Protein AF-A0A944RXB1-F1 (afdb_monomer)

Secondary structure (DSSP, 8-state):
-EEEEETTS--TT-EEEEEEEEEEETTEEEEEEEETTPEESS------BPPHHHHHHHHHHTEEE--SHHHHHHHHTTTEEEEEEEGGGS----S-----PPP------GGGHHHHHH-PPS--------------------------------------S-TTPPEEETTTS-EEEEEEE-TTSSEEEEEEEE-TT-S---HHHHHHHHHHHH---S-B-HHHHHHHHHHHHHSTT--EEEEEEEEE--PPP---S-S--TTEE-GGGTT-S-GGG--HHHHHHHTT-S-HHHHHHT---B-EE-TT-EEEEEPPPPS----B-TTSPBPP----PPPB-TTEEE-SSEEEESSSEEEEESSSEEEE--EEE-TTSSEEEEEE--B-SSPP---HHHHHHHHHHTT--S-B-HHHHHHHHH---TTSPPEEEEEEE-B--BPPPPPEEEESS-SSPPS-PBPTTSPBPSTTTT-TTEE-TT-EEEEEEPPPPPBPEE-TTS-EEPPPPPP----EE-TTEEEETTTEEEEESSSEEEEEETTEEEEEEEEEE-S-BSTTT--EEESSEEEESSPBPTT-EEEESS-EEESS-BPTT-EEEESS-EEESS-EESTT-EEEESS-EEEEEEES-EEEESS-EEEEEEEEEEEEEESS-EEEPBPTTS-B-EEEEEEEEESSEEEESEE--TT-S-EEEEE-S-HHHHHHHHHHHHHHHHHHHHHHHHHHHHT-SS--HHHHHHHHHHS-GGGHHHHHHHHHHHHHHHHHHHHHHHHHHHHHHHHHHHHTT-EEEESSEE-TTEEEEETTEEEE-SS-EES-EEEEETTEEEE-

pLDDT: mean 74.97, std 18.64, range [21.77, 96.69]

Foldseek 3Di:
DKDKDFLVPDDALWWFQWAWDWDQDPNDIWIFTGTPPWAFQDPAPQTQTDDPVVNVVCNVVRTDHRHDPVSSVSVVVRRTTMTMTDPVNRHPDDPDDDDDDDDDDDDVDVPCLVDLLVDDDDDDDDDFDDDDDDDDDDDDDDDDDDDDDDDDDDDDDDDDPDQDDWAAFDPPRQWTWGWDADPVLFFIWTFKTAQNPDLPGALCRVVCCCCVVVLFDAAAPSVQSRVVRVVCNVPRNDMDGDGHTGGGFPDDDDDDPDDPQPFKDFCLCVQFPDPVLAQQVLQVVLLPDQDPVSSLVSQGEWAWDAFFDWGMFGHDDDPPDWGAGRNGDTDDDPDDDAAADAQWDCPPGTIGGHHTATWHRDSHTYGDAQWDAHPLQQFIWRKAGAYGGDHDADDLVRVVVVCVVVLQDAFADPPLSVVRRVPDDNPDRIDIGTGGGWWAKFAKAAKDWDFPADQPADFDDAALLLFGDCDNGPVVLFDAAFDWTTFTGAIAHIGWIAHSNRDIRHHHTYHGDDAQEDPQWDWDDVRTTITGRAGAGWHDDPSYIDGFHEAEAEEEQDPVNAEAAEAGHYEYLEEYDAPHEYAYLAEYAHNYEYDAHYHAHYNEEYEYREEHDYANAEYEHQYEYEHCEYENHEYAHAAEYEHRFEYYQYHYAEAYEYFKHARNVRHGQEYEHHAHEYQAEYGGQEYYDPVHQETEYEHEFHPVLVSVLVVLVVQLVVLVVLLVVLCVVQVHPDPDPVVVVVSLVPDDPVPNVVVVVSVVVNVRVVSVNPVSVVVNVVSLVVSVVSLQNHKYWHQAKYAFQYWYDGYHDIDGHNGIDGGWMWHQDPNHTDTD

Sequence (832 aa):
MRKRISIDELAPGMFVEAQVSGERDEGQLRHFLAPIDAVYAEETNKRARLTRRKYKQVAHSGGLLLSSQTHVEALRSTGLSVITINTDKGADVGAGVDTVGIPDDLAVDSANFTDILLGPEGGVTEPSTPAAQEEDCFLDVLESATAPRSDRLTSATPAVTGPNSRIPLGTSGKGWMKVETSADGQQAVLRVLSFGGDDTLGLEDVLQALEGSYGLRSGFDQTLISQLVAQAKSAPRHVIRGNFSVAEAQAPAAVAPASPPSNVEFTFLDGVEDADSLAFATLRTALALEDLDAILGLDPVTRGVIPGEKLAVTEQKSEDQSLLDIFGRQQEEEGPDLKAGEHVTLAGNSYVSEIFGYVCCLDELSVVSPLWLSPDGVEAYFIAFRQVGTPSVPTRQWLQQLCDQAGIIVGSRADAIDELTHGWPAQAEPRAILIASGTPPIPGQDAHISYEFDTALWPGAFLEDGSVDFHERNAYRCVERGQFIGTIHPATTGEPGRSVTGQTVEATDGEHDIFDLGENFRVEGDPKRLYARVDGSVRVRGNAVRLHEVIRVDGDVNFSMGNIDAGKDVYITGSIKPGFEIRLGGDLTIGGTIEGGAIVHAGGDVTVAGGIVGHDTKVVALGSVFAKFIQNASVIARLDVFAGNYLLNAEIRVGGRVVVRQTSDGRGGSIVGGQTLAGQRIDAWTVGSASTDRTIVGIVAPPETAAGVRKIEKTVEFCDQFVGRAFRTLGLETIDTTELKQLIDRTPKDERQPILTVLQQLKKATTTRARALEKRASLKNKSRKQLTGGEIHVRHIAHADVEIRISDQHITLDTDLDGPVFCWAENEVLAR

Mean predicted aligned error: 22.01 Å

Nearest PDB structures (foldseek):
  5n72-assembly1_A-2  TM=4.423E-01  e=2.961E+00  Legionella pneumophila

Solvent-accessible surface area (backbone atoms only — not comparable to full-atom values): 45235 Å² total; per-residue (Å²): 88,82,46,79,41,49,48,85,74,56,52,62,40,36,17,38,34,18,51,73,45,75,47,76,55,97,86,42,80,46,43,26,58,38,56,44,91,50,39,65,72,56,100,53,92,46,66,46,72,44,52,77,68,55,44,56,44,21,75,71,69,50,21,49,69,23,87,35,66,70,53,43,52,50,50,54,69,29,36,47,44,35,38,31,29,32,59,83,71,20,75,92,69,80,95,81,81,82,94,76,86,82,80,94,78,84,77,91,57,79,90,57,58,65,61,60,70,75,54,82,77,94,79,91,83,89,86,79,48,71,87,88,90,89,88,87,90,89,89,90,89,89,88,84,92,90,87,90,88,87,86,92,81,92,90,82,89,90,84,71,91,60,89,74,63,74,44,63,33,68,94,80,64,53,15,33,38,32,62,42,68,47,96,84,41,49,40,30,31,38,41,35,45,31,32,58,61,44,82,81,72,51,62,64,44,54,50,49,41,42,36,75,74,70,55,42,70,41,47,62,38,61,69,59,51,46,51,54,43,54,54,37,64,77,40,29,78,49,73,51,69,57,86,39,73,42,25,38,33,74,73,79,83,86,74,74,100,82,68,77,64,96,42,59,49,58,56,68,49,70,73,47,94,56,76,88,60,52,33,37,68,53,43,63,50,29,81,68,56,85,48,73,68,63,34,45,74,63,60,35,41,34,39,48,44,46,58,70,37,60,41,31,35,58,60,83,81,77,87,87,76,77,52,51,38,21,64,68,45,79,60,84,82,84,68,86,77,82,41,67,39,54,52,32,44,74,67,89,58,30,33,27,31,66,44,55,24,34,60,30,70,77,96,33,41,24,39,46,68,40,70,47,66,44,88,76,36,31,36,31,28,40,53,45,62,26,30,55,57,77,65,55,61,58,51,63,69,54,56,50,49,51,36,58,73,72,42,51,74,40,50,69,33,66,68,46,49,52,53,50,49,73,47,77,64,40,86,44,79,50,43,78,43,66,37,25,41,43,39,76,48,40,64,24,46,54,33,46,71,55,52,81,60,72,84,87,57,64,78,80,46,53,40,60,87,6,31,45,39,46,82,91,46,48,55,64,31,60,40,51,60,62,38,79,46,32,40,46,46,73,38,35,71,32,48,64,16,28,17,15,62,66,45,79,32,85,35,53,58,24,54,81,66,78,68,46,70,44,64,53,64,44,79,49,74,85,74,37,30,37,24,33,67,47,40,18,37,55,49,74,59,84,62,34,37,40,52,44,70,36,52,76,39,90,44,56,45,38,94,91,68,50,63,47,80,38,91,38,28,37,37,28,58,23,29,42,35,62,69,39,45,39,41,30,54,20,39,38,40,30,58,24,35,41,31,42,33,19,39,39,39,29,46,20,36,36,40,29,28,34,37,40,32,27,56,78,15,35,41,38,22,60,21,28,38,38,24,14,24,37,30,44,20,36,39,37,21,47,31,32,36,40,24,20,20,34,36,37,42,21,44,36,37,18,30,28,35,37,38,29,35,56,19,77,86,71,44,56,3,32,40,33,31,41,34,44,35,14,21,34,32,37,41,29,34,27,35,34,42,103,86,47,97,45,20,35,42,32,37,37,63,27,52,71,56,46,40,51,43,52,56,40,51,53,53,37,53,49,28,52,54,51,47,57,51,51,28,68,73,69,75,46,96,70,92,46,78,66,58,56,47,57,52,58,70,72,45,57,81,85,58,43,60,65,53,51,51,51,52,51,51,44,56,40,37,48,39,18,35,48,46,40,49,50,53,43,50,54,50,51,53,56,36,50,69,49,46,62,76,20,42,38,40,23,68,37,40,35,30,40,59,22,35,43,33,50,76,90,49,71,49,66,33,91,52,68,39,77,48,34,36,39,33,62,48,102,90,45,83,40,75,84

Structure (mmCIF, N/CA/C/O backbone):
data_AF-A0A944RXB1-F1
#
_entry.id   AF-A0A944RXB1-F1
#
loop_
_atom_site.group_PDB
_atom_site.id
_atom_site.type_symbol
_atom_site.label_atom_id
_atom_site.label_alt_id
_atom_site.label_comp_id
_atom_site.label_asym_id
_atom_site.label_entity_id
_atom_site.label_seq_id
_atom_site.pdbx_PDB_ins_code
_atom_site.Cartn_x
_atom_site.Cartn_y
_atom_site.Cartn_z
_atom_site.occupancy
_atom_site.B_iso_or_equiv
_atom_site.auth_seq_id
_atom_site.auth_comp_id
_atom_site.auth_asym_id
_atom_site.auth_atom_id
_atom_site.pdbx_PDB_model_num
ATOM 1 N N . MET A 1 1 ? -13.130 27.412 -18.222 1.00 60.78 1 MET A N 1
ATOM 2 C CA . MET A 1 1 ? -14.566 27.208 -18.020 1.00 60.78 1 MET A CA 1
ATOM 3 C C . MET A 1 1 ? -15.126 26.758 -19.359 1.00 60.78 1 MET A C 1
ATOM 5 O O . MET A 1 1 ? -14.737 27.298 -20.392 1.00 60.78 1 MET A O 1
ATOM 9 N N . ARG A 1 2 ? -15.992 25.741 -19.386 1.00 76.12 2 ARG A N 1
ATOM 10 C CA . ARG A 1 2 ? -16.635 25.310 -20.638 1.00 76.12 2 ARG A CA 1
ATOM 11 C C . ARG A 1 2 ? -17.836 26.207 -20.922 1.00 76.12 2 ARG A C 1
ATOM 13 O O . ARG A 1 2 ? -18.691 26.363 -20.055 1.00 76.12 2 ARG A O 1
ATOM 20 N N . LYS A 1 3 ? -17.906 26.781 -22.123 1.00 77.56 3 LYS A N 1
ATOM 21 C CA . LYS A 1 3 ? -19.024 27.619 -22.574 1.00 77.56 3 LYS A CA 1
ATOM 22 C C . LYS A 1 3 ? -19.459 27.169 -23.967 1.00 77.56 3 LYS A C 1
ATOM 24 O O . LYS A 1 3 ? -18.622 27.022 -24.853 1.00 77.56 3 LYS A O 1
ATOM 29 N N . ARG A 1 4 ? -20.763 26.975 -24.176 1.00 79.69 4 ARG A N 1
ATOM 30 C CA . ARG A 1 4 ? -21.334 26.852 -25.525 1.00 79.69 4 ARG A CA 1
ATOM 31 C C . ARG A 1 4 ? -21.560 28.255 -26.092 1.00 79.69 4 ARG A C 1
ATOM 33 O O . ARG A 1 4 ? -22.096 29.111 -25.389 1.00 79.69 4 ARG A O 1
ATOM 40 N N . ILE A 1 5 ? -21.129 28.484 -27.328 1.00 79.00 5 ILE A N 1
ATOM 41 C CA . ILE A 1 5 ? -21.289 29.753 -28.055 1.00 79.00 5 ILE A CA 1
ATOM 42 C C . ILE A 1 5 ? -21.868 29.499 -29.449 1.00 79.00 5 ILE A C 1
ATOM 44 O O . ILE A 1 5 ? -21.776 28.381 -29.967 1.00 79.00 5 ILE A O 1
ATOM 48 N N . SER A 1 6 ? -22.441 30.535 -30.063 1.00 81.25 6 SER A N 1
ATOM 49 C CA . SER A 1 6 ? -22.777 30.498 -31.490 1.00 81.25 6 SER A CA 1
ATOM 50 C C . SER A 1 6 ? -21.507 30.350 -32.335 1.00 81.25 6 SER A C 1
ATOM 52 O O . SER A 1 6 ? -20.464 30.918 -32.000 1.00 81.25 6 SER A O 1
ATOM 54 N N . ILE A 1 7 ? -21.594 29.649 -33.470 1.00 81.00 7 ILE A N 1
ATOM 55 C CA . ILE A 1 7 ? -20.501 29.598 -34.454 1.00 81.00 7 ILE A CA 1
ATOM 56 C C . ILE A 1 7 ? -20.120 31.002 -34.957 1.00 81.00 7 ILE A C 1
ATOM 58 O O . ILE A 1 7 ? -18.985 31.224 -35.383 1.00 81.00 7 ILE A O 1
ATOM 62 N N . ASP A 1 8 ? -21.049 31.961 -34.881 1.00 78.88 8 ASP A N 1
ATOM 63 C CA . ASP A 1 8 ? -20.826 33.330 -35.334 1.00 78.88 8 ASP A CA 1
ATOM 64 C C . ASP A 1 8 ? -20.051 34.203 -34.343 1.00 78.88 8 ASP A C 1
ATOM 66 O O . ASP A 1 8 ? -19.386 35.156 -34.758 1.00 78.88 8 ASP A O 1
ATOM 70 N N . GLU A 1 9 ? -20.044 33.821 -33.064 1.00 79.06 9 GLU A N 1
ATOM 71 C CA . GLU A 1 9 ? -19.208 34.412 -32.008 1.00 79.06 9 GLU A CA 1
ATOM 72 C C . GLU A 1 9 ? -17.772 33.854 -32.023 1.00 79.06 9 GLU A C 1
ATOM 74 O O . GLU A 1 9 ? -16.887 34.382 -31.349 1.00 79.06 9 GLU A O 1
ATOM 79 N N . LEU A 1 10 ? -17.523 32.789 -32.794 1.00 80.62 10 LEU A N 1
ATOM 80 C CA . LEU A 1 10 ? -16.235 32.108 -32.864 1.00 80.62 10 LEU A CA 1
ATOM 81 C C . LEU A 1 10 ? -15.167 33.014 -33.498 1.00 80.62 10 LEU A C 1
ATOM 83 O O . LEU A 1 10 ? -15.315 33.436 -34.649 1.00 80.62 10 LEU A O 1
ATOM 87 N N . ALA A 1 11 ? -14.076 33.260 -32.770 1.00 79.69 11 ALA A N 1
ATOM 88 C CA . ALA A 1 11 ? -12.974 34.135 -33.171 1.00 79.69 11 ALA A CA 1
ATOM 89 C C . ALA A 1 11 ? -11.601 33.437 -33.049 1.00 79.69 11 ALA A C 1
ATOM 91 O O . ALA A 1 11 ? -11.483 32.427 -32.345 1.00 79.69 11 ALA A O 1
ATOM 92 N N . PRO A 1 12 ? -10.543 33.953 -33.709 1.00 78.50 12 PRO A N 1
ATOM 93 C CA . PRO A 1 12 ? -9.188 33.453 -33.509 1.00 78.50 12 PRO A CA 1
ATOM 94 C C . PRO A 1 12 ? -8.734 33.584 -32.048 1.00 78.50 12 PRO A C 1
ATOM 96 O O . PRO A 1 12 ? -9.170 34.478 -31.329 1.00 78.50 12 PRO A O 1
ATOM 99 N N . GLY A 1 13 ? -7.861 32.678 -31.613 1.00 72.38 13 GLY A N 1
ATOM 100 C CA . GLY A 1 13 ? -7.421 32.541 -30.219 1.00 72.38 13 GLY A CA 1
ATOM 101 C C . GLY A 1 13 ? -8.259 31.551 -29.403 1.00 72.38 13 GLY A C 1
ATOM 102 O O . GLY A 1 13 ? -7.699 30.837 -28.580 1.00 72.38 13 GLY A O 1
ATOM 103 N N . MET A 1 14 ? -9.560 31.408 -29.680 1.00 78.62 14 MET A N 1
ATOM 104 C CA . MET A 1 14 ? -10.434 30.497 -28.926 1.00 78.62 14 MET A CA 1
ATOM 105 C C . MET A 1 14 ? -10.031 29.017 -29.069 1.00 78.62 14 MET A C 1
ATOM 107 O O . MET A 1 14 ? -9.608 28.568 -30.138 1.00 78.62 14 MET A O 1
ATOM 111 N N . PHE A 1 15 ? -10.221 28.235 -28.000 1.00 84.19 15 PHE A N 1
ATOM 112 C CA . PHE A 1 15 ? -10.010 26.784 -27.987 1.00 84.19 15 PHE A CA 1
ATOM 113 C C . PHE A 1 15 ? -11.347 26.038 -28.077 1.00 84.19 15 PHE A C 1
ATOM 115 O O . PHE A 1 15 ? -12.153 26.082 -27.147 1.00 84.19 15 PHE A O 1
ATOM 122 N N . VAL A 1 16 ? -11.573 25.340 -29.191 1.00 83.00 16 VAL A N 1
ATOM 123 C CA . VAL A 1 16 ? -12.751 24.489 -29.427 1.00 83.00 16 VAL A CA 1
ATOM 124 C C . VAL A 1 16 ? -12.484 23.099 -28.867 1.00 83.00 16 VAL A C 1
ATOM 126 O O . VAL A 1 16 ? -11.517 22.460 -29.280 1.00 83.00 16 VAL A O 1
ATOM 129 N N . GLU A 1 17 ? -13.339 22.594 -27.978 1.00 80.69 17 GLU A N 1
ATOM 130 C CA . GLU A 1 17 ? -13.211 21.210 -27.507 1.00 80.69 17 GLU A CA 1
ATOM 131 C C . GLU A 1 17 ? -13.762 20.225 -28.542 1.00 80.69 17 GLU A C 1
ATOM 133 O O . GLU A 1 17 ? -14.865 20.382 -29.071 1.00 80.69 17 GLU A O 1
ATOM 138 N N . ALA A 1 18 ? -12.953 19.221 -28.881 1.00 78.38 18 ALA A N 1
ATOM 139 C CA . ALA A 1 18 ? -13.205 18.343 -30.013 1.00 78.38 18 ALA A CA 1
ATOM 140 C C . ALA A 1 18 ? -12.446 17.023 -29.903 1.00 78.38 18 ALA A C 1
ATOM 142 O O . ALA A 1 18 ? -11.294 16.978 -29.476 1.00 78.38 18 ALA A O 1
ATOM 143 N N . GLN A 1 19 ? -13.084 15.966 -30.389 1.00 78.69 19 GLN A N 1
ATOM 144 C CA . GLN A 1 19 ? -12.459 14.683 -30.674 1.00 78.69 19 GLN A CA 1
ATOM 145 C C . GLN A 1 19 ? -12.122 14.579 -32.171 1.00 78.69 19 GLN A C 1
ATOM 147 O O . GLN A 1 19 ? -12.285 15.527 -32.950 1.00 78.69 19 GLN A O 1
ATOM 152 N N . VAL A 1 20 ? -11.639 13.409 -32.587 1.00 78.00 20 VAL A N 1
ATOM 153 C CA . VAL A 1 20 ? -11.336 13.096 -33.984 1.00 78.00 20 VAL A CA 1
ATOM 154 C C . VAL A 1 20 ? -12.223 11.948 -34.441 1.00 78.00 20 VAL A C 1
ATOM 156 O O . VAL A 1 20 ? -12.209 10.883 -33.832 1.00 78.00 20 VAL A O 1
ATOM 159 N N . SER A 1 21 ? -12.912 12.128 -35.567 1.00 74.94 21 SER A N 1
ATOM 160 C CA . SER A 1 21 ? -13.475 11.009 -36.329 1.00 74.94 21 SER A CA 1
ATOM 161 C C . SER A 1 21 ? -12.486 10.579 -37.418 1.00 74.94 21 SER A C 1
ATOM 163 O O . SER A 1 21 ? -11.883 11.412 -38.100 1.00 74.94 21 SER A O 1
ATOM 165 N N . GLY A 1 22 ? -12.269 9.271 -37.551 1.00 73.56 22 GLY A N 1
ATOM 166 C CA . GLY A 1 22 ? -11.424 8.676 -38.585 1.00 73.56 22 GLY A CA 1
ATOM 167 C C . GLY A 1 22 ? -12.264 7.806 -39.509 1.00 73.56 22 GLY A C 1
ATOM 168 O O . GLY A 1 22 ? -12.969 6.923 -39.035 1.00 73.56 22 GLY A O 1
ATOM 169 N N . GLU A 1 23 ? -12.179 8.039 -40.815 1.00 72.56 23 GLU A N 1
ATOM 170 C CA . GLU A 1 23 ? -12.969 7.321 -41.819 1.00 72.56 23 GLU A CA 1
ATOM 171 C C . GLU A 1 23 ? -12.046 6.781 -42.918 1.00 72.56 23 GLU A C 1
ATOM 173 O O . GLU A 1 23 ? -11.082 7.4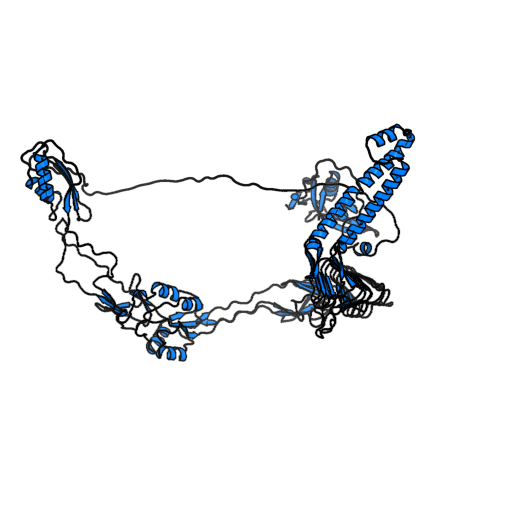44 -43.314 1.00 72.56 23 GLU A O 1
ATOM 178 N N . ARG A 1 24 ? -12.280 5.542 -43.367 1.00 64.25 24 ARG A N 1
ATOM 179 C CA . ARG A 1 24 ? -11.491 4.904 -44.432 1.00 64.25 24 ARG A CA 1
ATOM 180 C C . ARG A 1 24 ? -12.167 5.156 -45.771 1.00 64.25 24 ARG A C 1
ATOM 182 O O . ARG A 1 24 ? -13.247 4.638 -46.020 1.00 64.25 24 ARG A O 1
ATOM 189 N N . ASP A 1 25 ? -11.487 5.907 -46.622 1.00 53.84 25 ASP A N 1
ATOM 190 C CA . ASP A 1 25 ? -12.004 6.398 -47.894 1.00 53.84 25 ASP A CA 1
ATOM 191 C C . ASP A 1 25 ? -10.977 6.075 -48.992 1.00 53.84 25 ASP A C 1
ATOM 193 O O . ASP A 1 25 ? -9.809 6.467 -48.897 1.00 53.84 25 ASP A O 1
ATOM 197 N N . GLU A 1 26 ? -11.383 5.252 -49.964 1.00 53.62 26 GLU A N 1
ATOM 198 C CA . GLU A 1 26 ? -10.521 4.648 -51.000 1.00 53.62 26 GLU A CA 1
ATOM 199 C C . GLU A 1 26 ? -9.230 4.001 -50.445 1.00 53.62 26 GLU A C 1
ATOM 201 O O . GLU A 1 26 ? -8.145 4.095 -51.015 1.00 53.62 26 GLU A O 1
ATOM 206 N N . GLY A 1 27 ? -9.333 3.352 -49.279 1.00 56.06 27 GLY A N 1
ATOM 207 C CA . GLY A 1 27 ? -8.210 2.681 -48.611 1.00 56.06 27 GLY A CA 1
ATOM 208 C C . GLY A 1 27 ? -7.265 3.604 -47.828 1.00 56.06 27 GLY A C 1
ATOM 209 O O . GLY A 1 27 ? -6.419 3.104 -47.088 1.00 56.06 27 GLY A O 1
ATOM 210 N N . GLN A 1 28 ? -7.426 4.930 -47.902 1.00 56.81 28 GLN A N 1
ATOM 211 C CA . GLN A 1 28 ? -6.696 5.876 -47.053 1.00 56.81 28 GLN A CA 1
ATOM 212 C C . GLN A 1 28 ? -7.533 6.300 -45.841 1.00 56.81 28 GLN A C 1
ATOM 214 O O . GLN A 1 28 ? -8.705 6.652 -45.961 1.00 56.81 28 GLN A O 1
ATOM 219 N N . LEU A 1 29 ? -6.918 6.315 -44.656 1.00 66.12 29 LEU A N 1
ATOM 220 C CA . LEU A 1 29 ? -7.552 6.842 -43.448 1.00 66.12 29 LEU A CA 1
ATOM 221 C C . LEU A 1 29 ? -7.538 8.380 -43.485 1.00 66.12 29 LEU A C 1
ATOM 223 O O . LEU A 1 29 ? -6.471 9.000 -43.512 1.00 66.12 29 LEU A O 1
ATOM 227 N N . ARG A 1 30 ? -8.719 9.001 -43.484 1.00 72.94 30 ARG A N 1
ATOM 228 C CA . ARG A 1 30 ? -8.908 10.457 -43.456 1.00 72.94 30 ARG A CA 1
ATOM 229 C C . ARG A 1 30 ? -9.418 10.860 -42.067 1.00 72.94 30 ARG A C 1
ATOM 231 O O . ARG A 1 30 ? -10.350 10.258 -41.543 1.00 72.94 30 ARG A O 1
ATOM 238 N N . HIS A 1 31 ? -8.779 11.861 -41.459 1.00 75.06 31 HIS A N 1
ATOM 239 C CA . HIS A 1 31 ? -9.126 12.367 -40.126 1.00 75.06 31 HIS A CA 1
ATOM 240 C C . HIS A 1 31 ? -9.952 13.654 -40.231 1.00 75.06 31 HIS A C 1
ATOM 242 O O . HIS A 1 31 ? -9.622 14.540 -41.024 1.00 75.06 31 HIS A O 1
ATOM 248 N N . PHE A 1 32 ? -10.970 13.789 -39.386 1.00 77.88 32 PHE A N 1
ATOM 249 C CA . PHE A 1 32 ? -11.865 14.943 -39.330 1.00 77.88 32 PHE A CA 1
ATOM 250 C C . PHE A 1 32 ? -12.082 15.397 -37.883 1.00 77.88 32 PHE A C 1
ATOM 252 O O . PHE A 1 32 ? -12.059 14.586 -36.955 1.00 77.88 32 PHE A O 1
ATOM 259 N N . LEU A 1 33 ? -12.299 16.697 -37.686 1.00 73.88 33 LEU A N 1
ATOM 260 C CA . LEU A 1 33 ? -12.648 17.261 -36.386 1.00 73.88 33 LEU A CA 1
ATOM 261 C C . LEU A 1 33 ? -14.100 16.906 -36.037 1.00 73.88 33 LEU A C 1
ATOM 263 O O . LEU A 1 33 ? -14.995 17.136 -36.849 1.00 73.88 33 LEU A O 1
ATOM 267 N N . ALA A 1 34 ? -14.323 16.391 -34.830 1.00 77.62 34 ALA A N 1
ATOM 268 C CA . ALA A 1 34 ? -15.642 16.120 -34.263 1.00 77.62 34 ALA A CA 1
ATOM 269 C C . ALA A 1 34 ? -15.815 16.954 -32.974 1.00 77.62 34 ALA A C 1
ATOM 271 O O . ALA A 1 34 ? -15.414 16.499 -31.901 1.00 77.62 34 ALA A O 1
ATOM 272 N N . PRO A 1 35 ? -16.304 18.207 -33.063 1.00 74.12 35 PRO A N 1
ATOM 273 C CA . PRO A 1 35 ? -16.454 19.075 -31.896 1.00 74.12 35 PRO A CA 1
ATOM 274 C C . PRO A 1 35 ? -17.506 18.557 -30.904 1.00 74.12 35 PRO A C 1
ATOM 276 O O . PRO A 1 35 ? -18.531 18.006 -31.300 1.00 74.12 35 PRO A O 1
ATOM 279 N N . ILE A 1 36 ? -17.231 18.726 -29.608 1.00 73.31 36 ILE A N 1
ATOM 280 C CA . ILE A 1 36 ? -18.026 18.144 -28.516 1.00 73.31 36 ILE A CA 1
ATOM 281 C C . ILE A 1 36 ? -19.292 18.979 -28.272 1.00 73.31 36 ILE A C 1
ATOM 283 O O . ILE A 1 36 ? -19.246 20.213 -28.238 1.00 73.31 36 ILE A O 1
ATOM 287 N N . ASP A 1 37 ? -20.422 18.289 -28.100 1.00 66.75 37 ASP A N 1
ATOM 288 C CA . ASP A 1 37 ? -21.779 18.839 -27.948 1.00 66.75 37 ASP A CA 1
ATOM 289 C C . ASP A 1 37 ? -22.203 19.832 -29.048 1.00 66.75 37 ASP A C 1
ATOM 291 O O . ASP A 1 37 ? -23.021 20.727 -28.818 1.00 66.75 37 ASP A O 1
ATOM 295 N N . ALA A 1 38 ? -21.620 19.710 -30.241 1.00 71.44 38 ALA A N 1
ATOM 296 C CA . ALA A 1 38 ? -21.857 20.646 -31.325 1.00 71.44 38 ALA A CA 1
ATOM 297 C C . ALA A 1 38 ? -23.182 20.358 -32.050 1.00 71.44 38 ALA A C 1
ATOM 299 O O . ALA A 1 38 ? -23.498 19.212 -32.375 1.00 71.44 38 ALA A O 1
ATOM 300 N N . VAL A 1 39 ? -23.951 21.413 -32.321 1.00 72.00 39 VAL A N 1
ATOM 301 C CA . VAL A 1 39 ? -25.251 21.338 -33.003 1.00 72.00 39 VAL A CA 1
ATOM 302 C C . VAL A 1 39 ? -25.079 21.793 -34.450 1.00 72.00 39 VAL A C 1
ATOM 304 O O . VAL A 1 39 ? -24.391 22.780 -34.704 1.00 72.00 39 VAL A O 1
ATOM 307 N N . TYR A 1 40 ? -25.708 21.094 -35.394 1.00 70.38 40 TYR A N 1
ATOM 308 C CA . TYR A 1 40 ? -25.742 21.469 -36.811 1.00 70.38 40 TYR A CA 1
ATOM 309 C C . TYR A 1 40 ? -27.003 22.286 -37.133 1.00 70.38 40 TYR A C 1
ATOM 311 O O . TYR A 1 40 ? -28.066 22.048 -36.563 1.00 70.38 40 TYR A O 1
ATOM 319 N N . ALA A 1 41 ? -26.878 23.264 -38.031 1.00 60.41 41 ALA A N 1
ATOM 320 C CA . ALA A 1 41 ? -27.980 24.093 -38.527 1.00 60.41 41 ALA A CA 1
ATOM 321 C C . ALA A 1 41 ? -28.781 23.407 -39.649 1.00 60.41 41 ALA A C 1
ATOM 323 O O . ALA A 1 41 ? -29.984 23.617 -39.774 1.00 60.41 41 ALA A O 1
ATOM 324 N N . GLU A 1 42 ? -28.099 22.599 -40.464 1.00 60.69 42 GLU A N 1
ATOM 325 C CA . GLU A 1 42 ? -28.613 21.933 -41.665 1.00 60.69 42 GLU A CA 1
ATOM 326 C C . GLU A 1 42 ? -27.963 20.543 -41.810 1.00 60.69 42 GLU A C 1
ATOM 328 O O . GLU A 1 42 ? -26.859 20.317 -41.303 1.00 60.69 42 GLU A O 1
ATOM 333 N N . GLU A 1 43 ? -28.592 19.625 -42.555 1.00 53.84 43 GLU A N 1
ATOM 334 C CA . GLU A 1 43 ? -28.058 18.283 -42.860 1.00 53.84 43 GLU A CA 1
ATOM 335 C C . GLU A 1 43 ? -26.882 18.325 -43.863 1.00 53.84 43 GLU A C 1
ATOM 337 O O . GLU A 1 43 ? -26.951 17.823 -44.986 1.00 53.84 43 GLU A O 1
ATOM 342 N N . THR A 1 44 ? -25.763 18.942 -43.473 1.00 56.41 44 THR A N 1
ATOM 343 C CA . THR A 1 44 ? -24.567 19.046 -44.321 1.00 56.41 44 THR A CA 1
ATOM 344 C C . THR A 1 44 ? -23.484 18.046 -43.912 1.00 56.41 44 THR A C 1
ATOM 346 O O . THR A 1 44 ? -22.862 18.154 -42.861 1.00 56.41 44 THR A O 1
ATOM 349 N N . ASN A 1 45 ? -23.151 17.106 -44.804 1.00 57.22 45 ASN A N 1
ATOM 350 C CA . ASN A 1 45 ? -22.044 16.147 -44.620 1.00 57.22 45 ASN A CA 1
ATOM 351 C C . ASN A 1 45 ? -20.629 16.782 -44.711 1.00 57.22 45 ASN A C 1
ATOM 353 O O . ASN A 1 45 ? -19.639 16.101 -44.985 1.00 57.22 45 ASN A O 1
ATOM 357 N N . LYS A 1 46 ? -20.497 18.099 -44.502 1.00 63.03 46 LYS A N 1
ATOM 358 C CA . LYS A 1 46 ? -19.233 18.842 -44.611 1.00 63.03 46 LYS A CA 1
ATOM 359 C C . LYS A 1 46 ? -18.462 18.782 -43.292 1.00 63.03 46 LYS A C 1
ATOM 361 O O . LYS A 1 46 ? -18.671 19.605 -42.411 1.00 63.03 46 LYS A O 1
ATOM 366 N N . ARG A 1 47 ? -17.528 17.839 -43.153 1.00 68.25 47 ARG A N 1
ATOM 367 C CA . ARG A 1 47 ? -16.664 17.737 -41.959 1.00 68.25 47 ARG A CA 1
ATOM 368 C C . ARG A 1 47 ? -15.333 18.474 -42.141 1.00 68.25 47 ARG A C 1
ATOM 370 O O . ARG A 1 47 ? -14.705 18.387 -43.196 1.00 68.25 47 ARG A O 1
ATOM 377 N N . ALA A 1 48 ? -14.851 19.144 -41.092 1.00 71.88 48 ALA A N 1
ATOM 378 C CA . ALA A 1 48 ? -13.558 19.831 -41.112 1.00 71.88 48 ALA A CA 1
ATOM 379 C C . ALA A 1 48 ? -12.394 18.821 -41.131 1.00 71.88 48 ALA A C 1
ATOM 381 O O . ALA A 1 48 ? -12.047 18.225 -40.109 1.00 71.88 48 ALA A O 1
ATOM 382 N N . ARG A 1 49 ? -11.781 18.617 -42.303 1.00 72.00 49 ARG A N 1
ATOM 383 C CA . ARG A 1 49 ? -10.658 17.683 -42.492 1.00 72.00 49 ARG A CA 1
ATOM 384 C C . ARG A 1 49 ? -9.402 18.156 -41.754 1.00 72.00 49 ARG A C 1
ATOM 386 O O . ARG A 1 49 ? -8.959 19.292 -41.917 1.00 72.00 49 ARG A O 1
ATOM 393 N N . LEU A 1 50 ? -8.783 17.258 -40.992 1.00 65.06 50 LEU A N 1
ATOM 394 C CA . LEU A 1 50 ? -7.539 17.510 -40.266 1.00 65.06 50 LEU A CA 1
ATOM 395 C C . LEU A 1 50 ? -6.320 17.012 -41.051 1.00 65.06 50 LEU A C 1
ATOM 397 O O . LEU A 1 50 ? -6.319 15.934 -41.645 1.00 65.06 50 LEU A O 1
ATOM 401 N N . THR A 1 51 ? -5.237 17.789 -41.009 1.00 71.38 51 THR A N 1
ATOM 402 C CA . THR A 1 51 ? -3.905 17.320 -41.416 1.00 71.38 51 THR A CA 1
ATOM 403 C C . THR A 1 51 ? -3.333 16.399 -40.336 1.00 71.38 51 THR A C 1
ATOM 405 O O . THR A 1 51 ? -3.672 16.543 -39.164 1.00 71.38 51 THR A O 1
ATOM 408 N N . ARG A 1 52 ? -2.409 15.489 -40.683 1.00 58.06 52 ARG A N 1
ATOM 409 C CA . ARG A 1 52 ? -1.823 14.521 -39.726 1.00 58.06 52 ARG A CA 1
ATOM 410 C C . ARG A 1 52 ? -1.197 15.186 -38.479 1.00 58.06 52 ARG A C 1
ATOM 412 O O . ARG A 1 52 ? -1.263 14.618 -37.395 1.00 58.06 52 ARG A O 1
ATOM 419 N N . ARG A 1 53 ? -0.666 16.413 -38.616 1.00 61.56 53 ARG A N 1
ATOM 420 C CA . ARG A 1 53 ? -0.153 17.245 -37.506 1.00 61.56 53 ARG A CA 1
ATOM 421 C C . ARG A 1 53 ? -1.276 17.764 -36.596 1.00 61.56 53 ARG A C 1
ATOM 423 O O . ARG A 1 53 ? -1.175 17.615 -35.384 1.00 61.56 53 ARG A O 1
ATOM 430 N N . LYS A 1 54 ? -2.367 18.306 -37.160 1.00 62.53 54 LYS A N 1
ATOM 431 C CA . LYS A 1 54 ? -3.540 18.737 -36.371 1.00 62.53 54 LYS A CA 1
ATOM 432 C C . LYS A 1 54 ? -4.307 17.558 -35.765 1.00 62.53 54 LYS A C 1
ATOM 434 O O . LYS A 1 54 ? -4.856 17.701 -34.685 1.00 62.53 54 LYS A O 1
ATOM 439 N N . TYR A 1 55 ? -4.309 16.399 -36.425 1.00 71.56 55 TYR A N 1
ATOM 440 C CA . TYR A 1 55 ? -4.842 15.152 -35.876 1.00 71.56 55 TYR A CA 1
ATOM 441 C C . TYR A 1 55 ? -4.137 14.773 -34.564 1.00 71.56 55 TYR A C 1
ATOM 443 O O . TYR A 1 55 ? -4.804 14.705 -33.534 1.00 71.56 55 TYR A O 1
ATOM 451 N N . LYS A 1 56 ? -2.798 14.614 -34.589 1.00 64.94 56 LYS A N 1
ATOM 452 C CA . LYS A 1 56 ? -1.990 14.369 -33.378 1.00 64.94 56 LYS A CA 1
ATOM 453 C C . LYS A 1 56 ? -2.286 15.410 -32.290 1.00 64.94 56 LYS A C 1
ATOM 455 O O . LYS A 1 56 ? -2.472 15.045 -31.137 1.00 64.94 56 LYS A O 1
ATOM 460 N N . GLN A 1 57 ? -2.356 16.691 -32.668 1.00 68.25 57 GLN A N 1
ATOM 461 C CA . GLN A 1 57 ? -2.637 17.784 -31.736 1.00 68.25 57 GLN A CA 1
ATOM 462 C C . GLN A 1 57 ? -3.997 17.614 -31.044 1.00 68.25 57 GLN A C 1
ATOM 464 O O . GLN A 1 57 ? -4.029 17.520 -29.826 1.00 68.25 57 GLN A O 1
ATOM 469 N N . VAL A 1 58 ? -5.101 17.504 -31.794 1.00 71.19 58 VAL A N 1
ATOM 470 C CA . VAL A 1 58 ? -6.458 17.387 -31.220 1.00 71.19 58 VAL A CA 1
ATOM 471 C C . VAL A 1 58 ? -6.600 16.142 -30.346 1.00 71.19 58 VAL A C 1
ATOM 473 O O . VAL A 1 58 ? -7.164 16.235 -29.258 1.00 71.19 58 VAL A O 1
ATOM 476 N N . ALA A 1 59 ? -6.040 15.009 -30.781 1.00 68.25 59 ALA A N 1
ATOM 477 C CA . ALA A 1 59 ? -6.039 13.765 -30.012 1.00 68.25 59 ALA A CA 1
ATOM 478 C C . ALA A 1 59 ? -5.283 13.875 -28.671 1.00 68.25 59 ALA A C 1
ATOM 480 O O . ALA A 1 59 ? -5.598 13.139 -27.743 1.00 68.25 59 ALA A O 1
ATOM 481 N N . HIS A 1 60 ? -4.319 14.796 -28.557 1.00 67.81 60 HIS A N 1
ATOM 482 C CA . HIS A 1 60 ? -3.539 15.028 -27.339 1.00 67.81 60 HIS A CA 1
ATOM 483 C C . HIS A 1 60 ? -4.107 16.164 -26.463 1.00 67.81 60 HIS A C 1
ATOM 485 O O . HIS A 1 60 ? -4.114 16.047 -25.242 1.00 67.81 60 HIS A O 1
ATOM 491 N N . SER A 1 61 ? -4.614 17.257 -27.051 1.00 69.12 61 SER A N 1
ATOM 492 C CA . SER A 1 61 ? -5.140 18.416 -26.302 1.00 69.12 61 SER A CA 1
ATOM 493 C C . SER A 1 61 ? -6.644 18.372 -25.993 1.00 69.12 61 SER A C 1
ATOM 495 O O . SER A 1 61 ? -7.125 19.233 -25.248 1.00 69.12 61 SER A O 1
ATOM 497 N N . GLY A 1 62 ? -7.392 17.409 -26.548 1.00 76.62 62 GLY A N 1
ATOM 498 C CA . GLY A 1 62 ? -8.853 17.296 -26.395 1.00 76.62 62 GLY A CA 1
ATOM 499 C C . GLY A 1 62 ? -9.640 18.376 -27.149 1.00 76.62 62 GLY A C 1
ATOM 500 O O . GLY A 1 62 ? -10.756 18.732 -26.770 1.00 76.62 62 GLY A O 1
ATOM 501 N N . GLY A 1 63 ? -9.030 18.969 -28.176 1.00 79.50 63 GLY A N 1
ATOM 502 C CA . GLY A 1 63 ? -9.581 20.116 -28.892 1.00 79.50 63 GLY A CA 1
ATOM 503 C C . GLY A 1 63 ? -8.556 20.862 -29.740 1.00 79.50 63 GLY A C 1
ATOM 504 O O . GLY A 1 63 ? -7.380 20.494 -29.777 1.00 79.50 63 GLY A O 1
ATOM 505 N N . LEU A 1 64 ? -9.014 21.906 -30.432 1.00 80.88 64 LEU A N 1
ATOM 506 C CA . LEU A 1 64 ? -8.254 22.683 -31.409 1.00 80.88 64 LEU A CA 1
ATOM 507 C C . LEU A 1 64 ? -8.243 24.179 -31.057 1.00 80.88 64 LEU A C 1
ATOM 509 O O . LEU A 1 64 ? -9.294 24.816 -30.983 1.00 80.88 64 LEU A O 1
ATOM 513 N N . LEU A 1 65 ? -7.045 24.756 -30.937 1.00 81.19 65 LEU A N 1
ATOM 514 C CA . LEU A 1 65 ? -6.845 26.204 -30.835 1.00 81.19 65 LEU A CA 1
ATOM 515 C C . LEU A 1 65 ? -6.990 26.867 -32.216 1.00 81.19 65 LEU A C 1
ATOM 517 O O . LEU A 1 65 ? -6.331 26.467 -33.184 1.00 81.19 65 LEU A O 1
ATOM 521 N N . LEU A 1 66 ? -7.823 27.901 -32.324 1.00 78.69 66 LEU A N 1
ATOM 522 C CA . LEU A 1 66 ? -8.115 28.579 -33.589 1.00 78.69 66 LEU A CA 1
ATOM 523 C C . LEU A 1 66 ? -7.097 29.682 -33.893 1.00 78.69 66 LEU A C 1
ATOM 525 O O . LEU A 1 66 ? -7.377 30.868 -33.790 1.00 78.69 66 LEU A O 1
ATOM 529 N N . SER A 1 67 ? -5.895 29.296 -34.314 1.00 66.06 67 SER A N 1
ATOM 530 C CA . SER A 1 67 ? -4.785 30.238 -34.539 1.00 66.06 67 SER A CA 1
ATOM 531 C C . SER A 1 67 ? -4.909 31.188 -35.750 1.00 66.06 67 SER A C 1
ATOM 533 O O . SER A 1 67 ? -3.962 31.916 -36.030 1.00 66.06 67 SER A O 1
ATOM 535 N N . SER A 1 68 ? -6.010 31.179 -36.516 1.00 73.75 68 SER A N 1
ATOM 536 C CA . SER A 1 68 ? -6.187 32.082 -37.671 1.00 73.75 68 SER A CA 1
ATOM 537 C C . SER A 1 68 ? -7.650 32.241 -38.100 1.00 73.75 68 SER A C 1
ATOM 539 O O . SER A 1 68 ? -8.472 31.353 -37.857 1.00 73.75 68 SER A O 1
ATOM 541 N N . GLN A 1 69 ? -7.946 33.331 -38.819 1.00 74.62 69 GLN A N 1
ATOM 542 C CA . GLN A 1 69 ? -9.250 33.601 -39.445 1.00 74.62 69 GLN A CA 1
ATOM 543 C C . GLN A 1 69 ? -9.722 32.424 -40.320 1.00 74.62 69 GLN A C 1
ATOM 545 O O . GLN A 1 69 ? -10.847 31.950 -40.193 1.00 74.62 69 GLN A O 1
ATOM 550 N N . THR A 1 70 ? -8.815 31.859 -41.120 1.00 72.81 70 THR A N 1
ATOM 551 C CA . THR A 1 70 ? -9.087 30.736 -42.030 1.00 72.81 70 THR A CA 1
ATOM 552 C C . THR A 1 70 ? -9.501 29.460 -41.286 1.00 72.81 70 THR A C 1
ATOM 554 O O . THR A 1 70 ? -10.207 28.620 -41.838 1.00 72.81 70 THR A O 1
ATOM 557 N N . HIS A 1 71 ? -9.097 29.288 -40.020 1.00 74.00 71 HIS A N 1
ATOM 558 C CA . HIS A 1 71 ? -9.563 28.174 -39.184 1.00 74.00 71 HIS A CA 1
ATOM 559 C C . HIS A 1 71 ? -10.998 28.388 -38.677 1.00 74.00 71 HIS A C 1
ATOM 561 O O . HIS A 1 71 ? -11.757 27.423 -38.605 1.00 74.00 71 HIS A O 1
ATOM 567 N N . VAL A 1 72 ? -11.378 29.633 -38.373 1.00 78.19 72 VAL A N 1
ATOM 568 C CA . VAL A 1 72 ? -12.756 30.011 -38.012 1.00 78.19 72 VAL A CA 1
ATOM 569 C C . VAL A 1 72 ? -13.686 29.819 -39.214 1.00 78.19 72 VAL A C 1
ATOM 571 O O . VAL A 1 72 ? -14.713 29.154 -39.102 1.00 78.19 72 VAL A O 1
ATOM 574 N N . GLU A 1 73 ? -13.298 30.334 -40.381 1.00 76.12 73 GLU A N 1
ATOM 575 C CA . GLU A 1 73 ? -14.049 30.211 -41.640 1.00 76.12 73 GLU A CA 1
ATOM 576 C C . GLU A 1 73 ? -14.231 28.746 -42.060 1.00 76.12 73 GLU A C 1
ATOM 578 O O . GLU A 1 73 ? -15.335 28.332 -42.421 1.00 76.12 73 GLU A O 1
ATOM 583 N N . ALA A 1 74 ? -13.179 27.926 -41.935 1.00 75.00 74 ALA A N 1
ATOM 584 C CA . ALA A 1 74 ? -13.259 26.493 -42.202 1.00 75.00 74 ALA A CA 1
ATOM 585 C C . ALA A 1 74 ? -14.290 25.785 -41.304 1.00 75.00 74 ALA A C 1
ATOM 587 O O . ALA A 1 74 ? -15.004 24.912 -41.795 1.00 75.00 74 ALA A O 1
ATOM 588 N N . LEU A 1 75 ? -14.421 26.172 -40.028 1.00 76.25 75 LEU A N 1
ATOM 589 C CA . LEU A 1 75 ? -15.447 25.620 -39.136 1.00 76.25 75 LEU A CA 1
ATOM 590 C C . LEU A 1 75 ? -16.849 26.142 -39.463 1.00 76.25 75 LEU A C 1
ATOM 592 O O . LEU A 1 75 ? -17.769 25.332 -39.558 1.00 76.25 75 LEU A O 1
ATOM 596 N N . ARG A 1 76 ? -17.024 27.439 -39.745 1.00 79.56 76 ARG A N 1
ATOM 597 C CA . ARG A 1 76 ? -18.318 27.980 -40.211 1.00 79.56 76 ARG A CA 1
ATOM 598 C C . ARG A 1 76 ? -18.804 27.275 -41.488 1.00 79.56 76 ARG A C 1
ATOM 600 O O . ARG A 1 76 ? -19.991 26.998 -41.627 1.00 79.56 76 ARG A O 1
ATOM 607 N N . SER A 1 77 ? -17.890 26.857 -42.371 1.00 75.50 77 SER A N 1
ATOM 608 C CA . SER A 1 77 ? -18.224 26.095 -43.588 1.00 75.50 77 SER A CA 1
ATOM 609 C C . SER A 1 77 ? -18.768 24.667 -43.361 1.00 75.50 77 SER A C 1
ATOM 611 O O . SER A 1 77 ? -19.230 24.041 -44.318 1.00 75.50 77 SER A O 1
ATOM 613 N N . THR A 1 78 ? -18.742 24.158 -42.119 1.00 71.50 78 THR A N 1
ATOM 614 C CA . THR A 1 78 ? -19.259 22.822 -41.745 1.00 71.50 78 THR A CA 1
ATOM 615 C C . THR A 1 78 ? -20.738 22.792 -41.349 1.00 71.50 78 THR A C 1
ATOM 617 O O . THR A 1 78 ? -21.253 21.723 -41.040 1.00 71.50 78 THR A O 1
ATOM 620 N N . GLY A 1 79 ? -21.434 23.936 -41.349 1.00 69.62 79 GLY A N 1
ATOM 621 C CA . GLY A 1 79 ? -22.868 23.987 -41.033 1.00 69.62 79 GLY A CA 1
ATOM 622 C C . GLY A 1 79 ? -23.209 23.803 -39.549 1.00 69.62 79 GLY A C 1
ATOM 623 O O . GLY A 1 79 ? -24.357 23.516 -39.220 1.00 69.62 79 GLY A O 1
ATOM 624 N N . LEU A 1 80 ? -22.236 23.960 -38.648 1.00 79.25 80 LEU A N 1
ATOM 625 C CA . LEU A 1 80 ? -22.457 24.020 -37.200 1.00 79.25 80 LEU A CA 1
ATOM 626 C C . LEU A 1 80 ? -23.134 25.338 -36.801 1.00 79.25 80 LEU A C 1
ATOM 628 O O . LEU A 1 80 ? -22.737 26.388 -37.290 1.00 79.25 80 LEU A O 1
ATOM 632 N N . SER A 1 81 ? -24.103 25.296 -35.885 1.00 78.56 81 SER A N 1
ATOM 633 C CA . SER A 1 81 ? -24.761 26.472 -35.292 1.00 78.56 81 SER A CA 1
ATOM 634 C C . SER A 1 81 ? -24.215 26.820 -33.905 1.00 78.56 81 SER A C 1
ATOM 636 O O . SER A 1 81 ? -23.991 27.992 -33.606 1.00 78.56 81 SER A O 1
ATOM 638 N N . VAL A 1 82 ? -23.969 25.813 -33.062 1.00 78.94 82 VAL A N 1
ATOM 639 C CA . VAL A 1 82 ? -23.504 25.971 -31.672 1.00 78.94 82 VAL A CA 1
ATOM 640 C C . VAL A 1 82 ? -22.330 25.035 -31.415 1.00 78.94 82 VAL A C 1
ATOM 642 O O . VAL A 1 82 ? -22.350 23.882 -31.844 1.00 78.94 82 VAL A O 1
ATOM 645 N N . ILE A 1 83 ? -21.310 25.523 -30.705 1.00 81.81 83 ILE A N 1
ATOM 646 C CA . ILE A 1 83 ? -20.069 24.785 -30.443 1.00 81.81 83 ILE A CA 1
ATOM 647 C C . ILE A 1 83 ? -19.557 25.023 -29.014 1.00 81.81 83 ILE A C 1
ATOM 649 O O . ILE A 1 83 ? -19.752 26.100 -28.444 1.00 81.81 83 ILE A O 1
ATOM 653 N N . THR A 1 84 ? -18.897 24.022 -28.425 1.00 80.69 84 THR A N 1
ATOM 654 C CA . THR A 1 84 ? -18.313 24.119 -27.077 1.00 80.69 84 THR A CA 1
ATOM 655 C C . THR A 1 84 ? -16.871 24.620 -27.137 1.00 80.69 84 THR A C 1
ATOM 657 O O . THR A 1 84 ? -16.012 24.006 -27.774 1.00 80.69 84 THR A O 1
ATOM 660 N N . ILE A 1 85 ? -16.588 25.715 -26.430 1.00 82.25 85 ILE A N 1
ATOM 661 C CA . ILE A 1 85 ? -15.236 26.244 -26.223 1.00 82.25 85 ILE A CA 1
ATOM 662 C C . ILE A 1 85 ? -14.805 26.125 -24.757 1.00 82.25 85 ILE A C 1
ATOM 664 O O . ILE A 1 85 ? -15.639 26.099 -23.846 1.00 82.25 85 ILE A O 1
ATOM 668 N N . ASN A 1 86 ? -13.493 26.101 -24.526 1.00 76.88 86 ASN A N 1
ATOM 669 C CA . ASN A 1 86 ? -12.904 26.217 -23.194 1.00 76.88 86 ASN A CA 1
ATOM 670 C C . ASN A 1 86 ? -12.157 27.548 -23.072 1.00 76.88 86 ASN A C 1
ATOM 672 O O . ASN A 1 86 ? -11.156 27.769 -23.753 1.00 76.88 86 ASN A O 1
ATOM 676 N N . THR A 1 87 ? -12.661 28.435 -22.214 1.00 65.94 87 THR A N 1
ATOM 677 C CA . THR A 1 87 ? -12.144 29.804 -22.055 1.00 65.94 87 THR A CA 1
ATOM 678 C C . THR A 1 87 ? -10.696 29.836 -21.579 1.00 65.94 87 THR A C 1
ATOM 680 O O . THR A 1 87 ? -9.915 30.651 -22.057 1.00 65.94 87 THR A O 1
ATOM 683 N N . ASP A 1 88 ? -10.316 28.909 -20.699 1.00 67.56 88 ASP A N 1
ATOM 684 C CA . ASP A 1 88 ? -9.045 28.963 -19.958 1.00 67.56 88 ASP A CA 1
ATOM 685 C C . ASP A 1 88 ? -7.869 28.444 -20.799 1.00 67.56 88 ASP A C 1
ATOM 687 O O . ASP A 1 88 ? -6.718 28.545 -20.401 1.00 67.56 88 ASP A O 1
ATOM 691 N N . LYS A 1 89 ? -8.166 27.874 -21.975 1.00 65.88 89 LYS A N 1
ATOM 692 C CA . LYS A 1 89 ? -7.186 27.443 -22.982 1.00 65.88 89 LYS A CA 1
ATOM 693 C C . LYS A 1 89 ? -7.173 28.360 -24.214 1.00 65.88 89 LYS A C 1
ATOM 695 O O . LYS A 1 89 ? -6.534 28.025 -25.207 1.00 65.88 89 LYS A O 1
ATOM 700 N N . GLY A 1 90 ? -7.949 29.449 -24.200 1.00 53.06 90 GLY A N 1
ATOM 701 C CA . GLY A 1 90 ? -8.377 30.176 -25.400 1.00 53.06 90 GLY A CA 1
ATOM 702 C C . GLY A 1 90 ? -7.919 31.633 -25.508 1.00 53.06 90 GLY A C 1
ATOM 703 O O . GLY A 1 90 ? -8.605 32.401 -26.182 1.00 53.06 90 GLY A O 1
ATOM 704 N N . ALA A 1 91 ? -6.836 32.033 -24.825 1.00 48.12 91 ALA A N 1
ATOM 705 C CA . ALA A 1 91 ? -6.425 33.442 -24.738 1.00 48.12 91 ALA A CA 1
ATOM 706 C C . ALA A 1 91 ? -4.898 33.724 -24.750 1.00 48.12 91 ALA A C 1
ATOM 708 O O . ALA A 1 91 ? -4.511 34.869 -24.538 1.00 48.12 91 ALA A O 1
ATOM 709 N N . ASP A 1 92 ? -4.035 32.749 -25.070 1.00 41.78 92 ASP A N 1
ATOM 710 C CA . ASP A 1 92 ? -2.561 32.903 -25.036 1.00 41.78 92 ASP A CA 1
ATOM 711 C C . ASP A 1 92 ? -1.897 32.934 -26.428 1.00 41.78 92 ASP A C 1
ATOM 713 O O . ASP A 1 92 ? -1.025 32.125 -26.751 1.00 41.78 92 ASP A O 1
ATOM 717 N N . VAL A 1 93 ? -2.304 33.872 -27.295 1.00 37.38 93 VAL A N 1
ATOM 718 C CA . VAL A 1 93 ? -1.589 34.146 -28.560 1.00 37.38 93 VAL A CA 1
ATOM 719 C C . VAL A 1 93 ? -1.517 35.648 -28.844 1.00 37.38 93 VAL A C 1
ATOM 721 O O . VAL A 1 93 ? -2.419 36.232 -29.444 1.00 37.38 93 VAL A O 1
ATOM 724 N N . GLY A 1 94 ? -0.390 36.266 -28.482 1.00 28.53 94 GLY A N 1
ATOM 725 C CA . GLY A 1 94 ? 0.019 37.548 -29.059 1.00 28.53 94 GLY A CA 1
ATOM 726 C C . GLY A 1 94 ? 0.312 37.402 -30.560 1.00 28.53 94 GLY A C 1
ATOM 727 O O . GLY A 1 94 ? 0.825 36.375 -31.008 1.00 28.53 94 GLY A O 1
ATOM 728 N N . ALA A 1 95 ? -0.032 38.411 -31.362 1.00 30.28 95 ALA A N 1
ATOM 729 C CA . ALA A 1 95 ? 0.047 38.318 -32.819 1.00 30.28 95 ALA A CA 1
ATOM 730 C C . ALA A 1 95 ? 1.502 38.297 -33.338 1.00 30.28 95 ALA A C 1
ATOM 732 O O . ALA A 1 95 ? 2.150 39.338 -33.422 1.00 30.28 95 ALA A O 1
ATOM 733 N N . GLY A 1 96 ? 1.994 37.118 -33.738 1.00 31.20 96 GLY A N 1
ATOM 734 C CA . GLY A 1 96 ? 3.303 36.972 -34.387 1.00 31.20 96 GLY A CA 1
ATOM 735 C C . GLY A 1 96 ? 3.859 35.547 -34.370 1.00 31.20 96 GLY A C 1
ATOM 736 O O . GLY A 1 96 ? 4.779 35.261 -33.611 1.00 31.20 96 GLY A O 1
ATOM 737 N N . VAL A 1 97 ? 3.330 34.650 -35.213 1.00 26.59 97 VAL A N 1
ATOM 738 C CA . VAL A 1 97 ? 3.851 33.276 -35.362 1.00 26.59 97 VAL A CA 1
ATOM 739 C C . VAL A 1 97 ? 4.026 32.918 -36.838 1.00 26.59 97 VAL A C 1
ATOM 741 O O . VAL A 1 97 ? 3.085 32.478 -37.498 1.00 26.59 97 VAL A O 1
ATOM 744 N N . ASP A 1 98 ? 5.253 33.061 -37.340 1.00 25.09 98 ASP A N 1
ATOM 745 C CA . ASP A 1 98 ? 5.668 32.458 -38.609 1.00 25.09 98 ASP A CA 1
ATOM 746 C C . ASP A 1 98 ? 5.788 30.931 -38.479 1.00 25.09 98 ASP A C 1
ATOM 748 O O . ASP A 1 98 ? 6.219 30.386 -37.458 1.00 25.09 98 ASP A O 1
ATOM 752 N N . THR A 1 99 ? 5.416 30.206 -39.534 1.00 31.70 99 THR A N 1
ATOM 753 C CA . THR A 1 99 ? 5.384 28.740 -39.504 1.00 31.70 99 THR A CA 1
ATOM 754 C C . THR A 1 99 ? 6.766 28.122 -39.704 1.00 31.70 99 THR A C 1
ATOM 756 O O . THR A 1 99 ? 7.258 28.046 -40.830 1.00 31.70 99 THR A O 1
ATOM 759 N N . VAL A 1 100 ? 7.340 27.554 -38.639 1.00 25.05 100 VAL A N 1
ATOM 760 C CA . VAL A 1 100 ? 8.503 26.650 -38.720 1.00 25.05 100 VAL A CA 1
ATOM 761 C C . VAL A 1 100 ? 8.097 25.213 -38.346 1.00 25.05 100 VAL A C 1
ATOM 763 O O . VAL A 1 100 ? 7.169 24.966 -37.565 1.00 25.05 100 VAL A O 1
ATOM 766 N N . GLY A 1 101 ? 8.734 24.234 -38.993 1.00 25.53 101 GLY A N 1
ATOM 767 C CA . GLY A 1 101 ? 8.431 22.811 -38.838 1.00 25.53 101 GLY A CA 1
ATOM 768 C C . GLY A 1 101 ? 8.965 22.207 -37.535 1.00 25.53 101 GLY A C 1
ATOM 769 O O . GLY A 1 101 ? 10.058 22.543 -37.090 1.00 25.53 101 GLY A O 1
ATOM 770 N N . ILE A 1 102 ? 8.202 21.268 -36.971 1.00 28.67 102 ILE A N 1
ATOM 771 C CA . ILE A 1 102 ? 8.672 20.335 -35.938 1.00 28.67 102 ILE A CA 1
ATOM 772 C C . ILE A 1 102 ? 9.339 19.150 -36.654 1.00 28.67 102 ILE A C 1
ATOM 774 O O . ILE A 1 102 ? 8.674 18.531 -37.490 1.00 28.67 102 ILE A O 1
ATOM 778 N N . PRO A 1 103 ? 10.595 18.795 -36.339 1.00 27.19 103 PRO A N 1
ATOM 779 C CA . PRO A 1 103 ? 11.084 17.430 -36.482 1.00 27.19 103 PRO A CA 1
ATOM 780 C C . PRO A 1 103 ? 10.488 16.587 -35.344 1.00 27.19 103 PRO A C 1
ATOM 782 O O . PRO A 1 103 ? 10.704 16.904 -34.175 1.00 27.19 103 PRO A O 1
ATOM 785 N N . ASP A 1 104 ? 9.726 15.543 -35.673 1.00 36.97 104 ASP A N 1
ATOM 786 C CA . ASP A 1 104 ? 9.254 14.556 -34.692 1.00 36.97 104 ASP A CA 1
ATOM 787 C C . ASP A 1 104 ? 10.462 13.730 -34.199 1.00 36.97 104 ASP A C 1
ATOM 789 O O . ASP A 1 104 ? 10.848 12.784 -34.879 1.00 36.97 104 ASP A O 1
ATOM 793 N N . ASP A 1 105 ? 11.056 14.076 -33.047 1.00 36.09 105 ASP A N 1
ATOM 794 C CA . ASP A 1 105 ? 11.729 13.114 -32.150 1.00 36.09 105 ASP A CA 1
ATOM 795 C C . ASP A 1 105 ? 12.006 13.727 -30.752 1.00 36.09 105 ASP A C 1
ATOM 797 O O . ASP A 1 105 ? 12.435 14.877 -30.668 1.00 36.09 105 ASP A O 1
ATOM 801 N N . LEU A 1 106 ? 11.832 12.945 -29.669 1.00 30.98 106 LEU A N 1
ATOM 802 C CA . LEU A 1 106 ? 11.927 13.299 -28.220 1.00 30.98 106 LEU A CA 1
ATOM 803 C C . LEU A 1 106 ? 10.624 13.618 -27.447 1.00 30.98 106 LEU A C 1
ATOM 805 O O . LEU A 1 106 ? 10.684 14.240 -26.383 1.00 30.98 106 LEU A O 1
ATOM 809 N N . ALA A 1 107 ? 9.483 13.071 -27.869 1.00 27.08 107 ALA A N 1
ATOM 810 C CA . ALA A 1 107 ? 8.551 12.534 -26.871 1.00 27.08 107 ALA A CA 1
ATOM 811 C C . ALA A 1 107 ? 9.161 11.251 -26.270 1.00 27.08 107 ALA A C 1
ATOM 813 O O . ALA A 1 107 ? 9.810 10.490 -26.990 1.00 27.08 107 ALA A O 1
ATOM 814 N N . VAL A 1 108 ? 8.970 11.006 -24.970 1.00 29.50 108 VAL A N 1
ATOM 815 C CA . VAL A 1 108 ? 9.191 9.674 -24.374 1.00 29.50 108 VAL A CA 1
ATOM 816 C C . VAL A 1 108 ? 7.837 8.972 -24.345 1.00 29.50 108 VAL A C 1
ATOM 818 O O . VAL A 1 108 ? 7.224 8.801 -23.296 1.00 29.50 108 VAL A O 1
ATOM 821 N N . ASP A 1 109 ? 7.349 8.632 -25.537 1.00 27.28 109 ASP A N 1
ATOM 822 C CA . ASP A 1 109 ? 6.253 7.679 -25.683 1.00 27.28 109 ASP A CA 1
ATOM 823 C C . ASP A 1 109 ? 6.804 6.268 -25.415 1.00 27.28 109 ASP A C 1
ATOM 825 O O . ASP A 1 109 ? 7.921 5.935 -25.826 1.00 27.28 109 ASP A O 1
ATOM 829 N N . SER A 1 110 ? 6.015 5.418 -24.756 1.00 33.84 110 SER A N 1
ATOM 830 C CA . SER A 1 110 ? 6.404 4.046 -24.380 1.00 33.84 110 SER A CA 1
ATOM 831 C C . SER A 1 110 ? 6.808 3.162 -25.570 1.00 33.84 110 SER A C 1
ATOM 833 O O . SER A 1 110 ? 7.571 2.214 -25.396 1.00 33.84 110 SER A O 1
ATOM 835 N N . ALA A 1 111 ? 6.364 3.507 -26.782 1.00 32.97 111 ALA A N 1
ATOM 836 C CA . ALA A 1 111 ? 6.606 2.764 -28.019 1.00 32.97 111 ALA A CA 1
ATOM 837 C C . ALA A 1 111 ? 8.089 2.610 -28.425 1.00 32.97 111 ALA A C 1
ATOM 839 O O . ALA A 1 111 ? 8.397 1.691 -29.175 1.00 32.97 111 ALA A O 1
ATOM 840 N N . ASN A 1 112 ? 9.001 3.464 -27.938 1.00 38.66 112 ASN A N 1
ATOM 841 C CA . ASN A 1 112 ? 10.427 3.439 -28.316 1.00 38.66 112 ASN A CA 1
ATOM 842 C C . ASN A 1 112 ? 11.374 2.999 -27.174 1.00 38.66 112 ASN A C 1
ATOM 844 O O . ASN A 1 112 ? 12.582 3.214 -27.263 1.00 38.66 112 ASN A O 1
ATOM 848 N N . PHE A 1 113 ? 10.870 2.407 -26.084 1.00 37.28 113 PHE A N 1
ATOM 849 C CA . PHE A 1 113 ? 11.704 2.030 -24.928 1.00 37.28 113 PHE A CA 1
ATOM 850 C C . PHE A 1 113 ? 12.753 0.948 -25.260 1.00 37.28 113 PHE A C 1
ATOM 852 O O . PHE A 1 113 ? 13.905 1.041 -24.834 1.00 37.28 113 PHE A O 1
ATOM 859 N N . THR A 1 114 ? 12.376 -0.050 -26.062 1.00 38.84 114 THR A N 1
ATOM 860 C CA . THR A 1 114 ? 13.197 -1.224 -26.414 1.00 38.84 114 THR A CA 1
ATOM 861 C C . THR A 1 114 ? 14.398 -0.880 -27.297 1.00 38.84 114 THR A C 1
ATOM 863 O O . THR A 1 114 ? 15.529 -1.260 -26.985 1.00 38.84 114 THR A O 1
ATOM 866 N N . ASP A 1 115 ? 14.189 -0.097 -28.357 1.00 39.16 115 ASP A N 1
ATOM 867 C CA . ASP A 1 115 ? 15.224 0.225 -29.352 1.00 39.16 115 ASP A CA 1
ATOM 868 C C . ASP A 1 115 ? 16.393 1.032 -28.754 1.00 39.16 115 ASP A C 1
ATOM 870 O O . ASP A 1 115 ? 17.550 0.883 -29.161 1.00 39.16 115 ASP A O 1
ATOM 874 N N . ILE A 1 116 ? 16.122 1.870 -27.745 1.00 38.50 116 ILE A N 1
ATOM 875 C CA . ILE A 1 116 ? 17.151 2.690 -27.083 1.00 38.50 116 ILE A CA 1
ATOM 876 C C . ILE A 1 116 ? 18.043 1.825 -26.167 1.00 38.50 116 ILE A C 1
ATOM 878 O O . ILE A 1 116 ? 19.227 2.133 -25.993 1.00 38.50 116 ILE A O 1
ATOM 882 N N . LEU A 1 117 ? 17.505 0.732 -25.613 1.00 40.06 117 LEU A N 1
ATOM 883 C CA . LEU A 1 117 ? 18.243 -0.201 -24.755 1.00 40.06 117 LEU A CA 1
ATOM 884 C C . LEU A 1 117 ? 19.168 -1.118 -25.567 1.00 40.06 117 LEU A C 1
ATOM 886 O O . LEU A 1 117 ? 20.335 -1.272 -25.202 1.00 40.06 117 LEU A O 1
ATOM 890 N N . LEU A 1 118 ? 18.676 -1.669 -26.682 1.00 38.81 118 LEU A N 1
ATOM 891 C CA . LEU A 1 118 ? 19.444 -2.569 -27.555 1.00 38.81 118 LEU A CA 1
ATOM 892 C C . LEU A 1 118 ? 20.544 -1.823 -28.332 1.00 38.81 118 LEU A C 1
ATOM 894 O O . LEU A 1 118 ? 21.683 -2.285 -28.403 1.00 38.81 118 LEU A O 1
ATOM 898 N N . GLY A 1 119 ? 20.241 -0.614 -28.813 1.00 31.98 119 GLY A N 1
ATOM 899 C CA . GLY A 1 119 ? 21.183 0.252 -29.518 1.00 31.98 119 GLY A CA 1
ATOM 900 C C . GLY A 1 119 ? 21.238 0.006 -31.037 1.00 31.98 119 GLY A C 1
ATOM 901 O O . GLY A 1 119 ? 21.018 -1.111 -31.495 1.00 31.98 119 GLY A O 1
ATOM 902 N N . PRO A 1 120 ? 21.529 1.049 -31.839 1.00 32.53 120 PRO A N 1
ATOM 903 C CA . PRO A 1 120 ? 21.428 0.966 -33.293 1.00 32.53 120 PRO A CA 1
ATOM 904 C C . PRO A 1 120 ? 22.705 0.429 -33.953 1.00 32.53 120 PRO A C 1
ATOM 906 O O . PRO A 1 120 ? 23.807 0.906 -33.655 1.00 32.53 120 PRO A O 1
ATOM 909 N N . GLU A 1 121 ? 22.537 -0.456 -34.939 1.00 28.67 121 GLU A N 1
ATOM 910 C CA . GLU A 1 121 ? 23.483 -0.556 -36.056 1.00 28.67 121 GLU A CA 1
ATOM 911 C C . GLU A 1 121 ? 23.417 0.710 -36.942 1.00 28.67 121 GLU A C 1
ATOM 913 O O . GLU A 1 121 ? 22.555 1.575 -36.778 1.00 28.67 121 GLU A O 1
ATOM 918 N N . GLY A 1 122 ? 24.403 0.890 -37.822 1.00 29.16 122 GLY A N 1
ATOM 919 C CA . GLY A 1 122 ? 24.774 2.209 -38.347 1.00 29.16 122 GLY A CA 1
ATOM 920 C C . GLY A 1 122 ? 23.723 2.938 -39.202 1.00 29.16 122 GLY A C 1
ATOM 921 O O . GLY A 1 122 ? 23.334 2.470 -40.266 1.00 29.16 122 GLY A O 1
ATOM 922 N N . GLY A 1 123 ? 23.393 4.173 -38.807 1.00 24.86 123 GLY A N 1
ATOM 923 C CA . GLY A 1 123 ? 22.661 5.151 -39.620 1.00 24.86 123 GLY A CA 1
ATOM 924 C C . GLY A 1 123 ? 22.787 6.560 -39.027 1.00 24.86 123 GLY A C 1
ATOM 925 O O . GLY A 1 123 ? 22.540 6.750 -37.839 1.00 24.86 123 GLY A O 1
ATOM 926 N N . VAL A 1 124 ? 23.218 7.548 -39.822 1.00 27.56 124 VAL A N 1
ATOM 927 C CA . VAL A 1 124 ? 23.527 8.913 -39.343 1.00 27.56 124 VAL A CA 1
ATOM 928 C C . VAL A 1 124 ? 22.555 9.939 -39.924 1.00 27.56 124 VAL A C 1
ATOM 930 O O . VAL A 1 124 ? 22.576 10.190 -41.126 1.00 27.56 124 VAL A O 1
ATOM 933 N N . THR A 1 125 ? 21.788 10.604 -39.057 1.00 24.14 125 THR A N 1
ATOM 934 C CA . THR A 1 125 ? 21.046 11.842 -39.364 1.00 24.14 125 THR A CA 1
ATOM 935 C C . THR A 1 125 ? 20.962 12.749 -38.135 1.00 24.14 125 THR A C 1
ATOM 937 O O . THR A 1 125 ? 20.716 12.276 -37.026 1.00 24.14 125 THR A O 1
ATOM 940 N N . GLU A 1 126 ? 21.146 14.054 -38.335 1.00 29.72 126 GLU A N 1
ATOM 941 C CA . GLU A 1 126 ? 21.162 15.075 -37.277 1.00 29.72 126 GLU A CA 1
ATOM 942 C C . GLU A 1 126 ? 19.764 15.608 -36.926 1.00 29.72 126 GLU A C 1
ATOM 944 O O . GLU A 1 126 ? 18.962 15.879 -37.824 1.00 29.72 126 GLU A O 1
ATOM 949 N N . PRO A 1 127 ? 19.516 15.914 -35.641 1.00 27.48 127 PRO A N 1
ATOM 950 C CA . PRO A 1 127 ? 18.663 17.051 -35.297 1.00 27.48 127 PRO A CA 1
ATOM 951 C C . PRO A 1 127 ? 19.292 17.999 -34.257 1.00 27.48 127 PRO A C 1
ATOM 953 O O . PRO A 1 127 ? 20.255 17.678 -33.565 1.00 27.48 127 PRO A O 1
ATOM 956 N N . SER A 1 128 ? 18.722 19.204 -34.160 1.00 23.03 128 SER A N 1
ATOM 957 C CA . SER A 1 128 ? 19.326 20.381 -33.513 1.00 23.03 128 SER A CA 1
ATOM 958 C C . SER A 1 128 ? 18.524 20.957 -32.336 1.00 23.03 128 SER A C 1
ATOM 960 O O . SER A 1 128 ? 17.298 20.876 -32.330 1.00 23.03 128 SER A O 1
ATOM 962 N N . THR A 1 129 ? 19.202 21.646 -31.414 1.00 28.27 129 THR A N 1
ATOM 963 C CA . THR A 1 129 ? 18.725 22.026 -30.070 1.00 28.27 129 THR A CA 1
ATOM 964 C C . THR A 1 129 ? 18.321 23.517 -29.904 1.00 28.27 129 THR A C 1
ATOM 966 O O . THR A 1 129 ? 18.908 24.379 -30.567 1.00 28.27 129 THR A O 1
ATOM 969 N N . PRO A 1 130 ? 17.373 23.844 -28.985 1.00 29.31 130 PRO A N 1
ATOM 970 C CA . PRO A 1 130 ? 16.903 25.201 -28.637 1.00 29.31 130 PRO A CA 1
ATOM 971 C C . PRO A 1 130 ? 17.396 25.694 -27.243 1.00 29.31 130 PRO A C 1
ATOM 973 O O . PRO A 1 130 ? 18.329 25.124 -26.692 1.00 29.31 130 PRO A O 1
ATOM 976 N N . ALA A 1 131 ? 16.757 26.729 -26.674 1.00 25.17 131 ALA A N 1
ATOM 977 C CA . ALA A 1 131 ? 16.854 27.288 -25.303 1.00 25.17 131 ALA A CA 1
ATOM 978 C C . ALA A 1 131 ? 15.610 28.205 -25.068 1.00 25.17 131 ALA A C 1
ATOM 980 O O . ALA A 1 131 ? 15.012 28.584 -26.074 1.00 25.17 131 ALA A O 1
ATOM 981 N N . ALA A 1 132 ? 15.151 28.633 -23.877 1.00 26.59 132 ALA A N 1
ATOM 982 C CA . ALA A 1 132 ? 15.270 28.199 -22.464 1.00 26.59 132 ALA A CA 1
ATOM 983 C C . ALA A 1 132 ? 14.293 29.052 -21.579 1.00 26.59 132 ALA A C 1
ATOM 985 O O . ALA A 1 132 ? 13.550 29.854 -22.140 1.00 26.59 132 ALA A O 1
ATOM 986 N N . GLN A 1 133 ? 14.392 28.938 -20.239 1.00 24.27 133 GLN A N 1
ATOM 987 C CA . GLN A 1 133 ? 13.809 29.776 -19.151 1.00 24.27 133 GLN A CA 1
ATOM 988 C C . GLN A 1 133 ? 12.511 29.296 -18.452 1.00 24.27 133 GLN A C 1
ATOM 990 O O . GLN A 1 133 ? 11.928 28.296 -18.862 1.00 24.27 133 GLN A O 1
ATOM 995 N N . GLU A 1 134 ? 12.222 29.908 -17.289 1.00 24.95 134 GLU A N 1
ATOM 996 C CA . GLU A 1 134 ? 11.704 29.271 -16.054 1.00 24.95 134 GLU A CA 1
ATOM 997 C C . GLU A 1 134 ? 10.696 30.152 -15.266 1.00 24.95 134 GLU A C 1
ATOM 999 O O . GLU A 1 134 ? 10.598 31.358 -15.496 1.00 24.95 134 GLU A O 1
ATOM 1004 N N . GLU A 1 135 ? 10.010 29.530 -14.296 1.00 25.11 135 GLU A N 1
ATOM 1005 C CA . GLU A 1 135 ? 8.891 30.005 -13.448 1.00 25.11 135 GLU A CA 1
ATOM 1006 C C . GLU A 1 135 ? 9.068 29.407 -12.020 1.00 25.11 135 GLU A C 1
ATOM 1008 O O . GLU A 1 135 ? 9.670 28.337 -11.910 1.00 25.11 135 GLU A O 1
ATOM 1013 N N . ASP A 1 136 ? 8.580 29.915 -10.876 1.00 26.53 136 ASP A N 1
ATOM 1014 C CA . ASP A 1 136 ? 8.002 31.201 -10.409 1.00 26.53 136 ASP A CA 1
ATOM 1015 C C . ASP A 1 136 ? 8.072 31.221 -8.838 1.00 26.53 136 ASP A C 1
ATOM 1017 O O . ASP A 1 136 ? 8.396 30.183 -8.250 1.00 26.53 136 ASP A O 1
ATOM 1021 N N . CYS A 1 137 ? 7.802 32.336 -8.124 1.00 22.02 137 CYS A N 1
ATOM 1022 C CA . CYS A 1 137 ? 7.666 32.334 -6.645 1.00 22.02 137 CYS A CA 1
ATOM 1023 C C . CYS A 1 137 ? 6.835 33.506 -6.048 1.00 22.02 137 CYS A C 1
ATOM 1025 O O . CYS A 1 137 ? 6.944 34.645 -6.495 1.00 22.02 137 CYS A O 1
ATOM 1027 N N . PHE A 1 138 ? 6.056 33.244 -4.982 1.00 22.88 138 PHE A N 1
ATOM 1028 C CA . PHE A 1 138 ? 4.913 34.076 -4.540 1.00 22.88 138 PHE A CA 1
ATOM 1029 C C . PHE A 1 138 ? 4.844 34.268 -3.003 1.00 22.88 138 PHE A C 1
ATOM 1031 O O . PHE A 1 138 ? 4.982 33.278 -2.284 1.00 22.88 138 PHE A O 1
ATOM 1038 N N . LEU A 1 139 ? 4.555 35.482 -2.489 1.00 21.77 139 LEU A N 1
ATOM 1039 C CA . LEU A 1 139 ? 4.082 35.732 -1.102 1.00 21.77 139 LEU A CA 1
ATOM 1040 C C . LEU A 1 139 ? 3.685 37.208 -0.849 1.00 21.77 139 LEU A C 1
ATOM 1042 O O . LEU A 1 139 ? 4.468 38.086 -1.189 1.00 21.77 139 LEU A O 1
ATOM 1046 N N . ASP A 1 140 ? 2.499 37.456 -0.259 1.00 22.73 140 ASP A N 1
ATOM 1047 C CA . ASP A 1 140 ? 2.202 38.462 0.804 1.00 22.73 140 ASP A CA 1
ATOM 1048 C C . ASP A 1 140 ? 0.682 38.720 0.969 1.00 22.73 140 ASP A C 1
ATOM 1050 O O . ASP A 1 140 ? -0.025 38.924 -0.017 1.00 22.73 140 ASP A O 1
ATOM 1054 N N . VAL A 1 141 ? 0.175 38.760 2.217 1.00 22.48 141 VAL A N 1
ATOM 1055 C CA . VAL A 1 141 ? -1.197 39.204 2.589 1.00 22.48 141 VAL A CA 1
ATOM 1056 C C . VAL A 1 141 ? -1.238 39.720 4.039 1.00 22.48 141 VAL A C 1
ATOM 1058 O O . VAL A 1 141 ? -0.948 38.947 4.948 1.00 22.48 141 VAL A O 1
ATOM 1061 N N . LEU A 1 142 ? -1.689 40.966 4.276 1.00 23.23 142 LEU A N 1
ATOM 1062 C CA . LEU A 1 142 ? -2.227 41.470 5.564 1.00 23.23 142 LEU A CA 1
ATOM 1063 C C . LEU A 1 142 ? -2.766 42.917 5.420 1.00 23.23 142 LEU A C 1
ATOM 1065 O O . LEU A 1 142 ? -1.975 43.768 5.040 1.00 23.23 142 LEU A O 1
ATOM 1069 N N . GLU A 1 143 ? -4.031 43.223 5.790 1.00 22.64 143 GLU A N 1
ATOM 1070 C CA . GLU A 1 143 ? -4.413 44.502 6.462 1.00 22.64 143 GLU A CA 1
ATOM 1071 C C . GLU A 1 143 ? -5.902 44.660 6.907 1.00 22.64 143 GLU A C 1
ATOM 1073 O O . GLU A 1 143 ? -6.836 44.384 6.165 1.00 22.64 143 GLU A O 1
ATOM 1078 N N . SER A 1 144 ? -6.079 45.217 8.119 1.00 24.02 144 SER A N 1
ATOM 1079 C CA . SER A 1 144 ? -7.138 46.119 8.663 1.00 24.02 144 SER A CA 1
ATOM 1080 C C . SER A 1 144 ? -8.683 45.878 8.584 1.00 24.02 144 SER A C 1
ATOM 1082 O O . SER A 1 144 ? -9.352 46.138 7.594 1.00 24.02 144 SER A O 1
ATOM 1084 N N . ALA A 1 145 ? -9.260 45.558 9.759 1.00 23.97 145 ALA A N 1
ATOM 1085 C CA . ALA A 1 145 ? -10.283 46.295 10.555 1.00 23.97 145 ALA A CA 1
ATOM 1086 C C . ALA A 1 145 ? -11.574 46.955 9.968 1.00 23.97 145 ALA A C 1
ATOM 1088 O O . ALA A 1 145 ? -11.507 47.858 9.141 1.00 23.97 145 ALA A O 1
ATOM 1089 N N . THR A 1 146 ? -12.740 46.711 10.614 1.00 24.86 146 THR A N 1
ATOM 1090 C CA . THR A 1 146 ? -13.561 47.683 11.426 1.00 24.86 146 THR A CA 1
ATOM 1091 C C . THR A 1 146 ? -14.955 47.126 11.830 1.00 24.86 146 THR A C 1
ATOM 1093 O O . THR A 1 146 ? -15.437 46.175 11.224 1.00 24.86 146 THR A O 1
ATOM 1096 N N . ALA A 1 147 ? -15.615 47.702 12.859 1.00 25.77 147 ALA A N 1
ATOM 1097 C CA . ALA A 1 147 ? -16.991 47.358 13.293 1.00 25.77 147 ALA A CA 1
ATOM 1098 C C . ALA A 1 147 ? -17.726 48.527 14.029 1.00 25.77 147 ALA A C 1
ATOM 1100 O O . ALA A 1 147 ? -17.046 49.340 14.662 1.00 25.77 147 ALA A O 1
ATOM 1101 N N . PRO A 1 148 ? -19.080 48.633 13.987 1.00 29.66 148 PRO A N 1
ATOM 1102 C CA . PRO A 1 148 ? -19.866 49.721 14.609 1.00 29.66 148 PRO A CA 1
ATOM 1103 C C . PRO A 1 148 ? -20.636 49.343 15.908 1.00 29.66 148 PRO A C 1
ATOM 1105 O O . PRO A 1 148 ? -20.661 48.189 16.325 1.00 29.66 148 PRO A O 1
ATOM 1108 N N . ARG A 1 149 ? -21.301 50.334 16.539 1.00 24.83 149 ARG A N 1
ATOM 1109 C CA . ARG A 1 149 ? -22.135 50.230 17.769 1.00 24.83 149 ARG A CA 1
ATOM 1110 C C . ARG A 1 149 ? -23.602 50.659 17.544 1.00 24.83 149 ARG A C 1
ATOM 1112 O O . ARG A 1 149 ? -23.883 51.403 16.609 1.00 24.83 149 ARG A O 1
ATOM 1119 N N . SER A 1 150 ? -24.490 50.305 18.482 1.00 27.23 150 SER A N 1
ATOM 1120 C CA . SER A 1 150 ? -25.837 50.887 18.690 1.00 27.23 150 SER A CA 1
ATOM 1121 C C . SER A 1 150 ? -26.128 51.119 20.194 1.00 27.23 150 SER A C 1
ATOM 1123 O O . SER A 1 150 ? -25.290 50.777 21.025 1.00 27.23 150 SER A O 1
ATOM 1125 N N . ASP A 1 151 ? -27.256 51.758 20.547 1.00 26.11 151 ASP A N 1
ATOM 1126 C CA . ASP A 1 151 ? -27.462 52.489 21.825 1.00 26.11 151 ASP A CA 1
ATOM 1127 C C . ASP A 1 151 ? -28.965 52.554 22.257 1.00 26.11 151 ASP A C 1
ATOM 1129 O O . ASP A 1 151 ? -29.810 52.214 21.426 1.00 26.11 151 ASP A O 1
ATOM 1133 N N . ARG A 1 152 ? -29.288 53.096 23.466 1.00 24.95 152 ARG A N 1
ATOM 1134 C CA . ARG A 1 152 ? -30.628 53.468 24.064 1.00 24.95 152 ARG A CA 1
ATOM 1135 C C . ARG A 1 152 ? -31.422 52.394 24.872 1.00 24.95 152 ARG A C 1
ATOM 1137 O O . ARG A 1 152 ? -31.340 51.230 24.515 1.00 24.95 152 ARG A O 1
ATOM 1144 N N . LEU A 1 153 ? -32.303 52.672 25.875 1.00 25.83 153 LEU A N 1
ATOM 1145 C CA . LEU A 1 153 ? -32.555 53.778 26.868 1.00 25.83 153 LEU A CA 1
ATOM 1146 C C . LEU A 1 153 ? -33.681 53.393 27.904 1.00 25.83 153 LEU A C 1
ATOM 1148 O O . LEU A 1 153 ? -34.433 52.462 27.640 1.00 25.83 153 LEU A O 1
ATOM 1152 N N . THR A 1 154 ? -33.909 54.221 28.958 1.00 26.17 154 THR A N 1
ATOM 1153 C CA . THR A 1 154 ? -35.171 54.422 29.780 1.00 26.17 154 THR A CA 1
ATOM 1154 C C . THR A 1 154 ? -35.732 53.285 30.689 1.00 26.17 154 THR A C 1
ATOM 1156 O O . THR A 1 154 ? -35.413 52.133 30.448 1.00 26.17 154 THR A O 1
ATOM 1159 N N . SER A 1 155 ? -36.655 53.463 31.677 1.00 27.00 155 SER A N 1
ATOM 1160 C CA . SER A 1 155 ? -36.942 54.469 32.770 1.00 27.00 155 SER A CA 1
ATOM 1161 C C . SER A 1 155 ? -38.350 54.230 33.417 1.00 27.00 155 SER A C 1
ATOM 1163 O O . SER A 1 155 ? -39.213 53.763 32.683 1.00 27.00 155 SER A O 1
ATOM 1165 N N . ALA A 1 156 ? -38.777 54.657 34.630 1.00 25.64 156 ALA A N 1
ATOM 1166 C CA . ALA A 1 156 ? -38.162 54.951 35.950 1.00 25.64 156 ALA A CA 1
ATOM 1167 C C . ALA A 1 156 ? -39.240 55.391 37.015 1.00 25.64 156 ALA A C 1
ATOM 1169 O O . ALA A 1 156 ? -40.065 56.241 36.694 1.00 25.64 156 ALA A O 1
ATOM 1170 N N . THR A 1 157 ? -39.148 54.909 38.277 1.00 30.67 157 THR A N 1
ATOM 1171 C CA . THR A 1 157 ? -39.804 55.385 39.554 1.00 30.67 157 THR A CA 1
ATOM 1172 C C . THR A 1 157 ? -41.355 55.357 39.695 1.00 30.67 157 THR A C 1
ATOM 1174 O O . THR A 1 157 ? -42.060 55.516 38.702 1.00 30.67 157 THR A O 1
ATOM 1177 N N . PRO A 1 158 ? -41.923 55.114 40.911 1.00 31.64 158 PRO A N 1
ATOM 1178 C CA . PRO A 1 158 ? -42.134 56.140 41.973 1.00 31.64 158 PRO A CA 1
ATOM 1179 C C . PRO A 1 158 ? -41.932 55.606 43.427 1.00 31.64 158 PRO A C 1
ATOM 1181 O O . PRO A 1 158 ? -41.853 54.406 43.631 1.00 31.64 158 PRO A O 1
ATOM 1184 N N . ALA A 1 159 ? -41.964 56.347 44.541 1.00 26.52 159 ALA A N 1
ATOM 1185 C CA . ALA A 1 159 ? -41.692 57.743 44.908 1.00 26.52 159 ALA A CA 1
ATOM 1186 C C . ALA A 1 159 ? -41.957 57.891 46.438 1.00 26.52 159 ALA A C 1
ATOM 1188 O O . ALA A 1 159 ? -42.989 58.419 46.848 1.00 26.52 159 ALA A O 1
ATOM 1189 N N . VAL A 1 160 ? -41.053 57.402 47.298 1.00 33.91 160 VAL A N 1
ATOM 1190 C CA . VAL A 1 160 ? -41.085 57.705 48.752 1.00 33.91 160 VAL A CA 1
ATOM 1191 C C . VAL A 1 160 ? -40.667 59.167 48.981 1.00 33.91 160 VAL A C 1
ATOM 1193 O O . VAL A 1 160 ? -39.888 59.713 48.195 1.00 33.91 160 VAL A O 1
ATOM 1196 N N . THR A 1 161 ? -41.159 59.819 50.044 1.00 41.50 161 THR A N 1
ATOM 1197 C CA . THR A 1 161 ? -40.694 61.155 50.472 1.00 41.50 161 THR A CA 1
ATOM 1198 C C . THR A 1 161 ? -39.177 61.150 50.650 1.00 41.50 161 THR A C 1
ATOM 1200 O O . THR A 1 161 ? -38.654 60.505 51.554 1.00 41.50 161 THR A O 1
ATOM 1203 N N . GLY A 1 162 ? -38.473 61.809 49.725 1.00 35.84 162 GLY A N 1
ATOM 1204 C CA . GLY A 1 162 ? -37.074 61.489 49.446 1.00 35.84 162 GLY A CA 1
ATOM 1205 C C . GLY A 1 162 ? -36.080 61.842 50.565 1.00 35.84 162 GLY A C 1
ATOM 1206 O O . GLY A 1 162 ? -36.332 62.772 51.336 1.00 35.84 162 GLY A O 1
ATOM 1207 N N . PRO A 1 163 ? -34.900 61.183 50.597 1.00 47.28 163 PRO A N 1
ATOM 1208 C CA . PRO A 1 163 ? -33.873 61.301 51.646 1.00 47.28 163 PRO A CA 1
ATOM 1209 C C . PRO A 1 163 ? -33.079 62.624 51.574 1.00 47.28 163 PRO A C 1
ATOM 1211 O O . PRO A 1 163 ? -31.849 62.655 51.531 1.00 47.28 163 PRO A O 1
ATOM 1214 N N . ASN A 1 164 ? -33.782 63.753 51.478 1.00 52.53 164 ASN A N 1
ATOM 1215 C CA . ASN A 1 164 ? -33.239 65.107 51.329 1.00 52.53 164 ASN A CA 1
ATOM 1216 C C . ASN A 1 164 ? -34.135 66.213 51.924 1.00 52.53 164 ASN A C 1
ATOM 1218 O O . ASN A 1 164 ? -33.781 67.391 51.831 1.00 52.53 164 ASN A O 1
ATOM 1222 N N . SER A 1 165 ? -35.267 65.878 52.552 1.00 58.59 165 SER A N 1
ATOM 1223 C CA . SER A 1 165 ? -36.087 66.850 53.284 1.00 58.59 165 SER A CA 1
ATOM 1224 C C . SER A 1 165 ? -35.317 67.455 54.461 1.00 58.59 165 SER A C 1
ATOM 1226 O O . SER A 1 165 ? -34.757 66.735 55.284 1.00 58.59 165 SER A O 1
ATOM 1228 N N . ARG A 1 166 ? -35.318 68.788 54.568 1.00 68.81 166 ARG A N 1
ATOM 1229 C CA . ARG A 1 166 ? -34.855 69.487 55.775 1.00 68.81 166 ARG A CA 1
ATOM 1230 C C . ARG A 1 166 ? -35.973 69.444 56.805 1.00 68.81 166 ARG A C 1
ATOM 1232 O O . ARG A 1 166 ? -37.044 69.983 56.534 1.00 68.81 166 ARG A O 1
ATOM 1239 N N . ILE A 1 167 ? -35.724 68.841 57.960 1.00 76.75 167 ILE A N 1
ATOM 1240 C CA . ILE A 1 167 ? -36.705 68.791 59.049 1.00 76.75 167 ILE A CA 1
ATOM 1241 C C . ILE A 1 167 ? -36.375 69.919 60.038 1.00 76.75 167 ILE A C 1
ATOM 1243 O O . ILE A 1 167 ? -35.222 69.998 60.473 1.00 76.75 167 ILE A O 1
ATOM 1247 N N . PRO A 1 168 ? -37.318 70.834 60.339 1.00 74.94 168 PRO A N 1
ATOM 1248 C CA . PRO A 1 168 ? -37.078 71.946 61.253 1.00 74.94 168 PRO A CA 1
ATOM 1249 C C . PRO A 1 168 ? -36.882 71.456 62.693 1.00 74.94 168 PRO A C 1
ATOM 1251 O O . PRO A 1 168 ? -37.384 70.403 63.074 1.00 74.94 168 PRO A O 1
ATOM 1254 N N . LEU A 1 169 ? -36.157 72.241 63.488 1.00 74.44 169 LEU A N 1
ATOM 1255 C CA . LEU A 1 169 ? -35.910 71.989 64.908 1.00 74.44 169 LEU A CA 1
ATOM 1256 C C . LEU A 1 169 ? -36.660 73.004 65.771 1.00 74.44 169 LEU A C 1
ATOM 1258 O O . LEU A 1 169 ? -36.650 74.204 65.475 1.00 74.44 169 LEU A O 1
ATOM 1262 N N . GLY A 1 170 ? -37.275 72.505 66.845 1.00 65.88 170 GLY A N 1
ATOM 1263 C CA . GLY A 1 170 ? -38.082 73.288 67.777 1.00 65.88 170 GLY A CA 1
ATOM 1264 C C . GLY A 1 170 ? -39.275 73.999 67.124 1.00 65.88 170 GLY A C 1
ATOM 1265 O O . GLY A 1 170 ? -39.634 73.782 65.966 1.00 65.88 170 GLY A O 1
ATOM 1266 N N . THR A 1 171 ? -39.904 74.898 67.879 1.00 61.25 171 THR A N 1
ATOM 1267 C CA . THR A 1 171 ? -41.083 75.664 67.429 1.00 61.25 171 THR A CA 1
ATOM 1268 C C . THR A 1 171 ? -40.740 76.943 66.658 1.00 61.25 171 THR A C 1
ATOM 1270 O O . THR A 1 171 ? -41.637 77.585 66.114 1.00 61.25 171 THR A O 1
ATOM 1273 N N . SER A 1 172 ? -39.461 77.334 66.581 1.00 62.47 172 SER A N 1
ATOM 1274 C CA . SER A 1 172 ? -39.036 78.593 65.950 1.00 62.47 172 SER A CA 1
ATOM 1275 C C . SER A 1 172 ? -38.837 78.508 64.433 1.00 62.47 172 SER A C 1
ATOM 1277 O O . SER A 1 172 ? -38.788 79.544 63.767 1.00 62.47 172 SER A O 1
ATOM 1279 N N . GLY A 1 173 ? -38.689 77.296 63.883 1.00 63.25 173 GLY A N 1
ATOM 1280 C CA . GLY A 1 173 ? -38.504 77.048 62.447 1.00 63.25 173 GLY A CA 1
ATOM 1281 C C . GLY A 1 173 ? -37.183 77.559 61.851 1.00 63.25 173 GLY A C 1
ATOM 1282 O O . GLY A 1 173 ? -37.030 77.550 60.630 1.00 63.25 173 GLY A O 1
ATOM 1283 N N . LYS A 1 174 ? -36.235 78.026 62.679 1.00 70.56 174 LYS A N 1
ATOM 1284 C CA . LYS A 1 174 ? -34.928 78.552 62.233 1.00 70.56 174 LYS A CA 1
ATOM 1285 C C . LYS A 1 174 ? -33.858 77.470 62.145 1.00 70.56 174 LYS A C 1
ATOM 1287 O O . LYS A 1 174 ? -33.080 77.449 61.189 1.00 70.56 174 LYS A O 1
ATOM 1292 N N . GLY A 1 175 ? -33.815 76.590 63.143 1.00 77.56 175 GLY A N 1
ATOM 1293 C CA . GLY A 1 175 ? -32.968 75.407 63.118 1.00 77.56 175 GLY A CA 1
ATOM 1294 C C . GLY A 1 175 ? -33.548 74.327 62.210 1.00 77.56 175 GLY A C 1
ATOM 1295 O O . GLY A 1 175 ? -34.759 74.261 62.002 1.00 77.56 175 GLY A O 1
ATOM 1296 N N . TRP A 1 176 ? -32.683 73.479 61.664 1.00 81.50 176 TRP A N 1
ATOM 1297 C CA . TRP A 1 176 ? -33.067 72.296 60.900 1.00 81.50 176 TRP A CA 1
ATOM 1298 C C . TRP A 1 176 ? -31.953 71.247 60.895 1.00 81.50 176 TRP A C 1
ATOM 1300 O O . TRP A 1 176 ? -30.764 71.562 61.017 1.00 81.50 176 TRP A O 1
ATOM 1310 N N . MET A 1 177 ? -32.347 69.993 60.693 1.00 82.69 177 MET A N 1
ATOM 1311 C CA . MET A 1 177 ? -31.443 68.865 60.484 1.00 82.69 177 MET A CA 1
ATOM 1312 C C . MET A 1 177 ? -31.762 68.106 59.190 1.00 82.69 177 MET A C 1
ATOM 1314 O O . MET A 1 177 ? -32.862 68.207 58.636 1.00 82.69 177 MET A O 1
ATOM 1318 N N . LYS A 1 178 ? -30.789 67.323 58.721 1.00 81.00 178 LYS A N 1
ATOM 1319 C CA . LYS A 1 178 ? -30.975 66.279 57.711 1.00 81.00 178 LYS A CA 1
ATOM 1320 C C . LYS A 1 178 ? -30.294 64.991 58.183 1.00 81.00 178 LYS A C 1
ATOM 1322 O O . LYS A 1 178 ? -29.082 64.996 58.412 1.00 81.00 178 LYS A O 1
ATOM 1327 N N . VAL A 1 179 ? -31.060 63.908 58.240 1.00 79.56 179 VAL A N 1
ATOM 1328 C CA . VAL A 1 179 ? -30.609 62.544 58.555 1.00 79.56 179 VAL A CA 1
ATOM 1329 C C . VAL A 1 179 ? -30.962 61.628 57.381 1.00 79.56 179 VAL A C 1
ATOM 1331 O O . VAL A 1 179 ? -31.936 61.871 56.668 1.00 79.56 179 VAL A O 1
ATOM 1334 N N . GLU A 1 180 ? -30.139 60.614 57.141 1.00 77.38 180 GLU A N 1
ATOM 1335 C CA . GLU A 1 180 ? -30.385 59.536 56.183 1.00 77.38 180 GLU A CA 1
ATOM 1336 C C . GLU A 1 180 ? -30.381 58.209 56.947 1.00 77.38 180 GLU A C 1
ATOM 1338 O O . GLU A 1 180 ? -29.386 57.873 57.586 1.00 77.38 180 GLU A O 1
ATOM 1343 N N . THR A 1 181 ? -31.486 57.471 56.903 1.00 74.38 181 THR A N 1
ATOM 1344 C CA . THR A 1 181 ? -31.572 56.100 57.419 1.00 74.38 181 THR A CA 1
ATOM 1345 C C . THR A 1 181 ? -31.209 55.106 56.319 1.00 74.38 181 THR A C 1
ATOM 1347 O O . THR A 1 181 ? -31.546 55.318 55.151 1.00 74.38 181 THR A O 1
ATOM 1350 N N . SER A 1 182 ? -30.519 54.026 56.683 1.00 71.25 182 SER A N 1
ATOM 1351 C CA . SER A 1 182 ? -30.293 52.901 55.774 1.00 71.25 182 SER A CA 1
ATOM 1352 C C . SER A 1 182 ? -31.600 52.132 55.533 1.00 71.25 182 SER A C 1
ATOM 1354 O O . SER A 1 182 ? -32.495 52.116 56.381 1.00 71.25 182 SER A O 1
ATOM 1356 N N . ALA A 1 183 ? -31.729 51.518 54.355 1.00 59.16 183 ALA A N 1
ATOM 1357 C CA . ALA A 1 183 ? -32.953 50.830 53.926 1.00 59.16 183 ALA A CA 1
ATOM 1358 C C . ALA A 1 183 ? -33.202 49.499 54.666 1.00 59.16 183 ALA A C 1
ATOM 1360 O O . ALA A 1 183 ? -34.322 48.998 54.669 1.00 59.16 183 ALA A O 1
ATOM 1361 N N . ASP A 1 184 ? -32.157 48.963 55.294 1.00 60.00 184 ASP A N 1
ATOM 1362 C CA . ASP A 1 184 ? -32.124 47.755 56.128 1.00 60.00 184 ASP A CA 1
ATOM 1363 C C . ASP A 1 184 ? -32.486 48.008 57.608 1.00 60.00 184 ASP A C 1
ATOM 1365 O O . ASP A 1 184 ? -32.604 47.060 58.379 1.00 60.00 184 ASP A O 1
ATOM 1369 N N . GLY A 1 185 ? -32.637 49.271 58.030 1.00 64.81 185 GLY A N 1
ATOM 1370 C CA . GLY A 1 185 ? -32.858 49.628 59.435 1.00 64.81 185 GLY A CA 1
ATOM 1371 C C . GLY A 1 185 ? -31.657 49.402 60.365 1.00 64.81 185 GLY A C 1
ATOM 1372 O O . GLY A 1 185 ? -31.832 49.401 61.581 1.00 64.81 185 GLY A O 1
ATOM 1373 N N . GLN A 1 186 ? -30.443 49.242 59.830 1.00 70.69 186 GLN A N 1
ATOM 1374 C CA . GLN A 1 186 ? -29.231 49.019 60.626 1.00 70.69 186 GLN A CA 1
ATOM 1375 C C . GLN A 1 186 ? -28.579 50.319 61.118 1.00 70.69 186 GLN A C 1
ATOM 1377 O O . GLN A 1 186 ? -27.996 50.327 62.196 1.00 70.69 186 GLN A O 1
ATOM 1382 N N . GLN A 1 187 ? -28.653 51.429 60.371 1.00 76.81 187 GLN A N 1
ATOM 1383 C CA . GLN A 1 187 ? -27.989 52.691 60.752 1.00 76.81 187 GLN A CA 1
ATOM 1384 C C . GLN A 1 187 ? -28.771 53.954 60.353 1.00 76.81 187 GLN A C 1
ATOM 1386 O O . GLN A 1 187 ? -29.492 53.980 59.351 1.00 76.81 187 GLN A O 1
ATOM 1391 N N . ALA A 1 188 ? -28.564 55.037 61.107 1.00 77.88 188 ALA A N 1
ATOM 1392 C CA . ALA A 1 188 ? -29.048 56.385 60.823 1.00 77.88 188 ALA A CA 1
ATOM 1393 C C . ALA A 1 188 ? -27.905 57.410 60.899 1.00 77.88 188 ALA A C 1
ATOM 1395 O O . ALA A 1 188 ? -27.308 57.626 61.954 1.00 77.88 188 ALA A O 1
ATOM 1396 N N . VAL A 1 189 ? -27.630 58.086 59.780 1.00 79.19 189 VAL A N 1
ATOM 1397 C CA . VAL A 1 189 ? -26.503 59.014 59.622 1.00 79.19 189 VAL A CA 1
ATOM 1398 C C . VAL A 1 189 ? -27.002 60.452 59.493 1.00 79.19 189 VAL A C 1
ATOM 1400 O O . VAL A 1 189 ? -27.617 60.840 58.496 1.00 79.19 189 VAL A O 1
ATOM 1403 N N . LEU A 1 190 ? -26.695 61.288 60.482 1.00 80.50 190 LEU A N 1
ATOM 1404 C CA . LEU A 1 190 ? -26.896 62.729 60.411 1.00 80.50 190 LEU A CA 1
ATOM 1405 C C . LEU A 1 190 ? -25.881 63.338 59.436 1.00 80.50 190 LEU A C 1
ATOM 1407 O O . LEU A 1 190 ? -24.665 63.248 59.615 1.00 80.50 190 LEU A O 1
ATOM 1411 N N . ARG A 1 191 ? -26.406 63.999 58.400 1.00 83.06 191 ARG A N 1
ATOM 1412 C CA . ARG A 1 191 ? -25.621 64.663 57.349 1.00 83.06 191 ARG A CA 1
ATOM 1413 C C . ARG A 1 191 ? -25.429 66.152 57.603 1.00 83.06 191 ARG A C 1
ATOM 1415 O O . ARG A 1 191 ? -24.397 66.716 57.237 1.00 83.06 191 ARG A O 1
ATOM 1422 N N . VAL A 1 192 ? -26.445 66.811 58.168 1.00 80.19 192 VAL A N 1
ATOM 1423 C CA . VAL A 1 192 ? -26.460 68.267 58.385 1.00 80.19 192 VAL A CA 1
ATOM 1424 C C . VAL A 1 192 ? -27.186 68.622 59.679 1.00 80.19 192 VAL A C 1
ATOM 1426 O O . VAL A 1 192 ? -28.286 68.126 59.917 1.00 80.19 192 VAL A O 1
ATOM 1429 N N . LEU A 1 193 ? -26.612 69.543 60.456 1.00 81.62 193 LEU A N 1
ATOM 1430 C CA . LEU A 1 193 ? -27.250 70.189 61.606 1.00 81.62 193 LEU A CA 1
ATOM 1431 C C . LEU A 1 193 ? -26.986 71.701 61.569 1.00 81.62 193 LEU A C 1
ATOM 1433 O O . LEU A 1 193 ? -25.852 72.141 61.366 1.00 81.62 193 LEU A O 1
ATOM 1437 N N . SER A 1 194 ? -28.016 72.519 61.780 1.00 80.31 194 SER A N 1
ATOM 1438 C CA . SER A 1 194 ? -27.851 73.955 62.027 1.00 80.31 194 SER A CA 1
ATOM 1439 C C . SER A 1 194 ? -28.965 74.483 62.917 1.00 80.31 194 SER A C 1
ATOM 1441 O O . SER A 1 194 ? -30.122 74.112 62.748 1.00 80.31 194 SER A O 1
ATOM 1443 N N . PHE A 1 195 ? -28.626 75.382 63.840 1.00 81.56 195 PHE A N 1
ATOM 1444 C CA . PHE A 1 195 ? -29.592 76.042 64.723 1.00 81.56 195 PHE A CA 1
ATOM 1445 C C . PHE A 1 195 ? -30.063 77.407 64.185 1.00 81.56 195 PHE A C 1
ATOM 1447 O O . PHE A 1 195 ? -30.945 78.028 64.767 1.00 81.56 195 PHE A O 1
ATOM 1454 N N . GLY A 1 196 ? -29.526 77.883 63.053 1.00 71.62 196 GLY A N 1
ATOM 1455 C CA . GLY A 1 196 ? -30.045 79.070 62.356 1.00 71.62 196 GLY A CA 1
ATOM 1456 C C . GLY A 1 196 ? -29.959 80.391 63.138 1.00 71.62 196 GLY A C 1
ATOM 1457 O O . GLY A 1 196 ? -30.671 81.340 62.811 1.00 71.62 196 GLY A O 1
ATOM 1458 N N . GLY A 1 197 ? -29.098 80.472 64.156 1.00 68.06 197 GLY A N 1
ATOM 1459 C CA . GLY A 1 197 ? -29.033 81.594 65.095 1.00 68.06 197 GLY A CA 1
ATOM 1460 C C . GLY A 1 197 ? -30.057 81.528 66.233 1.00 68.06 197 GLY A C 1
ATOM 1461 O O . GLY A 1 197 ? -30.439 82.581 66.741 1.00 68.06 197 GLY A O 1
ATOM 1462 N N . ASP A 1 198 ? -30.537 80.334 66.587 1.00 74.00 198 ASP A N 1
ATOM 1463 C CA . ASP A 1 198 ? -31.413 80.094 67.734 1.00 74.00 198 ASP A CA 1
ATOM 1464 C C . ASP A 1 198 ? -30.672 79.357 68.860 1.00 74.00 198 ASP A C 1
ATOM 1466 O O . ASP A 1 198 ? -30.399 78.160 68.776 1.00 74.00 198 ASP A O 1
ATOM 1470 N N . ASP A 1 199 ? -30.343 80.087 69.925 1.00 69.94 199 ASP A N 1
ATOM 1471 C CA . ASP A 1 199 ? -29.572 79.557 71.054 1.00 69.94 199 ASP A CA 1
ATOM 1472 C C . ASP A 1 199 ? -30.421 78.676 71.997 1.00 69.94 199 ASP A C 1
ATOM 1474 O O . ASP A 1 199 ? -29.869 77.988 72.866 1.00 69.94 199 ASP A O 1
ATOM 1478 N N . THR A 1 200 ? -31.754 78.671 71.831 1.00 73.44 200 THR A N 1
ATOM 1479 C CA . THR A 1 200 ? -32.681 77.922 72.700 1.00 73.44 200 THR A CA 1
ATOM 1480 C C . THR A 1 200 ? -32.652 76.416 72.438 1.00 73.44 200 THR A C 1
ATOM 1482 O O . THR A 1 200 ? -32.671 75.649 73.398 1.00 73.44 200 THR A O 1
ATOM 1485 N N . LEU A 1 201 ? -32.484 75.999 71.177 1.00 78.19 201 LEU A N 1
ATOM 1486 C CA . LEU A 1 201 ? -32.479 74.595 70.742 1.00 78.19 201 LEU A CA 1
ATOM 1487 C C . LEU A 1 201 ? -31.441 73.755 71.499 1.00 78.19 201 LEU A C 1
ATOM 1489 O O . LEU A 1 201 ? -30.278 74.148 71.607 1.00 78.19 201 LEU A O 1
ATOM 1493 N N . GLY A 1 202 ? -31.845 72.609 72.040 1.00 78.69 202 GLY A N 1
ATOM 1494 C CA . GLY A 1 202 ? -31.040 71.739 72.896 1.00 78.69 202 GLY A CA 1
ATOM 1495 C C . GLY A 1 202 ? -30.775 70.343 72.328 1.00 78.69 202 GLY A C 1
ATOM 1496 O O . GLY A 1 202 ? -30.943 70.074 71.141 1.00 78.69 202 GLY A O 1
ATOM 1497 N N . LEU A 1 203 ? -30.336 69.444 73.215 1.00 81.31 203 LEU A N 1
ATOM 1498 C CA . LEU A 1 203 ? -30.200 68.013 72.922 1.00 81.31 203 LEU A CA 1
ATOM 1499 C C . LEU A 1 203 ? -31.578 67.355 72.758 1.00 81.31 203 LEU A C 1
ATOM 1501 O O . LEU A 1 203 ? -31.766 66.529 71.870 1.00 81.31 203 LEU A O 1
ATOM 1505 N N . GLU A 1 204 ? -32.545 67.781 73.570 1.00 79.25 204 GLU A N 1
ATOM 1506 C CA . GLU A 1 204 ? -33.922 67.283 73.563 1.00 79.25 204 GLU A CA 1
ATOM 1507 C C . GLU A 1 204 ? -34.633 67.581 72.231 1.00 79.25 204 GLU A C 1
ATOM 1509 O O . GLU A 1 204 ? -35.211 66.664 71.660 1.00 79.25 204 GLU A O 1
ATOM 1514 N N . ASP A 1 205 ? -34.502 68.785 71.652 1.00 79.56 205 ASP A N 1
ATOM 1515 C CA . ASP A 1 205 ? -35.061 69.102 70.322 1.00 79.56 205 ASP A CA 1
ATOM 1516 C C . ASP A 1 205 ? -34.497 68.205 69.205 1.00 79.56 205 ASP A C 1
ATOM 1518 O O . ASP A 1 205 ? -35.195 67.858 68.251 1.00 79.56 205 ASP A O 1
ATOM 1522 N N . VAL A 1 206 ? -33.214 67.841 69.306 1.00 78.81 206 VAL A N 1
ATOM 1523 C CA . VAL A 1 206 ? -32.518 67.006 68.316 1.00 78.81 206 VAL A CA 1
ATOM 1524 C C . VAL A 1 206 ? -32.943 65.542 68.446 1.00 78.81 206 VAL A C 1
ATOM 1526 O O . VAL A 1 206 ? -33.222 64.911 67.428 1.00 78.81 206 VAL A O 1
ATOM 1529 N N . LEU A 1 207 ? -33.067 65.021 69.671 1.00 79.44 207 LEU A N 1
ATOM 1530 C CA . LEU A 1 207 ? -33.596 63.676 69.930 1.00 79.44 207 LEU A CA 1
ATOM 1531 C C . LEU A 1 207 ? -35.087 63.571 69.563 1.00 79.44 207 LEU A C 1
ATOM 1533 O O . LEU A 1 207 ? -35.475 62.651 68.850 1.00 79.44 207 LEU A O 1
ATOM 1537 N N . GLN A 1 208 ? -35.909 64.558 69.930 1.00 78.75 208 GLN A N 1
ATOM 1538 C CA . GLN A 1 208 ? -37.337 64.582 69.597 1.00 78.75 208 GLN A CA 1
ATOM 1539 C C . GLN A 1 208 ? -37.584 64.635 68.079 1.00 78.75 208 GLN A C 1
ATOM 1541 O O . GLN A 1 208 ? -38.550 64.049 67.589 1.00 78.75 208 GLN A O 1
ATOM 1546 N N . ALA A 1 209 ? -36.708 65.290 67.309 1.00 78.69 209 ALA A N 1
ATOM 1547 C CA . ALA A 1 209 ? -36.765 65.258 65.849 1.00 78.69 209 ALA A CA 1
ATOM 1548 C C . ALA A 1 209 ? -36.355 63.888 65.268 1.00 78.69 209 ALA A C 1
ATOM 1550 O O . ALA A 1 209 ? -36.992 63.420 64.321 1.00 78.69 209 ALA A O 1
ATOM 1551 N N . LEU A 1 210 ? -35.341 63.224 65.839 1.00 77.88 210 LEU A N 1
ATOM 1552 C CA . LEU A 1 210 ? -34.929 61.866 65.452 1.00 77.88 210 LEU A CA 1
ATOM 1553 C C . LEU A 1 210 ? -36.047 60.840 65.705 1.00 77.88 210 LEU A C 1
ATOM 1555 O O . LEU A 1 210 ? -36.421 60.104 64.791 1.00 77.88 210 LEU A O 1
ATOM 1559 N N . GLU A 1 211 ? -36.632 60.841 66.902 1.00 76.50 211 GLU A N 1
ATOM 1560 C CA . GLU A 1 211 ? -37.735 59.945 67.266 1.00 76.50 211 GLU A CA 1
ATOM 1561 C C . GLU A 1 211 ? -39.028 60.283 66.509 1.00 76.50 211 GLU A C 1
ATOM 1563 O O . GLU A 1 211 ? -39.638 59.427 65.869 1.00 76.50 211 GLU A O 1
ATOM 1568 N N . GLY A 1 212 ? -39.455 61.547 66.557 1.00 70.81 212 GLY A N 1
ATOM 1569 C CA . GLY A 1 212 ? -40.775 61.968 66.088 1.00 70.81 212 GLY A CA 1
ATOM 1570 C C . GLY A 1 212 ? -40.895 62.193 64.581 1.00 70.81 212 GLY A C 1
ATOM 1571 O O . GLY A 1 212 ? -41.999 62.097 64.052 1.00 70.81 212 GLY A O 1
ATOM 1572 N N . SER A 1 213 ? -39.793 62.506 63.885 1.00 73.62 213 SER A N 1
ATOM 1573 C CA . SER A 1 213 ? -39.809 62.821 62.442 1.00 73.62 213 SER A CA 1
ATOM 1574 C C . SER A 1 213 ? -39.024 61.841 61.566 1.00 73.62 213 SER A C 1
ATOM 1576 O O . SER A 1 213 ? -39.339 61.731 60.382 1.00 73.62 213 SER A O 1
ATOM 1578 N N . TYR A 1 214 ? -38.042 61.117 62.119 1.00 69.88 214 TYR A N 1
ATOM 1579 C CA . TYR A 1 214 ? -37.349 60.015 61.428 1.00 69.88 214 TYR A CA 1
ATOM 1580 C C . TYR A 1 214 ? -37.746 58.622 61.958 1.00 69.88 214 TYR A C 1
ATOM 1582 O O . TYR A 1 214 ? -37.376 57.620 61.352 1.00 69.88 214 TYR A O 1
ATOM 1590 N N . GLY A 1 215 ? -38.542 58.540 63.032 1.00 69.12 215 GLY A N 1
ATOM 1591 C CA . GLY A 1 215 ? -39.166 57.300 63.516 1.00 69.12 215 GLY A CA 1
ATOM 1592 C C . GLY A 1 215 ? -38.273 56.388 64.363 1.00 69.12 215 GLY A C 1
ATOM 1593 O O . GLY A 1 215 ? -38.715 55.299 64.727 1.00 69.12 215 GLY A O 1
ATOM 1594 N N . LEU A 1 216 ? -37.043 56.810 64.664 1.00 76.44 216 LEU A N 1
ATOM 1595 C CA . LEU A 1 216 ? -36.038 56.026 65.394 1.00 76.44 216 LEU A CA 1
ATOM 1596 C C . LEU A 1 216 ? -36.474 55.765 66.848 1.00 76.44 216 LEU A C 1
ATOM 1598 O O . LEU A 1 216 ? -37.117 56.614 67.463 1.00 76.44 216 LEU A O 1
ATOM 1602 N N . ARG A 1 217 ? -36.129 54.599 67.409 1.00 69.75 217 ARG A N 1
ATOM 1603 C CA . ARG A 1 217 ? -36.530 54.186 68.774 1.00 69.75 217 ARG A CA 1
ATOM 1604 C C . ARG A 1 217 ? -35.407 53.615 69.642 1.00 69.75 217 ARG A C 1
ATOM 1606 O O . ARG A 1 217 ? -35.586 53.497 70.852 1.00 69.75 217 ARG A O 1
ATOM 1613 N N . SER A 1 218 ? -34.279 53.253 69.046 1.00 68.19 218 SER A N 1
ATOM 1614 C CA . SER A 1 218 ? -33.192 52.492 69.675 1.00 68.19 218 SER A CA 1
ATOM 1615 C C . SER A 1 218 ? -31.843 52.877 69.056 1.00 68.19 218 SER A C 1
ATOM 1617 O O . SER A 1 218 ? -31.787 53.516 68.006 1.00 68.19 218 SER A O 1
ATOM 1619 N N . GLY A 1 219 ? -30.742 52.510 69.720 1.00 68.94 219 GLY A N 1
ATOM 1620 C CA . GLY A 1 219 ? -29.393 52.613 69.146 1.00 68.94 219 GLY A CA 1
ATOM 1621 C C . GLY A 1 219 ? -28.710 53.987 69.194 1.00 68.94 219 GLY A C 1
ATOM 1622 O O . GLY A 1 219 ? -27.628 54.126 68.633 1.00 68.94 219 GLY A O 1
ATOM 1623 N N . PHE A 1 220 ? -29.306 55.006 69.826 1.00 76.44 220 PHE A N 1
ATOM 1624 C CA . PHE A 1 220 ? -28.797 56.387 69.788 1.00 76.44 220 PHE A CA 1
ATOM 1625 C C . PHE A 1 220 ? -27.416 56.589 70.446 1.00 76.44 220 PHE A C 1
ATOM 1627 O O . PHE A 1 220 ? -27.275 56.407 71.658 1.00 76.44 220 PHE A O 1
ATOM 1634 N N . ASP A 1 221 ? -26.442 57.133 69.705 1.00 78.25 221 ASP A N 1
ATOM 1635 C CA . ASP A 1 221 ? -25.192 57.655 70.288 1.00 78.25 221 ASP A CA 1
ATOM 1636 C C . ASP A 1 221 ? -25.426 59.051 70.890 1.00 78.25 221 ASP A C 1
ATOM 1638 O O . ASP A 1 221 ? -25.112 60.097 70.310 1.00 78.25 221 ASP A O 1
ATOM 1642 N N . GLN A 1 222 ? -25.998 59.074 72.095 1.00 77.94 222 GLN A N 1
ATOM 1643 C CA . GLN A 1 222 ? -26.240 60.312 72.842 1.00 77.94 222 GLN A CA 1
ATOM 1644 C C . GLN A 1 222 ? -24.948 61.107 73.098 1.00 77.94 222 GLN A C 1
ATOM 1646 O O . GLN A 1 222 ? -24.981 62.340 73.137 1.00 77.94 222 GLN A O 1
ATOM 1651 N N . THR A 1 223 ? -23.803 60.429 73.228 1.00 79.94 223 THR A N 1
ATOM 1652 C CA . THR A 1 223 ? -22.486 61.057 73.388 1.00 79.94 223 THR A CA 1
ATOM 1653 C C . THR A 1 223 ? -22.134 61.905 72.170 1.00 79.94 223 THR A C 1
ATOM 1655 O O . THR A 1 223 ? -21.892 63.106 72.319 1.00 79.94 223 THR A O 1
ATOM 1658 N N . LEU A 1 224 ? -22.171 61.331 70.967 1.00 80.38 224 LEU A N 1
ATOM 1659 C CA . LEU A 1 224 ? -21.857 62.029 69.722 1.00 80.38 224 LEU A CA 1
ATOM 1660 C C . LEU A 1 224 ? -22.895 63.117 69.412 1.00 80.38 224 LEU A C 1
ATOM 1662 O O . LEU A 1 224 ? -22.519 64.249 69.096 1.00 80.38 224 LEU A O 1
ATOM 1666 N N . ILE A 1 225 ? -24.192 62.835 69.591 1.00 81.56 225 ILE A N 1
ATOM 1667 C CA . ILE A 1 225 ? -25.259 63.834 69.405 1.00 81.56 225 ILE A CA 1
ATOM 1668 C C . ILE A 1 225 ? -25.045 65.038 70.345 1.00 81.56 225 ILE A C 1
ATOM 1670 O O . ILE A 1 225 ? -25.149 66.186 69.906 1.00 81.56 225 ILE A O 1
ATOM 1674 N N . SER A 1 226 ? -24.674 64.815 71.613 1.00 81.38 226 SER A N 1
ATOM 1675 C CA . SER A 1 226 ? -24.418 65.908 72.566 1.00 81.38 226 SER A CA 1
ATOM 1676 C C . SER A 1 226 ? -23.219 66.783 72.170 1.00 81.38 226 SER A C 1
ATOM 1678 O O . SER A 1 226 ? -23.278 68.007 72.319 1.00 81.38 226 SER A O 1
ATOM 1680 N N . GLN A 1 227 ? -22.168 66.193 71.585 1.00 82.06 227 GLN A N 1
ATOM 1681 C CA . GLN A 1 227 ? -21.013 66.932 71.063 1.00 82.06 227 GLN A CA 1
ATOM 1682 C C . GLN A 1 227 ? -21.397 67.803 69.860 1.00 82.06 227 GLN A C 1
ATOM 1684 O O . GLN A 1 227 ? -21.025 68.977 69.811 1.00 82.06 227 GLN A O 1
ATOM 1689 N N . LEU A 1 228 ? -22.198 67.273 68.927 1.00 82.19 228 LEU A N 1
ATOM 1690 C CA . LEU A 1 228 ? -22.716 68.034 67.783 1.00 82.19 228 LEU A CA 1
ATOM 1691 C C . LEU A 1 228 ? -23.597 69.213 68.221 1.00 82.19 228 LEU A C 1
ATOM 1693 O O . LEU A 1 228 ? -23.481 70.310 67.676 1.00 82.19 228 LEU A O 1
ATOM 1697 N N . VAL A 1 229 ? -24.441 69.017 69.237 1.00 82.50 229 VAL A N 1
ATOM 1698 C CA . VAL A 1 229 ? -25.283 70.074 69.822 1.00 82.50 229 VAL A CA 1
ATOM 1699 C C . VAL A 1 229 ? -24.436 71.144 70.518 1.00 82.50 229 VAL A C 1
ATOM 1701 O O . VAL A 1 229 ? -24.675 72.338 70.326 1.00 82.50 229 VAL A O 1
ATOM 1704 N N . ALA A 1 230 ? -23.406 70.753 71.273 1.00 81.19 230 ALA A N 1
ATOM 1705 C CA . ALA A 1 230 ? -22.476 71.696 71.895 1.00 81.19 230 ALA A CA 1
ATOM 1706 C C . ALA A 1 230 ? -21.687 72.508 70.847 1.00 81.19 230 ALA A C 1
ATOM 1708 O O . ALA A 1 230 ? -21.511 73.719 71.000 1.00 81.19 230 ALA A O 1
ATOM 1709 N N . GLN A 1 231 ? -21.270 71.870 69.748 1.00 79.69 231 GLN A N 1
ATOM 1710 C CA . GLN A 1 231 ? -20.619 72.535 68.617 1.00 79.69 231 GLN A CA 1
ATOM 1711 C C . GLN A 1 231 ? -21.578 73.476 67.865 1.00 79.69 231 GLN A C 1
ATOM 1713 O O . GLN A 1 231 ? -21.165 74.547 67.422 1.00 79.69 231 GLN A O 1
ATOM 1718 N N . ALA A 1 232 ? -22.863 73.125 67.753 1.00 78.88 232 ALA A N 1
ATOM 1719 C CA . ALA A 1 232 ? -23.872 74.002 67.165 1.00 78.88 232 ALA A CA 1
ATOM 1720 C C . ALA A 1 232 ? -24.103 75.252 68.032 1.00 78.88 232 ALA A C 1
ATOM 1722 O O . ALA A 1 232 ? -24.142 76.359 67.497 1.00 78.88 232 ALA A O 1
ATOM 1723 N N . LYS A 1 233 ? -24.171 75.107 69.365 1.00 77.69 233 LYS A N 1
ATOM 1724 C CA . LYS A 1 233 ? -24.317 76.240 70.300 1.00 77.69 233 LYS A CA 1
ATOM 1725 C C . LYS A 1 233 ? -23.093 77.157 70.365 1.00 77.69 233 LYS A C 1
ATOM 1727 O O . LYS A 1 233 ? -23.262 78.350 70.592 1.00 77.69 233 LYS A O 1
ATOM 1732 N N . SER A 1 234 ? -21.872 76.653 70.167 1.00 75.06 234 SER A N 1
ATOM 1733 C CA . SER A 1 234 ? -20.669 77.506 70.186 1.00 75.06 234 SER A CA 1
ATOM 1734 C C . SER A 1 234 ? -20.523 78.386 68.937 1.00 75.06 234 SER A C 1
ATOM 1736 O O . SER A 1 234 ? -19.841 79.411 68.981 1.00 75.06 234 SER A O 1
ATOM 1738 N N . ALA A 1 235 ? -21.197 78.031 67.838 1.00 73.06 235 ALA A N 1
ATOM 1739 C CA . ALA A 1 235 ? -21.230 78.799 66.597 1.00 73.06 235 ALA A CA 1
ATOM 1740 C C . ALA A 1 235 ? -22.643 78.782 65.965 1.00 73.06 235 ALA A C 1
ATOM 1742 O O . ALA A 1 235 ? -22.830 78.196 64.897 1.00 73.06 235 ALA A O 1
ATOM 1743 N N . PRO A 1 236 ? -23.649 79.460 66.555 1.00 62.59 236 PRO A N 1
ATOM 1744 C CA . PRO A 1 236 ? -25.074 79.233 66.253 1.00 62.59 236 PRO A CA 1
ATOM 1745 C C . PRO A 1 236 ? -25.516 79.624 64.832 1.00 62.59 236 PRO A C 1
ATOM 1747 O O . PRO A 1 236 ? -26.579 79.205 64.372 1.00 62.59 236 PRO A O 1
ATOM 1750 N N . ARG A 1 237 ? -24.700 80.395 64.096 1.00 62.78 237 ARG A N 1
ATOM 1751 C CA . ARG A 1 237 ? -24.900 80.709 62.664 1.00 62.78 237 ARG A CA 1
ATOM 1752 C C . ARG A 1 237 ? -24.197 79.744 61.700 1.00 62.78 237 ARG A C 1
ATOM 1754 O O . ARG A 1 237 ? -24.314 79.914 60.489 1.00 62.78 237 ARG A O 1
ATOM 1761 N N . HIS A 1 238 ? -23.442 78.771 62.204 1.00 74.38 238 HIS A N 1
ATOM 1762 C CA . HIS A 1 238 ? -22.744 77.793 61.380 1.00 74.38 238 HIS A CA 1
ATOM 1763 C C . HIS A 1 238 ? -23.679 76.649 60.946 1.00 74.38 238 HIS A C 1
ATOM 1765 O O . HIS A 1 238 ? -24.749 76.419 61.517 1.00 74.38 238 HIS A O 1
ATOM 1771 N N . VAL A 1 239 ? -23.272 75.923 59.906 1.00 78.00 239 VAL A N 1
ATOM 1772 C CA . VAL A 1 239 ? -23.950 74.710 59.434 1.00 78.00 239 VAL A CA 1
ATOM 1773 C C . VAL A 1 239 ? -22.958 73.567 59.560 1.00 78.00 239 VAL A C 1
ATOM 1775 O O . VAL A 1 239 ? -21.998 73.492 58.791 1.00 78.00 239 VAL A O 1
ATOM 1778 N N . ILE A 1 240 ? -23.174 72.692 60.538 1.00 77.94 240 ILE A N 1
ATOM 1779 C CA . ILE A 1 240 ? -22.393 71.466 60.691 1.00 77.94 240 ILE A CA 1
ATOM 1780 C C . ILE A 1 240 ? -22.783 70.526 59.549 1.00 77.94 240 ILE A C 1
ATOM 1782 O O . ILE A 1 240 ? -23.967 70.334 59.266 1.00 77.94 240 ILE A O 1
ATOM 1786 N N . ARG A 1 241 ? -21.781 69.958 58.877 1.00 77.50 241 ARG A N 1
ATOM 1787 C CA . ARG A 1 241 ? -21.937 68.941 57.832 1.00 77.50 241 ARG A CA 1
ATOM 1788 C C . ARG A 1 241 ? -20.912 67.840 58.060 1.00 77.50 241 ARG A C 1
ATOM 1790 O O . ARG A 1 241 ? -19.769 68.148 58.389 1.00 77.50 241 ARG A O 1
ATOM 1797 N N . GLY A 1 242 ? -21.309 66.593 57.861 1.00 75.88 242 GLY A N 1
ATOM 1798 C CA . GLY A 1 242 ? -20.442 65.429 58.028 1.00 75.88 242 GLY A CA 1
ATOM 1799 C C . GLY A 1 242 ? -21.212 64.131 57.815 1.00 75.88 242 GLY A C 1
ATOM 1800 O O . GLY A 1 242 ? -22.325 64.153 57.298 1.00 75.88 242 GLY A O 1
ATOM 1801 N N . ASN A 1 243 ? -20.613 63.015 58.217 1.00 79.31 243 ASN A N 1
ATOM 1802 C CA . ASN A 1 243 ? -21.216 61.686 58.163 1.00 79.31 243 ASN A CA 1
ATOM 1803 C C . ASN A 1 243 ? -21.254 61.138 59.590 1.00 79.31 243 ASN A C 1
ATOM 1805 O O . ASN A 1 243 ? -20.386 60.364 59.982 1.00 79.31 243 ASN A O 1
ATOM 1809 N N . PHE A 1 244 ? -22.195 61.628 60.389 1.00 80.19 244 PHE A N 1
ATOM 1810 C CA . PHE A 1 244 ? -22.269 61.314 61.810 1.00 80.19 244 PHE A CA 1
ATOM 1811 C C . PHE A 1 244 ? -23.283 60.202 62.033 1.00 80.19 244 PHE A C 1
ATOM 1813 O O . PHE A 1 244 ? -24.478 60.441 61.875 1.00 80.19 244 PHE A O 1
ATOM 1820 N N . SER A 1 245 ? -22.829 59.001 62.381 1.00 80.25 245 SER A N 1
ATOM 1821 C CA . SER A 1 245 ? -23.749 57.959 62.838 1.00 80.25 245 SER A CA 1
ATOM 1822 C C . SER A 1 245 ? -24.382 58.417 64.152 1.00 80.25 245 SER A C 1
ATOM 1824 O O . SER A 1 245 ? -23.669 58.815 65.073 1.00 80.25 245 SER A O 1
ATOM 1826 N N . VAL A 1 246 ? -25.713 58.478 64.198 1.00 79.00 246 VAL A N 1
ATOM 1827 C CA . VAL A 1 246 ? -26.477 58.971 65.360 1.00 79.00 246 VAL A CA 1
ATOM 1828 C C . VAL A 1 246 ? -27.395 57.910 65.955 1.00 79.00 246 VAL A C 1
ATOM 1830 O O . VAL A 1 246 ? -27.786 58.055 67.110 1.00 79.00 246 VAL A O 1
ATOM 1833 N N . ALA A 1 247 ? -27.695 56.841 65.215 1.00 78.50 247 ALA A N 1
ATOM 1834 C CA . ALA A 1 247 ? -28.211 55.595 65.770 1.00 78.50 247 ALA A CA 1
ATOM 1835 C C . ALA A 1 247 ? -27.715 54.396 64.951 1.00 78.50 247 ALA A C 1
ATOM 1837 O O . ALA A 1 247 ? -27.697 54.466 63.721 1.00 78.50 247 ALA A O 1
ATOM 1838 N N . GLU A 1 248 ? -27.361 53.304 65.626 1.00 74.00 248 GLU A N 1
ATOM 1839 C CA . GLU A 1 248 ? -26.995 52.024 65.005 1.00 74.00 248 GLU A CA 1
ATOM 1840 C C . GLU A 1 248 ? -27.723 50.863 65.695 1.00 74.00 248 GLU A C 1
ATOM 1842 O O . GLU A 1 248 ? -27.948 50.890 66.907 1.00 74.00 248 GLU A O 1
ATOM 1847 N N . ALA A 1 249 ? -28.111 49.847 64.926 1.00 65.12 249 ALA A N 1
ATOM 1848 C CA . ALA A 1 249 ? -28.672 48.611 65.449 1.00 65.12 249 ALA A CA 1
ATOM 1849 C C . ALA A 1 249 ? -27.602 47.853 66.241 1.00 65.12 249 ALA A C 1
ATOM 1851 O O . ALA A 1 249 ? -26.403 47.939 65.961 1.00 65.12 249 ALA A O 1
ATOM 1852 N N . GLN A 1 250 ? -28.032 47.106 67.254 1.00 57.00 250 GLN A N 1
ATOM 1853 C CA . GLN A 1 250 ? -27.104 46.402 68.127 1.00 57.00 250 GLN A CA 1
ATOM 1854 C C . GLN A 1 250 ? -26.620 45.120 67.437 1.00 57.00 250 GLN A C 1
ATOM 1856 O O . GLN A 1 250 ? -27.269 44.080 67.512 1.00 57.00 250 GLN A O 1
ATOM 1861 N N . ALA A 1 251 ? -25.504 45.244 66.714 1.00 46.19 251 ALA A N 1
ATOM 1862 C CA . ALA A 1 251 ? -25.027 44.241 65.768 1.00 46.19 251 ALA A CA 1
ATOM 1863 C C . ALA A 1 251 ? -24.872 42.832 66.389 1.00 46.19 251 ALA A C 1
ATOM 1865 O O . ALA A 1 251 ? -24.272 42.709 67.465 1.00 46.19 251 ALA A O 1
ATOM 1866 N N . PRO A 1 252 ? -25.337 41.765 65.706 1.00 47.56 252 PRO A N 1
ATOM 1867 C CA . PRO A 1 252 ? -25.030 40.394 66.099 1.00 47.56 252 PRO A CA 1
ATOM 1868 C C . PRO A 1 252 ? -23.516 40.150 66.057 1.00 47.56 252 PRO A C 1
ATOM 1870 O O . PRO A 1 252 ? -22.794 40.696 65.218 1.00 47.56 252 PRO A O 1
ATOM 1873 N N . ALA A 1 253 ? -23.018 39.312 66.967 1.00 36.38 253 ALA A N 1
ATOM 1874 C CA . ALA A 1 253 ? -21.607 38.947 66.994 1.00 36.38 253 ALA A CA 1
ATOM 1875 C C . ALA A 1 253 ? -21.251 38.142 65.732 1.00 36.38 253 ALA A C 1
ATOM 1877 O O . ALA A 1 253 ? -21.804 37.070 65.501 1.00 36.38 253 ALA A O 1
ATOM 1878 N N . ALA A 1 254 ? -20.329 38.663 64.918 1.00 33.59 254 ALA A N 1
ATOM 1879 C CA . ALA A 1 254 ? -20.004 38.090 63.615 1.00 33.59 254 ALA A CA 1
ATOM 1880 C C . ALA A 1 254 ? -19.411 36.671 63.727 1.00 33.59 254 ALA A C 1
ATOM 1882 O O . ALA A 1 254 ? -18.242 36.495 64.080 1.00 33.59 254 ALA A O 1
ATOM 1883 N N . VAL A 1 255 ? -20.215 35.664 63.383 1.00 38.03 255 VAL A N 1
ATOM 1884 C CA . VAL A 1 255 ? -19.767 34.281 63.175 1.00 38.03 255 VAL A CA 1
ATOM 1885 C C . VAL A 1 255 ? -19.082 34.185 61.807 1.00 38.03 255 VAL A C 1
ATOM 1887 O O . VAL A 1 255 ? -19.541 34.774 60.829 1.00 38.03 255 VAL A O 1
ATOM 1890 N N . ALA A 1 256 ? -17.956 33.473 61.732 1.00 29.17 256 ALA A N 1
ATOM 1891 C CA . ALA A 1 256 ? -17.177 33.367 60.501 1.00 29.17 256 ALA A CA 1
ATOM 1892 C C . ALA A 1 256 ? -17.884 32.480 59.448 1.00 29.17 256 ALA A C 1
ATOM 1894 O O . ALA A 1 256 ? -18.407 31.423 59.805 1.00 29.17 256 ALA A O 1
ATOM 1895 N N . PRO A 1 257 ? -17.863 32.845 58.150 1.00 36.69 257 PRO A N 1
ATOM 1896 C CA . PRO A 1 257 ? -18.564 32.114 57.090 1.00 36.69 257 PRO A CA 1
ATOM 1897 C C . PRO A 1 257 ? -17.774 30.876 56.610 1.00 36.69 257 PRO A C 1
ATOM 1899 O O . PRO A 1 257 ? -17.365 30.808 55.454 1.00 36.69 257 PRO A O 1
ATOM 1902 N N . ALA A 1 258 ? -17.510 29.922 57.511 1.00 34.44 258 ALA A N 1
ATOM 1903 C CA . ALA A 1 258 ? -16.831 28.651 57.209 1.00 34.44 258 ALA A CA 1
ATOM 1904 C C . ALA A 1 258 ? -17.095 27.569 58.285 1.00 34.44 258 ALA A C 1
ATOM 1906 O O . ALA A 1 258 ? -16.170 26.983 58.848 1.00 34.44 258 ALA A O 1
ATOM 1907 N N . SER A 1 259 ? -18.356 27.332 58.644 1.00 33.78 259 SER A N 1
ATOM 1908 C CA . SER A 1 259 ? -18.754 26.244 59.554 1.00 33.78 259 SER A CA 1
ATOM 1909 C C . SER A 1 259 ? -20.128 25.704 59.147 1.00 33.78 259 SER A C 1
ATOM 1911 O O . SER A 1 259 ? -20.943 26.496 58.664 1.00 33.78 259 SER A O 1
ATOM 1913 N N . PRO A 1 260 ? -20.403 24.395 59.317 1.00 40.53 260 PRO A N 1
ATOM 1914 C CA . PRO A 1 260 ? -21.731 23.841 59.066 1.00 40.53 260 PRO A CA 1
ATOM 1915 C C . PRO A 1 260 ? -22.785 24.517 59.963 1.00 40.53 260 PRO A C 1
ATOM 1917 O O . PRO A 1 260 ? -22.436 25.029 61.034 1.00 40.53 260 PRO A O 1
ATOM 1920 N N . PRO A 1 261 ? -24.065 24.542 59.546 1.00 49.12 261 PRO A N 1
ATOM 1921 C CA . PRO A 1 261 ? -25.130 25.181 60.312 1.00 49.12 261 PRO A CA 1
ATOM 1922 C C . PRO A 1 261 ? -25.202 24.577 61.719 1.00 49.12 261 PRO A C 1
ATOM 1924 O O . PRO A 1 261 ? -25.377 23.372 61.886 1.00 49.12 261 PRO A O 1
ATOM 1927 N N . SER A 1 262 ? -25.045 25.423 62.742 1.00 47.25 262 SER A N 1
ATOM 1928 C CA . SER A 1 262 ? -24.816 25.028 64.145 1.00 47.25 262 SER A CA 1
ATOM 1929 C C . SER A 1 262 ? -26.043 24.450 64.865 1.00 47.25 262 SER A C 1
ATOM 1931 O O . SER A 1 262 ? -26.101 24.429 66.092 1.00 47.25 262 SER A O 1
ATOM 1933 N N . ASN A 1 263 ? -27.018 23.994 64.088 1.00 60.03 263 ASN A N 1
ATOM 1934 C CA . ASN A 1 263 ? -28.255 23.349 64.488 1.00 60.03 263 ASN A CA 1
ATOM 1935 C C . ASN A 1 263 ? -28.507 22.040 63.713 1.00 60.03 263 ASN A C 1
ATOM 1937 O O . ASN A 1 263 ? -29.630 21.552 63.756 1.00 60.03 263 ASN A O 1
ATOM 1941 N N . VAL A 1 264 ? -27.526 21.479 62.990 1.00 68.19 264 VAL A N 1
ATOM 1942 C CA . VAL A 1 264 ? -27.673 20.201 62.263 1.00 68.19 264 VAL A CA 1
ATOM 1943 C C . VAL A 1 264 ? -26.561 19.215 62.637 1.00 68.19 264 VAL A C 1
ATOM 1945 O O . VAL A 1 264 ? -25.379 19.495 62.452 1.00 68.19 264 VAL A O 1
ATOM 1948 N N . GLU A 1 265 ? -26.953 18.040 63.127 1.00 78.44 265 GLU A N 1
ATOM 1949 C CA . GLU A 1 265 ? -26.081 16.905 63.450 1.00 78.44 265 GLU A CA 1
ATOM 1950 C C . GLU A 1 265 ? -26.189 15.840 62.343 1.00 78.44 265 GLU A C 1
ATOM 1952 O O . GLU A 1 265 ? -27.277 15.336 62.062 1.00 78.44 265 GLU A O 1
ATOM 1957 N N . PHE A 1 266 ? -25.076 15.502 61.685 1.00 82.12 266 PHE A N 1
ATOM 1958 C CA . PHE A 1 266 ? -25.042 14.583 60.537 1.00 82.12 266 PHE A CA 1
ATOM 1959 C C . PHE A 1 266 ? -24.728 13.138 60.959 1.00 82.12 266 PHE A C 1
ATOM 1961 O O . PHE A 1 266 ? -23.586 12.690 60.874 1.00 82.12 266 PHE A O 1
ATOM 1968 N N . THR A 1 267 ? -25.750 12.381 61.364 1.00 79.75 267 THR A N 1
ATOM 1969 C CA . THR A 1 267 ? -25.613 10.988 61.836 1.00 79.75 267 THR A CA 1
ATOM 1970 C C . THR A 1 267 ? -25.026 10.016 60.801 1.00 79.75 267 THR A C 1
ATOM 1972 O O . THR A 1 267 ? -24.507 8.968 61.174 1.00 79.75 267 THR A O 1
ATOM 1975 N N . PHE A 1 268 ? -25.030 10.328 59.495 1.00 78.44 268 PHE A N 1
ATOM 1976 C CA . PHE A 1 268 ? -24.339 9.470 58.514 1.00 78.44 268 PHE A CA 1
ATOM 1977 C C . PHE A 1 268 ? -22.802 9.469 58.666 1.00 78.44 268 PHE A C 1
ATOM 1979 O O . PHE A 1 268 ? -22.153 8.542 58.170 1.00 78.44 268 PHE A O 1
ATOM 1986 N N . LEU A 1 269 ? -22.232 10.470 59.355 1.00 78.81 269 LEU A N 1
ATOM 1987 C CA . LEU A 1 269 ? -20.803 10.575 59.681 1.00 78.81 269 LEU A CA 1
ATOM 1988 C C . LEU A 1 269 ? -20.403 9.788 60.945 1.00 78.81 269 LEU A C 1
ATOM 1990 O O . LEU A 1 269 ? -19.214 9.711 61.254 1.00 78.81 269 LEU A O 1
ATOM 1994 N N . ASP A 1 270 ? -21.348 9.174 61.665 1.00 69.81 270 ASP A N 1
ATOM 1995 C CA . ASP A 1 270 ? -21.045 8.385 62.863 1.00 69.81 270 ASP A CA 1
ATOM 1996 C C . ASP A 1 270 ? -20.114 7.204 62.526 1.00 69.81 270 ASP A C 1
ATOM 1998 O O . ASP A 1 270 ? -20.492 6.246 61.847 1.00 69.81 270 ASP A O 1
ATOM 2002 N N . GLY A 1 271 ? -18.868 7.271 63.009 1.00 63.12 271 GLY A N 1
ATOM 2003 C CA . GLY A 1 271 ? -17.822 6.282 62.716 1.00 63.12 271 GLY A CA 1
ATOM 2004 C C . GLY A 1 271 ? -17.044 6.511 61.411 1.00 63.12 271 GLY A C 1
ATOM 2005 O O . GLY A 1 271 ? -16.305 5.621 60.991 1.00 63.12 271 GLY A O 1
ATOM 2006 N N . VAL A 1 272 ? -17.182 7.680 60.778 1.00 71.12 272 VAL A N 1
ATOM 2007 C CA . VAL A 1 272 ? -16.336 8.141 59.665 1.00 71.12 272 VAL A CA 1
ATOM 2008 C C . VAL A 1 272 ? -15.202 9.000 60.239 1.00 71.12 272 VAL A C 1
ATOM 2010 O O . VAL A 1 272 ? -15.459 10.040 60.837 1.00 71.12 272 VAL A O 1
ATOM 2013 N N . GLU A 1 273 ? -13.942 8.569 60.091 1.00 62.75 273 GLU A N 1
ATOM 2014 C CA . GLU A 1 273 ? -12.784 9.272 60.687 1.00 62.75 273 GLU A CA 1
ATOM 2015 C C . GLU A 1 273 ? -12.450 10.611 60.002 1.00 62.75 273 GLU A C 1
ATOM 2017 O O . GLU A 1 273 ? -11.877 11.495 60.636 1.00 62.75 273 GLU A O 1
ATOM 2022 N N . ASP A 1 274 ? -12.813 10.764 58.726 1.00 67.75 274 ASP A N 1
ATOM 2023 C CA . ASP A 1 274 ? -12.575 11.961 57.916 1.00 67.75 274 ASP A CA 1
ATOM 2024 C C . ASP A 1 274 ? -13.782 12.226 57.001 1.00 67.75 274 ASP A C 1
ATOM 2026 O O . ASP A 1 274 ? -14.064 11.449 56.084 1.00 67.75 274 ASP A O 1
ATOM 2030 N N . ALA A 1 275 ? -14.513 13.313 57.257 1.00 63.78 275 ALA A N 1
ATOM 2031 C CA . ALA A 1 275 ? -15.693 13.692 56.481 1.00 63.78 275 ALA A CA 1
ATOM 2032 C C . ALA A 1 275 ? -15.342 14.239 55.084 1.00 63.78 275 ALA A C 1
ATOM 2034 O O . ALA A 1 275 ? -16.123 14.044 54.151 1.00 63.78 275 ALA A O 1
ATOM 2035 N N . ASP A 1 276 ? -14.158 14.841 54.914 1.00 65.44 276 ASP A N 1
ATOM 2036 C CA . ASP A 1 276 ? -13.689 15.377 53.628 1.00 65.44 276 ASP A CA 1
ATOM 2037 C C . ASP A 1 276 ? -13.281 14.249 52.655 1.00 65.44 276 ASP A C 1
ATOM 2039 O O . ASP A 1 276 ? -13.082 14.482 51.461 1.00 65.44 276 ASP A O 1
ATOM 2043 N N . SER A 1 277 ? -13.214 12.999 53.136 1.00 69.12 277 SER A N 1
ATOM 2044 C CA . SER A 1 277 ? -12.980 11.813 52.302 1.00 69.12 277 SER A CA 1
ATOM 2045 C C . SER A 1 277 ? -14.166 11.423 51.404 1.00 69.12 277 SER A C 1
ATOM 2047 O O . SER A 1 277 ? -13.977 10.658 50.456 1.00 69.12 277 SER A O 1
ATOM 2049 N N . LEU A 1 278 ? -15.381 11.929 51.661 1.00 78.00 278 LEU A N 1
ATOM 2050 C CA . LEU A 1 278 ? -16.587 11.559 50.910 1.00 78.00 278 LEU A CA 1
ATOM 2051 C C . LEU A 1 278 ? -16.703 12.344 49.594 1.00 78.00 278 LEU A C 1
ATOM 2053 O O . LEU A 1 278 ? -17.001 13.538 49.557 1.00 78.00 278 LEU A O 1
ATOM 2057 N N . ALA A 1 279 ? -16.515 11.646 48.474 1.00 83.25 279 ALA A N 1
ATOM 2058 C CA . ALA A 1 279 ? -16.359 12.246 47.151 1.00 83.25 279 ALA A CA 1
ATOM 2059 C C . ALA A 1 279 ? -17.705 12.579 46.463 1.00 83.25 279 ALA A C 1
ATOM 2061 O O . ALA A 1 279 ? -17.962 12.137 45.342 1.00 83.25 279 ALA A O 1
ATOM 2062 N N . PHE A 1 280 ? -18.581 13.355 47.117 1.00 86.25 280 PHE A N 1
ATOM 2063 C CA . PHE A 1 280 ? -19.974 13.590 46.689 1.00 86.25 280 PHE A CA 1
ATOM 2064 C C . PHE A 1 280 ? -20.132 14.068 45.232 1.00 86.25 280 PHE A C 1
ATOM 2066 O O . PHE A 1 280 ? -20.999 13.571 44.510 1.00 86.25 280 PHE A O 1
ATOM 2073 N N . ALA A 1 281 ? -19.287 15.001 44.779 1.00 85.25 281 ALA A N 1
ATOM 2074 C CA . ALA A 1 281 ? -19.314 15.499 43.401 1.00 85.25 281 ALA A CA 1
ATOM 2075 C C . ALA A 1 281 ? -18.850 14.437 42.386 1.00 85.25 281 ALA A C 1
ATOM 2077 O O . ALA A 1 281 ? -19.437 14.305 41.311 1.00 85.25 281 ALA A O 1
ATOM 2078 N N . THR A 1 282 ? -17.839 13.638 42.741 1.00 86.31 282 THR A N 1
ATOM 2079 C CA . THR A 1 282 ? -17.336 12.529 41.917 1.00 86.31 282 THR A CA 1
ATOM 2080 C C . THR A 1 282 ? -18.377 11.419 41.795 1.00 86.31 282 THR A C 1
ATOM 2082 O O . THR A 1 282 ? -18.620 10.950 40.692 1.00 86.31 282 THR A O 1
ATOM 2085 N N . LEU A 1 283 ? -19.055 11.059 42.891 1.00 88.19 283 LEU A N 1
ATOM 2086 C CA . LEU A 1 283 ? -20.155 10.085 42.916 1.00 88.19 283 LEU A CA 1
ATOM 2087 C C . LEU A 1 283 ? -21.284 10.465 41.944 1.00 88.19 283 LEU A C 1
ATOM 2089 O O . LEU A 1 283 ? -21.679 9.659 41.103 1.00 88.19 283 LEU A O 1
ATOM 2093 N N . ARG A 1 284 ? -21.768 11.711 42.033 1.00 87.19 284 ARG A N 1
ATOM 2094 C CA . ARG A 1 284 ? -22.829 12.237 41.159 1.00 87.19 284 ARG A CA 1
ATOM 2095 C C . ARG A 1 284 ? -22.378 12.396 39.702 1.00 87.19 284 ARG A C 1
ATOM 2097 O O . ARG A 1 284 ? -23.211 12.327 38.807 1.00 87.19 284 ARG A O 1
ATOM 2104 N N . THR A 1 285 ? -21.080 12.589 39.462 1.00 88.12 285 THR A N 1
ATOM 2105 C CA . THR A 1 285 ? -20.506 12.593 38.107 1.00 88.12 285 THR A CA 1
ATOM 2106 C C . THR A 1 285 ? -20.420 11.176 37.542 1.00 88.12 285 THR A C 1
ATOM 2108 O O . THR A 1 285 ? -20.815 10.961 36.404 1.00 88.12 285 THR A O 1
ATOM 2111 N N . ALA A 1 286 ? -19.951 10.205 38.334 1.00 87.81 286 ALA A N 1
ATOM 2112 C CA . ALA A 1 286 ? -19.767 8.823 37.904 1.00 87.81 286 ALA A CA 1
ATOM 2113 C C . ALA A 1 286 ? -21.095 8.187 37.480 1.00 87.81 286 ALA A C 1
ATOM 2115 O O . ALA A 1 286 ? -21.220 7.754 36.344 1.00 87.81 286 ALA A O 1
ATOM 2116 N N . LEU A 1 287 ? -22.124 8.215 38.333 1.00 85.75 287 LEU A N 1
ATOM 2117 C CA . LEU A 1 287 ? -23.425 7.594 38.029 1.00 85.75 287 LEU A CA 1
ATOM 2118 C C . LEU A 1 287 ? -24.231 8.303 36.916 1.00 85.75 287 LEU A C 1
ATOM 2120 O O . LEU A 1 287 ? -25.329 7.860 36.591 1.00 85.75 287 LEU A O 1
ATOM 2124 N N . ALA A 1 288 ? -23.689 9.368 36.315 1.00 86.88 288 ALA A N 1
ATOM 2125 C CA . ALA A 1 288 ? -24.253 10.073 35.163 1.00 86.88 288 ALA A CA 1
ATOM 2126 C C . ALA A 1 288 ? -23.516 9.788 33.832 1.00 86.88 288 ALA A C 1
ATOM 2128 O O . ALA A 1 288 ? -23.819 10.430 32.826 1.00 86.88 288 ALA A O 1
ATOM 2129 N N . LEU A 1 289 ? -22.539 8.871 33.810 1.00 90.19 289 LEU A N 1
ATOM 2130 C CA . LEU A 1 289 ? -21.808 8.479 32.597 1.00 90.19 289 LEU A CA 1
ATOM 2131 C C . LEU A 1 289 ? -22.495 7.332 31.834 1.00 90.19 289 LEU A C 1
ATOM 2133 O O . LEU A 1 289 ? -23.193 6.501 32.411 1.00 90.19 289 LEU A O 1
ATOM 2137 N N . GLU A 1 290 ? -22.235 7.273 30.526 1.00 88.62 290 GLU A N 1
ATOM 2138 C CA . GLU A 1 290 ? -22.737 6.242 29.599 1.00 88.62 290 GLU A CA 1
ATOM 2139 C C . GLU A 1 290 ? -21.756 5.065 29.392 1.00 88.62 290 GLU A C 1
ATOM 2141 O O . GLU A 1 290 ? -22.124 4.071 28.769 1.00 88.62 290 GLU A O 1
ATOM 2146 N N . ASP A 1 291 ? -20.527 5.154 29.917 1.00 89.25 291 ASP A N 1
ATOM 2147 C CA . ASP A 1 291 ? -19.476 4.131 29.793 1.00 89.25 291 ASP A CA 1
ATOM 2148 C C . ASP A 1 291 ? -19.106 3.522 31.152 1.00 89.25 291 ASP A C 1
ATOM 2150 O O . ASP A 1 291 ? -18.701 4.228 32.077 1.00 89.25 291 ASP A O 1
ATOM 2154 N N . LEU A 1 292 ? -19.200 2.196 31.250 1.00 88.06 292 LEU A N 1
ATOM 2155 C CA . LEU A 1 292 ? -19.036 1.443 32.490 1.00 88.06 292 LEU A CA 1
ATOM 2156 C C . LEU A 1 292 ? -17.598 1.482 33.030 1.00 88.06 292 LEU A C 1
ATOM 2158 O O . LEU A 1 292 ? -17.409 1.592 34.244 1.00 88.06 292 LEU A O 1
ATOM 2162 N N . ASP A 1 293 ? -16.591 1.455 32.154 1.00 87.75 293 ASP A N 1
ATOM 2163 C CA . ASP A 1 293 ? -15.186 1.515 32.574 1.00 87.75 293 ASP A CA 1
ATOM 2164 C C . ASP A 1 293 ? -14.837 2.910 33.124 1.00 87.75 293 ASP A C 1
ATOM 2166 O O . ASP A 1 293 ? -14.151 3.022 34.145 1.00 87.75 293 ASP A O 1
ATOM 2170 N N . ALA A 1 294 ? -15.378 3.984 32.533 1.00 88.94 294 ALA A N 1
ATOM 2171 C CA . ALA A 1 294 ? -15.254 5.339 33.072 1.00 88.94 294 ALA A CA 1
ATOM 2172 C C . ALA A 1 294 ? -15.973 5.533 34.426 1.00 88.94 294 ALA A C 1
ATOM 2174 O O . ALA A 1 294 ? -15.455 6.254 35.282 1.00 88.94 294 ALA A O 1
ATOM 2175 N N . ILE A 1 295 ? -17.118 4.873 34.664 1.00 89.00 295 ILE A N 1
ATOM 2176 C CA . ILE A 1 295 ? -17.803 4.877 35.976 1.00 89.00 295 ILE A CA 1
ATOM 2177 C C . ILE A 1 295 ? -16.896 4.275 37.053 1.00 89.00 295 ILE A C 1
ATOM 2179 O O . ILE A 1 295 ? -16.708 4.869 38.117 1.00 89.00 295 ILE A O 1
ATOM 2183 N N . LEU A 1 296 ? -16.329 3.096 36.781 1.00 88.94 296 LEU A N 1
ATOM 2184 C CA . LEU A 1 296 ? -15.483 2.379 37.736 1.00 88.94 296 LEU A CA 1
ATOM 2185 C C . LEU A 1 296 ? -14.134 3.085 37.942 1.00 88.94 296 LEU A C 1
ATOM 2187 O O . LEU A 1 296 ? -13.659 3.170 39.073 1.00 88.94 296 LEU A O 1
ATOM 2191 N N . GLY A 1 297 ? -13.556 3.664 36.885 1.00 87.19 297 GLY A N 1
ATOM 2192 C CA . GLY A 1 297 ? -12.281 4.388 36.929 1.00 87.19 297 GLY A CA 1
ATOM 2193 C C . GLY A 1 297 ? -12.286 5.688 37.745 1.00 87.19 297 GLY A C 1
ATOM 2194 O O . GLY A 1 297 ? -11.215 6.165 38.121 1.00 87.19 297 GLY A O 1
ATOM 2195 N N . LEU A 1 298 ? -13.459 6.257 38.052 1.00 88.44 298 LEU A N 1
ATOM 2196 C CA . LEU A 1 298 ? -13.588 7.410 38.956 1.00 88.44 298 LEU A CA 1
ATOM 2197 C C . LEU A 1 298 ? -13.509 7.033 40.446 1.00 88.44 298 LEU A C 1
ATOM 2199 O O . LEU A 1 298 ? -13.230 7.908 41.266 1.00 88.44 298 LEU A O 1
ATOM 2203 N N . ASP A 1 299 ? -13.770 5.764 40.781 1.00 86.75 299 ASP A N 1
ATOM 2204 C CA . ASP A 1 299 ? -13.661 5.143 42.112 1.00 86.75 299 ASP A CA 1
ATOM 2205 C C . ASP A 1 299 ? -13.985 6.064 43.323 1.00 86.75 299 ASP A C 1
ATOM 2207 O O . ASP A 1 299 ? -13.154 6.234 44.231 1.00 86.75 299 ASP A O 1
ATOM 2211 N N . PRO A 1 300 ? -15.177 6.702 43.354 1.00 88.31 300 PRO A N 1
ATOM 2212 C CA . PRO A 1 300 ? -15.570 7.592 44.436 1.00 88.31 300 PRO A CA 1
ATOM 2213 C C . PRO A 1 300 ? -15.627 6.851 45.775 1.00 88.31 300 PRO A C 1
ATOM 2215 O O . PRO A 1 300 ? -16.166 5.751 45.895 1.00 88.31 300 PRO A O 1
ATOM 2218 N N . VAL A 1 301 ? -15.114 7.503 46.815 1.00 86.81 301 VAL A N 1
ATOM 2219 C CA . VAL A 1 301 ? -15.242 7.056 48.203 1.00 86.81 301 VAL A CA 1
ATOM 2220 C C . VAL A 1 301 ? -16.622 7.477 48.718 1.00 86.81 301 VAL A C 1
ATOM 2222 O O . VAL A 1 301 ? -16.962 8.662 48.686 1.00 86.81 301 VAL A O 1
ATOM 2225 N N . THR A 1 302 ? -17.437 6.508 49.147 1.00 88.31 302 THR A N 1
ATOM 2226 C CA . THR A 1 302 ? -18.867 6.708 49.458 1.00 88.31 302 THR A CA 1
ATOM 2227 C C . THR A 1 302 ? -19.250 6.280 50.879 1.00 88.31 302 THR A C 1
ATOM 2229 O O . THR A 1 302 ? -18.512 5.568 51.560 1.00 88.31 302 THR A O 1
ATOM 2232 N N . ARG A 1 303 ? -20.461 6.651 51.309 1.00 88.56 303 ARG A N 1
ATOM 2233 C CA . ARG A 1 303 ? -21.172 6.053 52.449 1.00 88.56 303 ARG A CA 1
ATOM 2234 C C . ARG A 1 303 ? -22.483 5.472 51.922 1.00 88.56 303 ARG A C 1
ATOM 2236 O O . ARG A 1 303 ? -23.359 6.227 51.502 1.00 88.56 303 ARG A O 1
ATOM 2243 N N . GLY A 1 304 ? -22.597 4.145 51.904 1.00 87.81 304 GLY A N 1
ATOM 2244 C CA . GLY A 1 304 ? -23.853 3.467 51.589 1.00 87.81 304 GLY A CA 1
ATOM 2245 C C . GLY A 1 304 ? -24.798 3.505 52.789 1.00 87.81 304 GLY A C 1
ATOM 2246 O O . GLY A 1 304 ? -24.345 3.370 53.929 1.00 87.81 304 GLY A O 1
ATOM 2247 N N . VAL A 1 305 ? -26.096 3.672 52.548 1.00 89.94 305 VAL A N 1
ATOM 2248 C CA . VAL A 1 305 ? -27.153 3.729 53.575 1.00 89.94 305 VAL A CA 1
ATOM 2249 C C . VAL A 1 305 ? -28.339 2.836 53.216 1.00 89.94 305 VAL A C 1
ATOM 2251 O O . VAL A 1 305 ? -28.532 2.508 52.045 1.00 89.94 305 VAL A O 1
ATOM 2254 N N . ILE A 1 306 ? -29.124 2.428 54.216 1.00 89.62 306 ILE A N 1
ATOM 2255 C CA . ILE A 1 306 ? -30.312 1.569 54.053 1.00 89.62 306 ILE A CA 1
ATOM 2256 C C . ILE A 1 306 ? -31.639 2.361 54.136 1.00 89.62 306 ILE A C 1
ATOM 2258 O O . ILE A 1 306 ? -31.681 3.419 54.771 1.00 89.62 306 ILE A O 1
ATOM 2262 N N . PRO A 1 307 ? -32.757 1.849 53.575 1.00 89.56 307 PRO A N 1
ATOM 2263 C CA . PRO A 1 307 ? -34.080 2.445 53.768 1.00 89.56 307 PRO A CA 1
ATOM 2264 C C . PRO A 1 307 ? -34.421 2.582 55.258 1.00 89.56 307 PRO A C 1
ATOM 2266 O O . PRO A 1 307 ? -34.339 1.610 56.012 1.00 89.56 307 PRO A O 1
ATOM 2269 N N . GLY A 1 308 ? -34.822 3.778 55.686 1.00 86.69 308 GLY A N 1
ATOM 2270 C CA . GLY A 1 308 ? -35.110 4.090 57.088 1.00 86.69 308 GLY A CA 1
ATOM 2271 C C . GLY A 1 308 ? -33.896 4.499 57.936 1.00 86.69 308 GLY A C 1
ATOM 2272 O O . GLY A 1 308 ? -34.076 4.817 59.113 1.00 86.69 308 GLY A O 1
ATOM 2273 N N . GLU A 1 309 ? -32.678 4.527 57.383 1.00 88.88 309 GLU A N 1
ATOM 2274 C CA . GLU A 1 309 ? -31.493 5.038 58.084 1.00 88.88 309 GLU A CA 1
ATOM 2275 C C . GLU A 1 309 ? -31.561 6.564 58.251 1.00 88.88 309 GLU A C 1
ATOM 2277 O O . GLU A 1 309 ? -31.944 7.291 57.329 1.00 88.88 309 GLU A O 1
ATOM 2282 N N . LYS A 1 310 ? -31.191 7.054 59.441 1.00 88.69 310 LYS A N 1
ATOM 2283 C CA . LYS A 1 310 ? -31.114 8.489 59.733 1.00 88.69 310 LYS A CA 1
ATOM 2284 C C . LYS A 1 310 ? -29.825 9.082 59.180 1.00 88.69 310 LYS A C 1
ATOM 2286 O O . LYS A 1 310 ? -28.735 8.605 59.487 1.00 88.69 310 LYS A O 1
ATOM 2291 N N . LEU A 1 311 ? -29.966 10.167 58.432 1.00 87.94 311 LEU A N 1
ATOM 2292 C CA . LEU A 1 311 ? -28.867 10.867 57.775 1.00 87.94 311 LEU A CA 1
ATOM 2293 C C . LEU A 1 311 ? -28.444 12.123 58.549 1.00 87.94 311 LEU A C 1
ATOM 2295 O O . LEU A 1 311 ? -27.252 12.374 58.709 1.00 87.94 311 LEU A O 1
ATOM 2299 N N . ALA A 1 312 ? -29.416 12.894 59.042 1.00 85.81 312 ALA A N 1
ATOM 2300 C CA . ALA A 1 312 ? -29.179 14.088 59.849 1.00 85.81 312 ALA A CA 1
ATOM 2301 C C . ALA A 1 312 ? -30.342 14.373 60.816 1.00 85.81 312 ALA A C 1
ATOM 2303 O O . ALA A 1 312 ? -31.462 13.894 60.617 1.00 85.81 312 ALA A O 1
ATOM 2304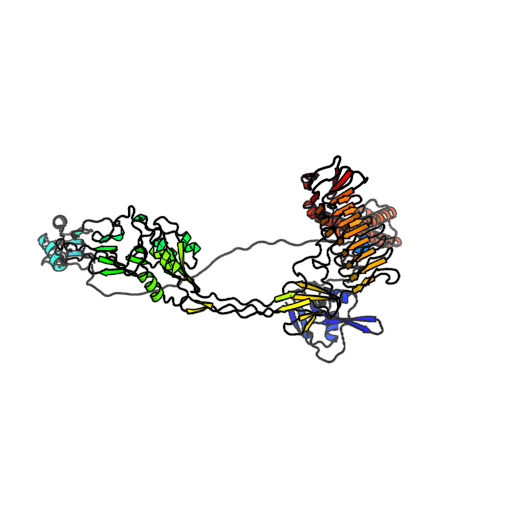 N N . VAL A 1 313 ? -30.091 15.179 61.845 1.00 82.88 313 VAL A N 1
ATOM 2305 C CA . VAL A 1 313 ? -31.052 15.636 62.864 1.00 82.88 313 VAL A CA 1
ATOM 2306 C C . VAL A 1 313 ? -30.891 17.147 63.043 1.00 82.88 313 VAL A C 1
ATOM 2308 O O . VAL A 1 313 ? -29.773 17.648 62.979 1.00 82.88 313 VAL A O 1
ATOM 2311 N N . THR A 1 314 ? -31.984 17.880 63.264 1.00 76.75 314 THR A N 1
ATOM 2312 C CA . THR A 1 314 ? -31.943 19.338 63.477 1.00 76.75 314 THR A CA 1
ATOM 2313 C C . THR A 1 314 ? -32.296 19.691 64.927 1.00 76.75 314 THR A C 1
ATOM 2315 O O . THR A 1 314 ? -33.228 19.129 65.495 1.00 76.75 314 THR A O 1
ATOM 2318 N N . GLU A 1 315 ? -31.585 20.629 65.550 1.00 60.62 315 GLU A N 1
ATOM 2319 C CA . GLU A 1 315 ? -31.936 21.183 66.864 1.00 60.62 315 GLU A CA 1
ATOM 2320 C C . GLU A 1 315 ? -32.725 22.495 66.731 1.00 60.62 315 GLU A C 1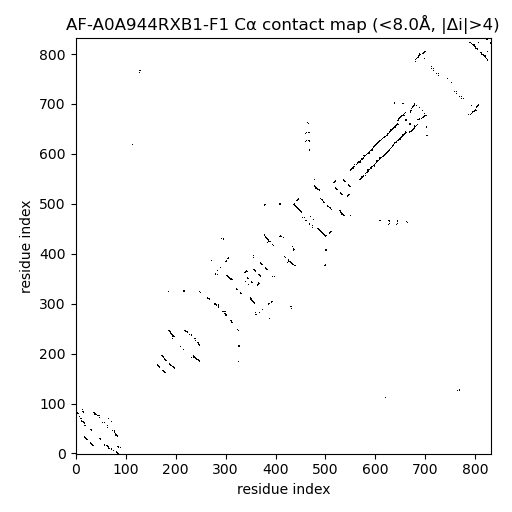
ATOM 2322 O O . GLU A 1 315 ? -32.420 23.351 65.898 1.00 60.62 315 GLU A O 1
ATOM 2327 N N . GLN A 1 316 ? -33.729 22.691 67.590 1.00 50.97 316 GLN A N 1
ATOM 2328 C CA . GLN A 1 316 ? -34.423 23.975 67.719 1.00 50.97 316 GLN A CA 1
ATOM 2329 C C . GLN A 1 316 ? -33.718 24.840 68.772 1.00 50.97 316 GLN A C 1
ATOM 2331 O O . GLN A 1 316 ? -33.640 24.457 69.940 1.00 50.97 316 GLN A O 1
ATOM 2336 N N . LYS A 1 317 ? -33.232 26.025 68.377 1.00 44.62 317 LYS A N 1
ATOM 2337 C CA . LYS A 1 317 ? -32.712 27.030 69.322 1.00 44.62 317 LYS A CA 1
ATOM 2338 C C . LYS A 1 317 ? -33.823 27.525 70.256 1.00 44.62 317 LYS A C 1
ATOM 2340 O O . LYS A 1 317 ? -34.960 27.717 69.834 1.00 44.62 317 LYS A O 1
ATOM 2345 N N . SER A 1 318 ? -33.473 27.778 71.515 1.00 35.16 318 SER A N 1
ATOM 2346 C CA . SER A 1 318 ? -34.369 28.369 72.513 1.00 35.16 318 SER A CA 1
ATOM 2347 C C . SER A 1 318 ? -34.653 29.854 72.238 1.00 35.16 318 SER A C 1
ATOM 2349 O O . SER A 1 318 ? -33.767 30.601 71.834 1.00 35.16 318 SER A O 1
ATOM 2351 N N . GLU A 1 319 ? -35.886 30.288 72.515 1.00 39.66 319 GLU A N 1
ATOM 2352 C CA . GLU A 1 319 ? -36.493 31.561 72.067 1.00 39.66 319 GLU A CA 1
ATOM 2353 C C . GLU A 1 319 ? -35.862 32.869 72.620 1.00 39.66 319 GLU A C 1
ATOM 2355 O O . GLU A 1 319 ? -36.298 33.963 72.270 1.00 39.66 319 GLU A O 1
ATOM 2360 N N . ASP A 1 320 ? -34.854 32.801 73.494 1.00 41.50 320 ASP A N 1
ATOM 2361 C CA . ASP A 1 320 ? -34.530 33.868 74.465 1.00 41.50 320 ASP A CA 1
ATOM 2362 C C . ASP A 1 320 ? -33.415 34.855 74.023 1.00 41.50 320 ASP A C 1
ATOM 2364 O O . ASP A 1 320 ? -32.706 35.418 74.858 1.00 41.50 320 ASP A O 1
ATOM 2368 N N . GLN A 1 321 ? -33.205 35.053 72.709 1.00 45.22 321 GLN A N 1
ATOM 2369 C CA . GLN A 1 321 ? -32.193 35.987 72.158 1.00 45.22 321 GLN A CA 1
ATOM 2370 C C . GLN A 1 321 ? -32.647 36.752 70.892 1.00 45.22 321 GLN A C 1
ATOM 2372 O O . GLN A 1 321 ? -31.939 36.788 69.887 1.00 45.22 321 GLN A O 1
ATOM 2377 N N . SER A 1 322 ? -33.811 37.413 70.918 1.00 41.31 322 SER A N 1
ATOM 2378 C CA . SER A 1 322 ? -34.231 38.291 69.808 1.00 41.31 322 SER A CA 1
ATOM 2379 C C . SER A 1 322 ? -33.500 39.645 69.816 1.00 41.31 322 SER A C 1
ATOM 2381 O O . SER A 1 322 ? -33.677 40.434 70.750 1.00 41.31 322 SER A O 1
ATOM 2383 N N . LEU A 1 323 ? -32.746 39.957 68.758 1.00 52.38 323 LEU A N 1
ATOM 2384 C CA . LEU A 1 323 ? -32.205 41.302 68.514 1.00 52.38 323 LEU A CA 1
ATOM 2385 C C . LEU A 1 323 ? -33.271 42.232 67.894 1.00 52.38 323 LEU A C 1
ATOM 2387 O O . LEU A 1 323 ? -34.218 41.781 67.245 1.00 52.38 323 LEU A O 1
ATOM 2391 N N . LEU A 1 324 ? -33.120 43.541 68.127 1.00 56.50 324 LEU A N 1
ATOM 2392 C CA . LEU A 1 324 ? -34.063 44.590 67.716 1.00 56.50 324 LEU A CA 1
ATOM 2393 C C . LEU A 1 324 ? -33.390 45.613 66.785 1.00 56.50 324 LEU A C 1
ATOM 2395 O O . LEU A 1 324 ? -32.277 46.064 67.066 1.00 56.50 324 LEU A O 1
ATOM 2399 N N . ASP A 1 325 ? -34.090 46.023 65.723 1.00 62.53 325 ASP A N 1
ATOM 2400 C CA . ASP A 1 325 ? -33.635 47.078 64.799 1.00 62.53 325 ASP A CA 1
ATOM 2401 C C . ASP A 1 325 ? -33.701 48.495 65.426 1.00 62.53 325 ASP A C 1
ATOM 2403 O O . ASP A 1 325 ? -34.212 48.682 66.538 1.00 62.53 325 ASP A O 1
ATOM 2407 N N . ILE A 1 326 ? -33.217 49.530 64.716 1.00 64.81 326 ILE A N 1
ATOM 2408 C CA . ILE A 1 326 ? -33.267 50.940 65.185 1.00 64.81 326 ILE A CA 1
ATOM 2409 C C . ILE A 1 326 ? -34.692 51.523 65.286 1.00 64.81 326 ILE A C 1
ATOM 2411 O O . ILE A 1 326 ? -34.876 52.651 65.755 1.00 64.81 326 ILE A O 1
ATOM 2415 N N . PHE A 1 327 ? -35.705 50.782 64.831 1.00 64.94 327 PHE A N 1
ATOM 2416 C CA . PHE A 1 327 ? -37.120 51.154 64.835 1.00 64.94 327 PHE A CA 1
ATOM 2417 C C . PHE A 1 327 ? -37.944 50.365 65.873 1.00 64.94 327 PHE A C 1
ATOM 2419 O O . PHE A 1 327 ? -39.131 50.654 66.052 1.00 64.94 327 PHE A O 1
ATOM 2426 N N . GLY A 1 328 ? -37.326 49.422 66.595 1.00 59.72 328 GLY A N 1
ATOM 2427 C CA . GLY A 1 328 ? -37.952 48.597 67.629 1.00 59.72 328 GLY A CA 1
ATOM 2428 C C . GLY A 1 328 ? -38.710 47.371 67.106 1.00 59.72 328 GLY A C 1
ATOM 2429 O O . GLY A 1 328 ? -39.668 46.942 67.749 1.00 59.72 328 GLY A O 1
ATOM 2430 N N . ARG A 1 329 ? -38.331 46.825 65.945 1.00 61.31 329 ARG A N 1
ATOM 2431 C CA . ARG A 1 329 ? -38.879 45.578 65.383 1.00 61.31 329 ARG A CA 1
ATOM 2432 C C . ARG A 1 329 ? -37.969 44.395 65.700 1.00 61.31 329 ARG A C 1
ATOM 2434 O O . ARG A 1 329 ? -36.750 44.544 65.713 1.00 61.31 329 ARG A O 1
ATOM 2441 N N . GLN A 1 330 ? -38.568 43.227 65.916 1.00 57.50 330 GLN A N 1
ATOM 2442 C CA . GLN A 1 330 ? -37.845 41.958 66.009 1.00 57.50 330 GLN A CA 1
ATOM 2443 C C . GLN A 1 330 ? -37.348 41.545 64.619 1.00 57.50 330 GLN A C 1
ATOM 2445 O O . GLN A 1 330 ? -38.084 41.688 63.640 1.00 57.50 330 GLN A O 1
ATOM 2450 N N . GLN A 1 331 ? -36.125 41.021 64.543 1.00 47.28 331 GLN A N 1
ATOM 2451 C CA . GLN A 1 331 ? -35.667 40.251 63.389 1.00 47.28 331 GLN A CA 1
ATOM 2452 C C . GLN A 1 331 ? -35.866 38.756 63.662 1.00 47.28 331 GLN A C 1
ATOM 2454 O O . GLN A 1 331 ? -35.439 38.256 64.701 1.00 47.28 331 GLN A O 1
ATOM 2459 N N . GLU A 1 332 ? -36.480 38.053 62.715 1.00 45.66 332 GLU A N 1
ATOM 2460 C CA . GLU A 1 332 ? -36.389 36.596 62.611 1.00 45.66 332 GLU A CA 1
ATOM 2461 C C . GLU A 1 332 ? -35.118 36.271 61.808 1.00 45.66 332 GLU A C 1
ATOM 2463 O O . GLU A 1 332 ? -34.946 36.765 60.692 1.00 45.66 332 GLU A O 1
ATOM 2468 N N . GLU A 1 333 ? -34.203 35.483 62.378 1.00 42.03 333 GLU A N 1
ATOM 2469 C CA . GLU A 1 333 ? -33.080 34.907 61.629 1.00 42.03 333 GLU A CA 1
ATOM 2470 C C . GLU A 1 333 ? -33.507 33.547 61.060 1.00 42.03 333 GLU A C 1
ATOM 2472 O O . GLU A 1 333 ? -33.421 32.526 61.743 1.00 42.03 333 GLU A O 1
ATOM 2477 N N . GLU A 1 334 ? -33.943 33.522 59.796 1.00 42.19 334 GLU A N 1
ATOM 2478 C CA . GLU A 1 334 ? -33.994 32.279 59.019 1.00 42.19 334 GLU A CA 1
ATOM 2479 C C . GLU A 1 334 ? -32.556 31.770 58.812 1.00 42.19 334 GLU A C 1
ATOM 2481 O O . GLU A 1 334 ? -31.816 32.239 57.944 1.00 42.19 334 GLU A O 1
ATOM 2486 N N . GLY A 1 335 ? -32.140 30.817 59.650 1.00 43.59 335 GLY A N 1
ATOM 2487 C CA . GLY A 1 335 ? -30.945 30.016 59.396 1.00 43.59 335 GLY A CA 1
ATOM 2488 C C . GLY A 1 335 ? -31.122 29.161 58.132 1.00 43.59 335 GLY A C 1
ATOM 2489 O O . GLY A 1 335 ? -32.252 28.853 57.758 1.00 43.59 335 GLY A O 1
ATOM 2490 N N . PRO A 1 336 ? -30.034 28.763 57.450 1.00 46.22 336 PRO A N 1
ATOM 2491 C CA . PRO A 1 336 ? -30.140 27.984 56.222 1.00 46.22 336 PRO A CA 1
ATOM 2492 C C . PRO A 1 336 ? -30.647 26.563 56.512 1.00 46.22 336 PRO A C 1
ATOM 2494 O O . PRO A 1 336 ? -29.885 25.704 56.958 1.00 46.22 336 PRO A O 1
ATOM 2497 N N . ASP A 1 337 ? -31.925 26.317 56.222 1.00 62.09 337 ASP A N 1
ATOM 2498 C CA . ASP A 1 337 ? -32.516 24.978 56.259 1.00 62.09 337 ASP A CA 1
ATOM 2499 C C . ASP A 1 337 ? -31.794 24.035 55.285 1.00 62.09 337 ASP A C 1
ATOM 2501 O O . ASP A 1 337 ? -31.697 24.293 54.079 1.00 62.09 337 ASP A O 1
ATOM 2505 N N . LEU A 1 338 ? -31.323 22.903 55.814 1.00 73.25 338 LEU A N 1
ATOM 2506 C CA . LEU A 1 338 ? -30.811 21.798 55.010 1.00 73.25 338 LEU A CA 1
ATOM 2507 C C . LEU A 1 338 ? -31.956 21.223 54.168 1.00 73.25 338 LEU A C 1
ATOM 2509 O O . LEU A 1 338 ? -32.952 20.743 54.701 1.00 73.25 338 LEU A O 1
ATOM 2513 N N . LYS A 1 339 ? -31.816 21.235 52.845 1.00 81.81 339 LYS A N 1
ATOM 2514 C CA . LYS A 1 339 ? -32.854 20.699 51.958 1.00 81.81 339 LYS A CA 1
ATOM 2515 C C . LYS A 1 339 ? -32.760 19.181 51.874 1.00 81.81 339 LYS A C 1
ATOM 2517 O O . LYS A 1 339 ? -31.674 18.635 51.686 1.00 81.81 339 LYS A O 1
ATOM 2522 N N . ALA A 1 340 ? -33.907 18.515 51.978 1.00 85.69 340 ALA A N 1
ATOM 2523 C CA . ALA A 1 340 ? -34.053 17.125 51.565 1.00 85.69 340 ALA A CA 1
ATOM 2524 C C . ALA A 1 340 ? -34.145 17.082 50.033 1.00 85.69 340 ALA A C 1
ATOM 2526 O O . ALA A 1 340 ? -35.043 17.703 49.461 1.00 85.69 340 ALA A O 1
ATOM 2527 N N . GLY A 1 341 ? -33.196 16.395 49.402 1.00 86.50 341 GLY A N 1
ATOM 2528 C CA . GLY A 1 341 ? -33.146 16.175 47.961 1.00 86.50 341 GLY A CA 1
ATOM 2529 C C . GLY A 1 341 ? -33.688 14.799 47.574 1.00 86.50 341 GLY A C 1
ATOM 2530 O O . GLY A 1 341 ? -34.628 14.280 48.179 1.00 86.50 341 GLY A O 1
ATOM 2531 N N . GLU A 1 342 ? -33.095 14.193 46.549 1.00 88.38 342 GLU A N 1
ATOM 2532 C CA . GLU A 1 342 ? -33.590 12.942 45.973 1.00 88.38 342 GLU A CA 1
ATOM 2533 C C . GLU A 1 342 ? -33.476 11.760 46.958 1.00 88.38 342 GLU A C 1
ATOM 2535 O O . GLU A 1 342 ? -32.444 11.556 47.603 1.00 88.38 342 GLU A O 1
ATOM 2540 N N . HIS A 1 343 ? -34.563 10.990 47.081 1.00 91.00 343 HIS A N 1
ATOM 2541 C CA . HIS A 1 343 ? -34.715 9.830 47.972 1.00 91.00 343 HIS A CA 1
ATOM 2542 C C . HIS A 1 343 ? -34.467 10.082 49.476 1.00 91.00 343 HIS A C 1
ATOM 2544 O O . HIS A 1 343 ? -34.127 9.154 50.219 1.00 91.00 343 HIS A O 1
ATOM 2550 N N . VAL A 1 344 ? -34.669 11.316 49.952 1.00 90.06 344 VAL A N 1
ATOM 2551 C CA . VAL A 1 344 ? -34.574 11.683 51.376 1.00 90.06 344 VAL A CA 1
ATOM 2552 C C . VAL A 1 344 ? -35.866 12.347 51.845 1.00 90.06 344 VAL A C 1
ATOM 2554 O O . VAL A 1 344 ? -36.406 13.229 51.185 1.00 90.06 344 VAL A O 1
ATOM 2557 N N . THR A 1 345 ? -36.356 11.963 53.027 1.00 89.88 345 THR A N 1
ATOM 2558 C CA . THR A 1 345 ? -37.560 12.550 53.640 1.00 89.88 345 THR A CA 1
ATOM 2559 C C . THR A 1 345 ? -37.289 13.119 55.029 1.00 89.88 345 THR A C 1
ATOM 2561 O O . THR A 1 345 ? -36.500 12.576 55.805 1.00 89.88 345 THR A O 1
ATOM 2564 N N . LEU A 1 346 ? -37.969 14.220 55.368 1.00 85.56 346 LEU A N 1
ATOM 2565 C CA . LEU A 1 346 ? -37.921 14.827 56.699 1.00 85.56 346 LEU A CA 1
ATOM 2566 C C . LEU A 1 346 ? -38.982 14.188 57.612 1.00 85.56 346 LEU A C 1
ATOM 2568 O O . LEU A 1 346 ? -40.146 14.590 57.643 1.00 85.56 346 LEU A O 1
ATOM 2572 N N . ALA A 1 347 ? -38.571 13.181 58.379 1.00 81.81 347 ALA A N 1
ATOM 2573 C CA . ALA A 1 347 ? -39.403 12.479 59.349 1.00 81.81 347 ALA A CA 1
ATOM 2574 C C . ALA A 1 347 ? -39.496 13.272 60.668 1.00 81.81 347 ALA A C 1
ATOM 2576 O O . ALA A 1 347 ? -38.873 12.944 61.682 1.00 81.81 347 ALA A O 1
ATOM 2577 N N . GLY A 1 348 ? -40.273 14.357 60.646 1.00 81.75 348 GLY A N 1
ATOM 2578 C CA . GLY A 1 348 ? -40.470 15.259 61.781 1.00 81.75 348 GLY A CA 1
ATOM 2579 C C . GLY A 1 348 ? -39.282 16.195 61.989 1.00 81.75 348 GLY A C 1
ATOM 2580 O O . GLY A 1 348 ? -39.352 17.353 61.603 1.00 81.75 348 GLY A O 1
ATOM 2581 N N . ASN A 1 349 ? -38.206 15.691 62.595 1.00 80.88 349 ASN A N 1
ATOM 2582 C CA . ASN A 1 349 ? -36.992 16.464 62.896 1.00 80.88 349 ASN A CA 1
ATOM 2583 C C . ASN A 1 349 ? -35.704 15.656 62.612 1.00 80.88 349 ASN A C 1
ATOM 2585 O O . ASN A 1 349 ? -34.669 15.817 63.258 1.00 80.88 349 ASN A O 1
ATOM 2589 N N . SER A 1 350 ? -35.791 14.683 61.701 1.00 84.69 350 SER A N 1
ATOM 2590 C CA . SER A 1 350 ? -34.665 13.873 61.228 1.00 84.69 350 SER A CA 1
ATOM 2591 C C . SER A 1 350 ? -34.821 13.590 59.736 1.00 84.69 350 SER A C 1
ATOM 2593 O O . SER A 1 350 ? -35.911 13.232 59.295 1.00 84.69 350 SER A O 1
ATOM 2595 N N . TYR A 1 351 ? -33.734 13.705 58.983 1.00 88.00 351 TYR A N 1
ATOM 2596 C CA . TYR A 1 351 ? -33.647 13.330 57.573 1.00 88.00 351 TYR A CA 1
ATOM 2597 C C . TYR A 1 351 ? -33.405 11.822 57.476 1.00 88.00 351 TYR A C 1
ATOM 2599 O O . TYR A 1 351 ? -32.551 11.288 58.188 1.00 88.00 351 TYR A O 1
ATOM 2607 N N . VAL A 1 352 ? -34.171 11.132 56.634 1.00 90.38 352 VAL A N 1
ATOM 2608 C CA . VAL A 1 352 ? -34.214 9.665 56.550 1.00 90.38 352 VAL A CA 1
ATOM 2609 C C . VAL A 1 352 ? -34.158 9.220 55.089 1.00 90.38 352 VAL A C 1
ATOM 2611 O O . VAL A 1 352 ? -34.854 9.794 54.252 1.00 90.38 352 VAL A O 1
ATOM 2614 N N . SER A 1 353 ? -33.353 8.197 54.785 1.00 91.44 353 SER A N 1
ATOM 2615 C CA . SER A 1 353 ? -33.275 7.617 53.434 1.00 91.44 353 SER A CA 1
ATOM 2616 C C . SER A 1 353 ? -34.529 6.809 53.083 1.00 91.44 353 SER A C 1
ATOM 2618 O O . SER A 1 353 ? -34.980 5.979 53.878 1.00 91.44 353 SER A O 1
ATOM 2620 N N . GLU A 1 354 ? -35.062 6.989 51.875 1.00 89.69 354 GLU A N 1
ATOM 2621 C CA . GLU A 1 354 ? -36.149 6.163 51.329 1.00 89.69 354 GLU A CA 1
ATOM 2622 C C . GLU A 1 354 ? -35.651 4.852 50.698 1.00 89.69 354 GLU A C 1
ATOM 2624 O O . GLU A 1 354 ? -36.377 3.856 50.682 1.00 89.69 354 GLU A O 1
ATOM 2629 N N . ILE A 1 355 ? -34.417 4.839 50.181 1.00 90.25 355 ILE A N 1
ATOM 2630 C CA . ILE A 1 355 ? -33.847 3.725 49.406 1.00 90.25 355 ILE A CA 1
ATOM 2631 C C . ILE A 1 355 ? -32.564 3.176 50.042 1.00 90.25 355 ILE A C 1
ATOM 2633 O O . ILE A 1 355 ? -32.036 3.735 51.005 1.00 90.25 355 ILE A O 1
ATOM 2637 N N . PHE A 1 356 ? -32.043 2.080 49.483 1.00 90.88 356 PHE A N 1
ATOM 2638 C CA . PHE A 1 356 ? -30.623 1.777 49.611 1.00 90.88 356 PHE A CA 1
ATOM 2639 C C . PHE A 1 356 ? -29.853 2.557 48.540 1.00 90.88 356 PHE A C 1
ATOM 2641 O O . PHE A 1 356 ? -30.232 2.537 47.369 1.00 90.88 356 PHE A O 1
ATOM 2648 N N . GLY A 1 357 ? -28.761 3.211 48.922 1.00 91.12 357 GLY A N 1
ATOM 2649 C CA . GLY A 1 357 ? -27.935 3.964 47.983 1.00 91.12 357 GLY A CA 1
ATOM 2650 C C . GLY A 1 357 ? -26.798 4.710 48.661 1.00 91.12 357 GLY A C 1
ATOM 2651 O O . GLY A 1 357 ? -26.478 4.450 49.820 1.00 91.12 357 GLY A O 1
ATOM 2652 N N . TYR A 1 358 ? -26.183 5.634 47.930 1.00 91.56 358 TYR A N 1
ATOM 2653 C CA . TYR A 1 358 ? -25.007 6.381 48.367 1.00 91.56 358 TYR A CA 1
ATOM 2654 C C . TYR A 1 358 ? -25.366 7.816 48.754 1.00 91.56 358 TYR A C 1
ATOM 2656 O O . TYR A 1 358 ? -25.952 8.546 47.955 1.00 91.56 358 TYR A O 1
ATOM 2664 N N . VAL A 1 359 ? -24.998 8.240 49.966 1.00 90.25 359 VAL A N 1
ATOM 2665 C CA . VAL A 1 359 ? -25.265 9.609 50.440 1.00 90.25 359 VAL A CA 1
ATOM 2666 C C . VAL A 1 359 ? -24.516 10.626 49.577 1.00 90.25 359 VAL A C 1
ATOM 2668 O O . VAL A 1 359 ? -23.310 10.501 49.361 1.00 90.25 359 VAL A O 1
ATOM 2671 N N . CYS A 1 360 ? -25.225 11.658 49.124 1.00 88.62 360 CYS A N 1
ATOM 2672 C CA . CYS A 1 360 ? -24.678 12.804 48.408 1.00 88.62 360 CYS A CA 1
ATOM 2673 C C . CYS A 1 360 ? -25.180 14.090 49.076 1.00 88.62 360 CYS A C 1
ATOM 2675 O O . CYS A 1 360 ? -26.376 14.373 49.052 1.00 88.62 360 CYS A O 1
ATOM 2677 N N . CYS A 1 361 ? -24.274 14.857 49.685 1.00 85.06 361 CYS A N 1
ATOM 2678 C CA . CYS A 1 361 ? -24.589 16.140 50.311 1.00 85.06 361 CYS A CA 1
ATOM 2679 C C . CYS A 1 361 ? -23.825 17.253 49.580 1.00 85.06 361 CYS A C 1
ATOM 2681 O O . CYS A 1 361 ? -22.619 17.405 49.765 1.00 85.06 361 CYS A O 1
ATOM 2683 N N . LEU A 1 362 ? -24.522 17.989 48.712 1.00 81.25 362 LEU A N 1
ATOM 2684 C CA . LEU A 1 362 ? -23.978 19.135 47.967 1.00 81.25 362 LEU A CA 1
ATOM 2685 C C . LEU A 1 362 ? -24.779 20.392 48.342 1.00 81.25 362 LEU A C 1
ATOM 2687 O O . LEU A 1 362 ? -24.623 20.892 49.452 1.00 81.25 362 LEU A O 1
ATOM 2691 N N . ASP A 1 363 ? -25.677 20.861 47.473 1.00 79.81 363 ASP A N 1
ATOM 2692 C CA . ASP A 1 363 ? -26.639 21.934 47.788 1.00 79.81 363 ASP A CA 1
ATOM 2693 C C . ASP A 1 363 ? -27.827 21.443 48.648 1.00 79.81 363 ASP A C 1
ATOM 2695 O O . ASP A 1 363 ? -28.557 22.234 49.248 1.00 79.81 363 ASP A O 1
ATOM 2699 N N . GLU A 1 364 ? -28.030 20.125 48.680 1.00 86.94 364 GLU A N 1
ATOM 2700 C CA . GLU A 1 364 ? -29.100 19.406 49.373 1.00 86.94 364 GLU A CA 1
ATOM 2701 C C . GLU A 1 364 ? -28.626 17.991 49.750 1.00 86.94 364 GLU A C 1
ATOM 2703 O O . GLU A 1 364 ? -27.658 17.475 49.178 1.00 86.94 364 GLU A O 1
ATOM 2708 N N . LEU A 1 365 ? -29.298 17.369 50.720 1.00 87.56 365 LEU A N 1
ATOM 2709 C CA . LEU A 1 365 ? -29.009 16.020 51.205 1.00 87.56 365 LEU A CA 1
ATOM 2710 C C . LEU A 1 365 ? -29.852 14.997 50.434 1.00 87.56 365 LEU A C 1
ATOM 2712 O O . LEU A 1 365 ? -31.065 14.926 50.627 1.00 87.56 365 LEU A O 1
ATOM 2716 N N . SER A 1 366 ? -29.198 14.207 49.582 1.00 90.81 366 SER A N 1
ATOM 2717 C CA . SER A 1 366 ? -29.803 13.182 48.717 1.00 90.81 366 SER A CA 1
ATOM 2718 C C . SER A 1 366 ? -29.173 11.801 48.941 1.00 90.81 366 SER A C 1
ATOM 2720 O O . SER A 1 366 ? -28.077 11.688 49.500 1.00 90.81 366 SER A O 1
ATOM 2722 N N . VAL A 1 367 ? -29.822 10.745 48.448 1.00 91.25 367 VAL A N 1
ATOM 2723 C CA . VAL A 1 367 ? -29.267 9.383 48.376 1.00 91.25 367 VAL A CA 1
ATOM 2724 C C . VAL A 1 367 ? -29.376 8.870 46.942 1.00 91.25 367 VAL A C 1
ATOM 2726 O O . VAL A 1 367 ? -30.469 8.661 46.431 1.00 91.25 367 VAL A O 1
ATOM 2729 N N . VAL A 1 368 ? -28.236 8.661 46.285 1.00 91.38 368 VAL A N 1
ATOM 2730 C CA . VAL A 1 368 ? -28.170 8.257 44.874 1.00 91.38 368 VAL A CA 1
ATOM 2731 C C . VAL A 1 368 ? -28.300 6.738 44.753 1.00 91.38 368 VAL A C 1
ATOM 2733 O O . VAL A 1 368 ? -27.608 5.992 45.451 1.00 91.38 368 VAL A O 1
ATOM 2736 N N . SER A 1 369 ? -29.174 6.275 43.858 1.00 91.44 369 SER A N 1
ATOM 2737 C CA . SER A 1 369 ? -29.362 4.848 43.568 1.00 91.44 369 SER A CA 1
ATOM 2738 C C . SER A 1 369 ? -28.088 4.211 42.979 1.00 91.44 369 SER A C 1
ATOM 2740 O O . SER A 1 369 ? -27.451 4.824 42.125 1.00 91.44 369 SER A O 1
ATOM 2742 N N . PRO A 1 370 ? -27.719 2.974 43.368 1.00 90.56 370 PRO A N 1
ATOM 2743 C CA . PRO A 1 370 ? -26.597 2.235 42.780 1.00 90.56 370 PRO A CA 1
ATOM 2744 C C . PRO A 1 370 ? -26.961 1.540 41.454 1.00 90.56 370 PRO A C 1
ATOM 2746 O O . PRO A 1 370 ? -26.127 0.836 40.887 1.00 90.56 370 PRO A O 1
ATOM 2749 N N . LEU A 1 371 ? -28.210 1.661 40.985 1.00 91.06 371 LEU A N 1
ATOM 2750 C CA . LEU A 1 371 ? -28.652 1.085 39.716 1.00 91.06 371 LEU A CA 1
ATOM 2751 C C . LEU A 1 371 ? -28.159 1.927 38.539 1.00 91.06 371 LEU A C 1
ATOM 2753 O O . LEU A 1 371 ? -28.451 3.118 38.463 1.00 91.06 371 LEU A O 1
ATOM 2757 N N . TRP A 1 372 ? -27.523 1.270 37.577 1.00 91.94 372 TRP A N 1
ATOM 2758 C CA . TRP A 1 372 ? -27.199 1.827 36.271 1.00 91.94 372 TRP A CA 1
ATOM 2759 C C . TRP A 1 372 ? -27.793 0.947 35.164 1.00 91.94 372 TRP A C 1
ATOM 2761 O O . TRP A 1 372 ? -27.802 -0.282 35.272 1.00 91.94 372 TRP A O 1
ATOM 2771 N N . LEU A 1 373 ? -28.309 1.571 34.108 1.00 90.00 373 LEU A N 1
ATOM 2772 C CA . LEU A 1 373 ? -28.823 0.898 32.913 1.00 90.00 373 LEU A CA 1
ATOM 2773 C C . LEU A 1 373 ? -27.935 1.274 31.727 1.00 90.00 373 LEU A C 1
ATOM 2775 O O . LEU A 1 373 ? -27.537 2.433 31.613 1.00 90.00 373 LEU A O 1
ATOM 2779 N N . SER A 1 374 ? -27.660 0.321 30.838 1.00 89.25 374 SER A N 1
ATOM 2780 C CA . SER A 1 374 ? -26.918 0.609 29.611 1.00 89.25 374 SER A CA 1
ATOM 2781 C C . SER A 1 374 ? -27.686 1.596 28.711 1.00 89.25 374 SER A C 1
ATOM 2783 O O . SER A 1 374 ? -28.922 1.612 28.743 1.00 89.25 374 SER A O 1
ATOM 2785 N N . PRO A 1 375 ? -27.008 2.404 27.869 1.00 85.69 375 PRO A N 1
ATOM 2786 C CA . PRO A 1 375 ? -27.677 3.385 27.001 1.00 85.69 375 PRO A CA 1
ATOM 2787 C C . PRO A 1 375 ? -28.680 2.788 25.996 1.00 85.69 375 PRO A C 1
ATOM 2789 O O . PRO A 1 375 ? -29.613 3.469 25.576 1.00 85.69 375 PRO A O 1
ATOM 2792 N N . ASP A 1 376 ? -28.518 1.514 25.626 1.00 81.62 376 ASP A N 1
ATOM 2793 C CA . ASP A 1 376 ? -29.453 0.744 24.789 1.00 81.62 376 ASP A CA 1
ATOM 2794 C C . ASP A 1 376 ? -30.561 0.024 25.593 1.00 81.62 376 ASP A C 1
ATOM 2796 O O . ASP A 1 376 ? -31.461 -0.596 25.021 1.00 81.62 376 ASP A O 1
ATOM 2800 N N . GLY A 1 377 ? -30.500 0.080 26.927 1.00 83.38 377 GLY A N 1
ATOM 2801 C CA . GLY A 1 377 ? -31.391 -0.616 27.853 1.00 83.38 377 GLY A CA 1
ATOM 2802 C C . GLY A 1 377 ? -31.286 -2.145 27.826 1.00 83.38 377 GLY A C 1
ATOM 2803 O O . GLY A 1 377 ? -32.149 -2.815 28.402 1.00 83.38 377 GLY A O 1
ATOM 2804 N N . VAL A 1 378 ? -30.293 -2.729 27.149 1.00 87.19 378 VAL A N 1
ATOM 2805 C CA . VAL A 1 378 ? -30.118 -4.188 27.065 1.00 87.19 378 VAL A CA 1
ATOM 2806 C C . VAL A 1 378 ? -29.587 -4.770 28.375 1.00 87.19 378 VAL A C 1
ATOM 2808 O O . VAL A 1 378 ? -29.893 -5.923 28.666 1.00 87.19 378 VAL A O 1
ATOM 2811 N N . GLU A 1 379 ? -28.888 -3.999 29.211 1.00 90.88 379 GLU A N 1
ATOM 2812 C CA . GLU A 1 379 ? -28.280 -4.484 30.454 1.00 90.88 379 GLU A CA 1
ATOM 2813 C C . GLU A 1 379 ? -28.546 -3.567 31.659 1.00 90.88 379 GLU A C 1
ATOM 2815 O O . GLU A 1 379 ? -28.686 -2.349 31.539 1.00 90.88 379 GLU A O 1
ATOM 2820 N N . ALA A 1 380 ? -28.619 -4.173 32.846 1.00 91.25 380 ALA A N 1
ATOM 2821 C CA . ALA A 1 380 ? -28.797 -3.493 34.122 1.00 91.25 380 ALA A CA 1
ATOM 2822 C C . ALA A 1 380 ? -27.724 -3.938 35.116 1.00 91.25 380 ALA A C 1
ATOM 2824 O O . ALA A 1 380 ? -27.598 -5.127 35.427 1.00 91.25 380 ALA A O 1
ATOM 2825 N N . TYR A 1 381 ? -26.992 -2.970 35.656 1.00 91.62 381 TYR A N 1
ATOM 2826 C CA . TYR A 1 381 ? -25.891 -3.175 36.584 1.00 91.62 381 TYR A CA 1
ATOM 2827 C C . TYR A 1 381 ? -26.181 -2.545 37.944 1.00 91.62 381 TYR A C 1
ATOM 2829 O O . TYR A 1 381 ? -26.749 -1.461 38.051 1.00 91.62 381 TYR A O 1
ATOM 2837 N N . PHE A 1 382 ? -25.723 -3.210 38.997 1.00 91.69 382 PHE A N 1
ATOM 2838 C CA . PHE A 1 382 ? -25.523 -2.609 40.307 1.00 91.69 382 PHE A CA 1
ATOM 2839 C C . PHE A 1 382 ? -24.067 -2.141 40.399 1.00 91.69 382 PHE A C 1
ATOM 2841 O O . PHE A 1 382 ? -23.148 -2.957 40.287 1.00 91.69 382 PHE A O 1
ATOM 2848 N N . ILE A 1 383 ? -23.846 -0.842 40.594 1.00 91.44 383 ILE A N 1
ATOM 2849 C CA . ILE A 1 383 ? -22.514 -0.245 40.734 1.00 91.44 383 ILE A CA 1
ATOM 2850 C C . ILE A 1 383 ? -22.129 -0.239 42.218 1.00 91.44 383 ILE A C 1
ATOM 2852 O O . ILE A 1 383 ? -22.619 0.567 43.005 1.00 91.44 383 ILE A O 1
ATOM 2856 N N . ALA A 1 384 ? -21.256 -1.167 42.603 1.00 89.88 384 ALA A N 1
ATOM 2857 C CA . ALA A 1 384 ? -20.747 -1.335 43.957 1.00 89.88 384 ALA A CA 1
ATOM 2858 C C . ALA A 1 384 ? -19.438 -0.547 44.147 1.00 89.88 384 ALA A C 1
ATOM 2860 O O . ALA A 1 384 ? -18.352 -1.059 43.877 1.00 89.88 384 ALA A O 1
ATOM 2861 N N . PHE A 1 385 ? -19.535 0.697 44.624 1.00 89.31 385 PHE A N 1
ATOM 2862 C CA . PHE A 1 385 ? -18.388 1.519 45.032 1.00 89.31 385 PHE A CA 1
ATOM 2863 C C . PHE A 1 385 ? -17.834 1.144 46.422 1.00 89.31 385 PHE A C 1
ATOM 2865 O O . PHE A 1 385 ? -18.492 0.461 47.222 1.00 89.31 385 PHE A O 1
ATOM 2872 N N . ARG A 1 386 ? -16.630 1.653 46.729 1.00 86.69 386 ARG A N 1
ATOM 2873 C CA . ARG A 1 386 ? -15.997 1.595 48.060 1.00 86.69 386 ARG A CA 1
ATOM 2874 C C . ARG A 1 386 ? -16.817 2.349 49.104 1.00 86.69 386 ARG A C 1
ATOM 2876 O O . ARG A 1 386 ? -17.313 3.445 48.836 1.00 86.69 386 ARG A O 1
ATOM 2883 N N . GLN A 1 387 ? -16.913 1.782 50.307 1.00 85.69 387 GLN A N 1
ATOM 2884 C CA . GLN A 1 387 ? -17.676 2.347 51.426 1.00 85.69 387 GLN A CA 1
ATOM 2885 C C . GLN A 1 387 ? -16.771 2.691 52.618 1.00 85.69 387 GLN A C 1
ATOM 2887 O O . GLN A 1 387 ? -15.885 1.914 52.971 1.00 85.69 387 GLN A O 1
ATOM 2892 N N . VAL A 1 388 ? -17.029 3.826 53.272 1.00 82.62 388 VAL A N 1
ATOM 2893 C CA . VAL A 1 388 ? -16.395 4.233 54.540 1.00 82.62 388 VAL A CA 1
ATOM 2894 C C . VAL A 1 388 ? -17.285 3.858 55.730 1.00 82.62 388 VAL A C 1
ATOM 2896 O O . VAL A 1 388 ? -18.512 3.876 55.631 1.00 82.62 388 VAL A O 1
ATOM 2899 N N . GLY A 1 389 ? -16.665 3.541 56.869 1.00 77.31 389 GLY A N 1
ATOM 2900 C CA . GLY A 1 389 ? -17.362 3.142 58.092 1.00 77.31 389 GLY A CA 1
ATOM 2901 C C . GLY A 1 389 ? -17.827 1.683 58.048 1.00 77.31 389 GLY A C 1
ATOM 2902 O O . GLY A 1 389 ? -17.123 0.807 57.543 1.00 77.31 389 GLY A O 1
ATOM 2903 N N . THR A 1 390 ? -19.012 1.407 58.597 1.00 76.25 390 THR A N 1
ATOM 2904 C CA . THR A 1 390 ? -19.641 0.081 58.475 1.00 76.25 390 THR A CA 1
ATOM 2905 C C . THR A 1 390 ? -20.342 -0.011 57.115 1.00 76.25 390 THR A C 1
ATOM 2907 O O . THR A 1 390 ? -21.225 0.808 56.865 1.00 76.25 390 THR A O 1
ATOM 2910 N N . PRO A 1 391 ? -19.989 -0.965 56.231 1.00 77.50 391 PRO A N 1
ATOM 2911 C CA . PRO A 1 391 ? -20.591 -1.048 54.905 1.00 77.50 391 PRO A CA 1
ATOM 2912 C C . PRO A 1 391 ? -22.060 -1.473 54.996 1.00 77.50 391 PRO A C 1
ATOM 2914 O O . PRO A 1 391 ? -22.385 -2.513 55.572 1.00 77.50 391 PRO A O 1
ATOM 2917 N N . SER A 1 392 ? -22.940 -0.691 54.378 1.00 83.44 392 SER A N 1
ATOM 2918 C CA . SER A 1 392 ? -24.352 -1.043 54.232 1.00 83.44 392 SER A CA 1
ATOM 2919 C C . SER A 1 392 ? -24.523 -2.073 53.118 1.00 83.44 392 SER A C 1
ATOM 2921 O O . SER A 1 392 ? -23.887 -1.973 52.066 1.00 83.44 392 SER A O 1
ATOM 2923 N N . VAL A 1 393 ? -25.419 -3.041 53.329 1.00 85.25 393 VAL A N 1
ATOM 2924 C CA . VAL A 1 393 ? -25.700 -4.145 52.395 1.00 85.25 393 VAL A CA 1
ATOM 2925 C C . VAL A 1 393 ? -27.182 -4.113 51.990 1.00 85.25 393 VAL A C 1
ATOM 2927 O O . VAL A 1 393 ? -28.041 -4.027 52.873 1.00 85.25 393 VAL A O 1
ATOM 2930 N N . PRO A 1 394 ? -27.521 -4.180 50.688 1.00 87.81 394 PRO A N 1
ATOM 2931 C CA . PRO A 1 394 ? -28.909 -4.172 50.236 1.00 87.81 394 PRO A CA 1
ATOM 2932 C C . PRO A 1 394 ? -29.613 -5.499 50.562 1.00 87.81 394 PRO A C 1
ATOM 2934 O O . PRO A 1 394 ? -29.030 -6.579 50.476 1.00 87.81 394 PRO A O 1
ATOM 2937 N N . THR A 1 395 ? -30.903 -5.443 50.906 1.00 88.38 395 THR A N 1
ATOM 2938 C CA . THR A 1 395 ? -31.697 -6.660 51.160 1.00 88.38 395 THR A CA 1
ATOM 2939 C C . THR A 1 395 ? -32.248 -7.251 49.861 1.00 88.38 395 THR A C 1
ATOM 2941 O O . THR A 1 395 ? -32.552 -6.516 48.921 1.00 88.38 395 THR A O 1
ATOM 2944 N N . ARG A 1 396 ? -32.464 -8.577 49.817 1.00 86.94 396 ARG A N 1
ATOM 2945 C CA . ARG A 1 396 ? -33.034 -9.260 48.637 1.00 86.94 396 ARG A CA 1
ATOM 2946 C C . ARG A 1 396 ? -34.367 -8.651 48.200 1.00 86.94 396 ARG A C 1
ATOM 2948 O O . ARG A 1 396 ? -34.583 -8.436 47.014 1.00 86.94 396 ARG A O 1
ATOM 2955 N N . GLN A 1 397 ? -35.235 -8.357 49.169 1.00 86.88 397 GLN A N 1
ATOM 2956 C CA . GLN A 1 397 ? -36.539 -7.748 48.918 1.00 86.88 397 GLN A CA 1
ATOM 2957 C C . GLN A 1 397 ? -36.393 -6.352 48.299 1.00 86.88 397 GLN A C 1
ATOM 2959 O O . GLN A 1 397 ? -37.112 -6.042 47.354 1.00 86.88 397 GLN A O 1
ATOM 2964 N N . TRP A 1 398 ? -35.453 -5.535 48.786 1.00 87.50 398 TRP A N 1
ATOM 2965 C CA . TRP A 1 398 ? -35.209 -4.216 48.205 1.00 87.50 398 TRP A CA 1
ATOM 2966 C C . TRP A 1 398 ? -34.611 -4.310 46.793 1.00 87.50 398 TRP A C 1
ATOM 2968 O O . TRP A 1 398 ? -35.068 -3.596 45.913 1.00 87.50 398 TRP A O 1
ATOM 2978 N N . LEU A 1 399 ? -33.675 -5.232 46.529 1.00 86.94 399 LEU A N 1
ATOM 2979 C CA . LEU A 1 399 ? -33.138 -5.451 45.172 1.00 86.94 399 LEU A CA 1
ATOM 2980 C C . LEU A 1 399 ? -34.222 -5.894 44.176 1.00 86.94 399 LEU A C 1
ATOM 2982 O O . LEU A 1 399 ? -34.206 -5.473 43.023 1.00 86.94 399 LEU A O 1
ATOM 2986 N N . GLN A 1 400 ? -35.184 -6.708 44.619 1.00 85.44 400 GLN A N 1
ATOM 2987 C CA . GLN A 1 400 ? -36.346 -7.078 43.807 1.00 85.44 400 GLN A CA 1
ATOM 2988 C C . GLN A 1 400 ? -37.253 -5.866 43.552 1.00 85.44 400 GLN A C 1
ATOM 2990 O O . GLN A 1 400 ? -37.571 -5.583 42.402 1.00 85.44 400 GLN A O 1
ATOM 2995 N N . GLN A 1 401 ? -37.574 -5.087 44.590 1.00 86.19 401 GLN A N 1
ATOM 2996 C CA . GLN A 1 401 ? -38.369 -3.859 44.460 1.00 86.19 401 GLN A CA 1
ATOM 2997 C C . GLN A 1 401 ? -37.691 -2.796 43.579 1.00 86.19 401 GLN A C 1
ATOM 2999 O O . GLN A 1 401 ? -38.382 -2.111 42.834 1.00 86.19 401 GLN A O 1
ATOM 3004 N N . LEU A 1 402 ? -36.361 -2.683 43.619 1.00 86.75 402 LEU A N 1
ATOM 3005 C CA . LEU A 1 402 ? -35.564 -1.829 42.736 1.00 86.75 402 LEU A CA 1
ATOM 3006 C C . LEU A 1 402 ? -35.720 -2.256 41.269 1.00 86.75 402 LEU A C 1
ATOM 3008 O O . LEU A 1 402 ? -35.953 -1.410 40.411 1.00 86.75 402 LEU A O 1
ATOM 3012 N N . CYS A 1 403 ? -35.641 -3.562 40.985 1.00 85.50 403 CYS A N 1
ATOM 3013 C CA . CYS A 1 403 ? -35.873 -4.096 39.641 1.00 85.50 403 CYS A CA 1
ATOM 3014 C C . CYS A 1 403 ? -37.310 -3.825 39.166 1.00 85.50 403 CYS A C 1
ATOM 3016 O O . CYS A 1 403 ? -37.501 -3.343 38.051 1.00 85.50 403 CYS A O 1
ATOM 3018 N N . ASP A 1 404 ? -38.308 -4.070 40.023 1.00 84.94 404 ASP A N 1
ATOM 3019 C CA . ASP A 1 404 ? -39.723 -3.814 39.725 1.00 84.94 404 ASP A CA 1
ATOM 3020 C C . ASP A 1 404 ? -39.985 -2.318 39.444 1.00 84.94 404 ASP A C 1
ATOM 3022 O O . ASP A 1 404 ? -40.683 -1.975 38.489 1.00 84.94 404 ASP A O 1
ATOM 3026 N N . GLN A 1 405 ? -39.402 -1.415 40.245 1.00 83.81 405 GLN A N 1
ATOM 3027 C CA . GLN A 1 405 ? -39.535 0.043 40.102 1.00 83.81 405 GLN A CA 1
ATOM 3028 C C . GLN A 1 405 ? -38.817 0.586 38.861 1.00 83.81 405 GLN A C 1
ATOM 3030 O O . GLN A 1 405 ? -39.351 1.465 38.186 1.00 83.81 405 GLN A O 1
ATOM 3035 N N . ALA A 1 406 ? -37.648 0.036 38.525 1.00 82.00 406 ALA A N 1
ATOM 3036 C CA . ALA A 1 406 ? -36.932 0.331 37.285 1.00 82.00 406 ALA A CA 1
ATOM 3037 C C . ALA A 1 406 ? -37.590 -0.291 36.036 1.00 82.00 406 ALA A C 1
ATOM 3039 O O . ALA A 1 406 ? -37.137 -0.061 34.915 1.00 82.00 406 ALA A O 1
ATOM 3040 N N . GLY A 1 407 ? -38.650 -1.089 36.209 1.00 82.06 407 GLY A N 1
ATOM 3041 C CA . GLY A 1 407 ? -39.359 -1.742 35.115 1.00 82.06 407 GLY A CA 1
ATOM 3042 C C . GLY A 1 407 ? -38.563 -2.864 34.450 1.00 82.06 407 GLY A C 1
ATOM 3043 O O . GLY A 1 407 ? -38.755 -3.106 33.263 1.00 82.06 407 GLY A O 1
ATOM 3044 N N . ILE A 1 408 ? -37.674 -3.547 35.177 1.00 85.69 408 ILE A N 1
ATOM 3045 C CA . ILE A 1 408 ? -36.919 -4.711 34.692 1.00 85.69 408 ILE A CA 1
ATOM 3046 C C . ILE A 1 408 ? -37.864 -5.924 34.647 1.00 85.69 408 ILE A C 1
ATOM 3048 O O . ILE A 1 408 ? -38.194 -6.513 35.672 1.00 85.69 408 ILE A O 1
ATOM 3052 N N . ILE A 1 409 ? -38.314 -6.298 33.445 1.00 77.44 409 ILE A N 1
ATOM 3053 C CA . ILE A 1 409 ? -39.313 -7.363 33.220 1.00 77.44 409 ILE A CA 1
ATOM 3054 C C . ILE A 1 409 ? -38.647 -8.699 32.854 1.00 77.44 409 ILE A C 1
ATOM 3056 O O . ILE A 1 409 ? -39.209 -9.767 33.105 1.00 77.44 409 ILE A O 1
ATOM 3060 N N . VAL A 1 410 ? -37.471 -8.663 32.219 1.00 73.94 410 VAL A N 1
ATOM 3061 C CA . VAL A 1 410 ? -36.820 -9.839 31.620 1.00 73.94 410 VAL A CA 1
ATOM 3062 C C . VAL A 1 410 ? -35.355 -9.923 32.049 1.00 73.94 410 VAL A C 1
ATOM 3064 O O . VAL A 1 410 ? -34.678 -8.908 32.174 1.00 73.94 410 VAL A O 1
ATOM 3067 N N . GLY A 1 411 ? -34.858 -11.149 32.247 1.00 75.19 411 GLY A N 1
ATOM 3068 C CA . GLY A 1 411 ? -33.417 -11.411 32.345 1.00 75.19 411 GLY A CA 1
ATOM 3069 C C . GLY A 1 411 ? -32.772 -11.199 33.715 1.00 75.19 411 GLY A C 1
ATOM 3070 O O . GLY A 1 411 ? -31.547 -11.208 33.805 1.00 75.19 411 GLY A O 1
ATOM 3071 N N . SER A 1 412 ? -33.559 -11.022 34.781 1.00 84.44 412 SER A N 1
ATOM 3072 C CA . SER A 1 412 ? -33.054 -10.816 36.146 1.00 84.44 412 SER A CA 1
ATOM 3073 C C . SER A 1 412 ? -32.184 -11.982 36.642 1.00 84.44 412 SER A C 1
ATOM 3075 O O . SER A 1 412 ? -32.630 -13.134 36.684 1.00 84.44 412 SER A O 1
ATOM 3077 N N . ARG A 1 413 ? -30.965 -11.671 37.082 1.00 85.69 413 ARG A N 1
ATOM 3078 C CA . ARG A 1 413 ? -29.939 -12.612 37.539 1.00 85.69 413 ARG A CA 1
ATOM 3079 C C . ARG A 1 413 ? -30.035 -12.859 39.040 1.00 85.69 413 ARG A C 1
ATOM 3081 O O . ARG A 1 413 ? -29.500 -12.117 39.861 1.00 85.69 413 ARG A O 1
ATOM 3088 N N . ALA A 1 414 ? -30.746 -13.926 39.401 1.00 83.25 414 ALA A N 1
ATOM 3089 C CA . ALA A 1 414 ? -30.949 -14.325 40.794 1.00 83.25 414 ALA A CA 1
ATOM 3090 C C . ALA A 1 414 ? -29.631 -14.623 41.536 1.00 83.25 414 ALA A C 1
ATOM 3092 O O . ALA A 1 414 ? -29.551 -14.370 42.733 1.00 83.25 414 ALA A O 1
ATOM 3093 N N . ASP A 1 415 ? -28.612 -15.103 40.820 1.00 85.50 415 ASP A N 1
ATOM 3094 C CA . ASP A 1 415 ? -27.250 -15.336 41.305 1.00 85.50 415 ASP A CA 1
ATOM 3095 C C . ASP A 1 415 ? -26.535 -14.031 41.691 1.00 85.50 415 ASP A C 1
ATOM 3097 O O . ASP A 1 415 ? -25.999 -13.934 42.793 1.00 85.50 415 ASP A O 1
ATOM 3101 N N . ALA A 1 416 ? -26.603 -13.005 40.838 1.00 85.50 416 ALA A N 1
ATOM 3102 C CA . ALA A 1 416 ? -26.037 -11.683 41.114 1.00 85.50 416 ALA A CA 1
ATOM 3103 C C . ALA A 1 416 ? -26.775 -10.959 42.258 1.00 85.50 416 ALA A C 1
ATOM 3105 O O . ALA A 1 416 ? -26.154 -10.324 43.110 1.00 85.50 416 ALA A O 1
ATOM 3106 N N . ILE A 1 417 ? -28.105 -11.101 42.323 1.00 85.19 417 ILE A N 1
ATOM 3107 C CA . ILE A 1 417 ? -28.915 -10.597 43.442 1.00 85.19 417 ILE A CA 1
ATOM 3108 C C . ILE A 1 417 ? -28.520 -11.296 44.753 1.00 85.19 417 ILE A C 1
ATOM 3110 O O . ILE A 1 417 ? -28.403 -10.632 45.780 1.00 85.19 417 ILE A O 1
ATOM 3114 N N . ASP A 1 418 ? -28.292 -12.613 44.740 1.00 85.19 418 ASP A N 1
ATOM 3115 C CA . ASP A 1 418 ? -27.842 -13.337 45.931 1.00 85.19 418 ASP A CA 1
ATOM 3116 C C . ASP A 1 418 ? -26.420 -12.924 46.357 1.00 85.19 418 ASP A C 1
ATOM 3118 O O . ASP A 1 418 ? -26.208 -12.701 47.550 1.00 85.19 418 ASP A O 1
ATOM 3122 N N . GLU A 1 419 ? -25.476 -12.726 45.427 1.00 85.44 419 GLU A N 1
ATOM 3123 C CA . GLU A 1 419 ? -24.129 -12.197 45.725 1.00 85.44 419 GLU A CA 1
ATOM 3124 C C . GLU A 1 419 ? -24.197 -10.849 46.465 1.00 85.44 419 GLU A C 1
ATOM 3126 O O . GLU A 1 419 ? -23.640 -10.715 47.557 1.00 85.44 419 GLU A O 1
ATOM 3131 N N . LEU A 1 420 ? -24.963 -9.886 45.937 1.00 85.31 420 LEU A N 1
ATOM 3132 C CA . LEU A 1 420 ? -25.125 -8.552 46.532 1.00 85.31 420 LEU A CA 1
ATOM 3133 C C . LEU A 1 420 ? -25.632 -8.590 47.983 1.00 85.31 420 LEU A C 1
ATOM 3135 O O . LEU A 1 420 ? -25.219 -7.765 48.798 1.00 85.31 420 LEU A O 1
ATOM 3139 N N . THR A 1 421 ? -26.487 -9.557 48.332 1.00 85.00 421 THR A N 1
ATOM 3140 C CA . THR A 1 421 ? -27.053 -9.679 49.692 1.00 85.00 421 THR A CA 1
ATOM 3141 C C . THR A 1 421 ? -26.103 -10.273 50.731 1.00 85.00 421 THR A C 1
ATOM 3143 O O . THR A 1 421 ? -26.371 -10.153 51.927 1.00 85.00 421 THR A O 1
ATOM 3146 N N . HIS A 1 422 ? -24.987 -10.878 50.311 1.00 82.31 422 HIS A N 1
ATOM 3147 C CA . HIS A 1 422 ? -23.925 -11.313 51.227 1.00 82.31 422 HIS A CA 1
ATOM 3148 C C . HIS A 1 422 ? -22.951 -10.171 51.576 1.00 82.31 422 HIS A C 1
ATOM 3150 O O . HIS A 1 422 ? -22.181 -10.300 52.529 1.00 82.31 422 HIS A O 1
ATOM 3156 N N . GLY A 1 423 ? -23.029 -9.047 50.852 1.00 69.38 423 GLY A N 1
ATOM 3157 C CA . GLY A 1 423 ? -22.192 -7.863 51.030 1.00 69.38 423 GLY A CA 1
ATOM 3158 C C . GLY A 1 423 ? -20.818 -7.980 50.365 1.00 69.38 423 GLY A C 1
ATOM 3159 O O . GLY A 1 423 ? -20.220 -9.053 50.296 1.00 69.38 423 GLY A O 1
ATOM 3160 N N . TRP A 1 424 ? -20.292 -6.846 49.895 1.00 73.12 424 TRP A N 1
ATOM 3161 C CA . TRP A 1 424 ? -18.920 -6.735 49.394 1.00 73.12 424 TRP A CA 1
ATOM 3162 C C . TRP A 1 424 ? -17.998 -6.113 50.458 1.00 73.12 424 TRP A C 1
ATOM 3164 O O . TRP A 1 424 ? -18.466 -5.353 51.311 1.00 73.12 424 TRP A O 1
ATOM 3174 N N . PRO A 1 425 ? -16.683 -6.411 50.453 1.00 68.75 425 PRO A N 1
ATOM 3175 C CA . PRO A 1 425 ? -15.748 -5.787 51.385 1.00 68.75 425 PRO A CA 1
ATOM 3176 C C . PRO A 1 425 ? -15.694 -4.267 51.187 1.00 68.75 425 PRO A C 1
ATOM 3178 O O . PRO A 1 425 ? -15.558 -3.798 50.061 1.00 68.75 425 PRO A O 1
ATOM 3181 N N . ALA A 1 426 ? -15.710 -3.499 52.280 1.00 62.75 426 ALA A N 1
ATOM 3182 C CA . ALA A 1 426 ? -15.701 -2.029 52.246 1.00 62.75 426 ALA A CA 1
ATOM 3183 C C . ALA A 1 426 ? -14.520 -1.425 51.447 1.00 62.75 426 ALA A C 1
ATOM 3185 O O . ALA A 1 426 ? -14.671 -0.386 50.808 1.00 62.75 426 ALA A O 1
ATOM 3186 N N . GLN A 1 427 ? -13.368 -2.110 51.458 1.00 62.38 427 GLN A N 1
ATOM 3187 C CA . GLN A 1 427 ? -12.138 -1.747 50.737 1.00 62.38 427 GLN A CA 1
ATOM 3188 C C . GLN A 1 427 ? -11.932 -2.517 49.414 1.00 62.38 427 GLN A C 1
ATOM 3190 O O . GLN A 1 427 ? -10.828 -2.503 48.873 1.00 62.38 427 GLN A O 1
ATOM 3195 N N . ALA A 1 428 ? -12.940 -3.227 48.896 1.00 68.88 428 ALA A N 1
ATOM 3196 C CA . ALA A 1 428 ? -12.841 -3.837 47.570 1.00 68.88 428 ALA A CA 1
ATOM 3197 C C . ALA A 1 428 ? -12.828 -2.760 46.474 1.00 68.88 428 ALA A C 1
ATOM 3199 O O . ALA A 1 428 ? -13.536 -1.764 46.583 1.00 68.88 428 ALA A O 1
ATOM 3200 N N . GLU A 1 429 ? -12.055 -2.984 45.411 1.00 79.88 429 GLU A N 1
ATOM 3201 C CA . GLU A 1 429 ? -12.114 -2.181 44.180 1.00 79.88 429 GLU A CA 1
ATOM 3202 C C . GLU A 1 429 ? -13.560 -2.102 43.650 1.00 79.88 429 GLU A C 1
ATOM 3204 O O . GLU A 1 429 ? -14.313 -3.072 43.821 1.00 79.88 429 GLU A O 1
ATOM 3209 N N . PRO A 1 430 ? -13.963 -0.980 43.023 1.00 85.56 430 PRO A N 1
ATOM 3210 C CA . PRO A 1 430 ? -15.334 -0.773 42.573 1.00 85.56 430 PRO A CA 1
ATOM 3211 C C . PRO A 1 430 ? -15.721 -1.791 41.495 1.00 85.56 430 PRO A C 1
ATOM 3213 O O . PRO A 1 430 ? -14.905 -2.170 40.654 1.00 85.56 430 PRO A O 1
ATOM 3216 N N . ARG A 1 431 ? -16.977 -2.250 41.511 1.00 89.19 431 ARG A N 1
ATOM 3217 C CA . ARG A 1 431 ? -17.464 -3.303 40.602 1.00 89.19 431 ARG A CA 1
ATOM 3218 C C . ARG A 1 431 ? -18.829 -2.987 40.023 1.00 89.19 431 ARG A C 1
ATOM 3220 O O . ARG A 1 431 ? -19.737 -2.605 40.751 1.00 89.19 431 ARG A O 1
ATOM 3227 N N . ALA A 1 432 ? -18.995 -3.268 38.738 1.00 90.69 432 ALA A N 1
ATOM 3228 C CA . ALA A 1 432 ? -20.300 -3.357 38.105 1.00 90.69 432 ALA A CA 1
ATOM 3229 C C . ALA A 1 432 ? -20.781 -4.816 38.129 1.00 90.69 432 ALA A C 1
ATOM 3231 O O . ALA A 1 432 ? -20.137 -5.703 37.569 1.00 90.69 432 ALA A O 1
ATOM 3232 N N . ILE A 1 433 ? -21.907 -5.075 38.791 1.00 89.81 433 ILE A N 1
ATOM 3233 C CA . ILE A 1 433 ? -22.497 -6.411 38.939 1.00 89.81 433 ILE A CA 1
ATOM 3234 C C . ILE A 1 433 ? -23.757 -6.478 38.073 1.00 89.81 433 ILE A C 1
ATOM 3236 O O . ILE A 1 433 ? -24.734 -5.785 38.344 1.00 89.81 433 ILE A O 1
ATOM 3240 N N . LEU A 1 434 ? -23.731 -7.293 37.015 1.00 90.38 434 LEU A N 1
ATOM 3241 C CA . LEU A 1 434 ? -24.839 -7.445 36.063 1.00 90.38 434 LEU A CA 1
ATOM 3242 C C . LEU A 1 434 ? -26.034 -8.143 36.737 1.00 90.38 434 LEU A C 1
ATOM 3244 O O . LEU A 1 434 ? -26.002 -9.355 36.954 1.00 90.38 434 LEU A O 1
ATOM 3248 N N . ILE A 1 435 ? -27.089 -7.388 37.053 1.00 90.50 435 ILE A N 1
ATOM 3249 C CA . ILE A 1 435 ? -28.294 -7.879 37.744 1.00 90.50 435 ILE A CA 1
ATOM 3250 C C . ILE A 1 435 ? -29.461 -8.197 36.801 1.00 90.50 435 ILE A C 1
ATOM 3252 O O . ILE A 1 435 ? -30.343 -8.960 37.191 1.00 90.50 435 ILE A O 1
ATOM 3256 N N . ALA A 1 436 ? -29.467 -7.692 35.564 1.00 88.81 436 ALA A N 1
ATOM 3257 C CA . ALA A 1 436 ? -30.337 -8.192 34.496 1.00 88.81 436 ALA A CA 1
ATOM 3258 C C . ALA A 1 436 ? -29.717 -7.969 33.109 1.00 88.81 436 ALA A C 1
ATOM 3260 O O . ALA A 1 436 ? -28.989 -7.003 32.912 1.00 88.81 436 ALA A O 1
ATOM 3261 N N . SER A 1 437 ? -30.021 -8.847 32.150 1.00 88.56 437 SER A N 1
ATOM 3262 C CA . SER A 1 437 ? -29.585 -8.722 30.750 1.00 88.56 437 SER A CA 1
ATOM 3263 C C . SER A 1 437 ? -30.680 -9.232 29.808 1.00 88.56 437 SER A C 1
ATOM 3265 O O . SER A 1 437 ? -31.300 -10.264 30.069 1.00 88.56 437 SER A O 1
ATOM 3267 N N . GLY A 1 438 ? -30.974 -8.463 28.763 1.00 86.50 438 GLY A N 1
ATOM 3268 C CA . GLY A 1 438 ? -32.066 -8.679 27.820 1.00 86.50 438 GLY A CA 1
ATOM 3269 C C . GLY A 1 438 ? -31.679 -9.608 26.669 1.00 86.50 438 GLY A C 1
ATOM 3270 O O . GLY A 1 438 ? -31.250 -10.745 26.855 1.00 86.50 438 GLY A O 1
ATOM 3271 N N . THR A 1 439 ? -31.890 -9.153 25.439 1.00 85.69 439 THR A N 1
ATOM 3272 C CA . THR A 1 439 ? -31.451 -9.843 24.220 1.00 85.69 439 THR A CA 1
ATOM 3273 C C . THR A 1 439 ? -30.877 -8.790 23.275 1.00 85.69 439 THR A C 1
ATOM 3275 O O . THR A 1 439 ? -31.644 -7.948 22.814 1.00 85.69 439 THR A O 1
ATOM 3278 N N . PRO A 1 440 ? -29.562 -8.767 23.001 1.00 81.94 440 PRO A N 1
ATOM 3279 C CA . PRO A 1 440 ? -28.976 -7.731 22.155 1.00 81.94 440 PRO A CA 1
ATOM 3280 C C . PRO A 1 440 ? -29.488 -7.830 20.705 1.00 81.94 440 PRO A C 1
ATOM 3282 O O . PRO A 1 440 ? -29.785 -8.937 20.245 1.00 81.94 440 PRO A O 1
ATOM 3285 N N . PRO A 1 441 ? -29.596 -6.703 19.977 1.00 86.19 441 PRO A N 1
ATOM 3286 C CA . PRO A 1 441 ? -29.878 -6.715 18.544 1.00 86.19 441 PRO A CA 1
ATOM 3287 C C . PRO A 1 441 ? -28.722 -7.354 17.764 1.00 86.19 441 PRO A C 1
ATOM 3289 O O . PRO A 1 441 ? -27.555 -7.213 18.133 1.00 86.19 441 PRO A O 1
ATOM 3292 N N . ILE A 1 442 ? -29.037 -8.021 16.653 1.00 87.81 442 ILE A N 1
ATOM 3293 C CA . ILE A 1 442 ? -28.041 -8.584 15.734 1.00 87.81 442 ILE A CA 1
ATOM 3294 C C . ILE A 1 442 ? -27.998 -7.694 14.484 1.00 87.81 442 ILE A C 1
ATOM 3296 O O . ILE A 1 442 ? -28.995 -7.643 13.761 1.00 87.81 442 ILE A O 1
ATOM 3300 N N . PRO A 1 443 ? -26.891 -6.982 14.202 1.00 85.38 443 PRO A N 1
ATOM 3301 C CA . PRO A 1 443 ? -26.789 -6.153 13.006 1.00 85.38 443 PRO A CA 1
ATOM 3302 C C . PRO A 1 443 ? -26.788 -7.007 11.731 1.00 85.38 443 PRO A C 1
ATOM 3304 O O . PRO A 1 443 ? -26.278 -8.131 11.710 1.00 85.38 443 PRO A O 1
ATOM 3307 N N . GLY A 1 444 ? -27.350 -6.453 10.659 1.00 86.81 444 GLY A N 1
ATOM 3308 C CA . GLY A 1 444 ? -27.299 -7.035 9.325 1.00 86.81 444 GLY A CA 1
ATOM 3309 C C . GLY A 1 444 ? -25.879 -7.062 8.756 1.00 86.81 444 GLY A C 1
ATOM 3310 O O . GLY A 1 444 ? -24.994 -6.331 9.196 1.00 86.81 444 GLY A O 1
ATOM 3311 N N . GLN A 1 445 ? -25.655 -7.922 7.763 1.00 85.19 445 GLN A N 1
ATOM 3312 C CA . GLN A 1 445 ? -24.392 -7.991 7.027 1.00 85.19 445 GLN A CA 1
ATOM 3313 C C . GLN A 1 445 ? -24.488 -7.165 5.747 1.00 85.19 445 GLN A C 1
ATOM 3315 O O . GLN A 1 445 ? -25.484 -7.269 5.030 1.00 85.19 445 GLN A O 1
ATOM 3320 N N . ASP A 1 446 ? -23.447 -6.396 5.438 1.00 87.88 446 ASP A N 1
ATOM 3321 C CA . ASP A 1 446 ? -23.364 -5.606 4.207 1.00 87.88 446 ASP A CA 1
ATOM 3322 C C . ASP A 1 446 ? -23.350 -6.491 2.953 1.00 87.88 446 ASP A C 1
ATOM 3324 O O . ASP A 1 446 ? -22.893 -7.646 2.961 1.00 87.88 446 ASP A O 1
ATOM 3328 N N . ALA A 1 447 ? -23.820 -5.930 1.837 1.00 85.94 447 ALA A N 1
ATOM 3329 C CA . ALA A 1 447 ? -23.683 -6.585 0.545 1.00 85.94 447 ALA A CA 1
ATOM 3330 C C . ALA A 1 447 ? -22.194 -6.765 0.210 1.00 85.94 447 ALA A C 1
ATOM 3332 O O . ALA A 1 447 ? -21.398 -5.839 0.339 1.00 85.94 447 ALA A O 1
ATOM 3333 N N . HIS A 1 448 ? -21.807 -7.946 -0.272 1.00 86.88 448 HIS A N 1
ATOM 3334 C CA . HIS A 1 448 ? -20.415 -8.245 -0.620 1.00 86.88 448 HIS A CA 1
ATOM 3335 C C . HIS A 1 448 ? -20.318 -9.258 -1.766 1.00 86.88 448 HIS A C 1
ATOM 3337 O O . HIS A 1 448 ? -21.273 -9.967 -2.085 1.00 86.88 448 HIS A O 1
ATOM 3343 N N . ILE A 1 449 ? -19.144 -9.350 -2.397 1.00 86.00 449 ILE A N 1
ATOM 3344 C CA . ILE A 1 449 ? -18.847 -10.405 -3.375 1.00 86.00 449 ILE A CA 1
ATOM 3345 C C . ILE A 1 449 ? -17.866 -11.396 -2.752 1.00 86.00 449 ILE A C 1
ATOM 3347 O O . ILE A 1 449 ? -16.718 -11.057 -2.473 1.00 86.00 449 ILE A O 1
ATOM 3351 N N . SER A 1 450 ? -18.311 -12.639 -2.584 1.00 87.12 450 SER A N 1
ATOM 3352 C CA . SER A 1 450 ? -17.452 -13.775 -2.256 1.00 87.12 450 SER A CA 1
ATOM 3353 C C . SER A 1 450 ? -16.827 -14.290 -3.549 1.00 87.12 450 SER A C 1
ATOM 3355 O O . SER A 1 450 ? -17.459 -15.033 -4.304 1.00 87.12 450 SER A O 1
ATOM 3357 N N . TYR A 1 451 ? -15.609 -13.835 -3.837 1.00 84.62 451 TYR A N 1
ATOM 3358 C CA . TYR A 1 451 ? -14.812 -14.284 -4.979 1.00 84.62 451 TYR A CA 1
ATOM 3359 C C . TYR A 1 451 ? -14.230 -15.684 -4.732 1.00 84.62 451 TYR A C 1
ATOM 3361 O O . TYR A 1 451 ? -13.884 -16.028 -3.606 1.00 84.62 451 TYR A O 1
ATOM 3369 N N . GLU A 1 452 ? -14.045 -16.454 -5.804 1.00 80.25 452 GLU A N 1
ATOM 3370 C CA . GLU A 1 452 ? -13.339 -17.749 -5.797 1.00 80.25 452 GLU A CA 1
ATOM 3371 C C . GLU A 1 452 ? -11.800 -17.573 -5.701 1.00 80.25 452 GLU A C 1
ATOM 3373 O O . GLU A 1 452 ? -11.047 -18.543 -5.686 1.00 80.25 452 GLU A O 1
ATOM 3378 N N . PHE A 1 453 ? -11.312 -16.326 -5.651 1.00 70.31 453 PHE A N 1
ATOM 3379 C CA . PHE A 1 453 ? -9.902 -15.958 -5.498 1.00 70.31 453 PHE A CA 1
ATOM 3380 C C . PHE A 1 453 ? -9.726 -14.830 -4.467 1.00 70.31 453 PHE A C 1
ATOM 3382 O O . PHE A 1 453 ? -10.604 -13.987 -4.287 1.00 70.31 453 PHE A O 1
ATOM 3389 N N . ASP A 1 454 ? -8.559 -14.771 -3.824 1.00 62.19 454 ASP A N 1
ATOM 3390 C CA . ASP A 1 454 ? -8.211 -13.716 -2.863 1.00 62.19 454 ASP A CA 1
ATOM 3391 C C . ASP A 1 454 ? -8.018 -12.356 -3.571 1.00 62.19 454 ASP A C 1
ATOM 3393 O O . ASP A 1 454 ? -7.199 -12.212 -4.483 1.00 62.19 454 ASP A O 1
ATOM 3397 N N . THR A 1 455 ? -8.763 -11.327 -3.161 1.00 58.50 455 THR A N 1
ATOM 3398 C CA . THR A 1 455 ? -8.685 -9.976 -3.741 1.00 58.50 455 THR A CA 1
ATOM 3399 C C . THR A 1 455 ? -7.524 -9.131 -3.212 1.00 58.50 455 THR A C 1
ATOM 3401 O O . THR A 1 455 ? -7.119 -8.183 -3.890 1.00 58.50 455 THR A O 1
ATOM 3404 N N . ALA A 1 456 ? -6.958 -9.463 -2.048 1.00 49.38 456 ALA A N 1
ATOM 3405 C CA . ALA A 1 456 ? -5.977 -8.646 -1.333 1.00 49.38 456 ALA A CA 1
ATOM 3406 C C . ALA A 1 456 ? -4.532 -8.812 -1.844 1.00 49.38 456 ALA A C 1
ATOM 3408 O O . ALA A 1 456 ? -3.654 -8.015 -1.507 1.00 49.38 456 ALA A O 1
ATOM 3409 N N . LEU A 1 457 ? -4.266 -9.846 -2.648 1.00 44.00 457 LEU A N 1
ATOM 3410 C CA . LEU A 1 457 ? -2.909 -10.264 -3.005 1.00 44.00 457 LEU A CA 1
ATOM 3411 C C . LEU A 1 457 ? -2.404 -9.688 -4.339 1.00 44.00 457 LEU A C 1
ATOM 3413 O O . LEU A 1 457 ? -3.054 -9.807 -5.383 1.00 44.00 457 LEU A O 1
ATOM 3417 N N . TRP A 1 458 ? -1.201 -9.108 -4.270 1.00 44.41 458 TRP A N 1
ATOM 3418 C CA . TRP A 1 458 ? -0.365 -8.617 -5.376 1.00 44.41 458 TRP A CA 1
ATOM 3419 C C . TRP A 1 458 ? 0.509 -9.773 -5.916 1.00 44.41 458 TRP A C 1
ATOM 3421 O O . TRP A 1 458 ? 0.981 -10.576 -5.105 1.00 44.41 458 TRP A O 1
ATOM 3431 N N . PRO A 1 459 ? 0.779 -9.880 -7.235 1.00 42.25 459 PRO A N 1
ATOM 3432 C CA . PRO A 1 459 ? 1.713 -10.882 -7.770 1.00 42.25 459 PRO A CA 1
ATOM 3433 C C . PRO A 1 459 ? 3.108 -10.786 -7.122 1.00 42.25 459 PRO A C 1
ATOM 3435 O O . PRO A 1 459 ? 3.621 -9.694 -6.888 1.00 42.25 459 PRO A O 1
ATOM 3438 N N . GLY A 1 460 ? 3.739 -11.929 -6.829 1.00 49.50 460 GLY A N 1
ATOM 3439 C CA . GLY A 1 460 ? 5.045 -11.979 -6.143 1.00 49.50 460 GLY A CA 1
ATOM 3440 C C . GLY A 1 460 ? 5.064 -12.712 -4.794 1.00 49.50 460 GLY A C 1
ATOM 3441 O O . GLY A 1 460 ? 6.011 -12.556 -4.008 1.00 49.50 460 GLY A O 1
ATOM 3442 N N . ALA A 1 461 ? 4.053 -13.538 -4.516 1.00 53.47 461 ALA A N 1
ATOM 3443 C CA . ALA A 1 461 ? 4.249 -14.701 -3.659 1.00 53.47 461 ALA A CA 1
ATOM 3444 C C . ALA A 1 461 ? 5.169 -15.696 -4.391 1.00 53.47 461 ALA A C 1
ATOM 3446 O O . ALA A 1 461 ? 4.919 -16.057 -5.541 1.00 53.47 461 ALA A O 1
ATOM 3447 N N . PHE A 1 462 ? 6.249 -16.105 -3.729 1.00 62.22 462 PHE A N 1
ATOM 3448 C CA . PHE A 1 462 ? 7.041 -17.250 -4.165 1.00 62.22 462 PHE A CA 1
ATOM 3449 C C . PHE A 1 462 ? 6.627 -18.440 -3.304 1.00 62.22 462 PHE A C 1
ATOM 3451 O O . PHE A 1 462 ? 6.423 -18.264 -2.100 1.00 62.22 462 PHE A O 1
ATOM 3458 N N . LEU A 1 463 ? 6.517 -19.619 -3.915 1.00 69.50 463 LEU A N 1
ATOM 3459 C CA . LEU A 1 463 ? 6.397 -20.883 -3.198 1.00 69.50 463 LEU A CA 1
ATOM 3460 C C . LEU A 1 463 ? 7.613 -21.104 -2.295 1.00 69.50 463 LEU A C 1
ATOM 3462 O O . LEU A 1 463 ? 8.679 -20.513 -2.485 1.00 69.50 463 LEU A O 1
ATOM 3466 N N . GLU A 1 464 ? 7.467 -22.044 -1.368 1.00 71.00 464 GLU A N 1
ATOM 3467 C CA . GLU A 1 464 ? 8.553 -22.569 -0.542 1.00 71.00 464 GLU A CA 1
ATOM 3468 C C . GLU A 1 464 ? 9.815 -22.936 -1.345 1.00 71.00 464 GLU A C 1
ATOM 3470 O O . GLU A 1 464 ? 10.924 -22.612 -0.924 1.00 71.00 464 GLU A O 1
ATOM 3475 N N . ASP A 1 465 ? 9.652 -23.519 -2.539 1.00 69.56 465 ASP A N 1
ATOM 3476 C CA . ASP A 1 465 ? 10.744 -23.921 -3.439 1.00 69.56 465 ASP A CA 1
ATOM 3477 C C . ASP A 1 465 ? 11.306 -22.779 -4.322 1.00 69.56 465 ASP A C 1
ATOM 3479 O O . ASP A 1 465 ? 12.155 -22.996 -5.199 1.00 69.56 465 ASP A O 1
ATOM 3483 N N . GLY A 1 466 ? 10.818 -21.555 -4.109 1.00 64.19 466 GLY A N 1
ATOM 3484 C CA . GLY A 1 466 ? 11.205 -20.343 -4.821 1.00 64.19 466 GLY A CA 1
ATOM 3485 C C . GLY A 1 466 ? 10.528 -20.140 -6.179 1.00 64.19 466 GLY A C 1
ATOM 3486 O O . GLY A 1 466 ? 10.796 -19.126 -6.821 1.00 64.19 466 GLY A O 1
ATOM 3487 N N . SER A 1 467 ? 9.677 -21.054 -6.666 1.00 67.75 467 SER A N 1
ATOM 3488 C CA . SER A 1 467 ? 8.872 -20.795 -7.879 1.00 67.75 467 SER A CA 1
ATOM 3489 C C . SER A 1 467 ? 7.955 -19.598 -7.658 1.00 67.75 467 SER A C 1
ATOM 3491 O O . SER A 1 467 ? 7.516 -19.373 -6.531 1.00 67.75 467 SER A O 1
ATOM 3493 N N . VAL A 1 468 ? 7.611 -18.845 -8.706 1.00 67.81 468 VAL A N 1
ATOM 3494 C CA . VAL A 1 468 ? 6.453 -17.941 -8.591 1.00 67.81 468 VAL A CA 1
ATOM 3495 C C . VAL A 1 468 ? 5.225 -18.814 -8.346 1.00 67.81 468 VAL A C 1
ATOM 3497 O O . VAL A 1 468 ? 5.022 -19.791 -9.066 1.00 67.81 468 VAL A O 1
ATOM 3500 N N . ASP A 1 469 ? 4.429 -18.493 -7.328 1.00 61.00 469 ASP A N 1
ATOM 3501 C CA . ASP A 1 469 ? 3.161 -19.183 -7.133 1.00 61.00 469 ASP A CA 1
ATOM 3502 C C . ASP A 1 469 ? 2.077 -18.564 -8.019 1.00 61.00 469 ASP A C 1
ATOM 3504 O O . ASP A 1 469 ? 1.814 -17.362 -7.961 1.00 61.00 469 ASP A O 1
ATOM 3508 N N . PHE A 1 470 ? 1.421 -19.405 -8.814 1.00 56.03 470 PHE A N 1
ATOM 3509 C CA . PHE A 1 470 ? 0.252 -19.012 -9.597 1.00 56.03 470 PHE A CA 1
ATOM 3510 C C . PHE A 1 470 ? -1.047 -19.406 -8.901 1.00 56.03 470 PHE A C 1
ATOM 3512 O O . PHE A 1 470 ? -2.071 -18.764 -9.138 1.00 56.03 470 PHE A O 1
ATOM 3519 N N . HIS A 1 471 ? -1.001 -20.455 -8.073 1.00 41.69 471 HIS A N 1
ATOM 3520 C CA . HIS A 1 471 ? -2.138 -21.299 -7.736 1.00 41.69 471 HIS A CA 1
ATOM 3521 C C . HIS A 1 471 ? -2.725 -21.022 -6.349 1.00 41.69 471 HIS A C 1
ATOM 3523 O O . HIS A 1 471 ? -3.947 -21.064 -6.215 1.00 41.69 471 HIS A O 1
ATOM 3529 N N . GLU A 1 472 ? -1.918 -20.723 -5.330 1.00 39.03 472 GLU A N 1
ATOM 3530 C CA . GLU A 1 472 ? -2.440 -20.337 -4.010 1.00 39.03 472 GLU A CA 1
ATOM 3531 C C . GLU A 1 472 ? -2.682 -18.821 -3.919 1.00 39.03 472 GLU A C 1
ATOM 3533 O O . GLU A 1 472 ? -3.572 -18.381 -3.192 1.00 39.03 472 GLU A O 1
ATOM 3538 N N . ARG A 1 473 ? -1.901 -17.998 -4.644 1.00 45.69 473 ARG A N 1
ATOM 3539 C CA . ARG A 1 473 ? -1.856 -16.531 -4.461 1.00 45.69 473 ARG A CA 1
ATOM 3540 C C . ARG A 1 473 ? -1.899 -15.703 -5.755 1.00 45.69 473 ARG A C 1
ATOM 3542 O O . ARG A 1 473 ? -1.106 -14.788 -5.966 1.00 45.69 473 ARG A O 1
ATOM 3549 N N . ASN A 1 474 ? -2.963 -15.924 -6.531 1.00 41.44 474 ASN A N 1
ATOM 3550 C CA . ASN A 1 474 ? -3.621 -14.889 -7.351 1.00 41.44 474 ASN A CA 1
ATOM 3551 C C . ASN A 1 474 ? -2.907 -14.396 -8.635 1.00 41.44 474 ASN A C 1
ATOM 3553 O O . ASN A 1 474 ? -3.179 -13.286 -9.099 1.00 41.44 474 ASN A O 1
ATOM 3557 N N . ALA A 1 475 ? -2.062 -15.216 -9.274 1.00 40.94 475 ALA A N 1
ATOM 3558 C CA . ALA A 1 475 ? -1.725 -14.991 -10.691 1.00 40.94 475 ALA A CA 1
ATOM 3559 C C . ALA A 1 475 ? -2.858 -15.466 -11.631 1.00 40.94 475 ALA A C 1
ATOM 3561 O O . ALA A 1 475 ? -3.026 -14.921 -12.724 1.00 40.94 475 ALA A O 1
ATOM 3562 N N . TYR A 1 476 ? -3.705 -16.403 -11.177 1.00 45.91 476 TYR A N 1
ATOM 3563 C CA . TYR A 1 476 ? -4.967 -16.815 -11.822 1.00 45.91 476 TYR A CA 1
ATOM 3564 C C . TYR A 1 476 ? -6.078 -15.745 -11.794 1.00 45.91 476 TYR A C 1
ATOM 3566 O O . TYR A 1 476 ? -7.262 -16.043 -11.661 1.00 45.91 476 TYR A O 1
ATOM 3574 N N . ARG A 1 477 ? -5.721 -14.477 -12.018 1.00 58.56 477 ARG A N 1
ATOM 3575 C CA . ARG A 1 477 ? -6.685 -13.472 -12.486 1.00 58.56 477 ARG A CA 1
ATOM 3576 C C . ARG A 1 477 ? -7.142 -13.775 -13.913 1.00 58.56 477 ARG A C 1
ATOM 3578 O O . ARG A 1 477 ? -8.234 -13.360 -14.285 1.00 58.56 477 ARG A O 1
ATOM 3585 N N . CYS A 1 478 ? -6.335 -14.510 -14.686 1.00 68.06 478 CYS A N 1
ATOM 3586 C CA . CYS A 1 478 ? -6.722 -15.075 -15.977 1.00 68.06 478 CYS A CA 1
ATOM 3587 C C . CYS A 1 478 ? -7.821 -16.138 -15.803 1.00 68.06 478 CYS A C 1
ATOM 3589 O O . CYS A 1 478 ? -7.529 -17.269 -15.418 1.00 68.06 478 CYS A O 1
ATOM 3591 N N . VAL A 1 479 ? -9.063 -15.769 -16.116 1.00 77.62 479 VAL A N 1
ATOM 3592 C CA . VAL A 1 479 ? -10.230 -16.659 -16.161 1.00 77.62 479 VAL A CA 1
ATOM 3593 C C . VAL A 1 479 ? -10.557 -17.063 -17.598 1.00 77.62 479 VAL A C 1
ATOM 3595 O O . VAL A 1 479 ? -10.398 -16.269 -18.527 1.00 77.62 479 VAL A O 1
ATOM 3598 N N . GLU A 1 480 ? -11.034 -18.292 -17.780 1.00 83.75 480 GLU A N 1
ATOM 3599 C CA . GLU A 1 480 ? -11.544 -18.802 -19.057 1.00 83.75 480 GLU A CA 1
ATOM 3600 C C . GLU A 1 480 ? -12.968 -18.303 -19.339 1.00 83.75 480 GLU A C 1
ATOM 3602 O O . GLU A 1 480 ? -13.780 -18.077 -18.434 1.00 83.75 480 GLU A O 1
ATOM 3607 N N . ARG A 1 481 ? -13.324 -18.187 -20.619 1.00 88.25 481 ARG A N 1
ATOM 3608 C CA . ARG A 1 481 ? -14.678 -17.836 -21.051 1.00 88.25 481 ARG A CA 1
ATOM 3609 C C . ARG A 1 481 ? -15.718 -18.819 -20.494 1.00 88.25 481 ARG A C 1
ATOM 3611 O O . ARG A 1 481 ? -15.810 -19.968 -20.914 1.00 88.25 481 ARG A O 1
ATOM 3618 N N . GLY A 1 482 ? -16.598 -18.314 -19.630 1.00 88.56 482 GLY A N 1
ATOM 3619 C CA . GLY A 1 482 ? -17.650 -19.083 -18.962 1.00 88.56 482 GLY A CA 1
ATOM 3620 C C . GLY A 1 482 ? -17.293 -19.555 -17.550 1.00 88.56 482 GLY A C 1
ATOM 3621 O O . GLY A 1 482 ? -18.183 -20.049 -16.858 1.00 88.56 482 GLY A O 1
ATOM 3622 N N . GLN A 1 483 ? -16.049 -19.362 -17.099 1.00 88.12 483 GLN A N 1
ATOM 3623 C CA . GLN A 1 483 ? -15.611 -19.677 -15.739 1.00 88.12 483 GLN A CA 1
ATOM 3624 C C . GLN A 1 483 ? -16.395 -18.869 -14.691 1.00 88.12 483 GLN A C 1
ATOM 3626 O O . GLN A 1 483 ? -16.779 -17.716 -14.917 1.00 88.12 483 GLN A O 1
ATOM 3631 N N . PHE A 1 484 ? -16.642 -19.504 -13.544 1.00 88.81 484 PHE A N 1
ATOM 3632 C CA . PHE A 1 484 ? -17.235 -18.895 -12.355 1.00 88.81 484 PHE A CA 1
ATOM 3633 C C . PHE A 1 484 ? -16.195 -18.057 -11.598 1.00 88.81 484 PHE A C 1
ATOM 3635 O O . PHE A 1 484 ? -15.051 -18.477 -11.454 1.00 88.81 484 PHE A O 1
ATOM 3642 N N . ILE A 1 485 ? -16.600 -16.874 -11.135 1.00 88.12 485 ILE A N 1
ATOM 3643 C CA . ILE A 1 485 ? -15.726 -15.890 -10.472 1.00 88.12 485 ILE A CA 1
ATOM 3644 C C . ILE A 1 485 ? -16.082 -15.712 -8.993 1.00 88.12 485 ILE A C 1
ATOM 3646 O O . ILE A 1 485 ? -15.205 -15.398 -8.193 1.00 88.12 485 ILE A O 1
ATOM 3650 N N . GLY A 1 486 ? -17.358 -15.857 -8.630 1.00 89.38 486 GLY A N 1
ATOM 3651 C CA . GLY A 1 486 ? -17.830 -15.609 -7.270 1.00 89.38 486 GLY A CA 1
ATOM 3652 C C . GLY A 1 486 ? -19.338 -15.393 -7.165 1.00 89.38 486 GLY A C 1
ATOM 3653 O O . GLY A 1 486 ? -20.049 -15.296 -8.171 1.00 89.38 486 GLY A O 1
ATOM 3654 N N . THR A 1 487 ? -19.826 -15.299 -5.931 1.00 90.75 487 THR A N 1
ATOM 3655 C CA . THR A 1 487 ? -21.238 -15.039 -5.605 1.00 90.75 487 THR A CA 1
ATOM 3656 C C . THR A 1 487 ? -21.397 -13.627 -5.053 1.00 90.75 487 THR A C 1
ATOM 3658 O O . THR A 1 487 ? -20.604 -13.185 -4.228 1.00 90.75 487 THR A O 1
ATOM 3661 N N . ILE A 1 488 ? -22.427 -12.915 -5.508 1.00 89.31 488 ILE A N 1
ATOM 3662 C CA . ILE A 1 488 ? -22.816 -11.599 -5.001 1.00 89.31 488 ILE A CA 1
ATOM 3663 C C . ILE A 1 488 ? -23.875 -11.821 -3.921 1.00 89.31 488 ILE A C 1
ATOM 3665 O O . ILE A 1 488 ? -25.004 -12.222 -4.221 1.00 89.31 488 ILE A O 1
ATOM 3669 N N . HIS A 1 489 ? -23.501 -11.560 -2.676 1.00 87.56 489 HIS A N 1
ATOM 3670 C CA . HIS A 1 489 ? -24.374 -11.636 -1.516 1.00 87.56 489 HIS A CA 1
ATOM 3671 C C . HIS A 1 489 ? -25.077 -10.280 -1.334 1.00 87.56 489 HIS A C 1
ATOM 3673 O O . HIS A 1 489 ? -24.398 -9.252 -1.269 1.00 87.56 489 HIS A O 1
ATOM 3679 N N . PRO A 1 490 ? -26.423 -10.232 -1.313 1.00 85.75 490 PRO A N 1
ATOM 3680 C CA . PRO A 1 490 ? -27.144 -9.020 -0.939 1.00 85.75 490 PRO A CA 1
ATOM 3681 C C . PRO A 1 490 ? -26.970 -8.757 0.559 1.00 85.75 490 PRO A C 1
ATOM 3683 O O . PRO A 1 490 ? -26.743 -9.695 1.324 1.00 85.75 490 PRO A O 1
ATOM 3686 N N . ALA A 1 491 ? -27.130 -7.501 0.974 1.00 87.44 491 ALA A N 1
ATOM 3687 C CA . ALA A 1 491 ? -27.140 -7.175 2.393 1.00 87.44 491 ALA A CA 1
ATOM 3688 C C . ALA A 1 491 ? -28.334 -7.834 3.098 1.00 87.44 491 ALA A C 1
ATOM 3690 O O . ALA A 1 491 ? -29.405 -7.985 2.496 1.00 87.44 491 ALA A O 1
ATOM 3691 N N . THR A 1 492 ? -28.163 -8.199 4.366 1.00 87.50 492 THR A N 1
ATOM 3692 C CA . THR A 1 492 ? -29.248 -8.726 5.201 1.00 87.50 492 THR A CA 1
ATOM 3693 C C . THR A 1 492 ? -29.840 -7.630 6.076 1.00 87.50 492 THR A C 1
ATOM 3695 O O . THR A 1 492 ? -29.149 -6.691 6.474 1.00 87.50 492 THR A O 1
ATOM 3698 N N . THR A 1 493 ? -31.116 -7.778 6.425 1.00 86.50 493 THR A N 1
ATOM 3699 C CA . THR A 1 493 ? -31.702 -7.004 7.521 1.00 86.50 493 THR A CA 1
ATOM 3700 C C . THR A 1 493 ? -31.084 -7.418 8.856 1.00 86.50 493 THR A C 1
ATOM 3702 O O . THR A 1 493 ? -30.599 -8.549 8.983 1.00 86.50 493 THR A O 1
ATOM 3705 N N . GLY A 1 494 ? -31.115 -6.529 9.845 1.00 86.50 494 GLY A N 1
ATOM 3706 C CA . GLY A 1 494 ? -30.806 -6.880 11.231 1.00 86.50 494 GLY A CA 1
ATOM 3707 C C . GLY A 1 494 ? -31.944 -7.667 11.896 1.00 86.50 494 GLY A C 1
ATOM 3708 O O . GLY A 1 494 ? -33.093 -7.614 11.455 1.00 86.50 494 GLY A O 1
ATOM 3709 N N . GLU A 1 495 ? -31.640 -8.391 12.976 1.00 87.19 495 GLU A N 1
ATOM 3710 C CA . GLU A 1 495 ? -32.656 -8.989 13.854 1.00 87.19 495 GLU A CA 1
ATOM 3711 C C . GLU A 1 495 ? -32.801 -8.126 15.123 1.00 87.19 495 GLU A C 1
ATOM 3713 O O . GLU A 1 495 ? -31.826 -7.976 15.868 1.00 87.19 495 GLU A O 1
ATOM 3718 N N . PRO A 1 496 ? -33.978 -7.521 15.382 1.00 86.19 496 PRO A N 1
ATOM 3719 C CA . PRO A 1 496 ? -34.149 -6.574 16.479 1.00 86.19 496 PRO A CA 1
ATOM 3720 C C . PRO A 1 496 ? -34.077 -7.257 17.850 1.00 86.19 496 PRO A C 1
ATOM 3722 O O . PRO A 1 496 ? -34.641 -8.331 18.076 1.00 86.19 496 PRO A O 1
ATOM 3725 N N . GLY A 1 497 ? -33.394 -6.591 18.776 1.00 85.94 497 GLY A N 1
ATOM 3726 C CA . GLY A 1 497 ? -33.196 -7.028 20.151 1.00 85.94 497 GLY A CA 1
ATOM 3727 C C . GLY A 1 497 ? -34.347 -6.645 21.080 1.00 85.94 497 GLY A C 1
ATOM 3728 O O . GLY A 1 497 ? -35.388 -6.119 20.676 1.00 85.94 497 GLY A O 1
ATOM 3729 N N . ARG A 1 498 ? -34.144 -6.887 22.374 1.00 87.12 498 ARG A N 1
ATOM 3730 C CA . ARG A 1 498 ? -35.096 -6.578 23.436 1.00 87.12 498 ARG A CA 1
ATOM 3731 C C . ARG A 1 498 ? -34.399 -6.126 24.719 1.00 87.12 498 ARG A C 1
ATOM 3733 O O . ARG A 1 498 ? -33.555 -6.845 25.251 1.00 87.12 498 ARG A O 1
ATOM 3740 N N . SER A 1 499 ? -34.799 -4.969 25.238 1.00 87.31 499 SER A N 1
ATOM 3741 C CA . SER A 1 499 ? -34.272 -4.386 26.477 1.00 87.31 499 SER A CA 1
ATOM 3742 C C . SER A 1 499 ? -34.667 -5.196 27.725 1.00 87.31 499 SER A C 1
ATOM 3744 O O . SER A 1 499 ? -35.632 -5.971 27.693 1.00 87.31 499 SER A O 1
ATOM 3746 N N . VAL A 1 500 ? -34.011 -4.955 28.869 1.00 87.00 500 VAL A N 1
ATOM 3747 C CA . VAL A 1 500 ? -34.464 -5.480 30.180 1.00 87.00 500 VAL A CA 1
ATOM 3748 C C . VAL A 1 500 ? -35.873 -4.989 30.537 1.00 87.00 500 VAL A C 1
ATOM 3750 O O . VAL A 1 500 ? -36.647 -5.704 31.176 1.00 87.00 500 VAL A O 1
ATOM 3753 N N . THR A 1 501 ? -36.239 -3.798 30.048 1.00 83.56 501 THR A N 1
ATOM 3754 C CA . THR A 1 501 ? -37.580 -3.198 30.162 1.00 83.56 501 THR A CA 1
ATOM 3755 C C . THR A 1 501 ? -38.601 -3.779 29.176 1.00 83.56 501 THR A C 1
ATOM 3757 O O . THR A 1 501 ? -39.756 -3.356 29.132 1.00 83.56 501 THR A O 1
ATOM 3760 N N . GLY A 1 502 ? -38.207 -4.776 28.377 1.00 80.12 502 GLY A N 1
ATOM 3761 C CA . GLY A 1 502 ? -39.075 -5.502 27.454 1.00 80.12 502 GLY A CA 1
ATOM 3762 C C . GLY A 1 502 ? -39.457 -4.742 26.178 1.00 80.12 502 GLY A C 1
ATOM 3763 O O . GLY A 1 502 ? -40.276 -5.269 25.414 1.00 80.12 502 GLY A O 1
ATOM 3764 N N . GLN A 1 503 ? -38.880 -3.559 25.947 1.00 84.19 503 GLN A N 1
ATOM 3765 C CA . GLN A 1 503 ? -38.999 -2.763 24.721 1.00 84.19 503 GLN A CA 1
ATOM 3766 C C . GLN A 1 503 ? -38.166 -3.383 23.591 1.00 84.19 503 GLN A C 1
ATOM 3768 O O . GLN A 1 503 ? -37.254 -4.166 23.848 1.00 84.19 503 GLN A O 1
ATOM 3773 N N . THR A 1 504 ? -38.491 -3.058 22.339 1.00 85.12 504 THR A N 1
ATOM 3774 C CA . THR A 1 504 ? -37.724 -3.528 21.170 1.00 85.12 504 THR A CA 1
ATOM 3775 C C . THR A 1 504 ? -36.524 -2.612 20.953 1.00 85.12 504 THR A C 1
ATOM 3777 O O . THR A 1 504 ? -36.680 -1.395 21.011 1.00 85.12 504 THR A O 1
ATOM 3780 N N . VAL A 1 505 ? -35.349 -3.195 20.720 1.00 84.25 505 VAL A N 1
ATOM 3781 C CA . VAL A 1 505 ? -34.125 -2.467 20.363 1.00 84.25 505 VAL A CA 1
ATOM 3782 C C . VAL A 1 505 ? -33.895 -2.691 18.874 1.00 84.25 505 VAL A C 1
ATOM 3784 O O . VAL A 1 505 ? -33.644 -3.819 18.452 1.00 84.25 505 VAL A O 1
ATOM 3787 N N . GLU A 1 506 ? -34.043 -1.641 18.071 1.00 84.25 506 GLU A N 1
ATOM 3788 C CA . GLU A 1 506 ? -33.887 -1.738 16.617 1.00 84.25 506 GLU A CA 1
ATOM 3789 C C . GLU A 1 506 ? -32.458 -2.157 16.243 1.00 84.25 506 GLU A C 1
ATOM 3791 O O . GLU A 1 506 ? -31.482 -1.688 16.833 1.00 84.25 506 GLU A O 1
ATOM 3796 N N . ALA A 1 507 ? -32.336 -3.035 15.249 1.00 85.44 507 ALA A N 1
ATOM 3797 C CA . ALA A 1 507 ? -31.051 -3.430 14.685 1.00 85.44 507 ALA A CA 1
ATOM 3798 C C . ALA A 1 507 ? -30.729 -2.597 13.436 1.00 85.44 507 ALA A C 1
ATOM 3800 O O . ALA A 1 507 ? -31.622 -2.189 12.696 1.00 85.44 507 ALA A O 1
ATOM 3801 N N . THR A 1 508 ? -29.444 -2.369 13.171 1.00 85.69 508 THR A N 1
ATOM 3802 C CA . THR A 1 508 ? -28.990 -1.763 11.913 1.00 85.69 508 THR A CA 1
ATOM 3803 C C . THR A 1 508 ? -29.018 -2.795 10.787 1.00 85.69 508 THR A C 1
ATOM 3805 O O . THR A 1 508 ? -28.345 -3.822 10.888 1.00 85.69 508 THR A O 1
ATOM 3808 N N . ASP A 1 509 ? -29.750 -2.520 9.708 1.00 87.94 509 ASP A N 1
ATOM 3809 C CA . ASP A 1 509 ? -29.641 -3.270 8.450 1.00 87.94 509 ASP A CA 1
ATOM 3810 C C . ASP A 1 509 ? -28.260 -3.054 7.799 1.00 87.94 509 ASP A C 1
ATOM 3812 O O . ASP A 1 509 ? -27.658 -1.992 7.964 1.00 87.94 509 ASP A O 1
ATOM 3816 N N . GLY A 1 510 ? -27.766 -4.043 7.045 1.00 83.00 510 GLY A N 1
ATOM 3817 C CA . GLY A 1 510 ? -26.497 -3.929 6.313 1.00 83.00 510 GLY A CA 1
ATOM 3818 C C . GLY A 1 510 ? -26.597 -3.058 5.053 1.00 83.00 510 GLY A C 1
ATOM 3819 O O . GLY A 1 510 ? -27.650 -2.979 4.411 1.00 83.00 510 GLY A O 1
ATOM 3820 N N . GLU A 1 511 ? -25.493 -2.430 4.644 1.00 82.69 511 GLU A N 1
ATOM 3821 C CA . GLU A 1 511 ? -25.483 -1.499 3.513 1.00 82.69 511 GLU A CA 1
ATOM 3822 C C . GLU A 1 511 ? -25.715 -2.192 2.155 1.00 82.69 511 GLU A C 1
ATOM 3824 O O . GLU A 1 511 ? -25.062 -3.169 1.770 1.00 82.69 511 GLU A O 1
ATOM 3829 N N . HIS A 1 512 ? -26.655 -1.643 1.377 1.00 79.06 512 HIS A N 1
ATOM 3830 C CA . HIS A 1 512 ? -26.967 -2.064 0.007 1.00 79.06 512 HIS A CA 1
ATOM 3831 C C . HIS A 1 512 ? -25.930 -1.542 -1.005 1.00 79.06 512 HIS A C 1
ATOM 3833 O O . HIS A 1 512 ? -26.202 -0.625 -1.783 1.00 79.06 512 HIS A O 1
ATOM 3839 N N . ASP A 1 513 ? -24.746 -2.149 -1.005 1.00 73.19 513 ASP A N 1
ATOM 3840 C CA . ASP A 1 513 ? -23.637 -1.771 -1.885 1.00 73.19 513 ASP A CA 1
ATOM 3841 C C . ASP A 1 513 ? -23.925 -2.011 -3.389 1.00 73.19 513 ASP A C 1
ATOM 3843 O O . ASP A 1 513 ? -24.628 -2.947 -3.792 1.00 73.19 513 ASP A O 1
ATOM 3847 N N . ILE A 1 514 ? -23.359 -1.152 -4.242 1.00 73.81 514 ILE A N 1
ATOM 3848 C CA . ILE A 1 514 ? -23.532 -1.147 -5.699 1.00 73.81 514 ILE A CA 1
ATOM 3849 C C . ILE A 1 514 ? -22.200 -1.499 -6.370 1.00 73.81 514 ILE A C 1
ATOM 3851 O O . ILE A 1 514 ? -21.372 -0.637 -6.666 1.00 73.81 514 ILE A O 1
ATOM 3855 N N . PHE A 1 515 ? -22.023 -2.784 -6.677 1.00 81.75 515 PHE A N 1
ATOM 3856 C CA . PHE A 1 515 ? -20.840 -3.273 -7.387 1.00 81.75 515 PHE A CA 1
ATOM 3857 C C . PHE A 1 515 ? -20.783 -2.769 -8.836 1.00 81.75 515 PHE A C 1
ATOM 3859 O O . PHE A 1 515 ? -21.645 -3.085 -9.662 1.00 81.75 515 PHE A O 1
ATOM 3866 N N . ASP A 1 516 ? -19.715 -2.043 -9.162 1.00 85.88 516 ASP A N 1
ATOM 3867 C CA . ASP A 1 516 ? -19.374 -1.596 -10.513 1.00 85.88 516 ASP A CA 1
ATOM 3868 C C . ASP A 1 516 ? -18.765 -2.765 -11.305 1.00 85.88 516 ASP A C 1
ATOM 3870 O O . ASP A 1 516 ? -17.554 -2.881 -11.515 1.00 85.88 516 ASP A O 1
ATOM 3874 N N . LEU A 1 517 ? -19.644 -3.684 -11.710 1.00 86.44 517 LEU A N 1
ATOM 3875 C CA . LEU A 1 517 ? -19.324 -4.790 -12.604 1.00 86.44 517 LEU A CA 1
ATOM 3876 C C . LEU A 1 517 ? -19.165 -4.256 -14.028 1.00 86.44 517 LEU A C 1
ATOM 3878 O O . LEU A 1 517 ? -20.138 -3.885 -14.686 1.00 86.44 517 LEU A O 1
ATOM 3882 N N . GLY A 1 518 ? -17.926 -4.226 -14.509 1.00 80.94 518 GLY A N 1
ATOM 3883 C CA . GLY A 1 518 ? -17.611 -3.726 -15.837 1.00 80.94 518 GLY A CA 1
ATOM 3884 C C . GLY A 1 518 ? -18.032 -4.632 -16.995 1.00 80.94 518 GLY A C 1
ATOM 3885 O O . GLY A 1 518 ? -18.803 -5.586 -16.878 1.00 80.94 518 GLY A O 1
ATOM 3886 N N . GLU A 1 519 ? -17.473 -4.322 -18.160 1.00 80.94 519 GLU A N 1
ATOM 3887 C CA . GLU A 1 519 ? -17.659 -5.123 -19.365 1.00 80.94 519 GLU A CA 1
ATOM 3888 C C . GLU A 1 519 ? -17.118 -6.554 -19.189 1.00 80.94 519 GLU A C 1
ATOM 3890 O O . GLU A 1 519 ? -16.318 -6.849 -18.300 1.00 80.94 519 GLU A O 1
ATOM 3895 N N . ASN A 1 520 ? -17.582 -7.453 -20.058 1.00 88.25 520 ASN A N 1
ATOM 3896 C CA . ASN A 1 520 ? -17.233 -8.876 -20.095 1.00 88.25 520 ASN A CA 1
ATOM 3897 C C . ASN A 1 520 ? -17.712 -9.761 -18.924 1.00 88.25 520 ASN A C 1
ATOM 3899 O O . ASN A 1 520 ? -17.454 -10.963 -18.960 1.00 88.25 520 ASN A O 1
ATOM 3903 N N . PHE A 1 521 ? -18.505 -9.261 -17.971 1.00 90.06 521 PHE A N 1
ATOM 3904 C CA . PHE A 1 521 ? -19.163 -10.110 -16.962 1.00 90.06 521 PHE A CA 1
ATOM 3905 C C . PHE A 1 521 ? -20.589 -10.546 -17.329 1.00 90.06 521 PHE A C 1
ATOM 3907 O O . PHE A 1 521 ? -21.333 -9.872 -18.050 1.00 90.06 521 PHE A O 1
ATOM 3914 N N . ARG A 1 522 ? -20.998 -11.704 -16.811 1.00 91.44 522 ARG A N 1
ATOM 3915 C CA . ARG A 1 522 ? -22.342 -12.284 -16.921 1.00 91.44 522 ARG A CA 1
ATOM 3916 C C . ARG A 1 522 ? -22.823 -12.644 -15.515 1.00 91.44 522 ARG A C 1
ATOM 3918 O O . ARG A 1 522 ? -22.138 -13.389 -14.825 1.00 91.44 522 ARG A O 1
ATOM 3925 N N . VAL A 1 523 ? -23.967 -12.099 -15.100 1.00 90.75 523 VAL A N 1
ATOM 3926 C CA . VAL A 1 523 ? -24.566 -12.348 -13.778 1.00 90.75 523 VAL A CA 1
ATOM 3927 C C . VAL A 1 523 ? -25.849 -13.146 -13.960 1.00 90.75 523 VAL A C 1
ATOM 3929 O O . VAL A 1 523 ? -26.738 -12.703 -14.686 1.00 90.75 523 VAL A O 1
ATOM 3932 N N . GLU A 1 524 ? -25.938 -14.314 -13.329 1.00 90.88 524 GLU A N 1
ATOM 3933 C CA . GLU A 1 524 ? -27.065 -15.246 -13.470 1.00 90.88 524 GLU A CA 1
ATOM 3934 C C . GLU A 1 524 ? -27.398 -15.941 -12.140 1.00 90.88 524 GLU A C 1
ATOM 3936 O O . GLU A 1 524 ? -26.533 -16.108 -11.281 1.00 90.88 524 GLU A O 1
ATOM 3941 N N . GLY A 1 525 ? -28.649 -16.389 -11.996 1.00 84.25 525 GLY A N 1
ATOM 3942 C CA . GLY A 1 525 ? -29.123 -17.148 -10.834 1.00 84.25 525 GLY A CA 1
ATOM 3943 C C . GLY A 1 525 ? -29.503 -16.307 -9.611 1.00 84.25 525 GLY A C 1
ATOM 3944 O O . GLY A 1 525 ? -29.389 -15.081 -9.609 1.00 84.25 525 GLY A O 1
ATOM 3945 N N . ASP A 1 526 ? -29.973 -17.013 -8.583 1.00 82.62 526 ASP A N 1
ATOM 3946 C CA . ASP A 1 526 ? -30.274 -16.496 -7.249 1.00 82.62 526 ASP A CA 1
ATOM 3947 C C . ASP A 1 526 ? -29.754 -17.522 -6.209 1.00 82.62 526 ASP A C 1
ATOM 3949 O O . ASP A 1 526 ? -30.165 -18.687 -6.279 1.00 82.62 526 ASP A O 1
ATOM 3953 N N . PRO A 1 527 ? -28.792 -17.177 -5.324 1.00 79.69 527 PRO A N 1
ATOM 3954 C CA . PRO A 1 527 ? -28.066 -15.906 -5.275 1.00 79.69 527 PRO A CA 1
ATOM 3955 C C . PRO A 1 527 ? -27.294 -15.627 -6.574 1.00 79.69 527 PRO A C 1
ATOM 3957 O O . PRO A 1 527 ? -26.911 -16.543 -7.308 1.00 79.69 527 PRO A O 1
ATOM 3960 N N . LYS A 1 528 ? -27.075 -14.342 -6.862 1.00 88.44 528 LYS A N 1
ATOM 3961 C CA . LYS A 1 528 ? -26.467 -13.852 -8.108 1.00 88.44 528 LYS A CA 1
ATOM 3962 C C . LYS A 1 528 ? -25.023 -14.346 -8.250 1.00 88.44 528 LYS A C 1
ATOM 3964 O O . LYS A 1 528 ? -24.165 -13.991 -7.447 1.00 88.44 528 LYS A O 1
ATOM 3969 N N . ARG A 1 529 ? -24.726 -15.112 -9.300 1.00 91.12 529 ARG A N 1
ATOM 3970 C CA . ARG A 1 529 ? -23.386 -15.657 -9.586 1.00 91.12 529 ARG A CA 1
ATOM 3971 C C . ARG A 1 529 ? -22.715 -14.928 -10.741 1.00 91.12 529 ARG A C 1
ATOM 3973 O O . ARG A 1 529 ? -23.347 -14.684 -11.768 1.00 91.12 529 ARG A O 1
ATOM 3980 N N . LEU A 1 530 ? -21.435 -14.611 -10.571 1.00 90.75 530 LEU A N 1
ATOM 3981 C CA . LEU A 1 530 ? -20.607 -13.879 -11.525 1.00 90.75 530 LEU A CA 1
ATOM 3982 C C . LEU A 1 530 ? -19.802 -14.850 -12.406 1.00 90.75 530 LEU A C 1
ATOM 3984 O O . LEU A 1 530 ? -19.120 -15.741 -11.899 1.00 90.75 530 LEU A O 1
ATOM 3988 N N . TYR A 1 531 ? -19.865 -14.661 -13.725 1.00 91.56 531 TYR A N 1
ATOM 3989 C CA . TYR A 1 531 ? -19.181 -15.477 -14.734 1.00 91.56 531 TYR A CA 1
ATOM 3990 C C . TYR A 1 531 ? -18.469 -14.619 -15.789 1.00 91.56 531 TYR A C 1
ATOM 3992 O O . TYR A 1 531 ? -18.944 -13.539 -16.153 1.00 91.56 531 TYR A O 1
ATOM 4000 N N . ALA A 1 532 ? -17.368 -15.129 -16.340 1.00 91.25 532 ALA A N 1
ATOM 4001 C CA . ALA A 1 532 ? -16.635 -14.500 -17.441 1.00 91.25 532 ALA A CA 1
ATOM 4002 C C . ALA A 1 532 ? -17.339 -14.688 -18.803 1.00 91.25 532 ALA A C 1
ATOM 4004 O O . ALA A 1 532 ? -17.878 -15.760 -19.089 1.00 91.25 532 ALA A O 1
ATOM 4005 N N . ARG A 1 533 ? -17.309 -13.677 -19.686 1.00 89.38 533 ARG A N 1
ATOM 4006 C CA . ARG A 1 533 ? -17.764 -13.780 -21.096 1.00 89.38 533 ARG A CA 1
ATOM 4007 C C . ARG A 1 533 ? -16.639 -14.007 -22.107 1.00 89.38 533 ARG A C 1
ATOM 4009 O O . ARG A 1 533 ? -16.934 -14.405 -23.233 1.00 89.38 533 ARG A O 1
ATOM 4016 N N . VAL A 1 534 ? -15.399 -13.731 -21.718 1.00 87.19 534 VAL A N 1
ATOM 4017 C CA . VAL A 1 534 ? -14.181 -13.780 -22.541 1.00 87.19 534 VAL A CA 1
ATOM 4018 C C . VAL A 1 534 ? -13.048 -14.368 -21.707 1.00 87.19 534 VAL A C 1
ATOM 4020 O O . VAL A 1 534 ? -13.132 -14.344 -20.479 1.00 87.19 534 VAL A O 1
ATOM 4023 N N . ASP A 1 535 ? -11.998 -14.844 -22.364 1.00 83.94 535 ASP A N 1
ATOM 4024 C CA . ASP A 1 535 ? -10.745 -15.207 -21.704 1.00 83.94 535 ASP A CA 1
ATOM 4025 C C . ASP A 1 535 ? -10.003 -13.919 -21.305 1.00 83.94 535 ASP A C 1
ATOM 4027 O O . ASP A 1 535 ? -9.805 -13.024 -22.136 1.00 83.94 535 ASP A O 1
ATOM 4031 N N . GLY A 1 536 ? -9.647 -13.760 -20.028 1.00 81.00 536 GLY A N 1
ATOM 4032 C CA . GLY A 1 536 ? -9.148 -12.464 -19.565 1.00 81.00 536 GLY A CA 1
ATOM 4033 C C . GLY A 1 536 ? -8.744 -12.351 -18.099 1.00 81.00 536 GLY A C 1
ATOM 40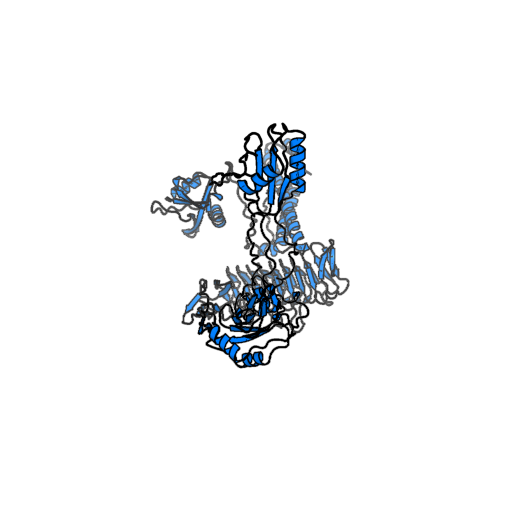34 O O . GLY A 1 536 ? -9.073 -13.201 -17.284 1.00 81.00 536 GLY A O 1
ATOM 4035 N N . SER A 1 537 ? -8.051 -11.263 -17.763 1.00 77.75 537 SER A N 1
ATOM 4036 C CA . SER A 1 537 ? -7.556 -10.935 -16.425 1.00 77.75 537 SER A CA 1
ATOM 4037 C C . SER A 1 537 ? -8.577 -10.114 -15.625 1.00 77.75 537 SER A C 1
ATOM 4039 O O . SER A 1 537 ? -8.907 -8.981 -16.000 1.00 77.75 537 SER A O 1
ATOM 4041 N N . VAL A 1 538 ? -9.079 -10.671 -14.518 1.00 79.62 538 VAL A N 1
ATOM 4042 C CA . VAL A 1 538 ? -9.964 -9.980 -13.567 1.00 79.62 538 VAL A CA 1
ATOM 4043 C C . VAL A 1 538 ? -9.148 -9.056 -12.659 1.00 79.62 538 VAL A C 1
ATOM 4045 O O . VAL A 1 538 ? -8.297 -9.491 -11.886 1.00 79.62 538 VAL A O 1
ATOM 4048 N N . ARG A 1 539 ? -9.430 -7.754 -12.712 1.00 76.12 539 ARG A N 1
ATOM 4049 C CA . ARG A 1 539 ? -8.827 -6.726 -11.858 1.00 76.12 539 ARG A CA 1
ATOM 4050 C C . ARG A 1 539 ? -9.924 -6.133 -10.956 1.00 76.12 539 ARG A C 1
ATOM 4052 O O . ARG A 1 539 ? -10.873 -5.527 -11.450 1.00 76.12 539 ARG A O 1
ATOM 4059 N N . VAL A 1 540 ? -9.797 -6.336 -9.641 1.00 75.81 540 VAL A N 1
ATOM 4060 C CA . VAL A 1 540 ? -10.690 -5.790 -8.595 1.00 75.81 540 VAL A CA 1
ATOM 4061 C C . VAL A 1 540 ? -10.029 -4.570 -7.950 1.00 75.81 540 VAL A C 1
ATOM 4063 O O . VAL A 1 540 ? -8.823 -4.597 -7.691 1.00 75.81 540 VAL A O 1
ATOM 4066 N N . ARG A 1 541 ? -10.791 -3.500 -7.687 1.00 70.62 541 ARG A N 1
ATOM 4067 C CA . ARG A 1 541 ? -10.320 -2.312 -6.955 1.00 70.62 541 ARG A CA 1
ATOM 4068 C C . ARG A 1 541 ? -11.480 -1.642 -6.215 1.00 70.62 541 ARG A C 1
ATOM 4070 O O . ARG A 1 541 ? -12.245 -0.891 -6.818 1.00 70.62 541 ARG A O 1
ATOM 4077 N N . GLY A 1 542 ? -11.584 -1.888 -4.908 1.00 76.50 542 GLY A N 1
ATOM 4078 C CA . GLY A 1 542 ? -12.805 -1.564 -4.163 1.00 76.50 542 GLY A CA 1
ATOM 4079 C C . GLY A 1 542 ? -13.998 -2.272 -4.807 1.00 76.50 542 GLY A C 1
ATOM 4080 O O . GLY A 1 542 ? -13.863 -3.405 -5.271 1.00 76.50 542 GLY A O 1
ATOM 4081 N N . ASN A 1 543 ? -15.119 -1.570 -4.936 1.00 78.31 543 ASN A N 1
ATOM 4082 C CA . ASN A 1 543 ? -16.372 -2.150 -5.436 1.00 78.31 543 ASN A CA 1
ATOM 4083 C C . ASN A 1 543 ? -16.420 -2.248 -6.975 1.00 78.31 543 ASN A C 1
ATOM 4085 O O . ASN A 1 543 ? -17.422 -2.688 -7.536 1.00 78.31 543 ASN A O 1
ATOM 4089 N N . ALA A 1 544 ? -15.340 -1.853 -7.664 1.00 81.56 544 ALA A N 1
ATOM 4090 C CA . ALA A 1 544 ? -15.193 -1.957 -9.111 1.00 81.56 544 ALA A CA 1
ATOM 4091 C C . ALA A 1 544 ? -14.469 -3.248 -9.521 1.00 81.56 544 ALA A C 1
ATOM 4093 O O . ALA A 1 544 ? -13.353 -3.535 -9.074 1.00 81.56 544 ALA A O 1
ATOM 4094 N N . VAL A 1 545 ? -15.086 -3.991 -10.440 1.00 85.50 545 VAL A N 1
ATOM 4095 C CA . VAL A 1 545 ? -14.594 -5.266 -10.978 1.00 85.50 545 VAL A CA 1
ATOM 4096 C C . VAL A 1 545 ? -14.477 -5.133 -12.494 1.00 85.50 545 VAL A C 1
ATOM 4098 O O . VAL A 1 545 ? -15.432 -4.729 -13.157 1.00 85.50 545 VAL A O 1
ATOM 4101 N N . ARG A 1 546 ? -13.316 -5.452 -13.077 1.00 85.56 546 ARG A N 1
ATOM 4102 C CA . ARG A 1 546 ? -13.044 -5.302 -14.522 1.00 85.56 546 ARG A CA 1
ATOM 4103 C C . ARG A 1 546 ? -12.395 -6.564 -15.096 1.00 85.56 546 ARG A C 1
ATOM 4105 O O . ARG A 1 546 ? -11.469 -7.085 -14.489 1.00 85.56 546 ARG A O 1
ATOM 4112 N N . LEU A 1 547 ? -12.857 -7.048 -16.253 1.00 85.94 547 LEU A N 1
ATOM 4113 C CA . LEU A 1 547 ? -12.279 -8.203 -16.959 1.00 85.94 547 LEU A CA 1
ATOM 4114 C C . LEU A 1 547 ? -11.639 -7.754 -18.280 1.00 85.94 547 LEU A C 1
ATOM 4116 O O . LEU A 1 547 ? -12.329 -7.415 -19.244 1.00 85.94 547 LEU A O 1
ATOM 4120 N N . HIS A 1 548 ? -10.307 -7.751 -18.299 1.00 80.44 548 HIS A N 1
ATOM 4121 C CA . HIS A 1 548 ? -9.486 -7.352 -19.442 1.00 80.44 548 HIS A CA 1
ATOM 4122 C C . HIS A 1 548 ? -9.198 -8.561 -20.336 1.00 80.44 548 HIS A C 1
ATOM 4124 O O . HIS A 1 548 ? -8.709 -9.566 -19.838 1.00 80.44 548 HIS A O 1
ATOM 4130 N N . GLU A 1 549 ? -9.467 -8.482 -21.639 1.00 82.44 549 GLU A N 1
ATOM 4131 C CA . GLU A 1 549 ? -9.191 -9.583 -22.579 1.00 82.44 549 GLU A CA 1
ATOM 4132 C C . GLU A 1 549 ? -7.692 -9.933 -22.643 1.00 82.44 549 GLU A C 1
ATOM 4134 O O . GLU A 1 549 ? -6.863 -9.058 -22.903 1.00 82.44 549 GLU A O 1
ATOM 4139 N N . VAL A 1 550 ? -7.364 -11.219 -22.476 1.00 84.38 550 VAL A N 1
ATOM 4140 C CA . VAL A 1 550 ? -5.996 -11.771 -22.525 1.00 84.38 550 VAL A CA 1
ATOM 4141 C C . VAL A 1 550 ? -5.874 -12.693 -23.735 1.00 84.38 550 VAL A C 1
ATOM 4143 O O . VAL A 1 550 ? -6.768 -13.492 -24.006 1.00 84.38 550 VAL A O 1
ATOM 4146 N N . ILE A 1 551 ? -4.753 -12.632 -24.457 1.00 86.88 551 ILE A N 1
ATOM 4147 C CA . ILE A 1 551 ? -4.449 -13.624 -25.497 1.00 86.88 551 ILE A CA 1
ATOM 4148 C C . ILE A 1 551 ? -3.828 -14.853 -24.833 1.00 86.88 551 ILE A C 1
ATOM 4150 O O . ILE A 1 551 ? -2.700 -14.793 -24.345 1.00 86.88 551 ILE A O 1
ATOM 4154 N N . ARG A 1 552 ? -4.554 -15.972 -24.829 1.00 85.06 552 ARG A N 1
ATOM 4155 C CA . ARG A 1 552 ? -4.049 -17.259 -24.343 1.00 85.06 552 ARG A CA 1
ATOM 4156 C C . ARG A 1 552 ? -3.341 -18.042 -25.450 1.00 85.06 552 ARG A C 1
ATOM 4158 O O . ARG A 1 552 ? -3.838 -18.136 -26.570 1.00 85.06 552 ARG A O 1
ATOM 4165 N N . VAL A 1 553 ? -2.200 -18.630 -25.105 1.00 88.00 553 VAL A N 1
ATOM 4166 C CA . VAL A 1 553 ? -1.400 -19.531 -25.937 1.00 88.00 553 VAL A CA 1
ATOM 4167 C C . VAL A 1 553 ? -1.221 -20.836 -25.169 1.00 88.00 553 VAL A C 1
ATOM 4169 O O . VAL A 1 553 ? -0.495 -20.889 -24.175 1.00 88.00 553 VAL A O 1
ATOM 4172 N N . ASP A 1 554 ? -1.902 -21.891 -25.614 1.00 87.12 554 ASP A N 1
ATOM 4173 C CA . ASP A 1 554 ? -1.774 -23.212 -25.004 1.00 87.12 554 ASP A CA 1
ATOM 4174 C C . ASP A 1 554 ? -0.523 -23.939 -25.533 1.00 87.12 554 ASP A C 1
ATOM 4176 O O . ASP A 1 554 ? -0.408 -24.231 -26.725 1.00 87.12 554 ASP A O 1
ATOM 4180 N N . GLY A 1 555 ? 0.411 -24.246 -24.629 1.00 89.31 555 GLY A N 1
ATOM 4181 C CA . GLY A 1 555 ? 1.684 -24.905 -24.923 1.00 89.31 555 GLY A CA 1
ATOM 4182 C C . GLY A 1 555 ? 2.863 -23.946 -25.130 1.00 89.31 555 GLY A C 1
ATOM 4183 O O . GLY A 1 555 ? 2.854 -22.801 -24.681 1.00 89.31 555 GLY A O 1
ATOM 4184 N N . ASP A 1 556 ? 3.915 -24.458 -25.771 1.00 91.94 556 ASP A N 1
ATOM 4185 C CA . ASP A 1 556 ? 5.188 -23.753 -25.963 1.00 91.94 556 ASP A CA 1
ATOM 4186 C C . ASP A 1 556 ? 5.162 -22.815 -27.181 1.00 91.94 556 ASP A C 1
ATOM 4188 O O . ASP A 1 556 ? 4.730 -23.212 -28.266 1.00 91.94 556 ASP A O 1
ATOM 4192 N N . VAL A 1 557 ? 5.757 -21.624 -27.069 1.00 92.62 557 VAL A N 1
ATOM 4193 C CA . VAL A 1 557 ? 6.037 -20.764 -28.232 1.00 92.62 557 VAL A CA 1
ATOM 4194 C C . VAL A 1 557 ? 7.232 -21.340 -28.992 1.00 92.62 557 VAL A C 1
ATOM 4196 O O . VAL A 1 557 ? 8.364 -21.328 -28.509 1.00 92.62 557 VAL A O 1
ATOM 4199 N N . ASN A 1 558 ? 6.948 -21.902 -30.168 1.00 90.25 558 ASN A N 1
ATOM 4200 C CA . ASN A 1 558 ? 7.874 -22.666 -31.006 1.00 90.25 558 ASN A CA 1
ATOM 4201 C C . ASN A 1 558 ? 7.574 -22.445 -32.507 1.00 90.25 558 ASN A C 1
ATOM 4203 O O . ASN A 1 558 ? 6.677 -21.679 -32.852 1.00 90.25 558 ASN A O 1
ATOM 4207 N N . PHE A 1 559 ? 8.264 -23.155 -33.412 1.00 85.50 559 PHE A N 1
ATOM 4208 C CA . PHE A 1 559 ? 8.124 -23.014 -34.876 1.00 85.50 559 PHE A CA 1
ATOM 4209 C C . PHE A 1 559 ? 6.694 -23.173 -35.436 1.00 85.50 559 PHE A C 1
ATOM 4211 O O . PHE A 1 559 ? 6.442 -22.723 -36.550 1.00 85.50 559 PHE A O 1
ATOM 4218 N N . SER A 1 560 ? 5.769 -23.798 -34.700 1.00 83.62 560 SER A N 1
ATOM 4219 C CA . SER A 1 560 ? 4.347 -23.894 -35.075 1.00 83.62 560 SER A CA 1
ATOM 4220 C C . SER A 1 560 ? 3.497 -22.681 -34.663 1.00 83.62 560 SER A C 1
ATOM 4222 O O . SER A 1 560 ? 2.486 -22.421 -35.309 1.00 83.62 560 SER A O 1
ATOM 4224 N N . MET A 1 561 ? 3.915 -21.931 -33.636 1.00 87.50 561 MET A N 1
ATOM 4225 C CA . MET A 1 561 ? 3.274 -20.686 -33.182 1.00 87.50 561 MET A CA 1
ATOM 4226 C C . MET A 1 561 ? 3.900 -19.450 -33.847 1.00 87.50 561 MET A C 1
ATOM 4228 O O . MET A 1 561 ? 3.186 -18.544 -34.268 1.00 87.50 561 MET A O 1
ATOM 4232 N N . GLY A 1 562 ? 5.231 -19.427 -33.978 1.00 86.50 562 GLY A N 1
ATOM 4233 C CA . GLY A 1 562 ? 5.983 -18.271 -34.471 1.00 86.50 562 GLY A CA 1
ATOM 4234 C C . GLY A 1 562 ? 6.187 -17.174 -33.418 1.00 86.50 562 GLY A C 1
ATOM 4235 O O . GLY A 1 562 ? 5.981 -17.388 -32.225 1.00 86.50 562 GLY A O 1
ATOM 4236 N N . ASN A 1 563 ? 6.628 -16.000 -33.875 1.00 89.88 563 ASN A N 1
ATOM 4237 C CA . ASN A 1 563 ? 6.763 -14.806 -33.037 1.00 89.88 563 ASN A CA 1
ATOM 4238 C C . ASN A 1 563 ? 5.386 -14.196 -32.737 1.00 89.88 563 ASN A C 1
ATOM 4240 O O . ASN A 1 563 ? 4.480 -14.258 -33.570 1.00 89.88 563 ASN A O 1
ATOM 4244 N N . ILE A 1 564 ? 5.250 -13.558 -31.574 1.00 90.81 564 ILE A N 1
ATOM 4245 C CA . ILE A 1 564 ? 3.993 -12.950 -31.111 1.00 90.81 564 ILE A CA 1
ATOM 4246 C C . ILE A 1 564 ? 4.148 -11.425 -31.081 1.00 90.81 564 ILE A C 1
ATOM 4248 O O . ILE A 1 564 ? 5.113 -10.920 -30.515 1.00 90.81 564 ILE A O 1
ATOM 4252 N N . ASP A 1 565 ? 3.187 -10.701 -31.659 1.00 91.25 565 ASP A N 1
ATOM 4253 C CA . ASP A 1 565 ? 3.059 -9.239 -31.562 1.00 91.25 565 ASP A CA 1
ATOM 4254 C C . ASP A 1 565 ? 1.615 -8.888 -31.158 1.00 91.25 565 ASP A C 1
ATOM 4256 O O . ASP A 1 565 ? 0.668 -9.182 -31.895 1.00 91.25 565 ASP A O 1
ATOM 4260 N N . ALA A 1 566 ? 1.427 -8.348 -29.949 1.00 85.12 566 ALA A N 1
ATOM 4261 C CA . ALA A 1 566 ? 0.117 -8.249 -29.300 1.00 85.12 566 ALA A CA 1
ATOM 4262 C C . ALA A 1 566 ? -0.097 -6.940 -28.519 1.00 85.12 566 ALA A C 1
ATOM 4264 O O . ALA A 1 566 ? 0.482 -6.711 -27.464 1.00 85.12 566 ALA A O 1
ATOM 4265 N N . GLY A 1 567 ? -1.046 -6.100 -28.938 1.00 83.00 567 GLY A N 1
ATOM 4266 C CA . GLY A 1 567 ? -1.421 -4.873 -28.208 1.00 83.00 567 GLY A CA 1
ATOM 4267 C C . GLY A 1 567 ? -2.199 -5.075 -26.892 1.00 83.00 567 GLY A C 1
ATOM 4268 O O . GLY A 1 567 ? -2.952 -4.180 -26.516 1.00 83.00 567 GLY A O 1
ATOM 4269 N N . LYS A 1 568 ? -2.098 -6.244 -26.243 1.00 83.44 568 LYS A N 1
ATOM 4270 C CA . LYS A 1 568 ? -2.859 -6.668 -25.049 1.00 83.44 568 LYS A CA 1
ATOM 4271 C C . LYS A 1 568 ? -1.991 -7.530 -24.123 1.00 83.44 568 LYS A C 1
ATOM 4273 O O . LYS A 1 568 ? -0.854 -7.845 -24.467 1.00 83.44 568 LYS A O 1
ATOM 4278 N N . ASP A 1 569 ? -2.555 -7.915 -22.982 1.00 85.38 569 ASP A N 1
ATOM 4279 C CA . ASP A 1 569 ? -2.004 -8.927 -22.077 1.00 85.38 569 ASP A CA 1
ATOM 4280 C C . ASP A 1 569 ? -1.921 -10.303 -22.774 1.00 85.38 569 ASP A C 1
ATOM 4282 O O . ASP A 1 569 ? -2.789 -10.652 -23.586 1.00 85.38 569 ASP A O 1
ATOM 4286 N N . VAL A 1 570 ? -0.899 -11.101 -22.450 1.00 88.44 570 VAL A N 1
ATOM 4287 C CA . VAL A 1 570 ? -0.660 -12.433 -23.042 1.00 88.44 570 VAL A CA 1
ATOM 4288 C C . VAL A 1 570 ? -0.361 -13.464 -21.951 1.00 88.44 570 VAL A C 1
ATOM 4290 O O . VAL A 1 570 ? 0.468 -13.230 -21.071 1.00 88.44 570 VAL A O 1
ATOM 4293 N N . TYR A 1 571 ? -0.998 -14.634 -22.036 1.00 87.88 571 TYR A N 1
ATOM 4294 C CA . TYR A 1 571 ? -0.757 -15.778 -21.156 1.00 87.88 571 TYR A CA 1
ATOM 4295 C C . TYR A 1 571 ? -0.314 -17.002 -21.963 1.00 87.88 571 TYR A C 1
ATOM 4297 O O . TYR A 1 571 ? -1.029 -17.459 -22.851 1.00 87.88 571 TYR A O 1
ATOM 4305 N N . ILE A 1 572 ? 0.864 -17.537 -21.646 1.00 89.94 572 ILE A N 1
ATOM 4306 C CA . ILE A 1 572 ? 1.466 -18.713 -22.282 1.00 89.94 572 ILE A CA 1
ATOM 4307 C C . ILE A 1 572 ? 1.501 -19.829 -21.239 1.00 89.94 572 ILE A C 1
ATOM 4309 O O . ILE A 1 572 ? 2.117 -19.656 -20.188 1.00 89.94 572 ILE A O 1
ATOM 4313 N N . THR A 1 573 ? 0.864 -20.974 -21.497 1.00 87.12 573 THR A N 1
ATOM 4314 C CA . THR A 1 573 ? 0.848 -22.072 -20.509 1.00 87.12 573 THR A CA 1
ATOM 4315 C C . THR A 1 573 ? 2.152 -22.878 -20.490 1.00 87.12 573 THR A C 1
ATOM 4317 O O . THR A 1 573 ? 2.495 -23.441 -19.452 1.00 87.12 573 THR A O 1
ATOM 4320 N N . GLY A 1 574 ? 2.904 -22.902 -21.598 1.00 89.19 574 GLY A N 1
ATOM 4321 C CA . GLY A 1 574 ? 4.232 -23.520 -21.705 1.00 89.19 574 GLY A CA 1
ATOM 4322 C C . GLY A 1 574 ? 5.406 -22.533 -21.628 1.00 89.19 574 GLY A C 1
ATOM 4323 O O . GLY A 1 574 ? 5.337 -21.488 -20.978 1.00 89.19 574 GLY A O 1
ATOM 4324 N N . SER A 1 575 ? 6.506 -22.887 -22.294 1.00 93.38 575 SER A N 1
ATOM 4325 C CA . SER A 1 575 ? 7.777 -22.149 -22.361 1.00 93.38 575 SER A CA 1
ATOM 4326 C C . SER A 1 575 ? 7.965 -21.391 -23.682 1.00 93.38 575 SER A C 1
ATOM 4328 O O . SER A 1 575 ? 7.418 -21.770 -24.718 1.00 93.38 575 SER A O 1
ATOM 4330 N N . ILE A 1 576 ? 8.831 -20.372 -23.690 1.00 94.75 576 ILE A N 1
ATOM 4331 C CA . ILE A 1 576 ? 9.349 -19.770 -24.932 1.00 94.75 576 ILE A CA 1
ATOM 4332 C C . ILE A 1 576 ? 10.615 -20.521 -25.350 1.00 94.75 576 ILE A C 1
ATOM 4334 O O . ILE A 1 576 ? 11.564 -20.595 -24.568 1.00 94.75 576 ILE A O 1
ATOM 4338 N N . LYS A 1 577 ? 10.636 -21.069 -26.571 1.00 92.88 577 LYS A N 1
ATOM 4339 C CA . LYS A 1 577 ? 11.790 -21.797 -27.121 1.00 92.88 577 LYS A CA 1
ATOM 4340 C C . LYS A 1 577 ? 12.898 -20.865 -27.644 1.00 92.88 577 LYS A C 1
ATOM 4342 O O . LYS A 1 577 ? 12.649 -19.678 -27.868 1.00 92.88 577 LYS A O 1
ATOM 4347 N N . PRO A 1 578 ? 14.117 -21.390 -27.883 1.00 90.56 578 PRO A N 1
ATOM 4348 C CA . PRO A 1 578 ? 15.224 -20.624 -28.446 1.00 90.56 578 PRO A CA 1
ATOM 4349 C C . PRO A 1 578 ? 14.899 -19.902 -29.756 1.00 90.56 578 PRO A C 1
ATOM 4351 O O . PRO A 1 578 ? 14.335 -20.495 -30.676 1.00 90.56 578 PRO A O 1
ATOM 4354 N N . GLY A 1 579 ? 15.321 -18.638 -29.856 1.00 85.88 579 GLY A N 1
ATOM 4355 C CA . GLY A 1 579 ? 15.249 -17.837 -31.082 1.00 85.88 579 GLY A CA 1
ATOM 4356 C C . GLY A 1 579 ? 13.886 -17.215 -31.409 1.00 85.88 579 GLY A C 1
ATOM 4357 O O . GLY A 1 579 ? 13.752 -16.636 -32.486 1.00 85.88 579 GLY A O 1
ATOM 4358 N N . PHE A 1 580 ? 12.890 -17.316 -30.522 1.00 92.44 580 PHE A N 1
ATOM 4359 C CA . PHE A 1 580 ? 11.581 -16.676 -30.706 1.00 92.44 580 PHE A CA 1
ATOM 4360 C C . PHE A 1 580 ? 11.519 -15.287 -30.066 1.00 92.44 580 PHE A C 1
ATOM 4362 O O . PHE A 1 580 ? 12.123 -15.032 -29.022 1.00 92.44 580 PHE A O 1
ATOM 4369 N N . GLU A 1 581 ? 10.760 -14.391 -30.697 1.00 92.44 581 GLU A N 1
ATOM 4370 C CA . GLU A 1 581 ? 10.526 -13.028 -30.220 1.00 92.44 581 GLU A CA 1
ATOM 4371 C C . GLU A 1 581 ? 9.053 -12.820 -29.843 1.00 92.44 581 GLU A C 1
ATOM 4373 O O . GLU A 1 581 ? 8.142 -13.197 -30.585 1.00 92.44 581 GLU A O 1
ATOM 4378 N N . ILE A 1 582 ? 8.824 -12.192 -28.688 1.00 93.88 582 ILE A N 1
ATOM 4379 C CA . ILE A 1 582 ? 7.502 -11.804 -28.195 1.00 93.88 582 ILE A CA 1
ATOM 4380 C C . ILE A 1 582 ? 7.503 -10.309 -27.884 1.00 93.88 582 ILE A C 1
ATOM 4382 O O . ILE A 1 582 ? 8.239 -9.844 -27.013 1.00 93.88 582 ILE A O 1
ATOM 4386 N N . ARG A 1 583 ? 6.640 -9.567 -28.576 1.00 93.94 583 ARG A N 1
ATOM 4387 C CA . ARG A 1 583 ? 6.346 -8.152 -28.343 1.00 93.94 583 ARG A CA 1
ATOM 4388 C C . ARG A 1 583 ? 4.904 -8.022 -27.868 1.00 93.94 583 ARG A C 1
ATOM 4390 O O . ARG A 1 583 ? 3.993 -8.560 -28.493 1.00 93.94 583 ARG A O 1
ATOM 4397 N N . LEU A 1 584 ? 4.677 -7.307 -26.772 1.00 90.75 584 LEU A N 1
ATOM 4398 C CA . LEU A 1 584 ? 3.329 -7.007 -26.311 1.00 90.75 584 LEU A CA 1
ATOM 4399 C C . LEU A 1 584 ? 3.207 -5.645 -25.625 1.00 90.75 584 LEU A C 1
ATOM 4401 O O . LEU A 1 584 ? 4.147 -5.144 -25.012 1.00 90.75 584 LEU A O 1
ATOM 4405 N N . GLY A 1 585 ? 2.016 -5.057 -25.717 1.00 85.38 585 GLY A N 1
ATOM 4406 C CA . GLY A 1 585 ? 1.669 -3.787 -25.076 1.00 85.38 585 GLY A CA 1
ATOM 4407 C C . GLY A 1 585 ? 1.165 -3.912 -23.634 1.00 85.38 585 GLY A C 1
ATOM 4408 O O . GLY A 1 585 ? 1.095 -2.893 -22.951 1.00 85.38 585 GLY A O 1
ATOM 4409 N N . GLY A 1 586 ? 0.809 -5.120 -23.187 1.00 85.25 586 GLY A N 1
ATOM 4410 C CA . GLY A 1 586 ? 0.281 -5.398 -21.846 1.00 85.25 586 GLY A CA 1
ATOM 4411 C C . GLY A 1 586 ? 1.222 -6.222 -20.964 1.00 85.25 586 GLY A C 1
ATOM 4412 O O . GLY A 1 586 ? 2.441 -6.222 -21.166 1.00 85.25 586 GLY A O 1
ATOM 4413 N N . ASP A 1 587 ? 0.626 -6.921 -20.000 1.00 86.12 587 ASP A N 1
ATOM 4414 C CA . ASP A 1 587 ? 1.290 -7.821 -19.050 1.00 86.12 587 ASP A CA 1
ATOM 4415 C C . ASP A 1 587 ? 1.521 -9.222 -19.670 1.00 86.12 587 ASP A C 1
ATOM 4417 O O . ASP A 1 587 ? 0.655 -9.748 -20.376 1.00 86.12 587 ASP A O 1
ATOM 4421 N N . LEU A 1 588 ? 2.676 -9.853 -19.414 1.00 90.19 588 LEU A N 1
ATOM 4422 C CA . LEU A 1 588 ? 3.031 -11.193 -19.918 1.00 90.19 588 LEU A CA 1
ATOM 4423 C C . LEU A 1 588 ? 3.135 -12.206 -18.779 1.00 90.19 588 LEU A C 1
ATOM 4425 O O . LEU A 1 588 ? 3.919 -12.021 -17.853 1.00 90.19 588 LEU A O 1
ATOM 4429 N N . THR A 1 589 ? 2.423 -13.325 -18.888 1.00 88.06 589 THR A N 1
ATOM 4430 C CA . THR A 1 589 ? 2.495 -14.433 -17.923 1.00 88.06 589 THR A CA 1
ATOM 4431 C C . THR A 1 589 ? 2.887 -15.739 -18.620 1.00 88.06 589 THR A C 1
ATOM 4433 O O . THR A 1 589 ? 2.307 -16.088 -19.647 1.00 88.06 589 THR A O 1
ATOM 4436 N N . ILE A 1 590 ? 3.870 -16.464 -18.075 1.00 90.06 590 ILE A N 1
ATOM 4437 C CA . ILE A 1 590 ? 4.465 -17.679 -18.657 1.00 90.06 590 ILE A CA 1
ATOM 4438 C C . ILE A 1 590 ? 4.469 -18.807 -17.615 1.00 90.06 590 ILE A C 1
ATOM 4440 O O . ILE A 1 590 ? 5.148 -18.700 -16.593 1.00 90.06 590 ILE A O 1
ATOM 4444 N N . GLY A 1 591 ? 3.748 -19.897 -17.889 1.00 84.75 591 GLY A N 1
ATOM 4445 C CA . GLY A 1 591 ? 3.663 -21.088 -17.031 1.00 84.75 591 GLY A CA 1
ATOM 4446 C C . GLY A 1 591 ? 4.899 -21.999 -17.062 1.00 84.75 591 GLY A C 1
ATOM 4447 O O . GLY A 1 591 ? 5.083 -22.812 -16.160 1.00 84.75 591 GLY A O 1
ATOM 4448 N N . GLY A 1 592 ? 5.760 -21.853 -18.072 1.00 89.12 592 GLY A N 1
ATOM 4449 C CA . GLY A 1 592 ? 7.044 -22.546 -18.192 1.00 89.12 592 GLY A CA 1
ATOM 4450 C C . GLY A 1 592 ? 8.264 -21.652 -17.930 1.00 89.12 592 GLY A C 1
ATOM 4451 O O . GLY A 1 592 ? 8.348 -20.920 -16.942 1.00 89.12 592 GLY A O 1
ATOM 4452 N N . THR A 1 593 ? 9.247 -21.748 -18.825 1.00 93.06 593 THR A N 1
ATOM 4453 C CA . THR A 1 593 ? 10.548 -21.058 -18.790 1.00 93.06 593 THR A CA 1
ATOM 4454 C C . THR A 1 593 ? 10.755 -20.171 -20.016 1.00 93.06 593 THR A C 1
ATOM 4456 O O . THR A 1 593 ? 10.141 -20.385 -21.061 1.00 93.06 593 THR A O 1
ATOM 4459 N N . ILE A 1 594 ? 11.696 -19.229 -19.932 1.00 95.81 594 ILE A N 1
ATOM 4460 C CA . ILE A 1 594 ? 12.265 -18.571 -21.118 1.00 95.81 594 ILE A CA 1
ATOM 4461 C C . ILE A 1 594 ? 13.603 -19.249 -21.431 1.00 95.81 594 ILE A C 1
ATOM 4463 O O . ILE A 1 594 ? 14.497 -19.245 -20.584 1.00 95.81 594 ILE A O 1
ATOM 4467 N N . GLU A 1 595 ? 13.724 -19.862 -22.611 1.00 92.69 595 GLU A N 1
ATOM 4468 C CA . GLU A 1 595 ? 14.913 -20.610 -23.044 1.00 92.69 595 GLU A CA 1
ATOM 4469 C C . GLU A 1 595 ? 15.892 -19.747 -23.876 1.00 92.69 595 GLU A C 1
ATOM 4471 O O . GLU A 1 595 ? 15.579 -18.630 -24.292 1.00 92.69 595 GLU A O 1
ATOM 4476 N N . GLY A 1 596 ? 17.105 -20.271 -24.098 1.00 89.50 596 GLY A N 1
ATOM 4477 C CA . GLY A 1 596 ? 18.268 -19.527 -24.605 1.00 89.50 596 GLY A CA 1
ATOM 4478 C C . GLY A 1 596 ? 18.058 -18.811 -25.943 1.00 89.50 596 GLY A C 1
ATOM 4479 O O . GLY A 1 596 ? 17.730 -19.448 -26.939 1.00 89.50 596 GLY A O 1
ATOM 4480 N N . GLY A 1 597 ? 18.309 -17.504 -25.995 1.00 88.00 597 GLY A N 1
ATOM 4481 C CA . GLY A 1 597 ? 18.207 -16.694 -27.210 1.00 88.00 597 GLY A CA 1
ATOM 4482 C C . GLY A 1 597 ? 16.785 -16.239 -27.552 1.00 88.00 597 GLY A C 1
ATOM 4483 O O . GLY A 1 597 ? 16.551 -15.793 -28.674 1.00 88.00 597 GLY A O 1
ATOM 4484 N N . ALA A 1 598 ? 15.828 -16.362 -26.629 1.00 93.00 598 ALA A N 1
ATOM 4485 C CA . ALA A 1 598 ? 14.508 -15.750 -26.768 1.00 93.00 598 ALA A CA 1
ATOM 4486 C C . ALA A 1 598 ? 14.537 -14.246 -26.426 1.00 93.00 598 ALA A C 1
ATOM 4488 O O . ALA A 1 598 ? 15.249 -13.810 -25.515 1.00 93.00 598 ALA A O 1
ATOM 4489 N N . ILE A 1 599 ? 13.734 -13.445 -27.130 1.00 94.06 599 ILE A N 1
ATOM 4490 C CA . ILE A 1 599 ? 13.623 -11.993 -26.916 1.00 94.06 599 ILE A CA 1
ATOM 4491 C C . ILE A 1 599 ? 12.195 -11.653 -26.484 1.00 94.06 599 ILE A C 1
ATOM 4493 O O . ILE A 1 599 ? 11.231 -12.004 -27.158 1.00 94.06 599 ILE A O 1
ATOM 4497 N N . VAL A 1 600 ? 12.055 -10.956 -25.358 1.00 95.75 600 VAL A N 1
ATOM 4498 C CA . VAL A 1 600 ? 10.763 -10.577 -24.773 1.00 95.75 600 VAL A CA 1
ATOM 4499 C C . VAL A 1 600 ? 10.715 -9.075 -24.524 1.00 95.75 600 VAL A C 1
ATOM 4501 O O . VAL A 1 600 ? 11.619 -8.498 -23.916 1.00 95.75 600 VAL A O 1
ATOM 4504 N N . HIS A 1 601 ? 9.639 -8.443 -24.979 1.00 95.00 601 HIS A N 1
ATOM 4505 C CA . HIS A 1 601 ? 9.384 -7.011 -24.884 1.00 95.00 601 HIS A CA 1
ATOM 4506 C C . HIS A 1 601 ? 7.942 -6.777 -24.417 1.00 95.00 601 HIS A C 1
ATOM 4508 O O . HIS A 1 601 ? 7.014 -6.956 -25.203 1.00 95.00 601 HIS A O 1
ATOM 4514 N N . ALA A 1 602 ? 7.752 -6.385 -23.155 1.00 92.50 602 ALA A N 1
ATOM 4515 C CA . ALA A 1 602 ? 6.438 -6.193 -22.540 1.00 92.50 602 ALA A CA 1
ATOM 4516 C C . ALA A 1 602 ? 6.181 -4.735 -22.127 1.00 92.50 602 ALA A C 1
ATOM 4518 O O . ALA A 1 602 ? 7.044 -4.075 -21.540 1.00 92.50 602 ALA A O 1
ATOM 4519 N N . GLY A 1 603 ? 4.970 -4.251 -22.411 1.00 88.50 603 GLY A N 1
ATOM 4520 C CA . GLY A 1 603 ? 4.477 -2.933 -22.004 1.00 88.50 603 GLY A CA 1
ATOM 4521 C C . GLY A 1 603 ? 4.101 -2.830 -20.522 1.00 88.50 603 GLY A C 1
ATOM 4522 O O . GLY A 1 603 ? 4.096 -1.724 -19.981 1.00 88.50 603 GLY A O 1
ATOM 4523 N N . GLY A 1 604 ? 3.839 -3.966 -19.872 1.00 86.50 604 GLY A N 1
ATOM 4524 C CA . GLY A 1 604 ? 3.569 -4.092 -18.441 1.00 86.50 604 GLY A CA 1
ATOM 4525 C C . GLY A 1 604 ? 4.570 -4.998 -17.715 1.00 86.50 604 GLY A C 1
ATOM 4526 O O . GLY A 1 604 ? 5.772 -4.976 -18.008 1.00 86.50 604 GLY A O 1
ATOM 4527 N N . ASP A 1 605 ? 4.071 -5.764 -16.748 1.00 87.81 605 ASP A N 1
ATOM 4528 C CA . ASP A 1 605 ? 4.841 -6.728 -15.955 1.00 87.81 605 ASP A CA 1
ATOM 4529 C C . ASP A 1 605 ? 5.148 -8.017 -16.753 1.00 87.81 605 ASP A C 1
ATOM 4531 O O . ASP A 1 605 ? 4.434 -8.383 -17.689 1.00 87.81 605 ASP A O 1
ATOM 4535 N N . VAL A 1 606 ? 6.211 -8.737 -16.370 1.00 91.81 606 VAL A N 1
ATOM 4536 C CA . VAL A 1 606 ? 6.556 -10.071 -16.903 1.00 91.81 606 VAL A CA 1
ATOM 4537 C C . VAL A 1 606 ? 6.675 -11.079 -15.762 1.00 91.81 606 VAL A C 1
ATOM 4539 O O . VAL A 1 606 ? 7.566 -10.976 -14.919 1.00 91.81 606 VAL A O 1
ATOM 4542 N N . THR A 1 607 ? 5.818 -12.094 -15.756 1.00 89.50 607 THR A N 1
ATOM 4543 C CA . THR A 1 607 ? 5.783 -13.154 -14.742 1.00 89.50 607 THR A CA 1
ATOM 4544 C C . THR A 1 607 ? 6.134 -14.502 -15.371 1.00 89.50 607 THR A C 1
ATOM 4546 O O . THR A 1 607 ? 5.438 -14.973 -16.267 1.00 89.50 607 THR A O 1
ATOM 4549 N N . VAL A 1 608 ? 7.205 -15.140 -14.893 1.00 91.19 608 VAL A N 1
ATOM 4550 C CA . VAL A 1 608 ? 7.715 -16.431 -15.381 1.00 91.19 608 VAL A CA 1
ATOM 4551 C C . VAL A 1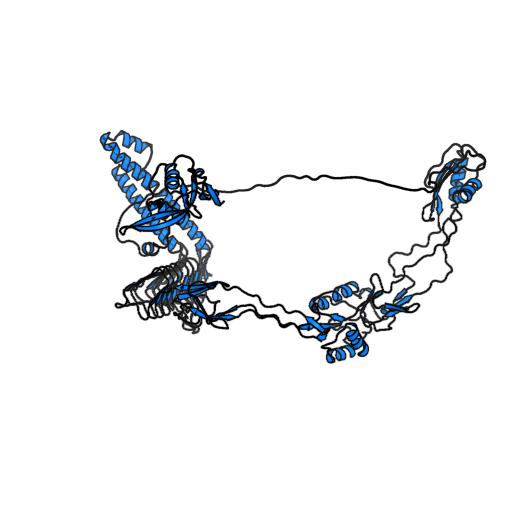 608 ? 7.710 -17.444 -14.241 1.00 91.19 608 VAL A C 1
ATOM 4553 O O . VAL A 1 608 ? 8.248 -17.173 -13.170 1.00 91.19 608 VAL A O 1
ATOM 4556 N N . ALA A 1 609 ? 7.114 -18.616 -14.459 1.00 85.81 609 ALA A N 1
ATOM 4557 C CA . ALA A 1 609 ? 6.997 -19.637 -13.421 1.00 85.81 609 ALA A CA 1
ATOM 4558 C C . ALA A 1 609 ? 8.334 -20.285 -13.063 1.00 85.81 609 ALA A C 1
ATOM 4560 O O . ALA A 1 609 ? 8.696 -20.400 -11.890 1.00 85.81 609 ALA A O 1
ATOM 4561 N N . GLY A 1 610 ? 9.067 -20.703 -14.095 1.00 87.75 610 GLY A N 1
ATOM 4562 C CA . GLY A 1 610 ? 10.418 -21.222 -13.983 1.00 87.75 610 GLY A CA 1
ATOM 4563 C C . GLY A 1 610 ? 11.472 -20.116 -14.037 1.00 87.75 610 GLY A C 1
ATOM 4564 O O . GLY A 1 610 ? 11.280 -18.997 -13.559 1.00 87.75 610 GLY A O 1
ATOM 4565 N N . GLY A 1 611 ? 12.629 -20.453 -14.603 1.00 91.00 611 GLY A N 1
ATOM 4566 C CA . GLY A 1 611 ? 13.723 -19.511 -14.806 1.00 91.00 611 GLY A CA 1
ATOM 4567 C C . GLY A 1 611 ? 13.678 -18.768 -16.145 1.00 91.00 611 GLY A C 1
ATOM 4568 O O . GLY A 1 611 ? 13.068 -19.219 -17.120 1.00 91.00 611 GLY A O 1
ATOM 4569 N N . ILE A 1 612 ? 14.412 -17.656 -16.192 1.00 96.31 612 ILE A N 1
ATOM 4570 C CA . ILE A 1 612 ? 14.831 -16.969 -17.421 1.00 96.31 612 ILE A CA 1
ATOM 4571 C C . ILE A 1 612 ? 16.269 -17.417 -17.703 1.00 96.31 612 ILE A C 1
ATOM 4573 O O . ILE A 1 612 ? 17.167 -17.102 -16.919 1.00 96.31 612 ILE A O 1
ATOM 4577 N N . VAL A 1 613 ? 16.489 -18.207 -18.759 1.00 94.50 613 VAL A N 1
ATOM 4578 C CA . VAL A 1 613 ? 17.708 -19.021 -18.897 1.00 94.50 613 VAL A CA 1
ATOM 4579 C C . VAL A 1 613 ? 18.358 -18.891 -20.274 1.00 94.50 613 VAL A C 1
ATOM 4581 O O . VAL A 1 613 ? 17.701 -18.989 -21.307 1.00 94.50 613 VAL A O 1
ATOM 4584 N N . GLY A 1 614 ? 19.686 -18.785 -20.274 1.00 89.56 614 GLY A N 1
ATOM 4585 C CA . GLY A 1 614 ? 20.539 -19.013 -21.439 1.00 89.56 614 GLY A CA 1
ATOM 4586 C C . GLY A 1 614 ? 21.086 -17.743 -22.085 1.00 89.56 614 GLY A C 1
ATOM 4587 O O . GLY A 1 614 ? 20.542 -16.653 -21.929 1.00 89.56 614 GLY A O 1
ATOM 4588 N N . HIS A 1 615 ? 22.192 -17.913 -22.812 1.00 87.38 615 HIS A N 1
ATOM 4589 C CA . HIS A 1 615 ? 22.871 -16.827 -23.517 1.00 87.38 615 HIS A CA 1
ATOM 4590 C C . HIS A 1 615 ? 21.975 -16.196 -24.588 1.00 87.38 615 HIS A C 1
ATOM 4592 O O . HIS A 1 615 ? 21.068 -16.842 -25.111 1.00 87.38 615 HIS A O 1
ATOM 4598 N N . ASP A 1 616 ? 22.228 -14.920 -24.877 1.00 88.75 616 ASP A N 1
ATOM 4599 C CA . ASP A 1 616 ? 21.458 -14.052 -25.780 1.00 88.75 616 ASP A CA 1
ATOM 4600 C C . ASP A 1 616 ? 19.971 -13.839 -25.427 1.00 88.75 616 ASP A C 1
ATOM 4602 O O . ASP A 1 616 ? 19.331 -12.977 -26.035 1.00 88.75 616 ASP A O 1
ATOM 4606 N N . THR A 1 617 ? 19.438 -14.515 -24.399 1.00 94.12 617 THR A N 1
ATOM 4607 C CA . THR A 1 617 ? 18.094 -14.270 -23.857 1.00 94.12 617 THR A CA 1
ATOM 4608 C C . THR A 1 617 ? 17.990 -12.856 -23.292 1.00 94.12 617 THR A C 1
ATOM 4610 O O . THR A 1 617 ? 18.791 -12.456 -22.439 1.00 94.12 617 THR A O 1
ATOM 4613 N N . LYS A 1 618 ? 16.989 -12.096 -23.753 1.00 94.94 618 LYS A N 1
ATOM 4614 C CA . LYS A 1 618 ? 16.778 -10.684 -23.390 1.00 94.94 618 LYS A CA 1
ATOM 4615 C C . LYS A 1 618 ? 15.321 -10.429 -23.034 1.00 94.94 618 LYS A C 1
ATOM 4617 O O . LYS A 1 618 ? 14.453 -10.533 -23.895 1.00 94.94 618 LYS A O 1
ATOM 4622 N N . VAL A 1 619 ? 15.061 -10.035 -21.790 1.00 96.44 619 VAL A N 1
ATOM 4623 C CA . VAL A 1 619 ? 13.725 -9.645 -21.314 1.00 96.44 619 VAL A CA 1
ATOM 4624 C C . VAL A 1 619 ? 13.717 -8.154 -21.000 1.00 96.44 619 VAL A C 1
ATOM 4626 O O . VAL A 1 619 ? 14.530 -7.681 -20.212 1.00 96.44 619 VAL A O 1
ATOM 4629 N N . VAL A 1 620 ? 12.801 -7.406 -21.611 1.00 95.75 620 VAL A N 1
ATOM 4630 C CA . VAL A 1 620 ? 12.596 -5.972 -21.375 1.00 95.75 620 VAL A CA 1
ATOM 4631 C C . VAL A 1 620 ? 11.150 -5.750 -20.946 1.00 95.75 620 VAL A C 1
ATOM 4633 O O . VAL A 1 620 ? 10.236 -6.010 -21.727 1.00 95.75 620 VAL A O 1
ATOM 4636 N N . ALA A 1 621 ? 10.952 -5.259 -19.725 1.00 93.44 621 ALA A N 1
ATOM 4637 C CA . ALA A 1 621 ? 9.644 -4.965 -19.145 1.00 93.44 621 ALA A CA 1
ATOM 4638 C C . ALA A 1 621 ? 9.522 -3.473 -18.802 1.00 93.44 621 ALA A C 1
ATOM 4640 O O . ALA A 1 621 ? 10.388 -2.898 -18.134 1.00 93.44 621 ALA A O 1
ATOM 4641 N N . LEU A 1 622 ? 8.428 -2.845 -19.238 1.00 92.25 622 LEU A N 1
ATOM 4642 C CA . LEU A 1 622 ? 8.049 -1.490 -18.821 1.00 92.25 622 LEU A CA 1
ATOM 4643 C C . LEU A 1 622 ? 7.370 -1.453 -17.436 1.00 92.25 622 LEU A C 1
ATOM 4645 O O . LEU A 1 622 ? 7.224 -0.367 -16.868 1.00 92.25 622 LEU A O 1
ATOM 4649 N N . GLY A 1 623 ? 7.025 -2.618 -16.883 1.00 87.94 623 GLY A N 1
ATOM 4650 C CA . GLY A 1 623 ? 6.713 -2.849 -15.475 1.00 87.94 623 GLY A CA 1
ATOM 4651 C C . GLY A 1 623 ? 7.864 -3.534 -14.720 1.00 87.94 623 GLY A C 1
ATOM 4652 O O . GLY A 1 623 ? 9.027 -3.121 -14.812 1.00 87.94 623 GLY A O 1
ATOM 4653 N N . SER A 1 624 ? 7.512 -4.562 -13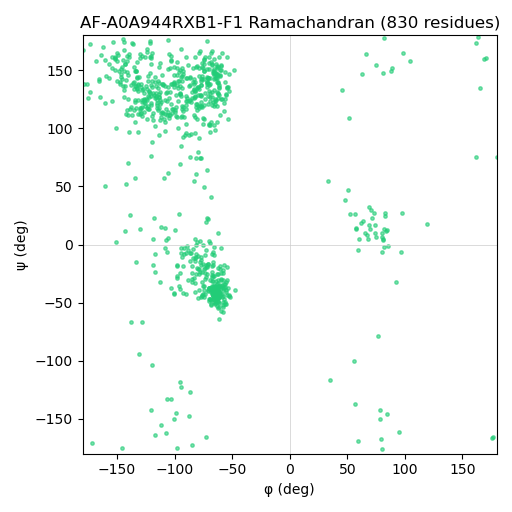.953 1.00 89.62 624 SER A N 1
ATOM 4654 C CA . SER A 1 624 ? 8.359 -5.398 -13.092 1.00 89.62 624 SER A CA 1
ATOM 4655 C C . SER A 1 624 ? 8.606 -6.780 -13.712 1.00 89.62 624 SER A C 1
ATOM 4657 O O . SER A 1 624 ? 7.870 -7.201 -14.604 1.00 89.62 624 SER A O 1
ATOM 4659 N N . VAL A 1 625 ? 9.602 -7.526 -13.223 1.00 93.31 625 VAL A N 1
ATOM 4660 C CA . VAL A 1 625 ? 9.840 -8.926 -13.634 1.00 93.31 625 VAL A CA 1
ATOM 4661 C C . VAL A 1 625 ? 9.846 -9.863 -12.428 1.00 93.31 625 VAL A C 1
ATOM 4663 O O . VAL A 1 625 ? 10.519 -9.596 -11.436 1.00 93.31 625 VAL A O 1
ATOM 4666 N N . PHE A 1 626 ? 9.138 -10.987 -12.536 1.00 91.38 626 PHE A N 1
ATOM 4667 C CA . PHE A 1 626 ? 9.070 -12.050 -11.532 1.00 91.38 626 PHE A CA 1
ATOM 4668 C C . PHE A 1 626 ? 9.533 -13.371 -12.158 1.00 91.38 626 PHE A C 1
ATOM 4670 O O . PHE A 1 626 ? 9.006 -13.764 -13.198 1.00 91.38 626 PHE A O 1
ATOM 4677 N N . ALA A 1 627 ? 10.496 -14.062 -11.544 1.00 92.19 627 ALA A N 1
ATOM 4678 C CA . ALA A 1 627 ? 10.979 -15.369 -12.004 1.00 92.19 627 ALA A CA 1
ATOM 4679 C C . ALA A 1 627 ? 11.479 -16.238 -10.839 1.00 92.19 627 ALA A C 1
ATOM 4681 O O . ALA A 1 627 ? 11.893 -15.717 -9.802 1.00 92.19 627 ALA A O 1
ATOM 4682 N N . LYS A 1 628 ? 11.532 -17.566 -11.011 1.00 90.44 628 LYS A N 1
ATOM 4683 C CA . LYS A 1 628 ? 12.168 -18.461 -10.023 1.00 90.44 628 LYS A CA 1
ATOM 4684 C C . LYS A 1 628 ? 13.665 -18.170 -9.885 1.00 90.44 628 LYS A C 1
ATOM 4686 O O . LYS A 1 628 ? 14.190 -18.044 -8.782 1.00 90.44 628 LYS A O 1
ATOM 4691 N N . PHE A 1 629 ? 14.351 -18.042 -11.017 1.00 93.25 629 PHE A N 1
ATOM 4692 C CA . PHE A 1 629 ? 15.769 -17.695 -11.107 1.00 93.25 629 PHE A CA 1
ATOM 4693 C C . PHE A 1 629 ? 16.082 -17.035 -12.456 1.00 93.25 629 PHE A C 1
ATOM 4695 O O . PHE A 1 629 ? 15.321 -17.168 -13.417 1.00 93.25 629 PHE A O 1
ATOM 4702 N N . ILE A 1 630 ? 17.211 -16.334 -12.543 1.00 96.38 630 ILE A N 1
ATOM 4703 C CA . ILE A 1 630 ? 17.709 -15.741 -13.794 1.00 96.38 630 ILE A CA 1
ATOM 4704 C C . ILE A 1 630 ? 19.143 -16.228 -13.999 1.00 96.38 630 ILE A C 1
ATOM 4706 O O . ILE A 1 630 ? 19.975 -16.072 -13.105 1.00 96.38 630 ILE A O 1
ATOM 4710 N N . GLN A 1 631 ? 19.433 -16.842 -15.149 1.00 95.06 631 GLN A N 1
ATOM 4711 C CA . GLN A 1 631 ? 20.711 -17.513 -15.392 1.00 95.06 631 GLN A CA 1
ATOM 4712 C C . GLN A 1 631 ? 21.245 -17.293 -16.812 1.00 95.06 631 GLN A C 1
ATOM 4714 O O . GLN A 1 631 ? 20.576 -17.644 -17.782 1.00 95.06 631 GLN A O 1
ATOM 4719 N N . ASN A 1 632 ? 22.480 -16.792 -16.940 1.00 94.75 632 ASN A N 1
ATOM 4720 C CA . ASN A 1 632 ? 23.154 -16.502 -18.222 1.00 94.75 632 ASN A CA 1
ATOM 4721 C C . ASN A 1 632 ? 22.412 -15.509 -19.152 1.00 94.75 632 ASN A C 1
ATOM 4723 O O . ASN A 1 632 ? 22.764 -15.405 -20.327 1.00 94.75 632 ASN A O 1
ATOM 4727 N N . ALA A 1 633 ? 21.406 -14.794 -18.637 1.0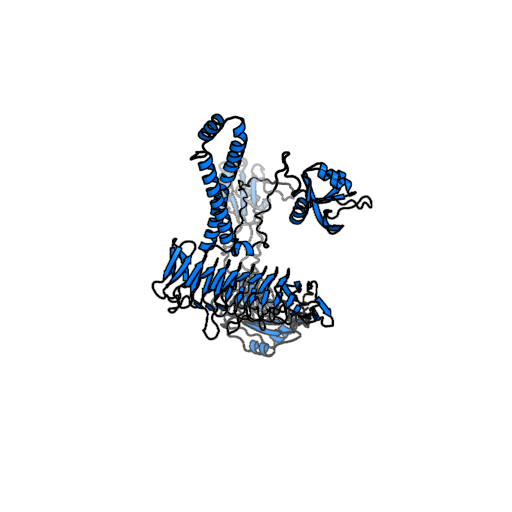0 95.88 633 ALA A N 1
ATOM 4728 C CA . ALA A 1 633 ? 20.449 -13.990 -19.399 1.00 95.88 633 ALA A CA 1
ATOM 4729 C C . ALA A 1 633 ? 20.477 -12.501 -19.002 1.00 95.88 633 ALA A C 1
ATOM 4731 O O . ALA A 1 633 ? 20.921 -12.141 -17.907 1.00 95.88 633 ALA A O 1
ATOM 4732 N N . SER A 1 634 ? 19.962 -11.636 -19.881 1.00 95.44 634 SER A N 1
ATOM 4733 C CA . SER A 1 634 ? 19.849 -10.190 -19.657 1.00 95.44 634 SER A CA 1
ATOM 4734 C C . SER A 1 634 ? 18.396 -9.783 -19.387 1.00 95.44 634 SER A C 1
ATOM 4736 O O . SER A 1 634 ? 17.487 -10.167 -20.127 1.00 95.44 634 SER A O 1
ATOM 4738 N N . VAL A 1 635 ? 18.160 -9.005 -18.326 1.00 96.69 635 VAL A N 1
ATOM 4739 C CA . VAL A 1 635 ? 16.822 -8.562 -17.903 1.00 96.69 635 VAL A CA 1
ATOM 4740 C C . VAL A 1 635 ? 16.838 -7.072 -17.567 1.00 96.69 635 VAL A C 1
ATOM 4742 O O . VAL A 1 635 ? 17.608 -6.612 -16.725 1.00 96.69 635 VAL A O 1
ATOM 4745 N N . ILE A 1 636 ? 15.959 -6.307 -18.213 1.00 96.06 636 ILE A N 1
ATOM 4746 C CA . ILE A 1 636 ? 15.816 -4.866 -18.010 1.00 96.06 636 ILE A CA 1
ATOM 4747 C C . ILE A 1 636 ? 14.378 -4.567 -17.589 1.00 96.06 636 ILE A C 1
ATOM 4749 O O . ILE A 1 636 ? 13.448 -4.781 -18.363 1.00 96.06 636 ILE A O 1
ATOM 4753 N N . ALA A 1 637 ? 14.201 -4.055 -16.374 1.00 94.38 637 ALA A N 1
ATOM 4754 C CA . ALA A 1 637 ? 12.899 -3.716 -15.805 1.00 94.38 637 ALA A CA 1
ATOM 4755 C C . ALA A 1 637 ? 12.829 -2.223 -15.476 1.00 94.38 637 ALA A C 1
ATOM 4757 O O . ALA A 1 637 ? 13.794 -1.629 -14.986 1.00 94.38 637 ALA A O 1
ATOM 4758 N N . ARG A 1 638 ? 11.678 -1.598 -15.717 1.00 92.19 638 ARG A N 1
ATOM 4759 C CA . ARG A 1 638 ? 11.462 -0.199 -15.329 1.00 92.19 638 ARG A CA 1
ATOM 4760 C C . ARG A 1 638 ? 11.145 -0.060 -13.841 1.00 92.19 638 ARG A C 1
ATOM 4762 O O . ARG A 1 638 ? 11.615 0.890 -13.218 1.00 92.19 638 ARG A O 1
ATOM 4769 N N . LEU A 1 639 ? 10.363 -0.992 -13.300 1.00 90.75 639 LEU A N 1
ATOM 4770 C CA . LEU A 1 639 ? 10.014 -1.076 -11.885 1.00 90.75 639 LEU A CA 1
ATOM 4771 C C . LEU A 1 639 ? 10.973 -2.047 -11.186 1.00 90.75 639 LEU A C 1
ATOM 4773 O O . LEU A 1 639 ? 12.172 -1.780 -11.187 1.00 90.75 639 LEU A O 1
ATOM 4777 N N . ASP A 1 640 ? 10.475 -3.141 -10.611 1.00 92.38 640 ASP A N 1
ATOM 4778 C CA . ASP A 1 640 ? 11.241 -4.053 -9.753 1.00 92.38 640 ASP A CA 1
ATOM 4779 C C . ASP A 1 640 ? 11.647 -5.356 -10.469 1.00 92.38 640 ASP A C 1
ATOM 4781 O O . ASP A 1 640 ? 11.056 -5.742 -11.478 1.00 92.38 640 ASP A O 1
ATOM 4785 N N . VAL A 1 641 ? 12.629 -6.080 -9.919 1.00 94.94 641 VAL A N 1
ATOM 4786 C CA . VAL A 1 641 ? 12.911 -7.480 -10.286 1.00 94.94 641 VAL A CA 1
ATOM 4787 C C . VAL A 1 641 ? 12.896 -8.357 -9.043 1.00 94.94 641 VAL A C 1
ATOM 4789 O O . VAL A 1 641 ? 13.640 -8.125 -8.091 1.00 94.94 641 VAL A O 1
ATOM 4792 N N . PHE A 1 642 ? 12.082 -9.404 -9.084 1.00 92.19 642 PHE A N 1
ATOM 4793 C CA . PHE A 1 642 ? 11.937 -10.390 -8.027 1.00 92.19 642 PHE A CA 1
ATOM 4794 C C . PHE A 1 642 ? 12.419 -11.756 -8.522 1.00 92.19 642 PHE A C 1
ATOM 4796 O O . PHE A 1 642 ? 11.880 -12.300 -9.488 1.00 92.19 642 PHE A O 1
ATOM 4803 N N . ALA A 1 643 ? 13.405 -12.326 -7.830 1.00 92.88 643 ALA A N 1
ATOM 4804 C CA . ALA A 1 643 ? 13.872 -13.691 -8.041 1.00 92.88 643 ALA A CA 1
ATOM 4805 C C . ALA A 1 643 ? 13.607 -14.531 -6.787 1.00 92.88 643 ALA A C 1
ATOM 4807 O O . ALA A 1 643 ? 13.992 -14.142 -5.685 1.00 92.88 643 ALA A O 1
ATOM 4808 N N . GLY A 1 644 ? 12.947 -15.677 -6.937 1.00 87.75 644 GLY A N 1
ATOM 4809 C CA . GLY A 1 644 ? 12.571 -16.518 -5.796 1.00 87.75 644 GLY A CA 1
ATOM 4810 C C . GLY A 1 644 ? 13.676 -17.440 -5.272 1.00 87.75 644 GLY A C 1
ATOM 4811 O O . GLY A 1 644 ? 13.517 -18.016 -4.199 1.00 87.75 644 GLY A O 1
ATOM 4812 N N . ASN A 1 645 ? 14.779 -17.592 -6.014 1.00 90.31 645 ASN A N 1
ATOM 4813 C CA . ASN A 1 645 ? 15.887 -18.479 -5.658 1.00 90.31 645 ASN A CA 1
ATOM 4814 C C . ASN A 1 645 ? 17.274 -17.855 -5.919 1.00 90.31 645 ASN A C 1
ATOM 4816 O O . ASN A 1 645 ? 17.989 -17.579 -4.961 1.00 90.31 645 ASN A O 1
ATOM 4820 N N . TYR A 1 646 ? 17.682 -17.601 -7.171 1.00 93.25 646 TYR A N 1
ATOM 4821 C CA . TYR A 1 646 ? 19.026 -17.059 -7.450 1.00 93.25 646 TYR A CA 1
ATOM 4822 C C . TYR A 1 646 ? 19.139 -16.217 -8.728 1.00 93.25 646 TYR A C 1
ATOM 4824 O O . TYR A 1 646 ? 18.341 -16.340 -9.663 1.00 93.25 646 TYR A O 1
ATOM 4832 N N . LEU A 1 647 ? 20.196 -15.403 -8.776 1.00 95.38 647 LEU A N 1
ATOM 4833 C CA . LEU A 1 647 ? 20.709 -14.717 -9.963 1.00 95.38 647 LEU A CA 1
ATOM 4834 C C . LEU A 1 647 ? 22.114 -15.268 -10.264 1.00 95.38 647 LEU A C 1
ATOM 4836 O O . LEU A 1 647 ? 23.004 -15.137 -9.426 1.00 95.38 647 LEU A O 1
ATOM 4840 N N . LEU A 1 648 ? 22.316 -15.896 -11.428 1.00 94.25 648 LEU A N 1
ATOM 4841 C CA . LEU A 1 648 ? 23.572 -16.576 -11.785 1.00 94.25 648 LEU A CA 1
ATOM 4842 C C . LEU A 1 648 ? 24.109 -16.111 -13.144 1.00 94.25 648 LEU A C 1
ATOM 4844 O O . LEU A 1 648 ? 23.543 -16.443 -14.186 1.00 94.25 648 LEU A O 1
ATOM 4848 N N . ASN A 1 649 ? 25.224 -15.378 -13.143 1.00 93.56 649 ASN A N 1
ATOM 4849 C CA . ASN A 1 649 ? 25.848 -14.813 -14.344 1.00 93.56 649 ASN A CA 1
ATOM 4850 C C . ASN A 1 649 ? 24.834 -14.041 -15.216 1.00 93.56 649 ASN A C 1
ATOM 4852 O O . ASN A 1 649 ? 24.709 -14.266 -16.419 1.00 93.56 649 ASN A O 1
ATOM 4856 N N . ALA A 1 650 ? 24.042 -13.184 -14.571 1.00 93.94 650 ALA A N 1
ATOM 4857 C CA . ALA A 1 650 ? 22.954 -12.437 -15.195 1.00 93.94 650 ALA A CA 1
ATOM 4858 C C . ALA A 1 650 ? 23.328 -10.958 -15.388 1.00 93.94 650 ALA A C 1
ATOM 4860 O O . ALA A 1 650 ? 24.092 -10.395 -14.603 1.00 93.94 650 ALA A O 1
ATOM 4861 N N . GLU A 1 651 ? 22.761 -10.313 -16.409 1.00 94.94 651 GLU A N 1
ATOM 4862 C CA . GLU A 1 651 ? 22.866 -8.863 -16.616 1.00 94.94 651 GLU A CA 1
ATOM 4863 C C . GLU A 1 651 ? 21.521 -8.193 -16.322 1.00 94.94 651 GLU A C 1
ATOM 4865 O O . GLU A 1 651 ? 20.624 -8.170 -17.162 1.00 94.94 651 GLU A O 1
ATOM 4870 N N . ILE A 1 652 ? 21.369 -7.653 -15.116 1.00 96.12 652 ILE A N 1
ATOM 4871 C CA . ILE A 1 652 ? 20.100 -7.152 -14.585 1.00 96.12 652 ILE A CA 1
ATOM 4872 C C . ILE A 1 652 ? 20.173 -5.636 -14.403 1.00 96.12 652 ILE A C 1
ATOM 4874 O O . ILE A 1 652 ? 21.098 -5.128 -13.768 1.00 96.12 652 ILE A O 1
ATOM 4878 N N . ARG A 1 653 ? 19.212 -4.898 -14.977 1.00 95.00 653 ARG A N 1
ATOM 4879 C CA . ARG A 1 653 ? 19.143 -3.424 -14.916 1.00 95.00 653 ARG A CA 1
ATOM 4880 C C . ARG A 1 653 ? 17.734 -2.940 -14.603 1.00 95.00 653 ARG A C 1
ATOM 4882 O O . ARG A 1 653 ? 16.817 -3.134 -15.394 1.00 95.00 653 ARG A O 1
ATOM 4889 N N . VAL A 1 654 ? 17.574 -2.301 -13.451 1.00 94.19 654 VAL A N 1
ATOM 4890 C CA . VAL A 1 654 ? 16.276 -2.138 -12.783 1.00 94.19 654 VAL A CA 1
ATOM 4891 C C . VAL A 1 654 ? 16.100 -0.694 -12.321 1.00 94.19 654 VAL A C 1
ATOM 4893 O O . VAL A 1 654 ? 17.047 -0.093 -11.822 1.00 94.19 654 VAL A O 1
ATOM 4896 N N . GLY A 1 655 ? 14.919 -0.101 -12.512 1.00 90.06 655 GLY A N 1
ATOM 4897 C CA . GLY A 1 655 ? 14.649 1.283 -12.088 1.00 90.06 655 GLY A CA 1
ATOM 4898 C C . GLY A 1 655 ? 14.213 1.425 -10.626 1.00 90.06 655 GLY A C 1
ATOM 4899 O O . GLY A 1 655 ? 14.509 2.442 -9.998 1.00 90.06 655 GLY A O 1
ATOM 4900 N N . GLY A 1 656 ? 13.550 0.404 -10.086 1.00 91.06 656 GLY A N 1
ATOM 4901 C CA . GLY A 1 656 ? 13.206 0.242 -8.677 1.00 91.06 656 GLY A CA 1
ATOM 4902 C C . GLY A 1 656 ? 14.241 -0.602 -7.933 1.00 91.06 656 GLY A C 1
ATOM 4903 O O . GLY A 1 656 ? 15.429 -0.260 -7.903 1.00 91.06 656 GLY A O 1
ATOM 4904 N N . ARG A 1 657 ? 13.787 -1.700 -7.322 1.00 94.06 657 ARG A N 1
ATOM 4905 C CA . ARG A 1 657 ? 14.597 -2.613 -6.491 1.00 94.06 657 ARG A CA 1
ATOM 4906 C C . ARG A 1 657 ? 14.763 -4.008 -7.099 1.00 94.06 657 ARG A C 1
ATOM 4908 O O . ARG A 1 657 ? 13.892 -4.497 -7.815 1.00 94.06 657 ARG A O 1
ATOM 4915 N N . VAL A 1 658 ? 15.866 -4.670 -6.755 1.00 96.19 658 VAL A N 1
ATOM 4916 C CA . VAL A 1 658 ? 16.074 -6.111 -6.978 1.00 96.19 658 VAL A CA 1
ATOM 4917 C C . VAL A 1 658 ? 15.899 -6.836 -5.650 1.00 96.19 658 VAL A C 1
ATOM 4919 O O . VAL A 1 658 ? 16.505 -6.440 -4.659 1.00 96.19 658 VAL A O 1
ATOM 4922 N N . VAL A 1 659 ? 15.104 -7.904 -5.618 1.00 93.62 659 VAL A N 1
ATOM 4923 C CA . VAL A 1 659 ? 14.910 -8.732 -4.419 1.00 93.62 659 VAL A CA 1
ATOM 4924 C C . VAL A 1 659 ? 15.107 -10.198 -4.778 1.00 93.62 659 VAL A C 1
ATOM 4926 O O . VAL A 1 659 ? 14.318 -10.764 -5.537 1.00 93.62 659 VAL A O 1
ATOM 4929 N N . VAL A 1 660 ? 16.137 -10.821 -4.205 1.00 93.38 660 VAL A N 1
ATOM 4930 C CA . VAL A 1 660 ? 16.400 -12.260 -4.325 1.00 93.38 660 VAL A CA 1
ATOM 4931 C C . VAL A 1 660 ? 16.006 -12.934 -3.016 1.00 93.38 660 VAL A C 1
ATOM 4933 O O . VAL A 1 660 ? 16.655 -12.732 -1.987 1.00 93.38 660 VAL A O 1
ATOM 4936 N N . ARG A 1 661 ? 14.914 -13.704 -3.026 1.00 85.62 661 ARG A N 1
ATOM 4937 C CA . ARG A 1 661 ? 14.454 -14.428 -1.835 1.00 85.62 661 ARG A CA 1
ATOM 4938 C C . ARG A 1 661 ? 15.222 -15.734 -1.645 1.00 85.62 661 ARG A C 1
ATOM 4940 O O . ARG A 1 661 ? 15.718 -16.341 -2.590 1.00 85.62 661 ARG A O 1
ATOM 4947 N N . GLN A 1 662 ? 15.295 -16.137 -0.385 1.00 82.12 662 GLN A N 1
ATOM 4948 C CA . GLN A 1 662 ? 15.701 -17.464 0.052 1.00 82.12 662 GLN A CA 1
ATOM 4949 C C . GLN A 1 662 ? 14.448 -18.356 0.113 1.00 82.12 662 GLN A C 1
ATOM 4951 O O . GLN A 1 662 ? 13.368 -17.883 0.471 1.00 82.12 662 GLN A O 1
ATOM 4956 N N . THR A 1 663 ? 14.602 -19.626 -0.246 1.00 76.50 663 THR A N 1
ATOM 4957 C CA . THR A 1 663 ? 13.585 -20.688 -0.107 1.00 76.50 663 THR A CA 1
ATOM 4958 C C . THR A 1 663 ? 13.357 -21.055 1.366 1.00 76.50 663 THR A C 1
ATOM 4960 O O . THR A 1 663 ? 14.220 -20.778 2.203 1.00 76.50 663 THR A O 1
ATOM 4963 N N . SER A 1 664 ? 12.231 -21.704 1.698 1.00 72.38 664 SER A N 1
ATOM 4964 C CA . SER A 1 664 ? 11.944 -22.162 3.078 1.00 72.38 664 SER A CA 1
ATOM 4965 C C . SER A 1 664 ? 13.015 -23.131 3.604 1.00 72.38 664 SER A C 1
ATOM 4967 O O . SER A 1 664 ? 13.420 -23.049 4.761 1.00 72.38 664 SER A O 1
ATOM 4969 N N . ASP A 1 665 ? 13.562 -23.952 2.703 1.00 74.69 665 ASP A N 1
ATOM 4970 C CA . ASP A 1 665 ? 14.724 -24.842 2.859 1.00 74.69 665 ASP A CA 1
ATOM 4971 C C . ASP A 1 665 ? 16.049 -24.130 3.237 1.00 74.69 665 ASP A C 1
ATOM 4973 O O . ASP A 1 665 ? 17.089 -24.781 3.373 1.00 74.69 665 ASP A O 1
ATOM 4977 N N . GLY A 1 666 ? 16.070 -22.795 3.329 1.00 70.88 666 GLY A N 1
ATOM 4978 C CA . GLY A 1 666 ? 17.276 -22.002 3.591 1.00 70.88 666 GLY A CA 1
ATOM 4979 C C . GLY A 1 666 ? 18.235 -21.895 2.397 1.00 70.88 666 GLY A C 1
ATOM 4980 O O . GLY A 1 666 ? 19.359 -21.412 2.545 1.00 70.88 666 GLY A O 1
ATOM 4981 N N . ARG A 1 667 ? 17.822 -22.330 1.200 1.00 76.44 667 ARG A N 1
ATOM 4982 C CA . ARG A 1 667 ? 18.632 -22.310 -0.035 1.00 76.44 667 ARG A CA 1
ATOM 4983 C C . ARG A 1 667 ? 18.298 -21.098 -0.908 1.00 76.44 667 ARG A C 1
ATOM 4985 O O . ARG A 1 667 ? 17.193 -20.564 -0.832 1.00 76.44 667 ARG A O 1
ATOM 4992 N N . GLY A 1 668 ? 19.219 -20.696 -1.778 1.00 83.88 668 GLY A N 1
ATOM 4993 C CA . GLY A 1 668 ? 19.034 -19.526 -2.640 1.00 83.88 668 GLY A CA 1
ATOM 4994 C C . GLY A 1 668 ? 19.277 -18.208 -1.901 1.00 83.88 668 GLY A C 1
ATOM 4995 O O . GLY A 1 668 ? 20.104 -18.139 -0.995 1.00 83.88 668 GLY A O 1
ATOM 4996 N N . GLY A 1 669 ? 18.596 -17.146 -2.329 1.00 88.19 669 GLY A N 1
ATOM 4997 C CA . GLY A 1 669 ? 18.888 -15.766 -1.951 1.00 88.19 669 GLY A CA 1
ATOM 4998 C C . GLY A 1 669 ? 20.203 -15.233 -2.537 1.00 88.19 669 GLY A C 1
ATOM 4999 O O . GLY A 1 669 ? 20.701 -14.214 -2.063 1.00 88.19 669 GLY A O 1
ATOM 5000 N N . SER A 1 670 ? 20.804 -15.915 -3.518 1.00 93.12 670 SER A N 1
ATOM 5001 C CA . SER A 1 670 ? 22.181 -15.658 -3.957 1.00 93.12 670 SER A CA 1
ATOM 5002 C C . SER A 1 670 ? 22.286 -14.862 -5.265 1.00 93.12 670 SER A C 1
ATOM 5004 O O . SER A 1 670 ? 21.574 -15.126 -6.237 1.00 93.12 670 SER A O 1
ATOM 5006 N N . ILE A 1 671 ? 23.218 -13.903 -5.301 1.00 95.62 671 ILE A N 1
ATOM 5007 C CA . ILE A 1 671 ? 23.656 -13.189 -6.510 1.00 95.62 671 ILE A CA 1
ATOM 5008 C C . ILE A 1 671 ? 25.093 -13.607 -6.811 1.00 95.62 671 ILE A C 1
ATOM 5010 O O . ILE A 1 671 ? 26.001 -13.233 -6.075 1.00 95.62 671 ILE A O 1
ATOM 5014 N N . VAL A 1 672 ? 25.307 -14.375 -7.878 1.00 94.25 672 VAL A N 1
ATOM 5015 C CA . VAL A 1 672 ? 26.599 -15.007 -8.183 1.00 94.25 672 VAL A CA 1
ATOM 5016 C C . VAL A 1 672 ? 26.974 -14.764 -9.642 1.00 94.25 672 VAL A C 1
ATOM 5018 O O . VAL A 1 672 ? 26.344 -15.297 -10.550 1.00 94.25 672 VAL A O 1
ATOM 5021 N N . GLY A 1 673 ? 28.025 -13.986 -9.886 1.00 91.38 673 GLY A N 1
ATOM 5022 C CA . GLY A 1 673 ? 28.508 -13.666 -11.228 1.00 91.38 673 GLY A CA 1
ATOM 5023 C C . GLY A 1 673 ? 27.647 -12.653 -11.996 1.00 91.38 673 GLY A C 1
ATOM 5024 O O . GLY A 1 673 ? 26.438 -12.535 -11.794 1.00 91.38 673 GLY A O 1
ATOM 5025 N N . GLY A 1 674 ? 28.269 -11.945 -12.939 1.00 92.12 674 GLY A N 1
ATOM 5026 C CA . GLY A 1 674 ? 27.582 -10.991 -13.816 1.00 92.12 674 GLY A CA 1
ATOM 5027 C C . GLY A 1 674 ? 27.415 -9.601 -13.193 1.00 92.12 674 GLY A C 1
ATOM 5028 O O . GLY A 1 674 ? 28.296 -9.117 -12.477 1.00 92.12 674 GLY A O 1
ATOM 5029 N N . GLN A 1 675 ? 26.308 -8.925 -13.512 1.00 94.50 675 GLN A N 1
ATOM 5030 C CA . GLN A 1 675 ? 26.052 -7.530 -13.148 1.00 94.50 675 GLN A CA 1
ATOM 5031 C C . GLN A 1 675 ? 24.587 -7.309 -12.753 1.00 94.50 675 GLN A C 1
ATOM 5033 O O . GLN A 1 675 ? 23.713 -7.295 -13.617 1.00 94.50 675 GLN A O 1
ATOM 5038 N N . THR A 1 676 ? 24.336 -7.025 -11.474 1.00 96.44 676 THR A N 1
ATOM 5039 C CA . THR A 1 676 ? 23.008 -6.677 -10.943 1.00 96.44 676 THR A CA 1
ATOM 5040 C C . THR A 1 676 ? 22.970 -5.207 -10.540 1.00 96.44 676 THR A C 1
ATOM 5042 O O . THR A 1 676 ? 23.654 -4.787 -9.607 1.00 96.44 676 THR A O 1
ATOM 5045 N N . LEU A 1 677 ? 22.170 -4.412 -11.249 1.00 94.94 677 LEU A N 1
ATOM 5046 C CA . LEU A 1 677 ? 22.096 -2.962 -11.100 1.00 94.94 677 LEU A CA 1
ATOM 5047 C C . LEU A 1 677 ? 20.655 -2.499 -10.861 1.00 94.94 677 LEU A C 1
ATOM 5049 O O . LEU A 1 677 ? 19.774 -2.766 -11.678 1.00 94.94 677 LEU A O 1
ATOM 5053 N N . ALA A 1 678 ? 20.431 -1.765 -9.772 1.00 94.38 678 ALA A N 1
ATOM 5054 C CA . ALA A 1 678 ? 19.126 -1.226 -9.384 1.00 94.38 678 ALA A CA 1
ATOM 5055 C C . ALA A 1 678 ? 19.146 0.305 -9.257 1.00 94.38 678 ALA A C 1
ATOM 5057 O O . ALA A 1 678 ? 20.208 0.909 -9.120 1.00 94.38 678 ALA A O 1
ATOM 5058 N N . GLY A 1 679 ? 17.971 0.936 -9.283 1.00 90.75 679 GLY A N 1
ATOM 5059 C CA . GLY A 1 679 ? 17.819 2.383 -9.106 1.00 90.75 679 GLY A CA 1
ATOM 5060 C C . GLY A 1 679 ? 17.566 2.810 -7.661 1.00 90.75 679 GLY A C 1
ATOM 5061 O O . GLY A 1 679 ? 17.759 3.980 -7.336 1.00 90.75 679 GLY A O 1
ATOM 5062 N N . GLN A 1 680 ? 17.135 1.876 -6.805 1.00 90.38 680 GLN A N 1
ATOM 5063 C CA . GLN A 1 680 ? 16.781 2.132 -5.405 1.00 90.38 680 GLN A CA 1
ATOM 5064 C C . GLN A 1 680 ? 17.493 1.174 -4.445 1.00 90.38 680 GLN A C 1
ATOM 5066 O O . GLN A 1 680 ? 18.330 1.606 -3.661 1.00 90.38 680 GLN A O 1
ATOM 5071 N N . ARG A 1 681 ? 17.173 -0.124 -4.487 1.00 93.00 681 ARG A N 1
ATOM 5072 C CA . ARG A 1 681 ? 17.608 -1.081 -3.460 1.00 93.00 681 ARG A CA 1
ATOM 5073 C C . ARG A 1 681 ? 17.933 -2.453 -4.039 1.00 93.00 681 ARG A C 1
ATOM 5075 O O . ARG A 1 681 ? 17.325 -2.863 -5.026 1.00 93.00 681 ARG A O 1
ATOM 5082 N N . ILE A 1 682 ? 18.869 -3.167 -3.422 1.00 96.00 682 ILE A N 1
ATOM 5083 C CA . ILE A 1 682 ? 19.137 -4.580 -3.718 1.00 96.00 682 ILE A CA 1
ATOM 5084 C C . ILE A 1 682 ? 19.065 -5.370 -2.410 1.00 96.00 682 ILE A C 1
ATOM 5086 O O . ILE A 1 682 ? 19.807 -5.072 -1.482 1.00 96.00 682 ILE A O 1
ATOM 5090 N N . ASP A 1 683 ? 18.181 -6.364 -2.339 1.00 94.62 683 ASP A N 1
ATOM 5091 C CA . ASP A 1 683 ? 18.078 -7.328 -1.239 1.00 94.62 683 ASP A CA 1
ATOM 5092 C C . ASP A 1 683 ? 18.572 -8.703 -1.703 1.00 94.62 683 ASP A C 1
ATOM 5094 O O . ASP A 1 683 ? 18.033 -9.269 -2.659 1.00 94.62 683 ASP A O 1
ATOM 5098 N N . ALA A 1 684 ? 19.549 -9.264 -0.991 1.00 94.69 684 ALA A N 1
ATOM 5099 C CA . ALA A 1 684 ? 20.026 -10.631 -1.183 1.00 94.69 684 ALA A CA 1
ATOM 5100 C C . ALA A 1 684 ? 20.356 -11.300 0.161 1.00 94.69 684 ALA A C 1
ATOM 5102 O O . ALA A 1 684 ? 20.646 -10.639 1.160 1.00 94.69 684 ALA A O 1
ATOM 5103 N N . TRP A 1 685 ? 20.351 -12.631 0.187 1.00 92.25 685 TRP A N 1
ATOM 5104 C CA . TRP A 1 685 ? 20.944 -13.401 1.279 1.00 92.25 685 TRP A CA 1
ATOM 5105 C C . TRP A 1 685 ? 22.469 -13.442 1.149 1.00 92.25 685 TRP A C 1
ATOM 5107 O O . TRP A 1 685 ? 23.184 -13.239 2.122 1.00 92.25 685 TRP A O 1
ATOM 5117 N N . THR A 1 686 ? 22.992 -13.687 -0.053 1.00 92.50 686 THR A N 1
ATOM 5118 C CA . THR A 1 686 ? 24.437 -13.841 -0.292 1.00 92.50 686 THR A CA 1
ATOM 5119 C C . THR A 1 686 ? 24.834 -13.210 -1.622 1.00 92.50 686 THR A C 1
ATOM 5121 O O . THR A 1 686 ? 24.090 -13.298 -2.600 1.00 92.50 686 THR A O 1
ATOM 5124 N N . VAL A 1 687 ? 26.000 -12.569 -1.670 1.00 93.81 687 VAL A N 1
ATOM 5125 C CA . VAL A 1 687 ? 26.537 -11.928 -2.878 1.00 93.81 687 VAL A CA 1
ATOM 5126 C C . VAL A 1 687 ? 27.955 -12.424 -3.146 1.00 93.81 687 VAL A C 1
ATOM 5128 O O . VAL A 1 687 ? 28.792 -12.465 -2.249 1.00 93.81 687 VAL A O 1
ATOM 5131 N N . GLY A 1 688 ? 28.222 -12.774 -4.402 1.00 91.06 688 GLY A N 1
ATOM 5132 C CA . GLY A 1 688 ? 29.477 -13.369 -4.840 1.00 91.06 688 GLY A CA 1
ATOM 5133 C C . GLY A 1 688 ? 29.567 -14.867 -4.564 1.00 91.06 688 GLY A C 1
ATOM 5134 O O . GLY A 1 688 ? 28.624 -15.511 -4.106 1.00 91.06 688 GLY A O 1
ATOM 5135 N N . SER A 1 689 ? 30.730 -15.429 -4.876 1.00 88.19 689 SER A N 1
ATOM 5136 C CA . SER A 1 689 ? 31.131 -16.786 -4.515 1.00 88.19 689 SER A CA 1
ATOM 5137 C C . SER A 1 689 ? 32.632 -16.921 -4.735 1.00 88.19 689 SER A C 1
ATOM 5139 O O . SER A 1 689 ? 33.130 -16.484 -5.772 1.00 88.19 689 SER A O 1
ATOM 5141 N N . ALA A 1 690 ? 33.325 -17.651 -3.858 1.00 77.81 690 ALA A N 1
ATOM 5142 C CA . ALA A 1 690 ? 34.726 -18.061 -4.036 1.00 77.81 690 ALA A CA 1
ATOM 5143 C C . ALA A 1 690 ? 34.985 -18.977 -5.265 1.00 77.81 690 ALA A C 1
ATOM 5145 O O . ALA A 1 690 ? 36.059 -19.560 -5.396 1.00 77.81 690 ALA A O 1
ATOM 5146 N N . SER A 1 691 ? 33.994 -19.147 -6.149 1.00 72.25 691 SER A N 1
ATOM 5147 C CA . SER A 1 691 ? 34.054 -19.930 -7.389 1.00 72.25 691 SER A CA 1
ATOM 5148 C C . SER A 1 691 ? 33.806 -19.107 -8.666 1.00 72.25 691 SER A C 1
ATOM 5150 O O . SER A 1 691 ? 33.739 -19.688 -9.749 1.00 72.25 691 SER A O 1
ATOM 5152 N N . THR A 1 692 ? 33.659 -17.777 -8.567 1.00 72.00 692 THR A N 1
ATOM 5153 C CA . THR A 1 692 ? 33.342 -16.904 -9.715 1.00 72.00 692 THR A CA 1
ATOM 5154 C C . THR A 1 692 ? 34.133 -15.599 -9.719 1.00 72.00 692 THR A C 1
ATOM 5156 O O . THR A 1 692 ? 33.893 -14.737 -8.878 1.00 72.00 692 THR A O 1
ATOM 5159 N N . ASP A 1 693 ? 34.969 -15.414 -10.743 1.00 65.62 693 ASP A N 1
ATOM 5160 C CA . ASP A 1 693 ? 35.963 -14.333 -10.885 1.00 65.62 693 ASP A CA 1
ATOM 5161 C C . ASP A 1 693 ? 35.430 -12.886 -10.820 1.00 65.62 693 ASP A C 1
ATOM 5163 O O . ASP A 1 693 ? 36.221 -11.953 -10.688 1.00 65.62 693 ASP A O 1
ATOM 5167 N N . ARG A 1 694 ? 34.119 -12.652 -11.001 1.00 83.25 694 ARG A N 1
ATOM 5168 C CA . ARG A 1 694 ? 33.536 -11.301 -10.906 1.00 83.25 694 ARG A CA 1
ATOM 5169 C C . ARG A 1 694 ? 32.029 -11.296 -10.673 1.00 83.25 694 ARG A C 1
ATOM 5171 O O . ARG A 1 694 ? 31.263 -11.736 -11.530 1.00 83.25 694 ARG A O 1
ATOM 5178 N N . THR A 1 695 ? 31.603 -10.674 -9.576 1.00 93.88 695 THR A N 1
ATOM 5179 C CA . THR A 1 695 ? 30.195 -10.335 -9.311 1.00 93.88 695 THR A CA 1
ATOM 5180 C C . THR A 1 695 ? 30.080 -8.833 -9.077 1.00 93.88 695 THR A C 1
ATOM 5182 O O . THR A 1 695 ? 30.699 -8.317 -8.153 1.00 93.88 695 THR A O 1
ATOM 5185 N N . ILE A 1 696 ? 29.305 -8.125 -9.903 1.00 94.69 696 ILE A N 1
ATOM 5186 C CA . ILE A 1 696 ? 29.089 -6.676 -9.769 1.00 94.69 696 ILE A CA 1
ATOM 5187 C C . ILE A 1 696 ? 27.676 -6.430 -9.237 1.00 94.69 696 ILE A C 1
ATOM 5189 O O . ILE A 1 696 ? 26.703 -6.840 -9.873 1.00 94.69 696 ILE A O 1
ATOM 5193 N N . VAL A 1 697 ? 27.546 -5.719 -8.117 1.00 94.81 697 VAL A N 1
ATOM 5194 C CA . VAL A 1 697 ? 26.248 -5.338 -7.531 1.00 94.81 697 VAL A CA 1
ATOM 5195 C C . VAL A 1 697 ? 26.236 -3.836 -7.275 1.00 94.81 697 VAL A C 1
ATOM 5197 O O . VAL A 1 697 ? 27.208 -3.296 -6.754 1.00 94.81 697 VAL A O 1
ATOM 5200 N N . GLY A 1 698 ? 25.172 -3.122 -7.656 1.00 92.50 698 GLY A N 1
ATOM 5201 C CA . GLY A 1 698 ? 25.199 -1.670 -7.487 1.00 92.50 698 GLY A CA 1
ATOM 5202 C C . GLY A 1 698 ? 23.909 -0.879 -7.652 1.00 92.50 698 GLY A C 1
ATOM 5203 O O . GLY A 1 698 ? 22.977 -1.294 -8.340 1.00 92.50 698 GLY A O 1
ATOM 5204 N N . ILE A 1 699 ? 23.905 0.316 -7.055 1.00 92.62 699 ILE A N 1
ATOM 5205 C CA . ILE A 1 699 ? 22.851 1.324 -7.205 1.00 92.62 699 ILE A CA 1
ATOM 5206 C C . ILE A 1 699 ? 23.306 2.384 -8.218 1.00 92.62 699 ILE A C 1
ATOM 5208 O O . ILE A 1 699 ? 24.285 3.101 -8.005 1.00 92.62 699 ILE A O 1
ATOM 5212 N N . VAL A 1 700 ? 22.604 2.483 -9.346 1.00 90.12 700 VAL A N 1
ATOM 5213 C CA . VAL A 1 700 ? 22.959 3.340 -10.491 1.00 90.12 700 VAL A CA 1
ATOM 5214 C C . VAL A 1 700 ? 21.726 4.016 -11.081 1.00 90.12 700 VAL A C 1
ATOM 5216 O O . VAL A 1 700 ? 20.595 3.618 -10.820 1.00 90.12 700 VAL A O 1
ATOM 5219 N N . ALA A 1 701 ? 21.927 5.054 -11.898 1.00 86.81 701 ALA A N 1
ATOM 5220 C CA . ALA A 1 701 ? 20.819 5.772 -12.528 1.00 86.81 701 ALA A CA 1
ATOM 5221 C C . ALA A 1 701 ? 19.872 4.801 -13.281 1.00 86.81 701 ALA A C 1
ATOM 5223 O O . ALA A 1 701 ? 20.374 3.994 -14.072 1.00 86.81 701 ALA A O 1
ATOM 5224 N N . PRO A 1 702 ? 18.536 4.896 -13.090 1.00 85.31 702 PRO A N 1
ATOM 5225 C CA . PRO A 1 702 ? 17.555 4.002 -13.712 1.00 85.31 702 PRO A CA 1
ATOM 5226 C C . PRO A 1 702 ? 17.758 3.815 -15.224 1.00 85.31 702 PRO A C 1
ATOM 5228 O O . PRO A 1 702 ? 18.196 4.761 -15.892 1.00 85.31 702 PRO A O 1
ATOM 5231 N N . PRO A 1 703 ? 17.398 2.649 -15.802 1.00 83.31 703 PRO A N 1
ATOM 5232 C CA . PRO A 1 703 ? 17.702 2.321 -17.196 1.00 83.31 703 PRO A CA 1
ATOM 5233 C C . PRO A 1 703 ? 17.158 3.359 -18.189 1.00 83.31 703 PRO A C 1
ATOM 5235 O O . PRO A 1 703 ? 17.863 3.713 -19.130 1.00 83.31 703 PRO A O 1
ATOM 5238 N N . GLU A 1 704 ? 15.973 3.927 -17.932 1.00 81.06 704 GLU A N 1
ATOM 5239 C CA . GLU A 1 704 ? 15.384 5.036 -18.703 1.00 81.06 704 GLU A CA 1
ATOM 5240 C C . GLU A 1 704 ? 16.309 6.275 -18.738 1.00 81.06 704 GLU A C 1
ATOM 5242 O O . GLU A 1 704 ? 16.595 6.834 -19.801 1.00 81.06 704 GLU A O 1
ATOM 5247 N N . THR A 1 705 ? 16.857 6.673 -17.586 1.00 81.88 705 THR A N 1
ATOM 5248 C CA . THR A 1 705 ? 17.739 7.842 -17.464 1.00 81.88 705 THR A CA 1
ATOM 5249 C C . THR A 1 705 ? 19.135 7.571 -18.019 1.00 81.88 705 THR A C 1
ATOM 5251 O O . THR A 1 705 ? 19.695 8.431 -18.700 1.00 81.88 705 THR A O 1
ATOM 5254 N N . ALA A 1 706 ? 19.691 6.377 -17.795 1.00 80.31 706 ALA A N 1
ATOM 5255 C CA . ALA A 1 706 ? 20.970 5.962 -18.373 1.00 80.31 706 ALA A CA 1
ATOM 5256 C C . ALA A 1 706 ? 20.902 5.906 -19.913 1.00 80.31 706 ALA A C 1
ATOM 5258 O O . ALA A 1 706 ? 21.786 6.429 -20.598 1.00 80.31 706 ALA A O 1
ATOM 5259 N N . ALA A 1 707 ? 19.815 5.360 -20.464 1.00 80.31 707 ALA A N 1
ATOM 5260 C CA . ALA A 1 707 ? 19.518 5.356 -21.894 1.00 80.31 707 ALA A CA 1
ATOM 5261 C C . ALA A 1 707 ? 19.361 6.784 -22.456 1.00 80.31 707 ALA A C 1
ATOM 5263 O O . ALA A 1 707 ? 19.961 7.120 -23.482 1.00 80.31 707 ALA A O 1
ATOM 5264 N N . GLY A 1 708 ? 18.633 7.657 -21.751 1.00 80.50 708 GLY A N 1
ATOM 5265 C CA . GLY A 1 708 ? 18.487 9.072 -22.102 1.00 80.50 708 GLY A CA 1
ATOM 5266 C C . GLY A 1 708 ? 19.819 9.831 -22.119 1.00 80.50 708 GLY A C 1
ATOM 5267 O O . GLY A 1 708 ? 20.104 10.555 -23.075 1.00 80.50 708 GLY A O 1
ATOM 5268 N N . VAL A 1 709 ? 20.671 9.624 -21.109 1.00 83.19 709 VAL A N 1
ATOM 5269 C CA . VAL A 1 709 ? 22.034 10.180 -21.053 1.00 83.19 709 VAL A CA 1
ATOM 5270 C C . VAL A 1 709 ? 22.883 9.660 -22.217 1.00 83.19 709 VAL A C 1
ATOM 5272 O O . VAL A 1 709 ? 23.504 10.472 -22.896 1.00 83.19 709 VAL A O 1
ATOM 5275 N N . ARG A 1 710 ? 22.842 8.357 -22.528 1.00 80.81 710 ARG A N 1
ATOM 5276 C CA . ARG A 1 710 ? 23.566 7.754 -23.664 1.00 80.81 710 ARG A CA 1
ATOM 5277 C C . ARG A 1 710 ? 23.111 8.315 -25.022 1.00 80.81 710 ARG A C 1
ATOM 5279 O O . ARG A 1 710 ? 23.959 8.563 -25.879 1.00 80.81 710 ARG A O 1
ATOM 5286 N N . LYS A 1 711 ? 21.804 8.562 -25.227 1.00 81.50 711 LYS A N 1
ATOM 5287 C CA . LYS A 1 711 ? 21.281 9.229 -26.445 1.00 81.50 711 LYS A CA 1
ATOM 5288 C C . LYS A 1 711 ? 21.816 10.665 -26.548 1.00 81.50 711 LYS A C 1
ATOM 5290 O O . LYS A 1 711 ? 22.277 11.061 -27.613 1.00 81.50 711 LYS A O 1
ATOM 5295 N N . ILE A 1 712 ? 21.832 11.412 -25.440 1.00 81.62 712 ILE A N 1
ATOM 5296 C CA . ILE A 1 712 ? 22.357 12.788 -25.386 1.00 81.62 712 ILE A CA 1
ATOM 5297 C C . ILE A 1 712 ? 23.877 12.840 -25.602 1.00 81.62 712 ILE A C 1
ATOM 5299 O O . ILE A 1 712 ? 24.355 13.716 -26.317 1.00 81.62 712 ILE A O 1
ATOM 5303 N N . GLU A 1 713 ? 24.646 11.917 -25.022 1.00 83.19 713 GLU A N 1
ATOM 5304 C CA . GLU A 1 713 ? 26.105 11.873 -25.184 1.00 83.19 713 GLU A CA 1
ATOM 5305 C C . GLU A 1 713 ? 26.499 11.561 -26.639 1.00 83.19 713 GLU A C 1
ATOM 5307 O O . GLU A 1 713 ? 27.385 12.231 -27.165 1.00 83.19 713 GLU A O 1
ATOM 5312 N N . LYS A 1 714 ? 25.753 10.693 -27.345 1.00 83.19 714 LYS A N 1
ATOM 5313 C CA . LYS A 1 714 ? 25.882 10.527 -28.808 1.00 83.19 714 LYS A CA 1
ATOM 5314 C C . LYS A 1 714 ? 25.568 11.813 -29.590 1.00 83.19 714 LYS A C 1
ATOM 5316 O O . LYS A 1 714 ? 26.280 12.126 -30.540 1.00 83.19 714 LYS A O 1
ATOM 5321 N N . THR A 1 715 ? 24.543 12.583 -29.206 1.00 78.19 715 THR A N 1
ATOM 5322 C CA . THR A 1 715 ? 24.256 13.892 -29.834 1.00 78.19 715 THR A CA 1
ATOM 5323 C C . THR A 1 715 ? 25.387 14.900 -29.597 1.00 78.19 715 THR A C 1
ATOM 5325 O O . THR A 1 715 ? 25.757 15.623 -30.518 1.00 78.19 715 THR A O 1
ATOM 5328 N N . VAL A 1 716 ? 25.962 14.942 -28.389 1.00 84.69 716 VAL A N 1
ATOM 5329 C CA . VAL A 1 716 ? 27.104 15.816 -28.062 1.00 84.69 716 VAL A CA 1
ATOM 5330 C C . VAL A 1 716 ? 28.335 15.433 -28.882 1.00 84.69 716 VAL A C 1
ATOM 5332 O O . VAL A 1 716 ? 28.911 16.308 -29.523 1.00 84.69 716 VAL A O 1
ATOM 5335 N N . GLU A 1 717 ? 28.693 14.145 -28.921 1.00 84.25 717 GLU A N 1
ATOM 5336 C CA . GLU A 1 717 ? 29.819 13.648 -29.719 1.00 84.25 717 GLU A CA 1
ATOM 5337 C C . GLU A 1 717 ? 29.636 13.979 -31.205 1.00 84.25 717 GLU A C 1
ATOM 5339 O O . GLU A 1 717 ? 30.558 14.482 -31.847 1.00 84.25 717 GLU A O 1
ATOM 5344 N N . PHE A 1 718 ? 28.427 13.777 -31.742 1.00 83.50 718 PHE A N 1
ATOM 5345 C CA . PHE A 1 718 ? 28.117 14.156 -33.113 1.00 83.50 718 PHE A CA 1
ATOM 5346 C C . PHE A 1 718 ? 28.358 15.657 -33.354 1.00 83.50 718 PHE A C 1
ATOM 5348 O O . PHE A 1 718 ? 29.045 16.025 -34.310 1.00 83.50 718 PHE A O 1
ATOM 5355 N N . CYS A 1 719 ? 27.833 16.532 -32.488 1.00 81.25 719 CYS A N 1
ATOM 5356 C CA . CYS A 1 719 ? 28.039 17.974 -32.617 1.00 81.25 719 CYS A CA 1
ATOM 5357 C C . CYS A 1 719 ? 29.523 18.358 -32.519 1.00 81.25 719 CYS A C 1
ATOM 5359 O O . CYS A 1 719 ? 29.970 19.186 -33.308 1.00 81.25 719 CYS A O 1
ATOM 5361 N N . ASP A 1 720 ? 30.295 17.745 -31.618 1.00 84.38 720 ASP A N 1
ATOM 5362 C CA . ASP A 1 720 ? 31.745 17.960 -31.513 1.00 84.38 720 ASP A CA 1
ATOM 5363 C C . ASP A 1 720 ? 32.486 17.518 -32.789 1.00 84.38 720 ASP A C 1
ATOM 5365 O O . ASP A 1 720 ? 33.343 18.248 -33.299 1.00 84.38 720 ASP A O 1
ATOM 5369 N N . GLN A 1 721 ? 32.113 16.377 -33.381 1.00 84.38 721 GLN A N 1
ATOM 5370 C CA . GLN A 1 721 ? 32.662 15.940 -34.666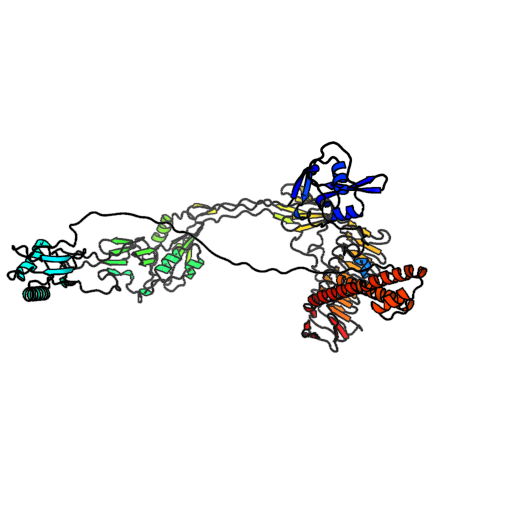 1.00 84.38 721 GLN A CA 1
ATOM 5371 C C . GLN A 1 721 ? 32.293 16.890 -35.819 1.00 84.38 721 GLN A C 1
ATOM 5373 O O . GLN A 1 721 ? 33.159 17.198 -36.642 1.00 84.38 721 GLN A O 1
ATOM 5378 N N . PHE A 1 722 ? 31.043 17.361 -35.900 1.00 81.56 722 PHE A N 1
ATOM 5379 C CA . PHE A 1 722 ? 30.594 18.312 -36.925 1.00 81.56 722 PHE A CA 1
ATOM 5380 C C . PHE A 1 722 ? 31.336 19.648 -36.805 1.00 81.56 722 PHE A C 1
ATOM 5382 O O . PHE A 1 722 ? 31.962 20.106 -37.764 1.00 81.56 722 PHE A O 1
ATOM 5389 N N . VAL A 1 723 ? 31.327 20.237 -35.606 1.00 82.56 723 VAL A N 1
ATOM 5390 C CA . VAL A 1 723 ? 31.980 21.515 -35.296 1.00 82.56 723 VAL A CA 1
ATOM 5391 C C . VAL A 1 723 ? 33.481 21.430 -35.584 1.00 82.56 723 VAL A C 1
ATOM 5393 O O . VAL A 1 723 ? 34.013 22.281 -36.293 1.00 82.56 723 VAL A O 1
ATOM 5396 N N . GLY A 1 724 ? 34.153 20.353 -35.161 1.00 81.00 724 GLY A N 1
ATOM 5397 C CA . GLY A 1 724 ? 35.572 20.135 -35.450 1.00 81.00 724 GLY A CA 1
ATOM 5398 C C . GLY A 1 724 ? 35.899 19.975 -36.943 1.00 81.00 724 GLY A C 1
ATOM 5399 O O . GLY A 1 724 ? 36.963 20.411 -37.383 1.00 81.00 724 GLY A O 1
ATOM 5400 N N . ARG A 1 725 ? 35.009 19.380 -37.753 1.00 81.06 725 ARG A N 1
ATOM 5401 C CA . ARG A 1 725 ? 35.174 19.318 -39.222 1.00 81.06 725 ARG A CA 1
ATOM 5402 C C . ARG A 1 725 ? 35.002 20.700 -39.858 1.00 81.06 725 ARG A C 1
ATOM 5404 O O . ARG A 1 725 ? 35.834 21.099 -40.674 1.00 81.06 725 ARG A O 1
ATOM 5411 N N . ALA A 1 726 ? 33.961 21.434 -39.473 1.00 77.50 726 ALA A N 1
ATOM 5412 C CA . ALA A 1 726 ? 33.659 22.750 -40.028 1.00 77.50 726 ALA A CA 1
ATOM 5413 C C . ALA A 1 726 ? 34.717 23.805 -39.645 1.00 77.50 726 ALA A C 1
ATOM 5415 O O . ALA A 1 726 ? 35.149 24.555 -40.516 1.00 77.50 726 ALA A O 1
ATOM 5416 N N . PHE A 1 727 ? 35.232 23.795 -38.409 1.00 79.81 727 PHE A N 1
ATOM 5417 C CA . PHE A 1 727 ? 36.378 24.621 -37.999 1.00 79.81 727 PHE A CA 1
ATOM 5418 C C . PHE A 1 727 ? 37.618 24.380 -38.871 1.00 79.81 727 PHE A C 1
ATOM 5420 O O . PHE A 1 727 ? 38.169 25.330 -39.427 1.00 79.81 727 PHE A O 1
ATOM 5427 N N . ARG A 1 728 ? 38.008 23.112 -39.087 1.00 80.56 728 ARG A N 1
ATOM 5428 C CA . ARG A 1 728 ? 39.131 22.763 -39.981 1.00 80.56 728 ARG A CA 1
ATOM 5429 C C . ARG A 1 728 ? 38.898 23.171 -41.438 1.00 80.56 728 ARG A C 1
ATOM 5431 O O . ARG A 1 728 ? 39.858 23.476 -42.132 1.00 80.56 728 ARG A O 1
ATOM 5438 N N . THR A 1 729 ? 37.646 23.182 -41.894 1.00 76.81 729 THR A N 1
ATOM 5439 C CA . THR A 1 729 ? 37.279 23.597 -43.261 1.00 76.81 729 THR A CA 1
ATOM 5440 C C . THR A 1 729 ? 37.317 25.121 -43.431 1.00 76.81 729 THR A C 1
ATOM 5442 O O . THR A 1 729 ? 37.646 25.604 -44.508 1.00 76.81 729 THR A O 1
ATOM 5445 N N . LEU A 1 730 ? 37.002 25.880 -42.375 1.00 74.56 730 LEU A N 1
ATOM 5446 C CA . LEU A 1 730 ? 36.990 27.349 -42.382 1.00 74.56 730 LEU A CA 1
ATOM 5447 C C . LEU A 1 730 ? 38.309 27.991 -41.914 1.00 74.56 730 LEU A C 1
ATOM 5449 O O . LEU A 1 730 ? 38.470 29.198 -42.062 1.00 74.56 730 LEU A O 1
ATOM 5453 N N . GLY A 1 731 ? 39.242 27.217 -41.350 1.00 71.88 731 GLY A N 1
ATOM 5454 C CA . GLY A 1 731 ? 40.495 27.741 -40.794 1.00 71.88 731 GLY A CA 1
ATOM 5455 C C . GLY A 1 731 ? 40.294 28.586 -39.529 1.00 71.88 731 GLY A C 1
ATOM 5456 O O . GLY A 1 731 ? 41.021 29.552 -39.322 1.00 71.88 731 GLY A O 1
ATOM 5457 N N . LEU A 1 732 ? 39.286 28.246 -38.717 1.00 69.25 732 LEU A N 1
ATOM 5458 C CA . LEU A 1 732 ? 38.930 28.942 -37.476 1.00 69.25 732 LEU A CA 1
ATOM 5459 C C . LEU A 1 732 ? 39.252 28.073 -36.256 1.00 69.25 732 LEU A C 1
ATOM 5461 O O . LEU A 1 732 ? 38.926 26.886 -36.254 1.00 69.25 732 LEU A O 1
ATOM 5465 N N . GLU A 1 733 ? 39.813 28.673 -35.204 1.00 61.59 733 GLU A N 1
ATOM 5466 C CA . GLU A 1 733 ? 39.993 28.016 -33.897 1.00 61.59 733 GLU A CA 1
ATOM 5467 C C . GLU A 1 733 ? 38.846 28.331 -32.921 1.00 61.59 733 GLU A C 1
ATOM 5469 O O . GLU A 1 733 ? 38.557 27.532 -32.029 1.00 61.59 733 GLU A O 1
ATOM 5474 N N . THR A 1 734 ? 38.146 29.461 -33.102 1.00 63.81 734 THR A N 1
ATOM 5475 C CA . THR A 1 734 ? 37.016 29.874 -32.254 1.00 63.81 734 THR A CA 1
ATOM 5476 C C . THR A 1 734 ? 35.826 30.404 -33.067 1.00 63.81 734 THR A C 1
ATOM 5478 O O . THR A 1 734 ? 35.900 30.574 -34.283 1.00 63.81 734 THR A O 1
ATOM 5481 N N . ILE A 1 735 ? 34.693 30.660 -32.397 1.00 61.69 735 ILE A N 1
ATOM 5482 C CA . ILE A 1 735 ? 33.568 31.432 -32.958 1.00 61.69 735 ILE A CA 1
ATOM 5483 C C . ILE A 1 735 ? 33.566 32.824 -32.310 1.00 61.69 735 ILE A C 1
ATOM 5485 O O . ILE A 1 735 ? 32.610 33.191 -31.627 1.00 61.69 735 ILE A O 1
ATOM 5489 N N . ASP A 1 736 ? 34.635 33.603 -32.495 1.00 65.38 736 ASP A N 1
ATOM 5490 C CA . ASP A 1 736 ? 34.581 35.028 -32.165 1.00 65.38 736 ASP A CA 1
ATOM 5491 C C . ASP A 1 736 ? 33.952 35.853 -33.302 1.00 65.38 736 ASP A C 1
ATOM 5493 O O . ASP A 1 736 ? 34.174 35.652 -34.500 1.00 65.38 736 ASP A O 1
ATOM 5497 N N . THR A 1 737 ? 33.172 36.850 -32.897 1.00 63.38 737 THR A N 1
ATOM 5498 C CA . THR A 1 737 ? 32.519 37.825 -33.769 1.00 63.38 737 THR A CA 1
ATOM 5499 C C . THR A 1 737 ? 33.501 38.680 -34.574 1.00 63.38 737 THR A C 1
ATOM 5501 O O . THR A 1 737 ? 33.099 39.245 -35.595 1.00 63.38 737 THR A O 1
ATOM 5504 N N . THR A 1 738 ? 34.767 38.780 -34.153 1.00 65.56 738 THR A N 1
ATOM 5505 C CA . THR A 1 738 ? 35.829 39.476 -34.893 1.00 65.56 738 THR A CA 1
ATOM 5506 C C . THR A 1 738 ? 36.374 38.607 -36.026 1.00 65.56 738 THR A C 1
ATOM 5508 O O . THR A 1 738 ? 36.490 39.085 -37.156 1.00 65.56 738 THR A O 1
ATOM 5511 N N . GLU A 1 739 ? 36.653 37.326 -35.762 1.00 64.94 739 GLU A N 1
ATOM 5512 C CA . GLU A 1 739 ? 37.176 36.382 -36.762 1.00 64.94 739 GLU A CA 1
ATOM 5513 C C . GLU A 1 739 ? 36.149 36.104 -37.867 1.00 64.94 739 GLU A C 1
ATOM 5515 O O . GLU A 1 739 ? 36.480 36.180 -39.052 1.00 64.94 739 GLU A O 1
ATOM 5520 N N . LEU A 1 740 ? 34.875 35.893 -37.502 1.00 65.88 740 LEU A N 1
ATOM 5521 C CA . LEU A 1 740 ? 33.794 35.684 -38.475 1.00 65.88 740 LEU A CA 1
ATOM 5522 C C . LEU A 1 740 ? 33.642 36.862 -39.452 1.00 65.88 740 LEU A C 1
ATOM 5524 O O . LEU A 1 740 ? 33.415 36.639 -40.641 1.00 65.88 740 LEU A O 1
ATOM 5528 N N . LYS A 1 741 ? 33.788 38.111 -38.981 1.00 67.25 741 LYS A N 1
ATOM 5529 C CA . LYS A 1 741 ? 33.754 39.300 -39.854 1.00 67.25 741 LYS A CA 1
ATOM 5530 C C . LYS A 1 741 ? 34.930 39.298 -40.825 1.00 67.25 741 LYS A C 1
ATOM 5532 O O . LYS A 1 741 ? 34.712 39.381 -42.029 1.00 67.25 741 LYS A O 1
ATOM 5537 N N . GLN A 1 742 ? 36.154 39.101 -40.324 1.00 68.94 742 GLN A N 1
ATOM 5538 C CA . GLN A 1 742 ? 37.351 39.043 -41.171 1.00 68.94 742 GLN A CA 1
ATOM 5539 C C . GLN A 1 742 ? 37.265 37.944 -42.241 1.00 68.94 742 GLN A C 1
ATOM 5541 O O . GLN A 1 742 ? 37.716 38.157 -43.366 1.00 68.94 742 GLN A O 1
ATOM 5546 N N . LEU A 1 743 ? 36.674 36.788 -41.924 1.00 67.31 743 LEU A N 1
ATOM 5547 C CA . LEU A 1 743 ? 36.475 35.697 -42.879 1.00 67.31 743 LEU A CA 1
ATOM 5548 C C . LEU A 1 743 ? 35.437 36.070 -43.954 1.00 67.31 743 LEU A C 1
ATOM 5550 O O . LEU A 1 743 ? 35.710 35.928 -45.147 1.00 67.31 743 LEU A O 1
ATOM 5554 N N . ILE A 1 744 ? 34.283 36.622 -43.561 1.00 69.06 744 ILE A N 1
ATOM 5555 C CA . ILE A 1 744 ? 33.237 37.078 -44.496 1.00 69.06 744 ILE A CA 1
ATOM 5556 C C . ILE A 1 744 ? 33.750 38.204 -45.410 1.00 69.06 744 ILE A C 1
ATOM 5558 O O . ILE A 1 744 ? 33.470 38.192 -46.612 1.00 69.06 744 ILE A O 1
ATOM 5562 N N . ASP A 1 745 ? 34.533 39.144 -44.877 1.00 71.06 745 ASP A N 1
ATOM 5563 C CA . ASP A 1 745 ? 35.093 40.263 -45.640 1.00 71.06 745 ASP A CA 1
ATOM 5564 C C . ASP A 1 745 ? 3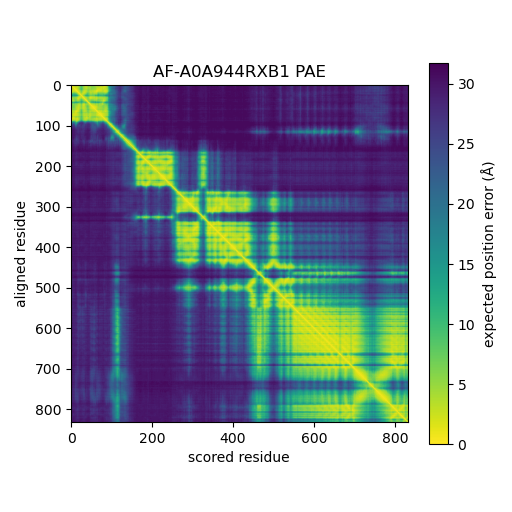6.146 39.806 -46.661 1.00 71.06 745 ASP A C 1
ATOM 5566 O O . ASP A 1 745 ? 36.149 40.300 -47.791 1.00 71.06 745 ASP A O 1
ATOM 5570 N N . ARG A 1 746 ? 36.979 38.812 -46.309 1.00 70.12 746 ARG A N 1
ATOM 5571 C CA . ARG A 1 746 ? 37.973 38.191 -47.210 1.00 70.12 746 ARG A CA 1
ATOM 5572 C C . ARG A 1 746 ? 37.358 37.297 -48.299 1.00 70.12 746 ARG A C 1
ATOM 5574 O O . ARG A 1 746 ? 38.022 37.033 -49.296 1.00 70.12 746 ARG A O 1
ATOM 5581 N N . THR A 1 747 ? 36.117 36.835 -48.135 1.00 70.44 747 THR A N 1
ATOM 5582 C CA . THR A 1 747 ? 35.468 35.884 -49.061 1.00 70.44 747 THR A CA 1
ATOM 5583 C C . THR A 1 747 ? 34.939 36.585 -50.333 1.00 70.44 747 THR A C 1
ATOM 5585 O O . THR A 1 747 ? 34.239 37.598 -50.207 1.00 70.44 747 THR A O 1
ATOM 5588 N N . PRO A 1 748 ? 35.173 36.067 -51.559 1.00 73.94 748 PRO A N 1
ATOM 5589 C CA . PRO A 1 748 ? 34.544 36.555 -52.798 1.00 73.94 748 PRO A CA 1
ATOM 5590 C C . PRO A 1 748 ? 33.009 36.535 -52.736 1.00 73.94 748 PRO A C 1
ATOM 5592 O O . PRO A 1 748 ? 32.428 35.680 -52.075 1.00 73.94 748 PRO A O 1
ATOM 5595 N N . LYS A 1 749 ? 32.312 37.457 -53.418 1.00 66.94 749 LYS A N 1
ATOM 5596 C CA . LYS A 1 749 ? 30.843 37.597 -53.278 1.00 66.94 749 LYS A CA 1
ATOM 5597 C C . LYS A 1 749 ? 30.070 36.303 -53.551 1.00 66.94 749 LYS A C 1
ATOM 5599 O O . LYS A 1 749 ? 29.120 36.018 -52.824 1.00 66.94 749 LYS A O 1
ATOM 5604 N N . ASP A 1 750 ? 30.501 35.535 -54.542 1.00 68.19 750 ASP A N 1
ATOM 5605 C CA . ASP A 1 750 ? 29.799 34.341 -55.021 1.00 68.19 750 ASP A CA 1
ATOM 5606 C C . ASP A 1 750 ? 29.981 33.131 -54.079 1.00 68.19 750 ASP A C 1
ATOM 5608 O O . ASP A 1 750 ? 29.107 32.273 -53.979 1.00 68.19 750 ASP A O 1
ATOM 5612 N N . GLU A 1 751 ? 31.059 33.113 -53.288 1.00 66.88 751 GLU A N 1
ATOM 5613 C CA . GLU A 1 751 ? 31.370 32.061 -52.305 1.00 66.88 751 GLU A CA 1
ATOM 5614 C C . GLU A 1 751 ? 30.778 32.344 -50.909 1.00 66.88 751 GLU A C 1
ATOM 5616 O O . GLU A 1 751 ? 30.786 31.482 -50.026 1.00 66.88 751 GLU A O 1
ATOM 5621 N N . ARG A 1 752 ? 30.194 33.532 -50.685 1.00 69.94 752 ARG A N 1
ATOM 5622 C CA . ARG A 1 752 ? 29.613 33.900 -49.379 1.00 69.94 752 ARG A CA 1
ATOM 5623 C C . ARG A 1 752 ? 28.391 33.063 -49.003 1.00 69.94 752 ARG A C 1
ATOM 5625 O O . ARG A 1 752 ? 28.182 32.831 -47.817 1.00 69.94 752 ARG A O 1
ATOM 5632 N N . GLN A 1 753 ? 27.585 32.597 -49.961 1.00 70.38 753 GLN A N 1
ATOM 5633 C CA . GLN A 1 753 ? 26.379 31.810 -49.657 1.00 70.38 753 GLN A CA 1
ATOM 5634 C C . GLN A 1 753 ? 26.665 30.438 -49.008 1.00 70.38 753 GLN A C 1
ATOM 5636 O O . GLN A 1 753 ? 26.091 30.178 -47.943 1.00 70.38 753 GLN A O 1
ATOM 5641 N N . PRO A 1 754 ? 27.544 29.567 -49.552 1.00 71.12 754 PRO A N 1
ATOM 5642 C CA . PRO A 1 754 ? 27.878 28.309 -48.883 1.00 71.12 754 PRO A CA 1
ATOM 5643 C C . PRO A 1 754 ? 28.543 28.540 -47.519 1.00 71.12 754 PRO A C 1
ATOM 5645 O O . PRO A 1 754 ? 28.170 27.877 -46.553 1.00 71.12 754 PRO A O 1
ATOM 5648 N N . ILE A 1 755 ? 29.435 29.531 -47.385 1.00 74.38 755 ILE A N 1
ATOM 5649 C CA . ILE A 1 755 ? 30.070 29.848 -46.094 1.00 74.38 755 ILE A CA 1
ATOM 5650 C C . ILE A 1 755 ? 29.039 30.336 -45.064 1.00 74.38 755 ILE A C 1
ATOM 5652 O O . ILE A 1 755 ? 29.033 29.843 -43.939 1.00 74.38 755 ILE A O 1
ATOM 5656 N N . LEU A 1 756 ? 28.108 31.225 -45.430 1.00 73.56 756 LEU A N 1
ATOM 5657 C CA . LEU A 1 756 ? 27.014 31.639 -44.539 1.00 73.56 756 LEU A CA 1
ATOM 5658 C C . LEU A 1 756 ? 26.114 30.460 -44.133 1.00 73.56 756 LEU A C 1
ATOM 5660 O O . LEU A 1 756 ? 25.675 30.405 -42.986 1.00 73.56 756 LEU A O 1
ATOM 5664 N N . THR A 1 757 ? 25.886 29.497 -45.029 1.00 74.56 757 THR A N 1
ATOM 5665 C CA . THR A 1 757 ? 25.122 28.272 -44.729 1.00 74.56 757 THR A CA 1
ATOM 5666 C C . THR A 1 757 ? 25.852 27.400 -43.703 1.00 74.56 757 THR A C 1
ATOM 5668 O O . THR A 1 757 ? 25.248 26.981 -42.715 1.00 74.56 757 THR A O 1
ATOM 5671 N N . VAL A 1 758 ? 27.164 27.194 -43.869 1.00 76.44 758 VAL A N 1
ATOM 5672 C CA . VAL A 1 758 ? 28.000 26.457 -42.903 1.00 76.44 758 VAL A CA 1
ATOM 5673 C C . VAL A 1 758 ? 28.093 27.197 -41.564 1.00 76.44 758 VAL A C 1
ATOM 5675 O O . VAL A 1 758 ? 27.999 26.562 -40.520 1.00 76.44 758 VAL A O 1
ATOM 5678 N N . LEU A 1 759 ? 28.193 28.531 -41.553 1.00 74.69 759 LEU A N 1
ATOM 5679 C CA . LEU A 1 759 ? 28.188 29.336 -40.322 1.00 74.69 759 LEU A CA 1
ATOM 5680 C C . LEU A 1 759 ? 26.838 29.279 -39.584 1.00 74.69 759 LEU A C 1
ATOM 5682 O O . LEU A 1 759 ? 26.809 29.226 -38.353 1.00 74.69 759 LEU A O 1
ATOM 5686 N N . GLN A 1 760 ? 25.714 29.238 -40.309 1.00 76.31 760 GLN A N 1
ATOM 5687 C CA . GLN A 1 760 ? 24.393 29.009 -39.716 1.00 76.31 760 GLN A CA 1
ATOM 5688 C C . GLN A 1 760 ? 24.284 27.601 -39.119 1.00 76.31 760 GLN A C 1
ATOM 5690 O O . GLN A 1 760 ? 23.830 27.463 -37.982 1.00 76.31 760 GLN A O 1
ATOM 5695 N N . GLN A 1 761 ? 24.739 26.571 -39.841 1.00 76.31 761 GLN A N 1
ATOM 5696 C CA . GLN A 1 761 ? 24.787 25.190 -39.347 1.00 76.31 761 GLN A CA 1
ATOM 5697 C C . GLN A 1 761 ? 25.705 25.052 -38.124 1.00 76.31 761 GLN A C 1
ATOM 5699 O O . GLN A 1 761 ? 25.294 24.442 -37.145 1.00 76.31 761 GLN A O 1
ATOM 5704 N N . LEU A 1 762 ? 26.881 25.690 -38.120 1.00 78.50 762 LEU A N 1
ATOM 5705 C CA . LEU A 1 762 ? 27.789 25.772 -36.970 1.00 78.50 762 LEU A CA 1
ATOM 5706 C C . LEU A 1 762 ? 27.107 26.396 -35.753 1.00 78.50 762 LEU A C 1
ATOM 5708 O O . LEU A 1 762 ? 27.062 25.766 -34.700 1.00 78.50 762 LEU A O 1
ATOM 5712 N N . LYS A 1 763 ? 26.508 27.588 -35.896 1.00 79.56 763 LYS A N 1
ATOM 5713 C CA . LYS A 1 763 ? 25.771 28.235 -34.797 1.00 79.56 763 LYS A CA 1
ATOM 5714 C C . LYS A 1 763 ? 24.675 27.313 -34.255 1.00 79.56 763 LYS A C 1
ATOM 5716 O O . LYS A 1 763 ? 24.522 27.200 -33.040 1.00 79.56 763 LYS A O 1
ATOM 5721 N N . LYS A 1 764 ? 23.965 26.608 -35.145 1.00 77.38 764 LYS A N 1
ATOM 5722 C CA . LYS A 1 764 ? 22.976 25.585 -34.782 1.00 77.38 764 LYS A CA 1
ATOM 5723 C C . LYS A 1 764 ? 23.622 24.426 -34.016 1.00 77.38 764 LYS A C 1
ATOM 5725 O O . LYS A 1 764 ? 23.106 24.053 -32.970 1.00 77.38 764 LYS A O 1
ATOM 5730 N N . ALA A 1 765 ? 24.735 23.868 -34.490 1.00 74.19 765 ALA A N 1
ATOM 5731 C CA . ALA A 1 765 ? 25.456 22.743 -33.887 1.00 74.19 765 ALA A CA 1
ATOM 5732 C C . ALA A 1 765 ? 26.086 23.090 -32.523 1.00 74.19 765 ALA A C 1
ATOM 5734 O O . ALA A 1 765 ? 26.199 22.224 -31.653 1.00 74.19 765 ALA A O 1
ATOM 5735 N N . THR A 1 766 ? 26.411 24.363 -32.283 1.00 76.94 766 THR A N 1
ATOM 5736 C CA . THR A 1 766 ? 26.851 24.858 -30.972 1.00 76.94 766 THR A CA 1
ATOM 5737 C C . THR A 1 766 ? 25.681 25.017 -29.990 1.00 76.94 766 THR A C 1
ATOM 5739 O O . THR A 1 766 ? 25.805 24.551 -28.858 1.00 76.94 766 THR A O 1
ATOM 5742 N N . THR A 1 767 ? 24.523 25.574 -30.390 1.00 79.75 767 THR A N 1
ATOM 5743 C CA . THR A 1 767 ? 23.344 25.678 -29.490 1.00 79.75 767 THR A CA 1
ATOM 5744 C C . THR A 1 767 ? 22.741 24.306 -29.170 1.00 79.75 767 THR A C 1
ATOM 5746 O O . THR A 1 767 ? 22.656 23.950 -27.998 1.00 79.75 767 THR A O 1
ATOM 5749 N N . THR A 1 768 ? 22.456 23.491 -30.197 1.00 77.94 768 THR A N 1
ATOM 5750 C CA . THR A 1 768 ? 23.201 22.225 -30.369 1.00 77.94 768 THR A CA 1
ATOM 5751 C C . THR A 1 768 ? 23.624 21.478 -29.108 1.00 77.94 768 THR A C 1
ATOM 5753 O O . THR A 1 768 ? 22.839 20.998 -28.287 1.00 77.94 768 THR A O 1
ATOM 5756 N N . ARG A 1 769 ? 24.945 21.406 -29.008 1.00 82.81 769 ARG A N 1
ATOM 5757 C CA . ARG A 1 769 ? 25.735 20.908 -27.899 1.00 82.81 769 ARG A CA 1
ATOM 5758 C C . ARG A 1 769 ? 25.401 21.554 -26.549 1.00 82.81 769 ARG A C 1
ATOM 5760 O O . ARG A 1 769 ? 25.413 20.845 -25.549 1.00 82.81 769 ARG A O 1
ATOM 5767 N N . ALA A 1 770 ? 25.099 22.855 -26.496 1.00 80.50 770 ALA A N 1
ATOM 5768 C CA . ALA A 1 770 ? 24.895 23.588 -25.242 1.00 80.50 770 ALA A CA 1
ATOM 5769 C C . ALA A 1 770 ? 23.720 23.038 -24.411 1.00 80.50 770 ALA A C 1
ATOM 5771 O O . ALA A 1 770 ? 23.957 22.435 -23.363 1.00 80.50 770 ALA A O 1
ATOM 5772 N N . ARG A 1 771 ? 22.469 23.104 -24.899 1.00 82.75 771 ARG A N 1
ATOM 5773 C CA . ARG A 1 771 ? 21.338 22.514 -24.151 1.00 82.75 771 ARG A CA 1
ATOM 5774 C C . ARG A 1 771 ? 21.350 20.976 -24.156 1.00 82.75 771 ARG A C 1
ATOM 5776 O O . ARG A 1 771 ? 20.746 20.360 -23.280 1.00 82.75 771 ARG A O 1
ATOM 5783 N N . ALA A 1 772 ? 22.090 20.315 -25.051 1.00 77.69 772 ALA A N 1
ATOM 5784 C CA . ALA A 1 772 ? 22.368 18.883 -24.886 1.00 77.69 772 ALA A CA 1
ATOM 5785 C C . ALA A 1 772 ? 23.175 18.620 -23.593 1.00 77.69 772 ALA A C 1
ATOM 5787 O O . ALA A 1 772 ? 22.802 17.757 -22.796 1.00 77.69 772 ALA A O 1
ATOM 5788 N N . LEU A 1 773 ? 24.213 19.418 -23.318 1.00 84.00 773 LEU A N 1
ATOM 5789 C CA . LEU A 1 773 ? 24.986 19.358 -22.073 1.00 84.00 773 LEU A CA 1
ATOM 5790 C C . LEU A 1 773 ? 24.162 19.779 -20.842 1.00 84.00 773 LEU A C 1
ATOM 5792 O O . LEU A 1 773 ? 24.263 19.112 -19.813 1.00 84.00 773 LEU A O 1
ATOM 5796 N N . GLU A 1 774 ? 23.298 20.793 -20.937 1.00 84.94 774 GLU A N 1
ATOM 5797 C CA . GLU A 1 774 ? 22.369 21.176 -19.852 1.00 84.94 774 GLU A CA 1
ATOM 5798 C C . GLU A 1 774 ? 21.348 20.068 -19.543 1.00 84.94 774 GLU A C 1
ATOM 5800 O O . GLU A 1 774 ? 21.112 19.732 -18.379 1.00 84.94 774 GLU A O 1
ATOM 5805 N N . LYS A 1 775 ? 20.771 19.433 -20.576 1.00 79.75 775 LYS A N 1
ATOM 5806 C CA . LYS A 1 775 ? 19.864 18.285 -20.404 1.00 79.75 775 LYS A CA 1
ATOM 5807 C C . LYS A 1 775 ? 20.601 17.095 -19.784 1.00 79.75 775 LYS A C 1
ATOM 5809 O O . LYS A 1 775 ? 20.044 16.405 -18.934 1.00 79.75 775 LYS A O 1
ATOM 5814 N N . ARG A 1 776 ? 21.874 16.883 -20.133 1.00 83.88 776 ARG A N 1
ATOM 5815 C CA . ARG A 1 776 ? 22.726 15.881 -19.477 1.00 83.88 776 ARG A CA 1
ATOM 5816 C C . ARG A 1 776 ? 22.974 16.211 -18.002 1.00 83.88 776 ARG A C 1
ATOM 5818 O O . ARG A 1 776 ? 22.849 15.322 -17.164 1.00 83.88 776 ARG A O 1
ATOM 5825 N N . ALA A 1 777 ? 23.313 17.459 -17.682 1.00 81.31 777 ALA A N 1
ATOM 5826 C CA . ALA A 1 777 ? 23.587 17.900 -16.315 1.00 81.31 777 ALA A CA 1
ATOM 5827 C C . ALA A 1 777 ? 22.338 17.800 -15.424 1.00 81.31 777 ALA A C 1
ATOM 5829 O O . ALA A 1 777 ? 22.401 17.235 -14.336 1.00 81.31 777 ALA A O 1
ATOM 5830 N N . SER A 1 778 ? 21.184 18.259 -15.910 1.00 83.75 778 SER A N 1
ATOM 5831 C CA . SER A 1 778 ? 19.908 18.160 -15.190 1.00 83.75 778 SER A CA 1
ATOM 5832 C C . SER A 1 778 ? 19.448 16.710 -14.987 1.00 83.75 778 SER A C 1
ATOM 5834 O O . SER A 1 778 ? 19.000 16.379 -13.890 1.00 83.75 778 SER A O 1
ATOM 5836 N N . LEU A 1 779 ? 19.623 15.811 -15.967 1.00 79.12 779 LEU A N 1
ATOM 5837 C CA . LEU A 1 779 ? 19.343 14.376 -15.784 1.00 79.12 779 LEU A CA 1
ATOM 5838 C C . LEU A 1 779 ? 20.310 13.701 -14.797 1.00 79.12 779 LEU A C 1
ATOM 5840 O O . LEU A 1 779 ? 19.854 12.944 -13.937 1.00 79.12 779 LEU A O 1
ATOM 5844 N N . LYS A 1 780 ? 21.619 13.995 -14.851 1.00 78.81 780 LYS A N 1
ATOM 5845 C CA . LYS A 1 780 ? 22.588 13.475 -13.864 1.00 78.81 780 LYS A CA 1
ATOM 5846 C C . LYS A 1 780 ? 22.304 14.024 -12.455 1.00 78.81 780 LYS A C 1
ATOM 5848 O O . LYS A 1 780 ? 22.323 13.253 -11.502 1.00 78.81 780 LYS A O 1
ATOM 5853 N N . ASN A 1 781 ? 21.910 15.293 -12.315 1.00 79.94 781 ASN A N 1
ATOM 5854 C CA . ASN A 1 781 ? 21.502 15.880 -11.030 1.00 79.94 781 ASN A CA 1
ATOM 5855 C C . ASN A 1 781 ? 20.200 15.278 -10.473 1.00 79.94 781 ASN A C 1
ATOM 5857 O O . ASN A 1 781 ? 20.126 15.017 -9.272 1.00 79.94 781 ASN A O 1
ATOM 5861 N N . LYS A 1 782 ? 19.188 15.024 -11.320 1.00 78.12 782 LYS A N 1
ATOM 5862 C CA . LYS A 1 782 ? 17.964 14.305 -10.916 1.00 78.12 782 LYS A CA 1
ATOM 5863 C C . LYS A 1 782 ? 18.288 12.882 -10.455 1.00 78.12 782 LYS A C 1
ATOM 5865 O O . LYS A 1 782 ? 17.848 12.496 -9.378 1.00 78.12 782 LYS A O 1
ATOM 5870 N N . SER A 1 783 ? 19.129 12.168 -11.208 1.00 75.94 783 SER A N 1
ATOM 5871 C CA . SER A 1 783 ? 19.606 10.827 -10.837 1.00 75.94 783 SER A CA 1
ATOM 5872 C C . SER A 1 783 ? 20.308 10.848 -9.480 1.00 75.94 783 SER A C 1
ATOM 5874 O O . SER A 1 783 ? 19.924 10.105 -8.588 1.00 75.94 783 SER A O 1
ATOM 5876 N N . ARG A 1 784 ? 21.285 11.746 -9.276 1.00 75.31 784 ARG A N 1
ATOM 5877 C CA . ARG A 1 784 ? 22.072 11.794 -8.034 1.00 75.31 784 ARG A CA 1
ATOM 5878 C C . ARG A 1 784 ? 21.202 11.981 -6.786 1.00 75.31 784 ARG A C 1
ATOM 5880 O O . ARG A 1 784 ? 21.482 11.347 -5.781 1.00 75.31 784 ARG A O 1
ATOM 5887 N N . LYS A 1 785 ? 20.125 12.778 -6.863 1.00 72.38 785 LYS A N 1
ATOM 5888 C CA . LYS A 1 785 ? 19.153 12.941 -5.760 1.00 72.38 785 LYS A CA 1
ATOM 5889 C C . LYS A 1 785 ? 18.356 11.669 -5.432 1.00 72.38 785 LYS A C 1
ATOM 5891 O O . LYS A 1 785 ? 17.893 11.540 -4.306 1.00 72.38 785 LYS A O 1
ATOM 5896 N N . GLN A 1 786 ? 18.163 10.768 -6.395 1.00 70.56 786 GLN A N 1
ATOM 5897 C CA . GLN A 1 786 ? 17.512 9.471 -6.170 1.00 70.56 786 GLN A CA 1
ATOM 5898 C C . GLN A 1 786 ? 18.516 8.451 -5.610 1.00 70.56 786 GLN A C 1
ATOM 5900 O O . GLN A 1 786 ? 18.206 7.740 -4.661 1.00 70.56 786 GLN A O 1
ATOM 5905 N N . LEU A 1 787 ? 19.748 8.444 -6.132 1.00 72.62 787 LEU A N 1
ATOM 5906 C CA . LEU A 1 787 ? 20.805 7.505 -5.733 1.00 72.62 787 LEU A CA 1
ATOM 5907 C C . LEU A 1 787 ? 21.314 7.716 -4.300 1.00 72.62 787 LEU A C 1
ATOM 5909 O O . LEU A 1 787 ? 21.727 6.756 -3.661 1.00 72.62 787 LEU A O 1
ATOM 5913 N N . THR A 1 788 ? 21.240 8.939 -3.762 1.00 69.62 788 THR A N 1
ATOM 5914 C CA . THR A 1 788 ? 21.623 9.236 -2.366 1.00 69.62 788 THR A CA 1
ATOM 5915 C C . THR A 1 788 ? 20.732 8.586 -1.301 1.00 69.62 788 THR A C 1
ATOM 5917 O O . THR A 1 788 ? 21.068 8.668 -0.126 1.00 69.62 788 THR A O 1
ATOM 5920 N N . GLY A 1 789 ? 19.606 7.972 -1.680 1.00 78.31 789 GLY A N 1
ATOM 5921 C CA . GLY A 1 789 ? 18.762 7.165 -0.788 1.00 78.31 789 GLY A CA 1
ATOM 5922 C C . GLY A 1 789 ? 18.827 5.660 -1.069 1.00 78.31 789 GLY A C 1
ATOM 5923 O O . GLY A 1 789 ? 17.927 4.942 -0.645 1.00 78.31 789 GLY A O 1
ATOM 5924 N N . GLY A 1 790 ? 19.815 5.200 -1.847 1.00 84.38 790 GLY A N 1
ATOM 5925 C CA . GLY A 1 790 ? 19.921 3.808 -2.281 1.00 84.38 790 GLY A CA 1
ATOM 5926 C C . GLY A 1 790 ? 20.800 2.931 -1.387 1.00 84.38 790 GLY A C 1
ATOM 5927 O O . GLY A 1 790 ? 21.822 3.381 -0.868 1.00 84.38 790 GLY A O 1
ATOM 5928 N N . GLU A 1 791 ? 20.409 1.663 -1.239 1.00 90.75 791 GLU A N 1
ATOM 5929 C CA . GLU A 1 791 ? 21.010 0.713 -0.290 1.00 90.75 791 GLU A CA 1
ATOM 5930 C C . GLU A 1 791 ? 21.141 -0.704 -0.880 1.00 90.75 791 GLU A C 1
ATOM 5932 O O . GLU A 1 791 ? 20.267 -1.175 -1.611 1.00 90.75 791 GLU A O 1
ATOM 5937 N N . ILE A 1 792 ? 22.199 -1.428 -0.514 1.00 93.62 792 ILE A N 1
ATOM 5938 C CA . ILE A 1 792 ? 22.407 -2.843 -0.863 1.00 93.62 792 ILE A CA 1
ATOM 5939 C C . ILE A 1 792 ? 22.474 -3.629 0.446 1.00 93.62 792 ILE A C 1
ATOM 5941 O O . ILE A 1 792 ? 23.397 -3.442 1.231 1.00 93.62 792 ILE A O 1
ATOM 5945 N N . HIS A 1 793 ? 21.481 -4.482 0.687 1.00 93.44 793 HIS A N 1
ATOM 5946 C CA . HIS A 1 793 ? 21.319 -5.279 1.904 1.00 93.44 793 HIS A CA 1
ATOM 5947 C C . HIS A 1 793 ? 21.728 -6.724 1.616 1.00 93.44 793 HIS A C 1
ATOM 5949 O O . HIS A 1 793 ? 21.018 -7.429 0.891 1.00 93.44 793 HIS A O 1
ATOM 5955 N N . VAL A 1 794 ? 22.843 -7.175 2.196 1.00 92.81 794 VAL A N 1
ATOM 5956 C CA . VAL A 1 794 ? 23.293 -8.572 2.122 1.00 92.81 794 VAL A CA 1
ATOM 5957 C C . VAL A 1 794 ? 23.126 -9.211 3.496 1.00 92.81 794 VAL A C 1
ATOM 5959 O O . VAL A 1 794 ? 23.834 -8.878 4.435 1.00 92.81 794 VAL A O 1
ATOM 5962 N N . ARG A 1 795 ? 22.148 -10.110 3.636 1.00 90.06 795 ARG A N 1
ATOM 5963 C CA . ARG A 1 795 ? 21.695 -10.594 4.958 1.00 90.06 795 ARG A CA 1
ATOM 5964 C C . ARG A 1 795 ? 22.594 -11.642 5.618 1.00 90.06 795 ARG A C 1
ATOM 5966 O O . ARG A 1 795 ? 22.407 -11.917 6.797 1.00 90.06 795 ARG A O 1
ATOM 5973 N N . HIS A 1 796 ? 23.499 -12.250 4.857 1.00 89.88 796 HIS A N 1
ATOM 5974 C CA . HIS A 1 796 ? 24.461 -13.243 5.325 1.00 89.88 796 HIS A CA 1
ATOM 5975 C C . HIS A 1 796 ? 25.856 -12.866 4.821 1.00 89.88 796 HIS A C 1
ATOM 5977 O O . HIS A 1 796 ? 26.475 -12.023 5.439 1.00 89.88 796 HIS A O 1
ATOM 5983 N N . ILE A 1 797 ? 26.353 -13.371 3.686 1.00 91.00 797 ILE A N 1
ATOM 5984 C CA . ILE A 1 797 ? 27.744 -13.093 3.268 1.00 91.00 797 ILE A CA 1
ATOM 5985 C C . ILE A 1 797 ? 27.811 -12.309 1.955 1.00 91.00 797 ILE A C 1
ATOM 5987 O O . ILE A 1 797 ? 27.211 -12.702 0.953 1.00 91.00 797 ILE A O 1
ATOM 5991 N N . ALA A 1 798 ? 28.593 -11.228 1.943 1.00 92.25 798 ALA A N 1
ATOM 5992 C CA . ALA A 1 798 ? 29.173 -10.666 0.726 1.00 92.25 798 ALA A CA 1
ATOM 5993 C C . ALA A 1 798 ? 30.627 -11.148 0.629 1.00 92.25 798 ALA A C 1
ATOM 5995 O O . ALA A 1 798 ? 31.437 -10.816 1.491 1.00 92.25 798 ALA A O 1
ATOM 5996 N N . HIS A 1 799 ? 30.949 -11.961 -0.375 1.00 92.12 799 HIS A N 1
ATOM 5997 C CA . HIS A 1 799 ? 32.290 -12.529 -0.535 1.00 92.12 799 HIS A CA 1
ATOM 5998 C C . HIS A 1 799 ? 33.325 -11.497 -1.015 1.00 92.12 799 HIS A C 1
ATOM 6000 O O . HIS A 1 799 ? 32.972 -10.469 -1.598 1.00 92.12 799 HIS A O 1
ATOM 6006 N N . ALA A 1 800 ? 34.608 -11.810 -0.831 1.00 88.25 800 ALA A N 1
ATOM 6007 C CA . ALA A 1 800 ? 35.709 -11.124 -1.502 1.00 88.25 800 ALA A CA 1
ATOM 6008 C C . ALA A 1 800 ? 35.548 -11.123 -3.043 1.00 88.25 800 ALA A C 1
ATOM 6010 O O . ALA A 1 800 ? 34.769 -11.896 -3.609 1.00 88.25 800 ALA A O 1
ATOM 6011 N N . ASP A 1 801 ? 36.259 -10.217 -3.721 1.00 89.00 801 ASP A N 1
ATOM 6012 C CA . ASP A 1 801 ? 36.197 -9.958 -5.174 1.00 89.00 801 ASP A CA 1
ATOM 6013 C C . ASP A 1 801 ? 34.813 -9.508 -5.711 1.00 89.00 801 ASP A C 1
ATOM 6015 O O . ASP A 1 801 ? 34.627 -9.288 -6.915 1.00 89.00 801 ASP A O 1
ATOM 6019 N N . VAL A 1 802 ? 33.826 -9.287 -4.832 1.00 92.06 802 VAL A N 1
ATOM 6020 C CA . VAL A 1 802 ? 32.572 -8.600 -5.173 1.00 92.06 802 VAL A CA 1
ATOM 6021 C C . VAL A 1 802 ? 32.847 -7.116 -5.405 1.00 92.06 802 VAL A C 1
ATOM 6023 O O . VAL A 1 802 ? 33.406 -6.428 -4.552 1.00 92.06 802 VAL A O 1
ATOM 6026 N N . GLU A 1 803 ? 32.396 -6.603 -6.549 1.00 93.12 803 GLU A N 1
ATOM 6027 C CA . GLU A 1 803 ? 32.501 -5.193 -6.917 1.00 93.12 803 GLU A CA 1
ATOM 6028 C C . GLU A 1 803 ? 31.184 -4.465 -6.599 1.00 93.12 803 GLU A C 1
ATOM 6030 O O . GLU A 1 803 ? 30.210 -4.532 -7.359 1.00 93.12 803 GLU A O 1
ATOM 6035 N N . ILE A 1 804 ? 31.161 -3.752 -5.472 1.00 91.75 804 ILE A N 1
ATOM 6036 C CA . ILE A 1 804 ? 30.047 -2.901 -5.048 1.00 91.75 804 ILE A CA 1
ATOM 6037 C C . ILE A 1 804 ? 30.152 -1.548 -5.762 1.00 91.75 804 ILE A C 1
ATOM 6039 O O . ILE A 1 804 ? 31.185 -0.883 -5.692 1.00 91.75 804 ILE A O 1
ATOM 6043 N N . ARG A 1 805 ? 29.082 -1.106 -6.433 1.00 90.38 805 ARG A N 1
ATOM 6044 C CA . ARG A 1 805 ? 29.023 0.193 -7.134 1.00 90.38 805 ARG A CA 1
ATOM 6045 C C . ARG A 1 805 ? 27.882 1.066 -6.626 1.00 90.38 805 ARG A C 1
ATOM 6047 O O . ARG A 1 805 ? 26.742 0.614 -6.591 1.00 90.38 805 ARG A O 1
ATOM 6054 N N . ILE A 1 806 ? 28.140 2.339 -6.329 1.00 87.12 806 ILE A N 1
ATOM 6055 C CA . ILE A 1 806 ? 27.076 3.324 -6.079 1.00 87.12 806 ILE A CA 1
ATOM 6056 C C . ILE A 1 806 ? 27.389 4.612 -6.845 1.00 87.12 806 ILE A C 1
ATOM 6058 O O . ILE A 1 806 ? 28.440 5.223 -6.659 1.00 87.12 806 ILE A O 1
ATOM 6062 N N . SER A 1 807 ? 26.462 5.030 -7.714 1.00 80.69 807 SER A N 1
ATOM 6063 C CA . SER A 1 807 ? 26.632 6.152 -8.652 1.00 80.69 807 SER A CA 1
ATOM 6064 C C . SER A 1 807 ? 27.866 5.984 -9.557 1.00 80.69 807 SER A C 1
ATOM 6066 O O . SER A 1 807 ? 27.809 5.272 -10.561 1.00 80.69 807 SER A O 1
ATOM 6068 N N . ASP A 1 808 ? 28.960 6.656 -9.212 1.00 76.25 808 ASP A N 1
ATOM 6069 C CA . ASP A 1 808 ? 30.241 6.735 -9.914 1.00 76.25 808 ASP A CA 1
ATOM 6070 C C . ASP A 1 808 ? 31.403 6.158 -9.084 1.00 76.25 808 ASP A C 1
ATOM 6072 O O . ASP A 1 808 ? 32.498 5.962 -9.612 1.00 76.25 808 ASP A O 1
ATOM 6076 N N . GLN A 1 809 ? 31.151 5.834 -7.811 1.00 80.38 809 GLN A N 1
ATOM 6077 C CA . GLN A 1 809 ? 32.110 5.196 -6.915 1.00 80.38 809 GLN A CA 1
ATOM 6078 C C . GLN A 1 809 ? 31.959 3.673 -6.956 1.00 80.38 809 GLN A C 1
ATOM 6080 O O . GLN A 1 809 ? 30.870 3.134 -7.180 1.00 80.38 809 GLN A O 1
ATOM 6085 N N . HIS A 1 810 ? 33.071 2.976 -6.739 1.00 85.81 810 HIS A N 1
ATOM 6086 C CA . HIS A 1 810 ? 33.118 1.521 -6.686 1.00 85.81 810 HIS A CA 1
ATOM 6087 C C . HIS A 1 810 ? 34.164 1.058 -5.673 1.00 85.81 810 HIS A C 1
ATOM 6089 O O . HIS A 1 810 ? 35.226 1.666 -5.558 1.00 85.81 810 HIS A O 1
ATOM 6095 N N . ILE A 1 811 ? 33.852 -0.017 -4.956 1.00 89.25 811 ILE A N 1
ATOM 6096 C CA . ILE A 1 811 ? 34.743 -0.694 -4.012 1.00 89.25 811 ILE A CA 1
ATOM 6097 C C . ILE A 1 811 ? 34.724 -2.181 -4.363 1.00 89.25 811 ILE A C 1
ATOM 6099 O O . ILE A 1 811 ? 33.662 -2.745 -4.624 1.00 89.25 811 ILE A O 1
ATOM 6103 N N . THR A 1 812 ? 35.896 -2.811 -4.391 1.00 89.75 812 THR A N 1
ATOM 6104 C CA . THR A 1 812 ? 36.009 -4.277 -4.436 1.00 89.75 812 THR A CA 1
ATOM 6105 C C . THR A 1 812 ? 36.265 -4.763 -3.016 1.00 89.75 812 THR A C 1
ATOM 6107 O O . THR A 1 812 ? 37.024 -4.121 -2.293 1.00 89.75 812 THR A O 1
ATOM 6110 N N . LEU A 1 813 ? 35.607 -5.840 -2.590 1.00 89.38 813 LEU A N 1
ATOM 6111 C CA . LEU A 1 813 ? 35.794 -6.377 -1.242 1.00 89.38 813 LEU A CA 1
ATOM 6112 C C . LEU A 1 813 ? 37.087 -7.204 -1.172 1.00 89.38 813 LEU A C 1
ATOM 6114 O O . LEU A 1 813 ? 37.193 -8.236 -1.829 1.00 89.38 813 LEU A O 1
ATOM 6118 N N . ASP A 1 814 ? 38.047 -6.774 -0.349 1.00 87.31 814 ASP A N 1
ATOM 6119 C CA . ASP A 1 814 ? 39.294 -7.517 -0.081 1.00 87.31 814 ASP A CA 1
ATOM 6120 C C . ASP A 1 814 ? 39.066 -8.772 0.792 1.00 87.31 814 ASP A C 1
ATOM 6122 O O . ASP A 1 814 ? 39.919 -9.659 0.865 1.00 87.31 814 ASP A O 1
ATOM 6126 N N . THR A 1 815 ? 37.931 -8.841 1.495 1.00 88.56 815 THR A N 1
ATOM 6127 C CA . THR A 1 815 ? 37.573 -9.904 2.447 1.00 88.56 815 THR A CA 1
ATOM 6128 C C . THR A 1 815 ? 36.067 -10.134 2.471 1.00 88.56 815 THR A C 1
ATOM 6130 O O . THR A 1 815 ? 35.303 -9.179 2.341 1.00 88.56 815 THR A O 1
ATOM 6133 N N . ASP A 1 816 ? 35.649 -11.371 2.745 1.00 90.50 816 ASP A N 1
ATOM 6134 C CA . ASP A 1 816 ? 34.254 -11.697 3.055 1.00 90.50 816 ASP A CA 1
ATOM 6135 C C . ASP A 1 816 ? 33.724 -10.845 4.229 1.00 90.50 816 ASP A C 1
ATOM 6137 O O . ASP A 1 816 ? 34.397 -10.685 5.250 1.00 90.50 816 ASP A O 1
ATOM 6141 N N . LEU A 1 817 ? 32.504 -10.320 4.087 1.00 90.38 817 LEU A N 1
ATOM 6142 C CA . LEU A 1 817 ? 31.785 -9.530 5.090 1.00 90.38 817 LEU A CA 1
ATOM 6143 C C . LEU A 1 817 ? 30.463 -10.214 5.471 1.00 90.38 817 LEU A C 1
ATOM 6145 O O . LEU A 1 817 ? 29.715 -10.641 4.589 1.00 90.38 817 LEU A O 1
ATOM 6149 N N . ASP A 1 818 ? 30.172 -10.270 6.774 1.00 90.25 818 ASP A N 1
ATOM 6150 C CA . ASP A 1 818 ? 28.955 -10.859 7.355 1.00 90.25 818 ASP A CA 1
ATOM 6151 C C . ASP A 1 818 ? 27.912 -9.771 7.684 1.00 90.25 818 ASP A C 1
ATOM 6153 O O . ASP A 1 818 ? 28.233 -8.754 8.296 1.00 90.25 818 ASP A O 1
ATOM 6157 N N . GLY A 1 819 ? 26.679 -9.966 7.217 1.00 87.50 819 GLY A N 1
ATOM 6158 C CA . GLY A 1 819 ? 25.526 -9.069 7.332 1.00 87.50 819 GLY A CA 1
ATOM 6159 C C . GLY A 1 819 ? 25.582 -7.663 6.693 1.00 87.50 819 GLY A C 1
ATOM 6160 O O . GLY A 1 819 ? 24.778 -6.837 7.133 1.00 87.50 819 GLY A O 1
ATOM 6161 N N . PRO A 1 820 ? 26.461 -7.314 5.723 1.00 90.94 820 PRO A N 1
ATOM 6162 C CA . PRO A 1 820 ? 26.737 -5.912 5.414 1.00 90.94 820 PRO A CA 1
ATOM 6163 C C . PRO A 1 820 ? 25.587 -5.191 4.696 1.00 90.94 820 PRO A C 1
ATOM 6165 O O . PRO A 1 820 ? 25.009 -5.678 3.714 1.00 90.94 820 PRO A O 1
ATOM 6168 N N . VAL A 1 821 ? 25.342 -3.949 5.117 1.00 90.00 821 VAL A N 1
ATOM 6169 C CA . VAL A 1 821 ? 24.511 -2.979 4.396 1.00 90.00 821 VAL A CA 1
ATOM 6170 C C . VAL A 1 821 ? 25.403 -1.910 3.769 1.00 90.00 821 VAL A C 1
ATOM 6172 O O . VAL A 1 821 ? 25.983 -1.082 4.469 1.00 90.00 821 VAL A O 1
ATOM 6175 N N . PHE A 1 822 ? 25.489 -1.888 2.437 1.00 88.69 822 PHE A N 1
ATOM 6176 C CA . PHE A 1 822 ? 26.217 -0.844 1.712 1.00 88.69 822 PHE A CA 1
ATOM 6177 C C . PHE A 1 822 ? 25.292 0.331 1.392 1.00 88.69 822 PHE A C 1
ATOM 6179 O O . PHE A 1 822 ? 24.243 0.151 0.765 1.00 88.69 822 PHE A O 1
ATOM 6186 N N . CYS A 1 823 ? 25.691 1.543 1.774 1.00 84.94 823 CYS A N 1
ATOM 6187 C CA . CYS A 1 823 ? 24.955 2.770 1.472 1.00 84.94 823 CYS A CA 1
ATOM 6188 C C . CYS A 1 823 ? 25.891 3.938 1.128 1.00 84.94 823 CYS A C 1
ATOM 6190 O O . CYS A 1 823 ? 27.090 3.916 1.416 1.00 84.94 823 CYS A O 1
ATOM 6192 N N . TRP A 1 824 ? 25.337 4.972 0.489 1.00 78.25 824 TRP A N 1
ATOM 6193 C CA . TRP A 1 824 ? 26.065 6.214 0.227 1.00 78.25 824 TRP A CA 1
ATOM 6194 C C . TRP A 1 824 ? 26.082 7.100 1.477 1.00 78.25 824 TRP A C 1
ATOM 6196 O O . TRP A 1 824 ? 25.038 7.599 1.901 1.00 78.25 824 TRP A O 1
ATOM 6206 N N . ALA A 1 825 ? 27.262 7.347 2.043 1.00 68.94 825 ALA A N 1
ATOM 6207 C CA . ALA A 1 825 ? 27.426 8.188 3.225 1.00 68.94 825 ALA A CA 1
ATOM 6208 C C . ALA A 1 825 ? 28.764 8.938 3.176 1.00 68.94 825 ALA A C 1
ATOM 6210 O O . ALA A 1 825 ? 29.750 8.435 2.659 1.00 68.94 825 ALA A O 1
ATOM 6211 N N . GLU A 1 826 ? 28.787 10.180 3.669 1.00 60.47 826 GLU A N 1
ATOM 6212 C CA . GLU A 1 826 ? 30.001 11.025 3.763 1.00 60.47 826 GLU A CA 1
ATOM 6213 C C . GLU A 1 826 ? 30.751 11.286 2.426 1.00 60.47 826 GLU A C 1
ATOM 6215 O O . GLU A 1 826 ? 31.821 11.890 2.412 1.00 60.47 826 GLU A O 1
ATOM 6220 N N . ASN A 1 827 ? 30.092 10.993 1.292 1.00 63.44 827 ASN A N 1
ATOM 6221 C CA . ASN A 1 827 ? 30.578 10.983 -0.104 1.00 63.44 827 ASN A CA 1
ATOM 6222 C C . ASN A 1 827 ? 31.363 9.732 -0.537 1.00 63.44 827 ASN A C 1
ATOM 6224 O O . ASN A 1 827 ? 31.893 9.715 -1.648 1.00 63.44 827 ASN A O 1
ATOM 6228 N N . GLU A 1 828 ? 31.372 8.682 0.278 1.00 67.75 828 GLU A N 1
ATOM 6229 C CA . GLU A 1 828 ? 31.957 7.381 -0.047 1.00 67.75 828 GLU A CA 1
ATOM 6230 C C . GLU A 1 828 ? 30.898 6.263 0.053 1.00 67.75 828 GLU A C 1
ATOM 6232 O O . GLU A 1 828 ? 29.731 6.490 0.397 1.00 67.75 828 GLU A O 1
ATOM 6237 N N . VAL A 1 829 ? 31.290 5.041 -0.312 1.00 71.25 829 VAL A N 1
ATOM 6238 C CA . VAL A 1 829 ? 30.463 3.839 -0.139 1.00 71.25 829 VAL A CA 1
ATOM 6239 C C . VAL A 1 829 ? 30.869 3.192 1.177 1.00 71.25 829 VAL A C 1
ATOM 6241 O O . VAL A 1 829 ? 31.965 2.649 1.279 1.00 71.25 829 VAL A O 1
ATOM 6244 N N . LEU A 1 830 ? 29.996 3.248 2.182 1.00 73.62 830 LEU A N 1
ATOM 6245 C CA . LEU A 1 830 ? 30.254 2.629 3.481 1.00 73.62 830 LEU A CA 1
ATOM 6246 C C . LEU A 1 830 ? 29.516 1.296 3.586 1.00 73.62 830 LEU A C 1
ATOM 6248 O O . LEU A 1 830 ? 28.333 1.220 3.256 1.00 73.62 830 LEU A O 1
ATOM 6252 N N . ALA A 1 831 ? 30.209 0.277 4.091 1.00 76.38 831 ALA A N 1
ATOM 6253 C CA . ALA A 1 831 ? 29.583 -0.906 4.670 1.00 76.38 831 ALA A CA 1
ATOM 6254 C C . ALA A 1 831 ? 29.210 -0.613 6.133 1.00 76.38 831 ALA A C 1
ATOM 6256 O O . ALA A 1 831 ? 29.987 0.020 6.856 1.00 76.38 831 ALA A O 1
ATOM 6257 N N . ARG A 1 832 ? 28.029 -1.063 6.551 1.00 72.94 832 ARG A N 1
ATOM 6258 C CA . ARG A 1 832 ? 27.505 -1.006 7.922 1.00 72.94 832 ARG A CA 1
ATOM 6259 C C . ARG A 1 832 ? 27.082 -2.389 8.389 1.00 72.94 832 ARG A C 1
ATOM 6261 O O . ARG A 1 832 ? 26.644 -3.159 7.506 1.00 72.94 832 ARG A O 1
#

Radius of gyration: 51.03 Å; Cα contacts (8 Å, |Δi|>4): 1770; chains: 1; bounding box: 83×106×130 Å

=== Feature glossary ===
The record interleaves many kinds of information about one protein. Here is each kind framed as the question it answers.

Q: What are the backbone torsion angles?
A: φ (phi) and ψ (psi) are the two rotatable backbone dihedrals per residue: φ is the C(i-1)–N–Cα–C torsion, ψ is the N–Cα–C–N(i+1) torsion, both in degrees on (−180°, 180°]. α-helical residues cluster near (−60°, −45°); β-strand residues near (−120°, +130°). A Ramachandran plot is simply a scatter of (φ, ψ) for every residue.

Q: What is the amino-acid chain?
A: This is the polypeptide sequence — one letter per residue, N-terminus first. Length ranges from a few dozen residues for small domains to over a thousand for large multi-domain proteins.

Q: How mobile is each atom in the crystal?
A: For experimental (PDB) structures, the B-factor (temperature factor) quantifies the positional spread of each atom in the crystal — a combination of thermal vibration and static disorder — in units of Å². High B-factors mark flexible loops or poorly resolved regions; low B-factors mark the rigid, well-ordered core.

Q: Are the domains correctly placed relative to each other?
A: Predicted Aligned Error (PAE) is an AlphaFold confidence matrix: entry (i, j) is the expected error in the position of residue j, in ångströms, when the prediction is superimposed on the true structure at residue i. Low PAE within a block of residues means that block is internally rigid and well-predicted; high PAE between two blocks means their relative placement is uncertain even if each block individually is confident.

Q: How confident is the AlphaFold model at each residue?
A: pLDDT is the predicted lDDT-Cα score: AlphaFold's confidence that the local environment of each residue (all inter-atomic distances within 15 Å) is correctly placed. It is a per-residue number between 0 and 100, with higher meaning more reliable.

Q: What family and function is it annotated with?
A: Functional annotations link the protein to curated databases. InterPro entries identify conserved domains and families by matching the sequence against member-database signatures (Pfam, PROSITE, CDD, …). Gene Ontology (GO) terms describe molecular function, biological process, and cellular component in a controlled vocabulary. CATH places the structure in a hierarchical fold classification (Class/Architecture/Topology/Homologous-superfamily). The organism is the source species.

Q: How big and how compact is the whole molecule?
A: Three whole-structure scalars: the radius of gyration (RMS distance of Cα from centroid, in Å), the count of Cα–Cα contacts (pairs closer than 8 Å and separated by more than four residues in sequence — i.e. tertiary, not local, contacts), and the bounding-box dimensions. Together they distinguish compact globular folds from extended fibres or disordered chains.

Q: What known structures does this most resemble?
A: The Foldseek neighbor list gives the closest experimentally determined structures in the PDB, ranked by structural alignment. TM-score near 1 means near-identical fold; near 0.3 means only rough topology match. This is how one finds what a novel AlphaFold prediction most resembles in the solved-structure universe.

Q: Which residues are buried vs exposed?
A: SASA measures how much of the protein is reachable by solvent. It is computed by rolling a water-sized probe over the atomic surface and summing the exposed area (Å²). Per-residue SASA distinguishes core (buried, low SASA) from surface (exposed, high SASA) residues; total SASA is a whole-molecule size measure.

Q: Which residues are in helices, strands, or loops?
A: Eight-state secondary structure (DSSP): H is the canonical α-helix, G the tighter 3₁₀-helix, I the wider π-helix; E/B are β-structure, T and S are turns and bends, and '-' is everything else. DSSP derives these from the pattern of main-chain N–H···O=C hydrogen bonds, not from the sequence.

Q: Where is each backbone atom in 3D?
A: Structure coordinates are given as an mmCIF _atom_site loop: one row per atom with element, residue name, chain id, sequence number, and x/y/z position in Å. Only the four main-chain atoms per residue are included here; side chains are omitted to keep the record compact.

Q: What if only a Cα trace is available?
A: Three-state secondary structure (P-SEA) collapses the eight DSSP classes into helix (a), strand (b), and coil (c). P-SEA assigns these from Cα geometry alone — distances and angles — without requiring backbone oxygens, so it works on any Cα trace.

Q: What do the rendered images show?
A: The six renders are orthographic views along the three Cartesian axes in both directions. Representation (cartoon, sticks, or surface) and color scheme (sequence-rainbow or by-chain) vary across proteins so the training set covers all the common visualization conventions.

Q: What does the local fold look like, residue by residue?
A: Foldseek's 3Di representation compresses backbone geometry into a per-residue letter drawn from a learned twenty-state alphabet. It captures the tertiary interaction pattern around each residue — which residues are packed against it in space, regardless of where they are in sequence.

Q: What do the diagnostic plots show?
A: The contact map is a binary N×N matrix image: pixel (i, j) is dark where Cα_i and Cα_j are within 8 Å and |i−j|>4. Because the |i−j|>4 filter removes local helical contacts, off-diagonal stripes parallel to the main diagonal indicate parallel β-sheets; stripes perpendicular to it indicate antiparallel β-sheets. The Ramachandran plot scatters every residue's (φ, ψ) pair against the sterically allowed regions. The PAE heatmap renders the predicted-aligned-error matrix.